Protein AF-0000000085277108 (afdb_homodimer)

Structure (mmCIF, N/CA/C/O backbone):
data_AF-0000000085277108-model_v1
#
loop_
_entity.id
_entity.type
_entity.pdbx_description
1 polymer Apyrase
#
loop_
_atom_site.group_PDB
_atom_site.id
_atom_site.type_symbol
_atom_site.label_atom_id
_atom_site.label_alt_id
_atom_site.label_comp_id
_atom_site.label_asym_id
_atom_site.label_entity_id
_atom_site.label_seq_id
_atom_site.pdbx_PDB_ins_code
_atom_site.Cartn_x
_atom_site.Cartn_y
_atom_site.Cartn_z
_atom_site.occupancy
_atom_site.B_iso_or_equiv
_atom_site.auth_seq_id
_atom_site.auth_comp_id
_atom_site.auth_asym_id
_atom_site.auth_atom_id
_atom_site.pdbx_PDB_model_num
ATOM 1 N N . MET A 1 1 ? 71.25 86.25 -56.656 1 17.17 1 MET A N 1
ATOM 2 C CA . MET A 1 1 ? 70.125 87.125 -57.031 1 17.17 1 MET A CA 1
ATOM 3 C C . MET A 1 1 ? 68.812 86.375 -57.125 1 17.17 1 MET A C 1
ATOM 5 O O . MET A 1 1 ? 68.812 85.125 -57.094 1 17.17 1 MET A O 1
ATOM 9 N N . ASN A 1 2 ? 67.75 86.812 -58 1 16.73 2 ASN A N 1
ATOM 10 C CA . ASN A 1 2 ? 66.438 87.25 -58.406 1 16.73 2 ASN A CA 1
ATOM 11 C C . ASN A 1 2 ? 65.625 86.125 -59.031 1 16.73 2 ASN A C 1
ATOM 13 O O . ASN A 1 2 ? 64.5 86.312 -59.469 1 16.73 2 ASN A O 1
ATOM 17 N N . PHE A 1 3 ? 66.312 85.062 -59.5 1 18.19 3 PHE A N 1
ATOM 18 C CA . PHE A 1 3 ? 66 84.375 -60.781 1 18.19 3 PHE A CA 1
ATOM 19 C C . PHE A 1 3 ? 64.688 83.688 -60.719 1 18.19 3 PHE A C 1
ATOM 21 O O . PHE A 1 3 ? 64.562 82.688 -60 1 18.19 3 PHE A O 1
ATOM 28 N N . GLU A 1 4 ? 63.438 84.312 -60.781 1 19.47 4 GLU A N 1
ATOM 29 C CA . GLU A 1 4 ? 62.062 84.312 -60.312 1 19.47 4 GLU A CA 1
ATOM 30 C C . GLU A 1 4 ? 61.25 83.188 -61 1 19.47 4 GLU A C 1
ATOM 32 O O . GLU A 1 4 ? 60.969 83.312 -62.219 1 19.47 4 GLU A O 1
ATOM 37 N N . ILE A 1 5 ? 61.594 81.938 -61.031 1 18.78 5 ILE A N 1
ATOM 38 C CA . ILE A 1 5 ? 61.406 81 -62.156 1 18.78 5 ILE A CA 1
ATOM 39 C C . ILE A 1 5 ? 59.938 81 -62.562 1 18.78 5 ILE A C 1
ATOM 41 O O . ILE A 1 5 ? 59.031 81.25 -61.75 1 18.78 5 ILE A O 1
ATOM 45 N N . LEU A 1 6 ? 59.469 80.5 -63.719 1 16.72 6 LEU A N 1
ATOM 46 C CA . LEU A 1 6 ? 58.844 80.75 -65 1 16.72 6 LEU A CA 1
ATOM 47 C C . LEU A 1 6 ? 57.344 80.438 -65 1 16.72 6 LEU A C 1
ATOM 49 O O . LEU A 1 6 ? 56.5 81.188 -65.438 1 16.72 6 LEU A O 1
ATOM 53 N N . MET A 1 7 ? 56.875 79 -64.812 1 17.88 7 MET A N 1
ATOM 54 C CA . MET A 1 7 ? 56.219 78.188 -65.812 1 17.88 7 MET A CA 1
ATOM 55 C C . MET A 1 7 ? 54.719 78.312 -65.75 1 17.88 7 MET A C 1
ATOM 57 O O . MET A 1 7 ? 54.156 78.688 -64.75 1 17.88 7 MET A O 1
ATOM 61 N N . SER A 1 8 ? 53.844 78.062 -66.875 1 17.61 8 SER A N 1
ATOM 62 C CA . SER A 1 8 ? 52.812 78.5 -67.812 1 17.61 8 SER A CA 1
ATOM 63 C C . SER A 1 8 ? 51.438 78 -67.438 1 17.61 8 SER A C 1
ATOM 65 O O . SER A 1 8 ? 51.031 76.938 -67.875 1 17.61 8 SER A O 1
ATOM 67 N N . LYS A 1 9 ? 51 77.75 -66.062 1 19.81 9 LYS A N 1
ATOM 68 C CA . LYS A 1 9 ? 49.938 76.938 -65.5 1 19.81 9 LYS A CA 1
ATOM 69 C C . LYS A 1 9 ? 48.594 77.188 -66.188 1 19.81 9 LYS A C 1
ATOM 71 O O . LYS A 1 9 ? 48.062 78.312 -66.062 1 19.81 9 LYS A O 1
ATOM 76 N N . PRO A 1 10 ? 47.969 76.312 -67.062 1 18.22 10 PRO A N 1
ATOM 77 C CA . PRO A 1 10 ? 47.156 76.188 -68.312 1 18.22 10 PRO A CA 1
ATOM 78 C C . PRO A 1 10 ? 45.688 76.438 -68.062 1 18.22 10 PRO A C 1
ATOM 80 O O . PRO A 1 10 ? 45.094 76 -67.125 1 18.22 10 PRO A O 1
ATOM 83 N N . THR A 1 11 ? 44.906 77.625 -68.312 1 19.22 11 THR A N 1
ATOM 84 C CA . THR A 1 11 ? 43.688 78.375 -68.25 1 19.22 11 THR A CA 1
ATOM 85 C C . THR A 1 11 ? 42.531 77.625 -68.875 1 19.22 11 THR A C 1
ATOM 87 O O . THR A 1 11 ? 41.375 77.75 -68.5 1 19.22 11 THR A O 1
ATOM 90 N N . GLU A 1 12 ? 42.688 77.062 -70.188 1 17.02 12 GLU A N 1
ATOM 91 C CA . GLU A 1 12 ? 41.844 77.438 -71.375 1 17.02 12 GLU A CA 1
ATOM 92 C C . GLU A 1 12 ? 40.5 76.625 -71.312 1 17.02 12 GLU A C 1
ATOM 94 O O . GLU A 1 12 ? 39.594 76.938 -72.062 1 17.02 12 GLU A O 1
ATOM 99 N N . GLU A 1 13 ? 40.281 75.375 -70.688 1 17.34 13 GLU A N 1
ATOM 100 C CA . GLU A 1 13 ? 39.719 74.312 -71.5 1 17.34 13 GLU A CA 1
ATOM 101 C C . GLU A 1 13 ? 38.219 74.562 -71.75 1 17.34 13 GLU A C 1
ATOM 103 O O . GLU A 1 13 ? 37.406 74.438 -70.812 1 17.34 13 GLU A O 1
ATOM 108 N N . MET A 1 14 ? 37.625 75.562 -72.438 1 18.42 14 MET A N 1
ATOM 109 C CA . MET A 1 14 ? 36.344 76.25 -72.625 1 18.42 14 MET A CA 1
ATOM 110 C C . MET A 1 14 ? 35.344 75.312 -73.25 1 18.42 14 MET A C 1
ATOM 112 O O . MET A 1 14 ? 34.125 75.5 -73.25 1 18.42 14 MET A O 1
ATOM 116 N N . LEU A 1 15 ? 35.781 74.562 -74.375 1 18.47 15 LEU A N 1
ATOM 117 C CA . LEU A 1 15 ? 34.969 74.625 -75.625 1 18.47 15 LEU A CA 1
ATOM 118 C C . LEU A 1 15 ? 33.656 73.875 -75.5 1 18.47 15 LEU A C 1
ATOM 120 O O . LEU A 1 15 ? 32.812 73.938 -76.375 1 18.47 15 LEU A O 1
ATOM 124 N N . ASP A 1 16 ? 33.375 73 -74.375 1 16.72 16 ASP A N 1
ATOM 125 C CA . ASP A 1 16 ? 32.969 71.625 -74.75 1 16.72 16 ASP A CA 1
ATOM 126 C C . ASP A 1 16 ? 31.609 71.625 -75.438 1 16.72 16 ASP A C 1
ATOM 128 O O . ASP A 1 16 ? 30.844 72.562 -75.312 1 16.72 16 ASP A O 1
ATOM 132 N N . ASN A 1 17 ? 30.906 70.312 -75.688 1 16.91 17 ASN A N 1
ATOM 133 C CA . ASN A 1 17 ? 30.344 69.375 -76.625 1 16.91 17 ASN A CA 1
ATOM 134 C C . ASN A 1 17 ? 28.844 69.625 -76.875 1 16.91 17 ASN A C 1
ATOM 136 O O . ASN A 1 17 ? 28.109 69.812 -75.875 1 16.91 17 ASN A O 1
ATOM 140 N N . SER A 1 18 ? 28.203 69.938 -78.125 1 19.48 18 SER A N 1
ATOM 141 C CA . SER A 1 18 ? 27.234 70.188 -79.188 1 19.48 18 SER A CA 1
ATOM 142 C C . SER A 1 18 ? 25.953 69.438 -78.938 1 19.48 18 SER A C 1
ATOM 144 O O . SER A 1 18 ? 24.859 70 -78.875 1 19.48 18 SER A O 1
ATOM 146 N N . ASN A 1 19 ? 25.719 68.438 -79.812 1 18.41 19 ASN A N 1
ATOM 147 C CA . ASN A 1 19 ? 24.656 68.125 -80.75 1 18.41 19 ASN A CA 1
ATOM 148 C C . ASN A 1 19 ? 23.562 67.25 -80.125 1 18.41 19 ASN A C 1
ATOM 150 O O . ASN A 1 19 ? 22.5 67.062 -80.75 1 18.41 19 ASN A O 1
ATOM 154 N N . MET A 1 20 ? 24.016 66.188 -79.312 1 19.59 20 MET A N 1
ATOM 155 C CA . MET A 1 20 ? 23.391 64.938 -79.562 1 19.59 20 MET A CA 1
ATOM 156 C C . MET A 1 20 ? 21.984 64.875 -79 1 19.59 20 MET A C 1
ATOM 158 O O . MET A 1 20 ? 21.781 64.438 -77.875 1 19.59 20 MET A O 1
ATOM 162 N N . VAL A 1 21 ? 21.297 66.062 -79 1 19.2 21 VAL A N 1
ATOM 163 C CA . VAL A 1 21 ? 20.031 66.188 -78.25 1 19.2 21 VAL A CA 1
ATOM 164 C C . VAL A 1 21 ? 19.078 65.062 -78.75 1 19.2 21 VAL A C 1
ATOM 166 O O . VAL A 1 21 ? 18 64.875 -78.125 1 19.2 21 VAL A O 1
ATOM 169 N N . LEU A 1 22 ? 19.156 64.75 -80.062 1 18.48 22 LEU A N 1
ATOM 170 C CA . LEU A 1 22 ? 17.875 64.625 -80.75 1 18.48 22 LEU A CA 1
ATOM 171 C C . LEU A 1 22 ? 17.094 63.406 -80.188 1 18.48 22 LEU A C 1
ATOM 173 O O . LEU A 1 22 ? 15.859 63.406 -80.188 1 18.48 22 LEU A O 1
ATOM 177 N N . ASP A 1 23 ? 17.766 62.25 -80.125 1 17.11 23 ASP A N 1
ATOM 178 C CA . ASP A 1 23 ? 17.203 61 -80.688 1 17.11 23 ASP A CA 1
ATOM 179 C C . ASP A 1 23 ? 16.109 60.438 -79.75 1 17.11 23 ASP A C 1
ATOM 181 O O . ASP A 1 23 ? 15.047 60.031 -80.25 1 17.11 23 ASP A O 1
ATOM 185 N N . MET A 1 24 ? 16.516 59.938 -78.562 1 16.84 24 MET A N 1
ATOM 186 C CA . MET A 1 24 ? 16.062 58.562 -78.438 1 16.84 24 MET A CA 1
ATOM 187 C C . MET A 1 24 ? 14.57 58.531 -78.062 1 16.84 24 MET A C 1
ATOM 189 O O . MET A 1 24 ? 13.984 59.562 -77.75 1 16.84 24 MET A O 1
ATOM 193 N N . ARG A 1 25 ? 14.242 57.625 -77.188 1 21.42 25 ARG A N 1
ATOM 194 C CA . ARG A 1 25 ? 13.305 56.531 -76.938 1 21.42 25 ARG A CA 1
ATOM 195 C C . ARG A 1 25 ? 12.102 57.031 -76.125 1 21.42 25 ARG A C 1
ATOM 197 O O . ARG A 1 25 ? 11.359 56.25 -75.562 1 21.42 25 ARG A O 1
ATOM 204 N N . GLN A 1 26 ? 11.953 58.406 -76 1 20.53 26 GLN A N 1
ATOM 205 C CA . GLN A 1 26 ? 11.055 58.719 -74.875 1 20.53 26 GLN A CA 1
ATOM 206 C C . GLN A 1 26 ? 9.688 58.062 -75.062 1 20.53 26 GLN A C 1
ATOM 208 O O . GLN A 1 26 ? 8.867 58.562 -75.875 1 20.53 26 GLN A O 1
ATOM 213 N N . ALA A 1 27 ? 9.68 56.75 -75.25 1 20.42 27 ALA A N 1
ATOM 214 C CA . ALA A 1 27 ? 9.062 55.562 -75.875 1 20.42 27 ALA A CA 1
ATOM 215 C C . ALA A 1 27 ? 7.668 55.312 -75.25 1 20.42 27 ALA A C 1
ATOM 217 O O . ALA A 1 27 ? 6.746 54.938 -76 1 20.42 27 ALA A O 1
ATOM 218 N N . VAL A 1 28 ? 7.617 55.281 -73.812 1 21.45 28 VAL A N 1
ATOM 219 C CA . VAL A 1 28 ? 6.914 54.125 -73.312 1 21.45 28 VAL A CA 1
ATOM 220 C C . VAL A 1 28 ? 5.406 54.375 -73.312 1 21.45 28 VAL A C 1
ATOM 222 O O . VAL A 1 28 ? 4.613 53.438 -73.125 1 21.45 28 VAL A O 1
ATOM 225 N N . PHE A 1 29 ? 5.172 55.719 -73.25 1 22.33 29 PHE A N 1
ATOM 226 C CA . PHE A 1 29 ? 3.896 55.906 -72.562 1 22.33 29 PHE A CA 1
ATOM 227 C C . PHE A 1 29 ? 2.742 55.406 -73.438 1 22.33 29 PHE A C 1
ATOM 229 O O . PHE A 1 29 ? 1.6 55.344 -73 1 22.33 29 PHE A O 1
ATOM 236 N N . SER A 1 30 ? 3.008 55.75 -74.688 1 20.8 30 SER A N 1
ATOM 237 C CA . SER A 1 30 ? 1.759 56 -75.438 1 20.8 30 SER A CA 1
ATOM 238 C C . SER A 1 30 ? 0.979 54.688 -75.625 1 20.8 30 SER A C 1
ATOM 240 O O . SER A 1 30 ? 0.56 54.375 -76.75 1 20.8 30 SER A O 1
ATOM 242 N N . ARG A 1 31 ? 1.435 53.656 -74.812 1 22.06 31 ARG A N 1
ATOM 243 C CA . ARG A 1 31 ? 0.94 52.438 -75.438 1 22.06 31 ARG A CA 1
ATOM 244 C C . ARG A 1 31 ? -0.572 52.5 -75.688 1 22.06 31 ARG A C 1
ATOM 246 O O . ARG A 1 31 ? -1.286 53.062 -74.812 1 22.06 31 ARG A O 1
ATOM 253 N N . THR A 1 32 ? -0.957 52.375 -76.812 1 22.52 32 THR A N 1
ATOM 254 C CA . THR A 1 32 ? -2.244 52.281 -77.5 1 22.52 32 THR A CA 1
ATOM 255 C C . THR A 1 32 ? -3.205 51.406 -76.688 1 22.52 32 THR A C 1
ATOM 257 O O . THR A 1 32 ? -2.807 50.344 -76.188 1 22.52 32 THR A O 1
ATOM 260 N N . PRO A 1 33 ? -4.355 51.875 -76.438 1 26.94 33 PRO A N 1
ATOM 261 C CA . PRO A 1 33 ? -5.457 51.406 -75.562 1 26.94 33 PRO A CA 1
ATOM 262 C C . PRO A 1 33 ? -5.82 49.969 -75.812 1 26.94 33 PRO A C 1
ATOM 264 O O . PRO A 1 33 ? -6.215 49.594 -76.938 1 26.94 33 PRO A O 1
ATOM 267 N N . LEU A 1 34 ? -4.754 49.031 -75.625 1 24.22 34 LEU A N 1
ATOM 268 C CA . LEU A 1 34 ? -5.09 47.75 -76.25 1 24.22 34 LEU A CA 1
ATOM 269 C C . LEU A 1 34 ? -6.469 47.281 -75.812 1 24.22 34 LEU A C 1
ATOM 271 O O . LEU A 1 34 ? -6.746 47.188 -74.562 1 24.22 34 LEU A O 1
ATOM 275 N N . SER A 1 35 ? -7.469 47.594 -76.5 1 24.11 35 SER A N 1
ATOM 276 C CA . SER A 1 35 ? -8.875 47.219 -76.438 1 24.11 35 SER A CA 1
ATOM 277 C C . SER A 1 35 ? -9.039 45.75 -76.125 1 24.11 35 SER A C 1
ATOM 279 O O . SER A 1 35 ? -8.742 44.906 -77 1 24.11 35 SER A O 1
ATOM 281 N N . TYR A 1 36 ? -8.344 45.281 -75 1 22.5 36 TYR A N 1
ATOM 282 C CA . TYR A 1 36 ? -8.422 43.812 -74.938 1 22.5 36 TYR A CA 1
ATOM 283 C C . TYR A 1 36 ? -9.875 43.375 -74.812 1 22.5 36 TYR A C 1
ATOM 285 O O . TYR A 1 36 ? -10.664 43.938 -74.062 1 22.5 36 TYR A O 1
ATOM 293 N N . ARG A 1 37 ? -10.453 42.969 -75.938 1 24 37 ARG A N 1
ATOM 294 C CA . ARG A 1 37 ? -11.75 42.344 -76.188 1 24 37 ARG A CA 1
ATOM 295 C C . ARG A 1 37 ? -12.023 41.219 -75.188 1 24 37 ARG A C 1
ATOM 297 O O . ARG A 1 37 ? -11.383 40.156 -75.25 1 24 37 ARG A O 1
ATOM 304 N N . VAL A 1 38 ? -12.031 41.594 -73.875 1 26.62 38 VAL A N 1
ATOM 305 C CA . VAL A 1 38 ? -12.211 40.531 -72.875 1 26.62 38 VAL A CA 1
ATOM 306 C C . VAL A 1 38 ? -13.461 39.719 -73.25 1 26.62 38 VAL A C 1
ATOM 308 O O . VAL A 1 38 ? -14.57 40.25 -73.25 1 26.62 38 VAL A O 1
ATOM 311 N N . GLY A 1 39 ? -13.336 38.875 -74.188 1 24.47 39 GLY A N 1
ATOM 312 C CA . GLY A 1 39 ? -14.305 37.906 -74.625 1 24.47 39 GLY A CA 1
ATOM 313 C C . GLY A 1 39 ? -15.016 37.156 -73.5 1 24.47 39 GLY A C 1
ATOM 314 O O . GLY A 1 39 ? -14.477 37.031 -72.438 1 24.47 39 GLY A O 1
ATOM 315 N N . ASN A 1 40 ? -16.297 37.312 -73.438 1 25.41 40 ASN A N 1
ATOM 316 C CA . ASN A 1 40 ? -17.328 36.75 -72.562 1 25.41 40 ASN A CA 1
ATOM 317 C C . ASN A 1 40 ? -17.109 35.281 -72.312 1 25.41 40 ASN A C 1
ATOM 319 O O . ASN A 1 40 ? -17.406 34.438 -73.188 1 25.41 40 ASN A O 1
ATOM 323 N N . SER A 1 41 ? -15.82 34.812 -71.938 1 26.59 41 SER A N 1
ATOM 324 C CA . SER A 1 41 ? -15.594 33.375 -71.75 1 26.59 41 SER A CA 1
ATOM 325 C C . SER A 1 41 ? -16.594 32.781 -70.75 1 26.59 41 SER A C 1
ATOM 327 O O . SER A 1 41 ? -16.766 33.312 -69.625 1 26.59 41 SER A O 1
ATOM 329 N N . THR A 1 42 ? -17.656 32.188 -71.312 1 26.64 42 THR A N 1
ATOM 330 C CA . THR A 1 42 ? -18.656 31.297 -70.688 1 26.64 42 THR A CA 1
ATOM 331 C C . THR A 1 42 ? -18.016 30.266 -69.812 1 26.64 42 THR A C 1
ATOM 333 O O . THR A 1 42 ? -17.234 29.438 -70.25 1 26.64 42 THR A O 1
ATOM 336 N N . LEU A 1 43 ? -17.609 30.703 -68.562 1 30.42 43 LEU A N 1
ATOM 337 C CA . LEU A 1 43 ? -17.047 29.781 -67.625 1 30.42 43 LEU A CA 1
ATOM 338 C C . LEU A 1 43 ? -17.953 28.578 -67.438 1 30.42 43 LEU A C 1
ATOM 340 O O . LEU A 1 43 ? -19.094 28.719 -66.938 1 30.42 43 LEU A O 1
ATOM 344 N N . HIS A 1 44 ? -17.922 27.625 -68.375 1 31.31 44 HIS A N 1
ATOM 345 C CA . HIS A 1 44 ? -18.594 26.328 -68.312 1 31.31 44 HIS A CA 1
ATOM 346 C C . HIS A 1 44 ? -18.141 25.531 -67.125 1 31.31 44 HIS A C 1
ATOM 348 O O . HIS A 1 44 ? -17 25.094 -67 1 31.31 44 HIS A O 1
ATOM 354 N N . VAL A 1 45 ? -18.609 25.969 -65.938 1 36.12 45 VAL A N 1
ATOM 355 C CA . VAL A 1 45 ? -18.344 25.266 -64.625 1 36.12 45 VAL A CA 1
ATOM 356 C C . VAL A 1 45 ? -18.797 23.812 -64.75 1 36.12 45 VAL A C 1
ATOM 358 O O . VAL A 1 45 ? -20 23.547 -64.938 1 36.12 45 VAL A O 1
ATOM 361 N N . GLN A 1 46 ? -17.969 23.016 -65.375 1 35.94 46 GLN A N 1
ATOM 362 C CA . GLN A 1 46 ? -18.25 21.609 -65.625 1 35.94 46 GLN A CA 1
ATOM 363 C C . GLN A 1 46 ? -18.672 20.906 -64.312 1 35.94 46 GLN A C 1
ATOM 365 O O . GLN A 1 46 ? -17.891 20.828 -63.375 1 35.94 46 GLN A O 1
ATOM 370 N N . THR A 1 47 ? -19.969 20.828 -64.062 1 46.72 47 THR A N 1
ATOM 371 C CA . THR A 1 47 ? -20.719 20.219 -62.938 1 46.72 47 THR A CA 1
ATOM 372 C C . THR A 1 47 ? -20.188 18.812 -62.656 1 46.72 47 THR A C 1
ATOM 374 O O . THR A 1 47 ? -20.188 18.391 -61.5 1 46.72 47 THR A O 1
ATOM 377 N N . LYS A 1 48 ? -19.594 18.188 -63.719 1 47.16 48 LYS A N 1
ATOM 378 C CA . LYS A 1 48 ? -19.156 16.812 -63.469 1 47.16 48 LYS A CA 1
ATOM 379 C C . LYS A 1 48 ? -17.906 16.781 -62.594 1 47.16 48 LYS A C 1
ATOM 381 O O . LYS A 1 48 ? -17.766 15.906 -61.75 1 47.16 48 LYS A O 1
ATOM 386 N N . PHE A 1 49 ? -17.047 17.734 -62.938 1 50.47 49 PHE A N 1
ATOM 387 C CA . PHE A 1 49 ? -15.797 17.75 -62.188 1 50.47 49 PHE A CA 1
ATOM 388 C C . PHE A 1 49 ? -16.031 18.109 -60.75 1 50.47 49 PHE A C 1
ATOM 390 O O . PHE A 1 49 ? -15.469 17.484 -59.844 1 50.47 49 PHE A O 1
ATOM 397 N N . VAL A 1 50 ? -16.938 19.078 -60.531 1 54.47 50 VAL A N 1
ATOM 398 C CA . VAL A 1 50 ? -17.25 19.438 -59.156 1 54.47 50 VAL A CA 1
ATOM 399 C C . VAL A 1 50 ? -17.906 18.25 -58.438 1 54.47 50 VAL A C 1
ATOM 401 O O . VAL A 1 50 ? -17.594 17.984 -57.281 1 54.47 50 VAL A O 1
ATOM 404 N N . THR A 1 51 ? -18.672 17.578 -59.25 1 58.41 51 THR A N 1
ATOM 405 C CA . THR A 1 51 ? -19.328 16.422 -58.656 1 58.41 51 THR A CA 1
ATOM 406 C C . THR A 1 51 ? -18.328 15.305 -58.406 1 58.41 51 THR A C 1
ATOM 408 O O . THR A 1 51 ? -18.391 14.633 -57.375 1 58.41 51 THR A O 1
ATOM 411 N N . LEU A 1 52 ? -17.391 15.164 -59.312 1 58.59 52 LEU A N 1
ATOM 412 C CA . LEU A 1 52 ? -16.375 14.133 -59.094 1 58.59 52 LEU A CA 1
ATOM 413 C C . LEU A 1 52 ? -15.477 14.461 -57.906 1 58.59 52 LEU A C 1
ATOM 415 O O . LEU A 1 52 ? -15.188 13.586 -57.094 1 58.59 52 LEU A O 1
ATOM 419 N N . VAL A 1 53 ? -15.133 15.727 -57.781 1 61.53 53 VAL A N 1
ATOM 420 C CA . VAL A 1 53 ? -14.297 16.141 -56.656 1 61.53 53 VAL A CA 1
ATOM 421 C C . VAL A 1 53 ? -15.07 15.969 -55.375 1 61.53 53 VAL A C 1
ATOM 423 O O . VAL A 1 53 ? -14.531 15.484 -54.375 1 61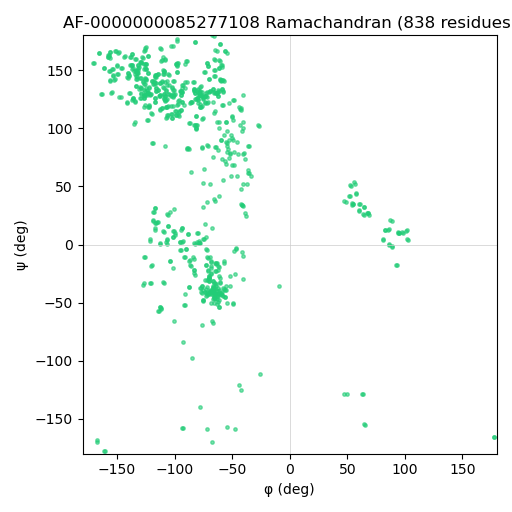.53 53 VAL A O 1
ATOM 426 N N . ALA A 1 54 ? -16.375 16.281 -55.469 1 63.75 54 ALA A N 1
ATOM 427 C CA . ALA A 1 54 ? -17.219 16.078 -54.281 1 63.75 54 ALA A CA 1
ATOM 428 C C . ALA A 1 54 ? -17.328 14.602 -53.938 1 63.75 54 ALA A C 1
ATOM 430 O O . ALA A 1 54 ? -17.25 14.234 -52.75 1 63.75 54 ALA A O 1
ATOM 431 N N . VAL A 1 55 ? -17.438 13.797 -55 1 65.19 55 VAL A N 1
ATOM 432 C CA . VAL A 1 55 ? -17.578 12.359 -54.781 1 65.19 55 VAL A CA 1
ATOM 433 C C . VAL A 1 55 ? -16.266 11.773 -54.281 1 65.19 55 VAL A C 1
ATOM 435 O O . VAL A 1 55 ? -16.234 10.977 -53.344 1 65.19 55 VAL A O 1
ATOM 438 N N . VAL A 1 56 ? -15.188 12.203 -54.875 1 64 56 VAL A N 1
ATOM 439 C CA . VAL A 1 56 ? -13.883 11.703 -54.438 1 64 56 VAL A CA 1
ATOM 440 C C . VAL A 1 56 ? -13.594 12.195 -53 1 64 56 VAL A C 1
ATOM 442 O O . VAL A 1 56 ? -13.086 11.438 -52.188 1 64 56 VAL A O 1
ATOM 445 N N . GLY A 1 57 ? -13.953 13.445 -52.719 1 62.34 57 GLY A N 1
ATOM 446 C CA . GLY A 1 57 ? -13.82 13.93 -51.344 1 62.34 57 GLY A CA 1
ATOM 447 C C . GLY A 1 57 ? -14.648 13.141 -50.344 1 62.34 57 GLY A C 1
ATOM 448 O O . GLY A 1 57 ? -14.164 12.797 -49.281 1 62.34 57 GLY A O 1
ATOM 449 N N . LEU A 1 58 ? -15.898 12.844 -50.781 1 65.5 58 LEU A N 1
ATOM 450 C CA . LEU A 1 58 ? -16.766 12.039 -49.938 1 65.5 58 LEU A CA 1
ATOM 451 C C . LEU A 1 58 ? -16.219 10.625 -49.781 1 65.5 58 LEU A C 1
ATOM 453 O O . LEU A 1 58 ? -16.219 10.078 -48.688 1 65.5 58 LEU A O 1
ATOM 457 N N . ILE A 1 59 ? -15.703 10.031 -50.875 1 62.34 59 ILE A N 1
ATOM 458 C CA . ILE A 1 59 ? -15.109 8.703 -50.781 1 62.34 59 ILE A CA 1
ATOM 459 C C . ILE A 1 59 ? -13.852 8.758 -49.906 1 62.34 59 ILE A C 1
ATOM 461 O O . ILE A 1 59 ? -13.625 7.887 -49.062 1 62.34 59 ILE A O 1
ATOM 465 N N . SER A 1 60 ? -13.023 9.766 -50.094 1 59.22 60 SER A N 1
ATOM 466 C CA . SER A 1 60 ? -11.828 9.898 -49.25 1 59.22 60 SER A CA 1
ATOM 467 C C . SER A 1 60 ? -12.195 10.102 -47.781 1 59.22 60 SER A C 1
ATOM 469 O O . SER A 1 60 ? -11.555 9.539 -46.906 1 59.22 60 SER A O 1
ATOM 471 N N . LEU A 1 61 ? -13.188 10.938 -47.5 1 58.69 61 LEU A N 1
ATOM 472 C CA . LEU A 1 61 ? -13.688 11.047 -46.125 1 58.69 61 LEU A CA 1
ATOM 473 C C . LEU A 1 61 ? -14.211 9.703 -45.625 1 58.69 61 LEU A C 1
ATOM 475 O O . LEU A 1 61 ? -13.969 9.336 -44.469 1 58.69 61 LEU A O 1
ATOM 479 N N . LEU A 1 62 ? -14.938 9.023 -46.5 1 55.47 62 LEU A N 1
ATOM 480 C CA . LEU A 1 62 ? -15.414 7.691 -46.125 1 55.47 62 LEU A CA 1
ATOM 481 C C . LEU A 1 62 ? -14.25 6.727 -45.938 1 55.47 62 LEU A C 1
ATOM 483 O O . LEU A 1 62 ? -14.242 5.938 -45 1 55.47 62 LEU A O 1
ATOM 487 N N . VAL A 1 63 ? -13.297 6.711 -46.875 1 51.78 63 VAL A N 1
ATOM 488 C CA . VAL A 1 63 ? -12.125 5.859 -46.688 1 51.78 63 VAL A CA 1
ATOM 489 C C . VAL A 1 63 ? -11.352 6.285 -45.438 1 51.78 63 VAL A C 1
ATOM 491 O O . VAL A 1 63 ? -10.914 5.441 -44.656 1 51.78 63 VAL A O 1
ATOM 494 N N . LEU A 1 64 ? -11.102 7.566 -45.312 1 46.06 64 LEU A N 1
ATOM 495 C CA . LEU A 1 64 ? -10.445 7.996 -44.062 1 46.06 64 LEU A CA 1
ATOM 496 C C . LEU A 1 64 ? -11.258 7.566 -42.844 1 46.06 64 LEU A C 1
ATOM 498 O O . LEU A 1 64 ? -10.688 7.137 -41.844 1 46.06 64 LEU A O 1
ATOM 502 N N . PHE A 1 65 ? -12.57 7.785 -42.906 1 46.53 65 PHE A N 1
ATOM 503 C CA . PHE A 1 65 ? -13.398 7.266 -41.844 1 46.53 65 PHE A CA 1
ATOM 504 C C . PHE A 1 65 ? -13.25 5.75 -41.719 1 46.53 65 PHE A C 1
ATOM 506 O O . PHE A 1 65 ? -13.297 5.199 -40.625 1 46.53 65 PHE A O 1
ATOM 513 N N . MET A 1 66 ? -13.266 5.109 -42.844 1 41.88 66 MET A N 1
ATOM 514 C CA . MET A 1 66 ? -13.125 3.656 -42.812 1 41.88 66 MET A CA 1
ATOM 515 C C . MET A 1 66 ? -11.711 3.25 -42.406 1 41.88 66 MET A C 1
ATOM 517 O O . MET A 1 66 ? -11.492 2.135 -41.938 1 41.88 66 MET A O 1
ATOM 521 N N . ILE A 1 67 ? -10.719 3.92 -42.906 1 41.03 67 ILE A N 1
ATOM 522 C CA . ILE A 1 67 ? -9.359 3.508 -42.594 1 41.03 67 ILE A CA 1
ATOM 523 C C . ILE A 1 67 ? -9.039 3.896 -41.156 1 41.03 67 ILE A C 1
ATOM 525 O O . ILE A 1 67 ? -8.055 3.428 -40.562 1 41.03 67 ILE A O 1
ATOM 529 N N . VAL A 1 68 ? -9.633 5.004 -40.594 1 35.34 68 VAL A N 1
ATOM 530 C CA . VAL A 1 68 ? -9.336 5.141 -39.188 1 35.34 68 VAL A CA 1
ATOM 531 C C . VAL A 1 68 ? -9.711 3.857 -38.438 1 35.34 68 VAL A C 1
ATOM 533 O O . VAL A 1 68 ? -10.875 3.457 -38.438 1 35.34 68 VAL A O 1
ATOM 536 N N . PRO A 1 69 ? -8.734 2.986 -38.438 1 30.73 69 PRO A N 1
ATOM 537 C CA . PRO A 1 69 ? -9.07 1.724 -37.781 1 30.73 69 PRO A CA 1
ATOM 538 C C . PRO A 1 69 ? -9.875 1.925 -36.5 1 30.73 69 PRO A C 1
ATOM 540 O O . PRO A 1 69 ? -9.664 2.906 -35.781 1 30.73 69 PRO A O 1
ATOM 543 N N . THR A 1 70 ? -11.258 1.785 -36.562 1 29.78 70 THR A N 1
ATOM 544 C CA . THR A 1 70 ? -11.945 1.496 -35.312 1 29.78 70 THR A CA 1
ATOM 545 C C . THR A 1 70 ? -11.07 0.622 -34.406 1 29.78 70 THR A C 1
ATOM 547 O O . THR A 1 70 ? -10.828 -0.545 -34.719 1 29.78 70 THR A O 1
ATOM 550 N N . SER A 1 71 ? -9.914 1.076 -34.062 1 25.88 71 SER A N 1
ATOM 551 C CA . SER A 1 71 ? -9.336 0.235 -33 1 25.88 71 SER A CA 1
ATOM 552 C C . SER A 1 71 ? -10.414 -0.273 -32.031 1 25.88 71 SER A C 1
ATOM 554 O O . SER A 1 71 ? -11.156 0.518 -31.469 1 25.88 71 SER A O 1
ATOM 556 N N . ARG A 1 72 ? -11.023 -1.355 -32.406 1 25.08 72 ARG A N 1
ATOM 557 C CA . ARG A 1 72 ? -11.859 -2.215 -31.562 1 25.08 72 ARG A CA 1
ATOM 558 C C . ARG A 1 72 ? -11.312 -2.295 -30.141 1 25.08 72 ARG A C 1
ATOM 560 O O . ARG A 1 72 ? -10.281 -2.93 -29.906 1 25.08 72 ARG A O 1
ATOM 567 N N . ILE A 1 73 ? -11.242 -1.189 -29.438 1 25.38 73 ILE A N 1
ATOM 568 C CA . ILE A 1 73 ? -11.148 -1.425 -28 1 25.38 73 ILE A CA 1
ATOM 569 C C . ILE A 1 73 ? -12.086 -2.561 -27.594 1 25.38 73 ILE A C 1
ATOM 571 O O . ILE A 1 73 ? -13.297 -2.482 -27.812 1 25.38 73 ILE A O 1
ATOM 575 N N . GLY A 1 74 ? -11.656 -3.746 -27.859 1 24 74 GLY A N 1
ATOM 576 C CA . GLY A 1 74 ? -12.336 -4.906 -27.297 1 24 74 GLY A CA 1
ATOM 577 C C . GLY A 1 74 ? -13.039 -4.617 -26 1 24 74 GLY A C 1
ATOM 578 O O . GLY A 1 74 ? -12.508 -3.914 -25.141 1 24 74 GLY A O 1
ATOM 579 N N . THR A 1 75 ? -14.328 -4.484 -26.125 1 25.2 75 THR A N 1
ATOM 580 C CA . THR A 1 75 ? -15.32 -4.406 -25.047 1 25.2 75 THR A CA 1
ATOM 581 C C . THR A 1 75 ? -14.992 -5.406 -23.938 1 25.2 75 THR A C 1
ATOM 583 O O . THR A 1 75 ? -15.305 -6.594 -24.062 1 25.2 75 THR A O 1
ATOM 586 N N . SER A 1 76 ? -13.766 -5.703 -23.641 1 24.67 76 SER A N 1
ATOM 587 C CA . SER A 1 76 ? -13.797 -6.668 -22.547 1 24.67 76 SER A CA 1
ATOM 588 C C . SER A 1 76 ? -14.82 -6.277 -21.5 1 24.67 76 SER A C 1
ATOM 590 O O . SER A 1 76 ? -15.039 -5.09 -21.234 1 24.67 76 SER A O 1
ATOM 592 N N . ASN A 1 77 ? -15.812 -7.129 -21.344 1 25.41 77 ASN A N 1
ATOM 593 C CA . ASN A 1 77 ? -16.984 -7.219 -20.5 1 25.41 77 ASN A CA 1
ATOM 594 C C . ASN A 1 77 ? -16.672 -6.793 -19.062 1 25.41 77 ASN A C 1
ATOM 596 O O . ASN A 1 77 ? -17.438 -7.098 -18.141 1 25.41 77 ASN A O 1
ATOM 600 N N . LEU A 1 78 ? -15.414 -6.57 -18.875 1 23.86 78 LEU A N 1
ATOM 601 C CA . LEU A 1 78 ? -15.344 -6.102 -17.5 1 23.86 78 LEU A CA 1
ATOM 602 C C . LEU A 1 78 ? -16.219 -4.871 -17.297 1 23.86 78 LEU A C 1
ATOM 604 O O . LEU A 1 78 ? -16.25 -4.293 -16.203 1 23.86 78 LEU A O 1
ATOM 608 N N . THR A 1 79 ? -16.672 -4.215 -18.453 1 26.39 79 THR A N 1
ATOM 609 C CA . THR A 1 79 ? -17.188 -2.852 -18.359 1 26.39 79 THR A CA 1
ATOM 610 C C . THR A 1 79 ? -18.609 -2.85 -17.828 1 26.39 79 THR A C 1
ATOM 612 O O . THR A 1 79 ? -19.312 -1.839 -17.922 1 26.39 79 THR A O 1
ATOM 615 N N . ASN A 1 80 ? -19.156 -4.039 -17.469 1 22.03 80 ASN A N 1
ATOM 616 C CA . ASN A 1 80 ? -20.578 -3.77 -17.406 1 22.03 80 ASN A CA 1
ATOM 617 C C . ASN A 1 80 ? -20.875 -2.432 -16.734 1 22.03 80 ASN A C 1
ATOM 619 O O . ASN A 1 80 ? -21.406 -1.513 -17.375 1 22.03 80 ASN A O 1
ATOM 623 N N . ASP A 1 81 ? -21.781 -2.578 -15.617 1 22.67 81 ASP A N 1
ATOM 624 C CA . ASP A 1 81 ? -22.953 -1.871 -15.109 1 22.67 81 ASP A CA 1
ATOM 625 C C . ASP A 1 81 ? -22.547 -0.63 -14.32 1 22.67 81 ASP A C 1
ATOM 627 O O . ASP A 1 81 ? -23.344 -0.078 -13.562 1 22.67 81 ASP A O 1
ATOM 631 N N . LEU A 1 82 ? -21.406 -0.293 -14.367 1 21.67 82 LEU A N 1
ATOM 632 C CA . LEU A 1 82 ? -21.188 0.678 -13.305 1 21.67 82 LEU A CA 1
ATOM 633 C C . LEU A 1 82 ? -21.844 2.014 -13.641 1 21.67 82 LEU A C 1
ATOM 635 O O . LEU A 1 82 ? -21.562 3.027 -13 1 21.67 82 LEU A O 1
ATOM 639 N N . TRP A 1 83 ? -22.625 2.064 -14.781 1 25.22 83 TRP A N 1
ATOM 640 C CA . TRP A 1 83 ? -23.078 3.434 -15.016 1 25.22 83 TRP A CA 1
ATOM 641 C C . TRP A 1 83 ? -24 3.898 -13.898 1 25.22 83 TRP A C 1
ATOM 643 O O . TRP A 1 83 ? -25.188 3.592 -13.898 1 25.22 83 TRP A O 1
ATOM 653 N N . GLY A 1 84 ? -23.797 3.57 -12.695 1 22.42 84 GLY A N 1
ATOM 654 C CA . GLY A 1 84 ? -24.781 4.219 -11.836 1 22.42 84 GLY A CA 1
ATOM 655 C C . GLY A 1 84 ? -24.891 5.711 -12.078 1 22.42 84 GLY A C 1
ATOM 656 O O . GLY A 1 84 ? -23.906 6.367 -12.406 1 22.42 84 GLY A O 1
ATOM 657 N N . HIS A 1 85 ? -26 6.168 -12.641 1 24.19 85 HIS A N 1
ATOM 658 C CA . HIS A 1 85 ? -26.516 7.492 -12.984 1 24.19 85 HIS A CA 1
ATOM 659 C C . HIS A 1 85 ? -26.344 8.461 -11.82 1 24.19 85 HIS A C 1
ATOM 661 O O . HIS A 1 85 ? -26.953 9.539 -11.812 1 24.19 85 HIS A O 1
ATOM 667 N N . GLY A 1 86 ? -25.875 8.141 -10.656 1 24.78 86 GLY A N 1
ATOM 668 C CA . GLY A 1 86 ? -26.172 9.258 -9.766 1 24.78 86 GLY A CA 1
ATOM 669 C C . GLY A 1 86 ? -25.547 10.562 -10.219 1 24.78 86 GLY A C 1
ATOM 670 O O . GLY A 1 86 ? -24.344 10.617 -10.508 1 24.78 86 GLY A O 1
ATOM 671 N N . GLU A 1 87 ? -26.266 11.305 -11.016 1 27.88 87 GLU A N 1
ATOM 672 C CA . GLU A 1 87 ? -26.016 12.68 -11.445 1 27.88 87 GLU A CA 1
ATOM 673 C C . GLU A 1 87 ? -25.453 13.523 -10.305 1 27.88 87 GLU A C 1
ATOM 675 O O . GLU A 1 87 ? -26.203 14.117 -9.531 1 27.88 87 GLU A O 1
ATOM 680 N N . GLU A 1 88 ? -24.75 13 -9.305 1 30.52 88 GLU A N 1
ATOM 681 C CA . GLU A 1 88 ? -24.328 14.102 -8.445 1 30.52 88 GLU A CA 1
ATOM 682 C C . GLU A 1 88 ? -23.391 15.055 -9.195 1 30.52 88 GLU A C 1
ATOM 684 O O . GLU A 1 88 ? -22.469 14.617 -9.883 1 30.52 88 GLU A O 1
ATOM 689 N N . HIS A 1 89 ? -23.875 16.203 -9.578 1 34.06 89 HIS A N 1
ATOM 690 C CA . HIS A 1 89 ? -23.25 17.359 -10.188 1 34.06 89 HIS A CA 1
ATOM 691 C C . HIS A 1 89 ? -21.906 17.656 -9.555 1 34.06 89 HIS A C 1
ATOM 693 O O . HIS A 1 89 ? -21.812 18.438 -8.602 1 34.06 89 HIS A O 1
ATOM 699 N N . GLY A 1 90 ? -21.172 16.75 -9.141 1 37.38 90 GLY A N 1
ATOM 700 C CA . GLY A 1 90 ? -19.859 17.281 -8.758 1 37.38 90 GLY A CA 1
ATOM 701 C C . GLY A 1 90 ? -19.078 17.828 -9.93 1 37.38 90 GLY A C 1
ATOM 702 O O . GLY A 1 90 ? -19.141 17.281 -11.031 1 37.38 90 GLY A O 1
ATOM 703 N N . HIS A 1 91 ? -18.828 19.125 -10.008 1 48.09 91 HIS A N 1
ATOM 704 C CA . HIS A 1 91 ? -17.984 19.797 -10.984 1 48.09 91 HIS A CA 1
ATOM 705 C C . HIS A 1 91 ? -16.625 19.109 -11.125 1 48.09 91 HIS A C 1
ATOM 707 O O . HIS A 1 91 ? -15.797 19.188 -10.227 1 48.09 91 HIS A O 1
ATOM 713 N N . GLY A 1 92 ? -16.688 17.969 -11.656 1 52.28 92 GLY A N 1
ATOM 714 C CA . GLY A 1 92 ? -15.414 17.328 -11.961 1 52.28 92 GLY A CA 1
ATOM 715 C C . GLY A 1 92 ? -14.766 17.875 -13.227 1 52.28 92 GLY A C 1
ATOM 716 O O . GLY A 1 92 ? -15.461 18.25 -14.164 1 52.28 92 GLY A O 1
ATOM 717 N N . HIS A 1 93 ? -13.562 18.422 -13.141 1 61.78 93 HIS A N 1
ATOM 718 C CA . HIS A 1 93 ? -12.766 18.828 -14.289 1 61.78 93 HIS A CA 1
ATOM 719 C C . HIS A 1 93 ? -12.109 17.625 -14.961 1 61.78 93 HIS A C 1
ATOM 721 O O . HIS A 1 93 ? -11.562 16.75 -14.289 1 61.78 93 HIS A O 1
ATOM 727 N N . HIS A 1 94 ? -12.5 17.469 -16.188 1 54.59 94 HIS A N 1
ATOM 728 C CA . HIS A 1 94 ? -11.844 16.453 -17.016 1 54.59 94 HIS A CA 1
ATOM 729 C C . HIS A 1 94 ? -10.523 16.984 -17.578 1 54.59 94 HIS A C 1
ATOM 731 O O . HIS A 1 94 ? -10.469 18.094 -18.109 1 54.59 94 HIS A O 1
ATOM 737 N N . HIS A 1 95 ? -9.5 16.547 -16.969 1 54.78 95 HIS A N 1
ATOM 738 C CA . HIS A 1 95 ? -8.219 16.859 -17.594 1 54.78 95 HIS A CA 1
ATOM 739 C C . HIS A 1 95 ? -7.699 15.664 -18.391 1 54.78 95 HIS A C 1
ATOM 741 O O . HIS A 1 95 ? -7.77 14.523 -17.922 1 54.78 95 HIS A O 1
ATOM 747 N N . GLN A 1 96 ? -7.598 15.82 -19.719 1 46.38 96 GLN A N 1
ATOM 748 C CA . GLN A 1 96 ? -6.93 14.805 -20.531 1 46.38 96 GLN A CA 1
ATOM 749 C C . GLN A 1 96 ? -5.422 14.82 -20.297 1 46.38 96 GLN A C 1
ATOM 751 O O . GLN A 1 96 ? -4.773 15.852 -20.453 1 46.38 96 GLN A O 1
ATOM 756 N N . GLN A 1 97 ? -4.984 14.195 -19.375 1 50 97 GLN A N 1
ATOM 757 C CA . GLN A 1 97 ? -3.533 14.039 -19.312 1 50 97 GLN A CA 1
ATOM 758 C C . GLN A 1 97 ? -3.076 12.828 -20.125 1 50 97 GLN A C 1
ATOM 760 O O . GLN A 1 97 ? -3.65 11.742 -20.016 1 50 97 GLN A O 1
ATOM 765 N N . ASN A 1 98 ? -2.49 13.125 -21.328 1 47.34 98 ASN A N 1
ATOM 766 C CA . ASN A 1 98 ? -1.874 12.07 -22.125 1 47.34 98 ASN A CA 1
ATOM 767 C C . ASN A 1 98 ? -0.67 11.461 -21.406 1 47.34 98 ASN A C 1
ATOM 769 O O . ASN A 1 98 ? 0.281 12.172 -21.078 1 47.34 98 ASN A O 1
ATOM 773 N N . TRP A 1 99 ? -1.033 10.562 -20.594 1 53.53 99 TRP A N 1
ATOM 774 C CA . TRP A 1 99 ? 0.161 9.938 -20.047 1 53.53 99 TRP A CA 1
ATOM 775 C C . TRP A 1 99 ? 0.72 8.891 -21 1 53.53 99 TRP A C 1
ATOM 777 O O . TRP A 1 99 ? -0.029 8.07 -21.547 1 53.53 99 TRP A O 1
ATOM 787 N N . PHE A 1 100 ? 1.743 9.312 -21.734 1 55.47 100 PHE A N 1
ATOM 788 C CA . PHE A 1 100 ? 2.506 8.273 -22.406 1 55.47 100 PHE A CA 1
ATOM 789 C C . PHE A 1 100 ? 3.006 7.23 -21.406 1 55.47 100 PHE A C 1
ATOM 791 O O . PHE A 1 100 ? 3.557 7.582 -20.375 1 55.47 100 PHE A O 1
ATOM 798 N N . THR A 1 101 ? 2.225 6.012 -21.516 1 70.19 101 THR A N 1
ATOM 799 C CA . THR A 1 101 ? 2.754 4.996 -20.625 1 70.19 101 THR A CA 1
ATOM 800 C C . THR A 1 101 ? 3.729 4.078 -21.344 1 70.19 101 THR A C 1
ATOM 802 O O . THR A 1 101 ? 3.459 3.646 -22.469 1 70.19 101 THR A O 1
ATOM 805 N N . TYR A 1 102 ? 4.945 4.082 -20.969 1 85.19 102 TYR A N 1
ATOM 806 C CA . TYR A 1 102 ? 6 3.168 -21.406 1 85.19 102 TYR A CA 1
ATOM 807 C C . TYR A 1 102 ? 5.914 1.844 -20.656 1 85.19 102 TYR A C 1
ATOM 809 O O . TYR A 1 102 ? 5.645 1.82 -19.453 1 85.19 102 TYR A O 1
ATOM 817 N N . TYR A 1 103 ? 5.863 0.747 -21.531 1 94.38 103 TYR A N 1
ATOM 818 C CA . TYR A 1 103 ? 5.934 -0.576 -20.922 1 94.38 103 TYR A CA 1
ATOM 819 C C . TYR A 1 103 ? 7.254 -1.259 -21.266 1 94.38 103 TYR A C 1
ATOM 821 O O . TYR A 1 103 ? 7.57 -1.476 -22.438 1 94.38 103 TYR A O 1
ATOM 829 N N . ASN A 1 104 ? 8.102 -1.561 -20.25 1 96.38 104 ASN A N 1
ATOM 830 C CA . ASN A 1 104 ? 9.312 -2.357 -20.422 1 96.38 104 ASN A CA 1
ATOM 831 C C . ASN A 1 104 ? 8.984 -3.84 -20.578 1 96.38 104 ASN A C 1
ATOM 833 O O . ASN A 1 104 ? 8.648 -4.512 -19.609 1 96.38 104 ASN A O 1
ATOM 837 N N . SER A 1 105 ? 9.148 -4.367 -21.766 1 95.31 105 SER A N 1
ATOM 838 C CA . SER A 1 105 ? 8.719 -5.73 -22.078 1 95.31 105 SER A CA 1
ATOM 839 C C . SER A 1 105 ? 9.867 -6.719 -21.891 1 95.31 105 SER A C 1
ATOM 841 O O . SER A 1 105 ? 9.789 -7.859 -22.344 1 95.31 105 SER A O 1
ATOM 843 N N . THR A 1 106 ? 10.938 -6.297 -21.234 1 96.38 106 THR A N 1
ATOM 844 C CA . THR A 1 106 ? 12.055 -7.207 -21.016 1 96.38 106 THR A CA 1
ATOM 845 C C . THR A 1 106 ? 11.602 -8.453 -20.266 1 96.38 106 THR A C 1
ATOM 847 O O . THR A 1 106 ? 11.117 -8.359 -19.125 1 96.38 106 THR A O 1
ATOM 850 N N . TYR A 1 107 ? 11.789 -9.648 -20.938 1 96.5 107 TYR A N 1
ATOM 851 C CA . TYR A 1 107 ? 11.43 -10.922 -20.344 1 96.5 107 TYR A CA 1
ATOM 852 C C . TYR A 1 107 ? 12.086 -12.086 -21.078 1 96.5 107 TYR A C 1
ATOM 854 O O . TYR A 1 107 ? 12.008 -12.172 -22.312 1 96.5 107 TYR A O 1
ATOM 862 N N . PRO A 1 108 ? 12.75 -13.016 -20.438 1 97.56 108 PRO A N 1
ATOM 863 C CA . PRO A 1 108 ? 13.141 -12.977 -19.031 1 97.56 108 PRO A CA 1
ATOM 864 C C . PRO A 1 108 ? 13.977 -11.742 -18.688 1 97.56 108 PRO A C 1
ATOM 866 O O . PRO A 1 108 ? 14.406 -11.016 -19.578 1 97.56 108 PRO A O 1
ATOM 869 N N . LEU A 1 109 ? 14.148 -11.477 -17.375 1 97.56 109 LEU A N 1
ATOM 870 C CA . LEU A 1 109 ? 14.891 -10.289 -16.969 1 97.56 109 LEU A CA 1
ATOM 871 C C . LEU A 1 109 ? 16.344 -10.375 -17.406 1 97.56 109 LEU A C 1
ATOM 873 O O . LEU A 1 109 ? 16.984 -9.352 -17.656 1 97.56 109 LEU A O 1
ATOM 877 N N . THR A 1 110 ? 16.859 -11.594 -17.406 1 96.88 110 THR A N 1
ATOM 878 C CA . THR A 1 110 ? 18.172 -11.844 -17.984 1 96.88 110 THR A CA 1
ATOM 879 C C . THR A 1 110 ? 18.062 -12.633 -19.281 1 96.88 110 THR A C 1
ATOM 881 O O . THR A 1 110 ? 17.203 -13.516 -19.406 1 96.88 110 THR A O 1
ATOM 884 N N . SER A 1 111 ? 18.938 -12.367 -20.188 1 96.19 111 SER A N 1
ATOM 885 C CA . SER A 1 111 ? 18.891 -13.055 -21.469 1 96.19 111 SER A CA 1
ATOM 886 C C . SER A 1 111 ? 19.188 -14.539 -21.328 1 96.19 111 SER A C 1
ATOM 888 O O . SER A 1 111 ? 20.141 -14.922 -20.656 1 96.19 111 SER A O 1
ATOM 890 N N . PRO A 1 112 ? 18.344 -15.336 -21.984 1 96.56 112 PRO A N 1
ATOM 891 C CA . PRO A 1 112 ? 18.672 -16.766 -22 1 96.56 112 PRO A CA 1
ATOM 892 C C . PRO A 1 112 ? 20.016 -17.062 -22.672 1 96.56 112 PRO A C 1
ATOM 894 O O . PRO A 1 112 ? 20.469 -16.281 -23.516 1 96.56 112 PRO A O 1
ATOM 897 N N . VAL A 1 113 ? 20.609 -18.125 -22.25 1 95.62 113 VAL A N 1
ATOM 898 C CA . VAL A 1 113 ? 21.875 -18.562 -22.859 1 95.62 113 VAL A CA 1
ATOM 899 C C . VAL A 1 113 ? 21.609 -19.703 -23.828 1 95.62 113 VAL A C 1
ATOM 901 O O . VAL A 1 113 ? 21.047 -20.734 -23.453 1 95.62 113 VAL A O 1
ATOM 904 N N . TYR A 1 114 ? 22.109 -19.531 -25.031 1 93.31 114 TYR A N 1
ATOM 905 C CA . TYR A 1 114 ? 21.922 -20.531 -26.078 1 93.31 114 TYR A CA 1
ATOM 906 C C . TYR A 1 114 ? 23.188 -21.359 -26.281 1 93.31 114 TYR A C 1
ATOM 908 O O . TYR A 1 114 ? 24.281 -20.812 -26.375 1 93.31 114 TYR A O 1
ATOM 916 N N . SER A 1 115 ? 22.938 -22.625 -26.234 1 91.31 115 SER A N 1
ATOM 917 C CA . SER A 1 115 ? 24.078 -23.5 -26.453 1 91.31 115 SER A CA 1
ATOM 918 C C . SER A 1 115 ? 24.141 -23.984 -27.906 1 91.31 115 SER A C 1
ATOM 920 O O . SER A 1 115 ? 23.109 -24.078 -28.578 1 91.31 115 SER A O 1
ATOM 922 N N . ASP A 1 116 ? 25.328 -24.344 -28.281 1 87.88 116 ASP A N 1
ATOM 923 C CA . ASP A 1 116 ? 25.562 -24.906 -29.609 1 87.88 116 ASP A CA 1
ATOM 924 C C . ASP A 1 116 ? 24.906 -26.297 -29.734 1 87.88 116 ASP A C 1
ATOM 926 O O . ASP A 1 116 ? 24.641 -26.75 -30.844 1 87.88 116 ASP A O 1
ATOM 930 N N . ARG A 1 117 ? 24.75 -26.906 -28.688 1 87.44 117 ARG A N 1
ATOM 931 C CA . ARG A 1 117 ? 24.188 -28.25 -28.672 1 87.44 117 ARG A CA 1
ATOM 932 C C . ARG A 1 117 ? 22.672 -28.219 -28.734 1 87.44 117 ARG A C 1
ATOM 934 O O . ARG A 1 117 ? 22.016 -29.25 -28.594 1 87.44 117 ARG A O 1
ATOM 941 N N . GLY A 1 118 ? 22.031 -27.062 -28.797 1 87.56 118 GLY A N 1
ATOM 942 C CA . GLY A 1 118 ? 20.594 -26.938 -29 1 87.56 118 GLY A CA 1
ATOM 943 C C . GLY A 1 118 ? 19.828 -26.719 -27.703 1 87.56 118 GLY A C 1
ATOM 944 O O . GLY A 1 118 ? 18.609 -26.906 -27.656 1 87.56 118 GLY A O 1
ATOM 945 N N . TYR A 1 119 ? 20.516 -26.469 -26.609 1 92.75 119 TYR A N 1
ATOM 946 C CA . TYR A 1 119 ? 19.844 -26.188 -25.344 1 92.75 119 TYR A CA 1
ATOM 947 C C . TYR A 1 119 ? 19.75 -24.688 -25.094 1 92.75 119 TYR A C 1
ATOM 949 O O . TYR A 1 119 ? 20.609 -23.922 -25.547 1 92.75 119 TYR A O 1
ATOM 957 N N . ILE A 1 120 ? 18.672 -24.328 -24.406 1 96.25 120 ILE A N 1
ATOM 958 C CA . ILE A 1 120 ? 18.5 -22.969 -23.922 1 96.25 120 ILE A CA 1
ATOM 959 C C . ILE A 1 120 ? 18.484 -22.969 -22.391 1 96.25 120 ILE A C 1
ATOM 961 O O . ILE A 1 120 ? 17.781 -23.781 -21.766 1 96.25 120 ILE A O 1
ATOM 965 N N . LYS A 1 121 ? 19.219 -22.109 -21.828 1 97.38 121 LYS A N 1
ATOM 966 C CA . LYS A 1 121 ? 19.312 -22.016 -20.375 1 97.38 121 LYS A CA 1
ATOM 967 C C . LYS A 1 121 ? 18.703 -20.703 -19.891 1 97.38 121 LYS A C 1
ATOM 969 O O . LYS A 1 121 ? 19.047 -19.625 -20.375 1 97.38 121 LYS A O 1
ATOM 974 N N . TYR A 1 122 ? 17.797 -20.844 -18.906 1 98.38 122 TYR A N 1
ATOM 975 C CA . TYR A 1 122 ? 17.109 -19.703 -18.344 1 98.38 122 TYR A CA 1
ATOM 976 C C . TYR A 1 122 ? 17.438 -19.547 -16.859 1 98.38 122 TYR A C 1
ATOM 978 O O . TYR A 1 122 ? 17.547 -20.531 -16.125 1 98.38 122 TYR A O 1
ATOM 986 N N . ARG A 1 123 ? 17.625 -18.281 -16.438 1 98.5 123 ARG A N 1
ATOM 987 C CA . ARG A 1 123 ? 17.672 -18 -15 1 98.5 123 ARG A CA 1
ATOM 988 C C . ARG A 1 123 ? 16.281 -17.953 -14.398 1 98.5 123 ARG A C 1
ATOM 990 O O . ARG A 1 123 ? 15.391 -17.297 -14.938 1 98.5 123 ARG A O 1
ATOM 997 N N . ILE A 1 124 ? 16.062 -18.688 -13.281 1 98.75 124 ILE A N 1
ATOM 998 C CA . ILE A 1 124 ? 14.758 -18.688 -12.633 1 98.75 124 ILE A CA 1
ATOM 999 C C . ILE A 1 124 ? 14.914 -18.391 -11.148 1 98.75 124 ILE A C 1
ATOM 1001 O O . ILE A 1 124 ? 16.016 -18.516 -10.594 1 98.75 124 ILE A O 1
ATOM 1005 N N . ALA A 1 125 ? 13.891 -17.922 -10.555 1 98.81 125 ALA A N 1
ATOM 1006 C CA . ALA A 1 125 ? 13.789 -17.703 -9.109 1 98.81 125 ALA A CA 1
ATOM 1007 C C . ALA A 1 125 ? 12.469 -18.25 -8.57 1 98.81 125 ALA A C 1
ATOM 1009 O O . ALA A 1 125 ? 11.445 -18.203 -9.25 1 98.81 125 ALA A O 1
ATOM 1010 N N . ILE A 1 126 ? 12.539 -18.812 -7.375 1 98.81 126 ILE A N 1
ATOM 1011 C CA . ILE A 1 126 ? 11.344 -19.25 -6.664 1 98.81 126 ILE A CA 1
ATOM 1012 C C . ILE A 1 126 ? 11.305 -18.609 -5.281 1 98.81 126 ILE A C 1
ATOM 1014 O O . ILE A 1 126 ? 12.336 -18.172 -4.758 1 98.81 126 ILE A O 1
ATOM 1018 N N . VAL A 1 127 ? 10.102 -18.469 -4.691 1 98.88 127 VAL A N 1
ATOM 1019 C CA . VAL A 1 127 ? 9.938 -17.812 -3.404 1 98.88 127 VAL A CA 1
ATOM 1020 C C . VAL A 1 127 ? 9.039 -18.641 -2.5 1 98.88 127 VAL A C 1
ATOM 1022 O O . VAL A 1 127 ? 8.211 -19.422 -2.982 1 98.88 127 VAL A O 1
ATOM 1025 N N . THR A 1 128 ? 9.156 -18.375 -1.158 1 98.69 128 THR A N 1
ATOM 1026 C CA . THR A 1 128 ? 8.43 -19.234 -0.225 1 98.69 128 THR A CA 1
ATOM 1027 C C . THR A 1 128 ? 7.27 -18.469 0.415 1 98.69 128 THR A C 1
ATOM 1029 O O . THR A 1 128 ? 7.348 -17.25 0.591 1 98.69 128 THR A O 1
ATOM 1032 N N . ASP A 1 129 ? 6.289 -19.141 0.707 1 98.19 129 ASP A N 1
ATOM 1033 C CA . ASP A 1 129 ? 5.285 -18.844 1.722 1 98.19 129 ASP A CA 1
ATOM 1034 C C . ASP A 1 129 ? 5.438 -19.75 2.936 1 98.19 129 ASP A C 1
ATOM 1036 O O . ASP A 1 129 ? 5.098 -20.938 2.879 1 98.19 129 ASP A O 1
ATOM 1040 N N . LEU A 1 130 ? 5.879 -19.156 4.008 1 97.31 130 LEU A N 1
ATOM 1041 C CA . LEU A 1 130 ? 6.172 -19.984 5.18 1 97.31 130 LEU A CA 1
ATOM 1042 C C . LEU A 1 130 ? 5.023 -19.922 6.184 1 97.31 130 LEU A C 1
ATOM 1044 O O . LEU A 1 130 ? 5.168 -20.359 7.324 1 97.31 130 LEU A O 1
ATOM 1048 N N . ASP A 1 131 ? 3.906 -19.344 5.801 1 95.06 131 ASP A N 1
ATOM 1049 C CA . ASP A 1 131 ? 2.783 -19.141 6.711 1 95.06 131 ASP A CA 1
ATOM 1050 C C . ASP A 1 131 ? 3.248 -18.547 8.039 1 95.06 131 ASP A C 1
ATOM 1052 O O . ASP A 1 131 ? 3.93 -17.516 8.062 1 95.06 131 ASP A O 1
ATOM 1056 N N . THR A 1 132 ? 2.898 -19.094 9.148 1 94.81 132 THR A N 1
ATOM 1057 C CA . THR A 1 132 ? 3.227 -18.547 10.461 1 94.81 132 THR A CA 1
ATOM 1058 C C . THR A 1 132 ? 4.727 -18.656 10.727 1 94.81 132 THR A C 1
ATOM 1060 O O . THR A 1 132 ? 5.262 -17.922 11.57 1 94.81 132 THR A O 1
ATOM 1063 N N . ASN A 1 133 ? 5.375 -19.5 10 1 95.75 133 ASN A N 1
ATOM 1064 C CA . ASN A 1 133 ? 6.816 -19.672 10.172 1 95.75 133 ASN A CA 1
ATOM 1065 C C . ASN A 1 133 ? 7.594 -18.547 9.492 1 95.75 133 ASN A C 1
ATOM 1067 O O . ASN A 1 133 ? 8.82 -18.5 9.562 1 95.75 133 ASN A O 1
ATOM 1071 N N . SER A 1 134 ? 6.875 -17.641 8.922 1 98.06 134 SER A N 1
ATOM 1072 C CA . SER A 1 134 ? 7.523 -16.484 8.312 1 98.06 134 SER A CA 1
ATOM 1073 C C . SER A 1 134 ? 8.055 -15.523 9.383 1 98.06 134 SER A C 1
ATOM 1075 O O . SER A 1 134 ? 8.859 -14.641 9.078 1 98.06 134 SER A O 1
ATOM 1077 N N . LYS A 1 135 ? 7.598 -15.625 10.602 1 98.19 135 LYS A N 1
ATOM 1078 C CA . LYS A 1 135 ? 8.094 -14.781 11.688 1 98.19 135 LYS A CA 1
ATOM 1079 C C . LYS A 1 135 ? 9.578 -15.023 11.938 1 98.19 135 LYS A C 1
ATOM 1081 O O . LYS A 1 135 ? 10.016 -16.172 12.055 1 98.19 135 LYS A O 1
ATOM 1086 N N . HIS A 1 136 ? 10.32 -13.992 11.953 1 98 136 HIS A N 1
ATOM 1087 C CA . HIS A 1 136 ? 11.75 -14.133 12.211 1 98 136 HIS A CA 1
ATOM 1088 C C . HIS A 1 136 ? 12.008 -14.75 13.578 1 98 136 HIS A C 1
ATOM 1090 O O . HIS A 1 136 ? 11.359 -14.383 14.562 1 98 136 HIS A O 1
ATOM 1096 N N . PRO A 1 137 ? 12.961 -15.586 13.688 1 96.44 137 PRO A N 1
ATOM 1097 C CA . PRO A 1 137 ? 13.172 -16.312 14.938 1 96.44 137 PRO A CA 1
ATOM 1098 C C . PRO A 1 137 ? 13.688 -15.414 16.062 1 96.44 137 PRO A C 1
ATOM 1100 O O . PRO A 1 137 ? 13.375 -15.648 17.234 1 96.44 137 PRO A O 1
ATOM 1103 N N . THR A 1 138 ? 14.406 -14.352 15.758 1 97.12 138 THR A N 1
ATOM 1104 C CA . THR A 1 138 ? 15.031 -13.586 16.828 1 97.12 138 THR A CA 1
ATOM 1105 C C . THR A 1 138 ? 14.664 -12.109 16.719 1 97.12 138 THR A C 1
ATOM 1107 O O . THR A 1 138 ? 14.555 -11.414 17.734 1 97.12 138 THR A O 1
ATOM 1110 N N . GLU A 1 139 ? 14.531 -11.633 15.539 1 97.06 139 GLU A N 1
ATOM 1111 C CA . GLU A 1 139 ? 14.227 -10.219 15.359 1 97.06 139 GLU A CA 1
ATOM 1112 C C . GLU A 1 139 ? 12.742 -9.945 15.539 1 97.06 139 GLU A C 1
ATOM 1114 O O . GLU A 1 139 ? 11.906 -10.508 14.828 1 97.06 139 GLU A O 1
ATOM 1119 N N . LYS A 1 140 ? 12.406 -9.039 16.406 1 96.88 140 LYS A N 1
ATOM 1120 C CA . LYS A 1 140 ? 11.008 -8.727 16.719 1 96.88 140 LYS A CA 1
ATOM 1121 C C . LYS A 1 140 ? 10.328 -8.023 15.547 1 96.88 140 LYS A C 1
ATOM 1123 O O . LYS A 1 140 ? 10.945 -7.195 14.875 1 96.88 140 LYS A O 1
ATOM 1128 N N . ASN A 1 141 ? 9.047 -8.367 15.352 1 97.5 141 ASN A N 1
ATOM 1129 C CA . ASN A 1 141 ? 8.188 -7.715 14.359 1 97.5 141 ASN A CA 1
ATOM 1130 C C . ASN A 1 141 ? 8.812 -7.738 12.969 1 97.5 141 ASN A C 1
ATOM 1132 O O . ASN A 1 141 ? 8.789 -6.734 12.258 1 97.5 141 ASN A O 1
ATOM 1136 N N . THR A 1 142 ? 9.477 -8.797 12.711 1 98.38 142 THR A N 1
ATOM 1137 C CA . THR A 1 142 ? 10.117 -9.016 11.414 1 98.38 142 THR A CA 1
ATOM 1138 C C . THR A 1 142 ? 9.688 -10.352 10.812 1 98.38 142 THR A C 1
ATOM 1140 O O . THR A 1 142 ? 9.602 -11.352 11.523 1 98.38 142 THR A O 1
ATOM 1143 N N . TRP A 1 143 ? 9.43 -10.406 9.594 1 98.75 143 TRP A N 1
ATOM 1144 C CA . TRP A 1 143 ? 9.016 -11.609 8.883 1 98.75 143 TRP A CA 1
ATOM 1145 C C . TRP A 1 143 ? 9.922 -11.859 7.676 1 98.75 143 TRP A C 1
ATOM 1147 O O . TRP A 1 143 ? 10.492 -10.922 7.113 1 98.75 143 TRP A O 1
ATOM 1157 N N . ILE A 1 144 ? 9.984 -13.117 7.266 1 98.75 144 ILE A N 1
ATOM 1158 C CA . ILE A 1 144 ? 10.961 -13.453 6.234 1 98.75 144 ILE A CA 1
ATOM 1159 C C . ILE A 1 144 ? 10.32 -14.383 5.207 1 98.75 144 ILE A C 1
ATOM 1161 O O . ILE A 1 144 ? 9.336 -15.055 5.496 1 98.75 144 ILE A O 1
ATOM 1165 N N . SER A 1 145 ? 10.781 -14.398 4.039 1 98.69 145 SER A N 1
ATOM 1166 C CA . SER A 1 145 ? 10.617 -15.359 2.959 1 98.69 145 SER A CA 1
ATOM 1167 C C . SER A 1 145 ? 11.953 -15.742 2.34 1 98.69 145 SER A C 1
ATOM 1169 O O . SER A 1 145 ? 12.914 -14.969 2.404 1 98.69 145 SER A O 1
ATOM 1171 N N . HIS A 1 146 ? 12.031 -16.906 1.806 1 98.5 146 HIS A N 1
ATOM 1172 C CA . HIS A 1 146 ? 13.25 -17.344 1.127 1 98.5 146 HIS A CA 1
ATOM 1173 C C . HIS A 1 146 ? 13.062 -17.359 -0.386 1 98.5 146 HIS A C 1
ATOM 1175 O O . HIS A 1 146 ? 12.008 -17.766 -0.884 1 98.5 146 HIS A O 1
ATOM 1181 N N . MET A 1 147 ? 14.07 -16.875 -1.009 1 98.62 147 MET A N 1
ATOM 1182 C CA . MET A 1 147 ? 14.141 -16.953 -2.465 1 98.62 147 MET A CA 1
ATOM 1183 C C . MET A 1 147 ? 15.32 -17.828 -2.9 1 98.62 147 MET A C 1
ATOM 1185 O O . MET A 1 147 ? 16.406 -17.75 -2.318 1 98.62 147 MET A O 1
ATOM 1189 N N . LYS A 1 148 ? 15.102 -18.672 -3.816 1 98.38 148 LYS A N 1
ATOM 1190 C CA . LYS A 1 148 ? 16.125 -19.531 -4.41 1 98.38 148 LYS A CA 1
ATOM 1191 C C . LYS A 1 148 ? 16.203 -19.312 -5.922 1 98.38 148 LYS A C 1
ATOM 1193 O O . LYS A 1 148 ? 15.18 -19.203 -6.594 1 98.38 148 LYS A O 1
ATOM 1198 N N . LYS A 1 149 ? 17.391 -19.219 -6.398 1 98.38 149 LYS A N 1
ATOM 1199 C CA . LYS A 1 149 ? 17.609 -19.078 -7.84 1 98.38 149 LYS A CA 1
ATOM 1200 C C . LYS A 1 149 ? 18.188 -20.359 -8.438 1 98.38 149 LYS A C 1
ATOM 1202 O O . LYS A 1 149 ? 18.703 -21.203 -7.715 1 98.38 149 LYS A O 1
ATOM 1207 N N . GLY A 1 150 ? 18.016 -20.484 -9.703 1 98.44 150 GLY A N 1
ATOM 1208 C CA . GLY A 1 150 ? 18.562 -21.625 -10.445 1 98.44 150 GLY A CA 1
ATOM 1209 C C . GLY A 1 150 ? 18.516 -21.438 -11.945 1 98.44 150 GLY A C 1
ATOM 1210 O O . GLY A 1 150 ? 18.328 -20.312 -12.43 1 98.44 150 GLY A O 1
ATOM 1211 N N . TYR A 1 151 ? 18.781 -22.562 -12.602 1 98.44 151 TYR A N 1
ATOM 1212 C CA . TYR A 1 151 ? 18.75 -22.562 -14.062 1 98.44 151 TYR A CA 1
ATOM 1213 C C . TYR A 1 151 ? 17.844 -23.656 -14.594 1 98.44 151 TYR A C 1
ATOM 1215 O O . TYR A 1 151 ? 17.875 -24.781 -14.109 1 98.44 151 TYR A O 1
ATOM 1223 N N . LEU A 1 152 ? 16.969 -23.266 -15.438 1 98.56 152 LEU A N 1
ATOM 1224 C CA . LEU A 1 152 ? 16.172 -24.203 -16.234 1 98.56 152 LEU A CA 1
ATOM 1225 C C . LEU A 1 152 ? 16.781 -24.391 -17.609 1 98.56 152 LEU A C 1
ATOM 1227 O O . LEU A 1 152 ? 16.984 -23.422 -18.359 1 98.56 152 LEU A O 1
ATOM 1231 N N . THR A 1 153 ? 17.125 -25.609 -17.953 1 97.88 153 THR A N 1
ATOM 1232 C CA . THR A 1 153 ? 17.688 -25.938 -19.25 1 97.88 153 THR A CA 1
ATOM 1233 C C . THR A 1 153 ? 16.688 -26.719 -20.109 1 97.88 153 THR A C 1
ATOM 1235 O O . THR A 1 153 ? 16.156 -27.734 -19.672 1 97.88 153 THR A O 1
ATOM 1238 N N . VAL A 1 154 ? 16.5 -26.219 -21.281 1 96.81 154 VAL A N 1
ATOM 1239 C CA . VAL A 1 154 ? 15.461 -26.781 -22.125 1 96.81 154 VAL A CA 1
ATOM 1240 C C . VAL A 1 154 ? 16.047 -27.172 -23.484 1 96.81 154 VAL A C 1
ATOM 1242 O O . VAL A 1 154 ? 16.719 -26.359 -24.125 1 96.81 154 VAL A O 1
ATOM 1245 N N . SER A 1 155 ? 15.875 -28.359 -23.906 1 93.31 155 SER A N 1
ATOM 1246 C CA . SER A 1 155 ? 16.109 -28.797 -25.266 1 93.31 155 SER A CA 1
ATOM 1247 C C . SER A 1 155 ? 14.789 -28.938 -26.031 1 93.31 155 SER A C 1
ATOM 1249 O O . SER A 1 155 ? 14.047 -29.906 -25.812 1 93.31 155 SER A O 1
ATOM 1251 N N . ILE A 1 156 ? 14.578 -28.094 -26.891 1 84.75 156 ILE A N 1
ATOM 1252 C CA . ILE A 1 156 ? 13.305 -28.094 -27.594 1 84.75 156 ILE A CA 1
ATOM 1253 C C . ILE A 1 156 ? 13.211 -29.312 -28.516 1 84.75 156 ILE A C 1
ATOM 1255 O O . ILE A 1 156 ? 12.18 -29.984 -28.562 1 84.75 156 ILE A O 1
ATOM 1259 N N . GLU A 1 157 ? 14.227 -29.609 -29.156 1 85.44 157 GLU A N 1
ATOM 1260 C CA . GLU A 1 157 ? 14.258 -30.719 -30.109 1 85.44 157 GLU A CA 1
ATOM 1261 C C . GLU A 1 157 ? 14.055 -32.062 -29.391 1 85.44 157 GLU A C 1
ATOM 1263 O O . GLU A 1 157 ? 13.289 -32.906 -29.859 1 85.44 157 GLU A O 1
ATOM 1268 N N . ASN A 1 158 ? 14.688 -32.156 -28.328 1 86.81 158 ASN A N 1
ATOM 1269 C CA . ASN A 1 158 ? 14.656 -33.438 -27.625 1 86.81 158 ASN A CA 1
ATOM 1270 C C . ASN A 1 158 ? 13.578 -33.469 -26.547 1 86.81 158 ASN A C 1
ATOM 1272 O O . ASN A 1 158 ? 13.367 -34.469 -25.891 1 86.81 158 ASN A O 1
ATOM 1276 N N . GLN A 1 159 ? 12.922 -32.312 -26.359 1 85.12 159 GLN A N 1
ATOM 1277 C CA . GLN A 1 159 ? 11.906 -32.156 -25.328 1 85.12 159 GLN A CA 1
ATOM 1278 C C . GLN A 1 159 ? 12.438 -32.594 -23.969 1 85.12 159 GLN A C 1
ATOM 1280 O O . GLN A 1 159 ? 11.797 -33.375 -23.266 1 85.12 159 GLN A O 1
ATOM 1285 N N . ASP A 1 160 ? 13.617 -32.219 -23.734 1 91.69 160 ASP A N 1
ATOM 1286 C CA . ASP A 1 160 ? 14.289 -32.5 -22.484 1 91.69 160 ASP A CA 1
ATOM 1287 C C . ASP A 1 160 ? 14.461 -31.219 -21.641 1 91.69 160 ASP A C 1
ATOM 1289 O O . ASP A 1 160 ? 14.891 -30.188 -22.172 1 91.69 160 ASP A O 1
ATOM 1293 N N . ILE A 1 161 ? 14.031 -31.391 -20.375 1 97.06 161 ILE A N 1
ATOM 1294 C CA . ILE A 1 161 ? 14.102 -30.25 -19.469 1 97.06 161 ILE A CA 1
ATOM 1295 C C . ILE A 1 161 ? 14.773 -30.672 -18.156 1 97.06 161 ILE A C 1
ATOM 1297 O O . ILE A 1 161 ? 14.492 -31.75 -17.625 1 97.06 161 ILE A O 1
ATOM 1301 N N . SER A 1 162 ? 15.688 -29.844 -17.719 1 97.12 162 SER A N 1
ATOM 1302 C CA . SER A 1 162 ? 16.344 -30.078 -16.438 1 97.12 162 SER A CA 1
ATOM 1303 C C . SER A 1 162 ? 16.5 -28.797 -15.633 1 97.12 162 SER A C 1
ATOM 1305 O O . SER A 1 162 ? 16.359 -27.703 -16.188 1 97.12 162 SER A O 1
ATOM 1307 N N . VAL A 1 163 ? 16.719 -28.984 -14.312 1 98.31 163 VAL A N 1
ATOM 1308 C CA . VAL A 1 163 ? 16.828 -27.828 -13.43 1 98.31 163 VAL A CA 1
ATOM 1309 C C . VAL A 1 163 ? 18.031 -28 -12.508 1 98.31 163 VAL A C 1
ATOM 1311 O O . VAL A 1 163 ? 18.297 -29.094 -12.008 1 98.31 163 VAL A O 1
ATOM 1314 N N . ASP A 1 164 ? 18.781 -26.891 -12.359 1 97.88 164 ASP A N 1
ATOM 1315 C CA . ASP A 1 164 ? 19.875 -26.781 -11.391 1 97.88 164 ASP A CA 1
ATOM 1316 C C . ASP A 1 164 ? 19.688 -25.594 -10.461 1 97.88 164 ASP A C 1
ATOM 1318 O O . ASP A 1 164 ? 19.406 -24.484 -10.914 1 97.88 164 ASP A O 1
ATOM 1322 N N . TRP A 1 165 ? 19.875 -25.844 -9.211 1 98.25 165 TRP A N 1
ATOM 1323 C CA . TRP A 1 165 ? 19.641 -24.781 -8.234 1 98.25 165 TRP A CA 1
ATOM 1324 C C . TRP A 1 165 ? 20.953 -24.219 -7.711 1 98.25 165 TRP A C 1
ATOM 1326 O O . TRP A 1 165 ? 21.922 -24.969 -7.531 1 98.25 165 TRP A O 1
ATOM 1336 N N . ASP A 1 166 ? 20.922 -22.922 -7.445 1 97.75 166 ASP A N 1
ATOM 1337 C CA . ASP A 1 166 ? 22.031 -22.312 -6.738 1 97.75 166 ASP A CA 1
ATOM 1338 C C . ASP A 1 166 ? 22.156 -22.859 -5.324 1 97.75 166 ASP A C 1
ATOM 1340 O O . ASP A 1 166 ? 21.172 -23.312 -4.738 1 97.75 166 ASP A O 1
ATOM 1344 N N . LYS A 1 167 ? 23.297 -22.719 -4.793 1 95.75 167 LYS A N 1
ATOM 1345 C CA . LYS A 1 167 ? 23.562 -23.25 -3.459 1 95.75 167 LYS A CA 1
ATOM 1346 C C . LYS A 1 167 ? 22.953 -22.359 -2.381 1 95.75 167 LYS A C 1
ATOM 1348 O O . LYS A 1 167 ? 22.391 -22.859 -1.399 1 95.75 167 LYS A O 1
ATOM 1353 N N . ASP A 1 168 ? 23 -21.094 -2.582 1 94.56 168 ASP A N 1
ATOM 1354 C CA . ASP A 1 168 ? 22.641 -20.156 -1.528 1 94.56 168 ASP A CA 1
ATOM 1355 C C . ASP A 1 168 ? 21.156 -19.812 -1.587 1 94.56 168 ASP A C 1
ATOM 1357 O O . ASP A 1 168 ? 20.578 -19.703 -2.672 1 94.56 168 ASP A O 1
ATOM 1361 N N . LEU A 1 169 ? 20.547 -19.719 -0.419 1 96.31 169 LEU A N 1
ATOM 1362 C CA . LEU A 1 169 ? 19.188 -19.203 -0.228 1 96.31 169 LEU A CA 1
ATOM 1363 C C . LEU A 1 169 ? 19.219 -17.719 0.119 1 96.31 169 LEU A C 1
ATOM 1365 O O . LEU A 1 169 ? 20.031 -17.281 0.936 1 96.31 169 LEU A O 1
ATOM 1369 N N . ILE A 1 170 ? 18.406 -16.953 -0.55 1 97.75 170 ILE A N 1
ATOM 1370 C CA . ILE A 1 170 ? 18.297 -15.523 -0.28 1 97.75 170 ILE A CA 1
ATOM 1371 C C . ILE A 1 170 ? 17.125 -15.273 0.673 1 97.75 170 ILE A C 1
ATOM 1373 O O . ILE A 1 170 ? 16.016 -15.781 0.458 1 97.75 170 ILE A O 1
ATOM 1377 N N . THR A 1 171 ? 17.359 -14.508 1.69 1 98 171 THR A N 1
ATOM 1378 C CA . THR A 1 171 ? 16.312 -14.18 2.639 1 98 171 THR A CA 1
ATOM 1379 C C . THR A 1 171 ? 15.766 -12.773 2.385 1 98 171 THR A C 1
ATOM 1381 O O . THR A 1 171 ? 16.531 -11.805 2.398 1 98 171 THR A O 1
ATOM 1384 N N . LEU A 1 172 ? 14.531 -12.688 2.094 1 98.44 172 LEU A N 1
ATOM 1385 C CA . LEU A 1 172 ? 13.812 -11.422 2.004 1 98.44 172 LEU A CA 1
ATOM 1386 C C . LEU A 1 172 ? 13.141 -11.086 3.33 1 98.44 172 LEU A C 1
ATOM 1388 O O . LEU A 1 172 ? 12.539 -11.961 3.963 1 98.44 172 LEU A O 1
ATOM 1392 N N . MET A 1 173 ? 13.219 -9.844 3.748 1 98.19 173 MET A N 1
ATOM 1393 C CA . MET A 1 173 ? 12.711 -9.477 5.066 1 98.19 173 MET A CA 1
ATOM 1394 C C . MET A 1 173 ? 11.859 -8.211 4.984 1 98.19 173 MET A C 1
ATOM 1396 O O . MET A 1 173 ? 12.086 -7.359 4.129 1 98.19 173 MET A O 1
ATOM 1400 N N . SER A 1 174 ? 10.898 -8.117 5.84 1 98.5 174 SER A N 1
ATOM 1401 C CA . SER A 1 174 ? 10.07 -6.922 6.004 1 98.5 174 SER A CA 1
ATOM 1402 C C . SER A 1 174 ? 9.508 -6.828 7.418 1 98.5 174 SER A C 1
ATOM 1404 O O . SER A 1 174 ? 9.273 -7.848 8.07 1 98.5 174 SER A O 1
ATOM 1406 N N . SER A 1 175 ? 9.273 -5.617 7.879 1 98.44 175 SER A N 1
ATOM 1407 C CA . SER A 1 175 ? 8.625 -5.391 9.164 1 98.44 175 SER A CA 1
ATOM 1408 C C . SER A 1 175 ? 7.152 -5.02 8.984 1 98.44 175 SER A C 1
ATOM 1410 O O . SER A 1 175 ? 6.484 -4.625 9.945 1 98.44 175 SER A O 1
ATOM 1412 N N . MET A 1 176 ? 6.68 -5.102 7.742 1 98.5 176 MET A N 1
ATOM 1413 C CA . MET A 1 176 ? 5.258 -4.922 7.461 1 98.5 176 MET A CA 1
ATOM 1414 C C . MET A 1 176 ? 4.473 -6.176 7.816 1 98.5 176 MET A C 1
ATOM 1416 O O . MET A 1 176 ? 4.902 -7.293 7.516 1 98.5 176 MET A O 1
ATOM 1420 N N . ALA A 1 177 ? 3.312 -5.953 8.484 1 98.25 177 ALA A N 1
ATOM 1421 C CA . ALA A 1 177 ? 2.506 -7.117 8.852 1 98.25 177 ALA A CA 1
ATOM 1422 C C . ALA A 1 177 ? 1.021 -6.762 8.891 1 98.25 177 ALA A C 1
ATOM 1424 O O . ALA A 1 177 ? 0.659 -5.59 9.016 1 98.25 177 ALA A O 1
ATOM 1425 N N . TYR A 1 178 ? 0.241 -7.723 8.688 1 98.31 178 TYR A N 1
ATOM 1426 C CA . TYR A 1 178 ? -1.191 -7.699 8.961 1 98.31 178 TYR A CA 1
ATOM 1427 C C . TYR A 1 178 ? -1.578 -8.805 9.938 1 98.31 178 TYR A C 1
ATOM 1429 O O . TYR A 1 178 ? -1.357 -9.984 9.664 1 98.31 178 TYR A O 1
ATOM 1437 N N . GLY A 1 179 ? -2.111 -8.422 11.055 1 97.38 179 GLY A N 1
ATOM 1438 C CA . GLY A 1 179 ? -2.514 -9.414 12.039 1 97.38 179 GLY A CA 1
ATOM 1439 C C . GLY A 1 179 ? -1.347 -10.203 12.594 1 97.38 179 GLY A C 1
ATOM 1440 O O . GLY A 1 179 ? -1.489 -11.391 12.922 1 97.38 179 GLY A O 1
ATOM 1441 N N . GLY A 1 180 ? -0.244 -9.633 12.555 1 97.38 180 GLY A N 1
ATOM 1442 C CA . GLY A 1 180 ? 0.927 -10.289 13.117 1 97.38 180 GLY A CA 1
ATOM 1443 C C . GLY A 1 180 ? 1.609 -11.227 12.141 1 97.38 180 GLY A C 1
ATOM 1444 O O . GLY A 1 180 ? 2.422 -12.062 12.539 1 97.38 180 GLY A O 1
ATOM 1445 N N . ARG A 1 181 ? 1.249 -11.125 10.898 1 98 181 ARG A N 1
ATOM 1446 C CA . ARG A 1 181 ? 1.844 -11.977 9.867 1 98 181 ARG A CA 1
ATOM 1447 C C . ARG A 1 181 ? 2.27 -11.148 8.656 1 98 181 ARG A C 1
ATOM 1449 O O . ARG A 1 181 ? 1.675 -10.109 8.367 1 98 181 ARG A O 1
ATOM 1456 N N . GLY A 1 182 ? 3.361 -11.633 8.039 1 98.31 182 GLY A N 1
ATOM 1457 C CA . GLY A 1 182 ? 3.881 -10.945 6.867 1 98.31 182 GLY A CA 1
ATOM 1458 C C . GLY A 1 182 ? 4.887 -11.773 6.086 1 98.31 182 GLY A C 1
ATOM 1459 O O . GLY A 1 182 ? 5.316 -12.836 6.547 1 98.31 182 GLY A O 1
ATOM 1460 N N . MET A 1 183 ? 5.141 -11.352 4.898 1 98.69 183 MET A N 1
ATOM 1461 C CA . MET A 1 183 ? 6.121 -11.953 3.998 1 98.69 183 MET A CA 1
ATOM 1462 C C . MET A 1 183 ? 5.715 -13.375 3.619 1 98.69 183 MET A C 1
ATOM 1464 O O . MET A 1 183 ? 6.562 -14.258 3.506 1 98.69 183 MET A O 1
ATOM 1468 N N . GLU A 1 184 ? 4.453 -13.633 3.537 1 98.62 184 GLU A N 1
ATOM 1469 C CA . GLU A 1 184 ? 3.945 -14.875 2.969 1 98.62 184 GLU A CA 1
ATOM 1470 C C . GLU A 1 184 ? 3.727 -14.75 1.463 1 98.62 184 GLU A C 1
ATOM 1472 O O . GLU A 1 184 ? 2.598 -14.547 1.011 1 98.62 184 GLU A O 1
ATOM 1477 N N . LEU A 1 185 ? 4.793 -14.922 0.724 1 98.88 185 LEU A N 1
ATOM 1478 C CA . LEU A 1 185 ? 4.805 -14.609 -0.7 1 98.88 185 LEU A CA 1
ATOM 1479 C C . LEU A 1 185 ? 4.301 -15.789 -1.524 1 98.88 185 LEU A C 1
ATOM 1481 O O . LEU A 1 185 ? 4.895 -16.859 -1.498 1 98.88 185 LEU A O 1
ATOM 1485 N N . SER A 1 186 ? 3.256 -15.531 -2.305 1 98.69 186 SER A N 1
ATOM 1486 C CA . SER A 1 186 ? 2.514 -16.609 -2.943 1 98.69 186 SER A CA 1
ATOM 1487 C C . SER A 1 186 ? 2.854 -16.719 -4.426 1 98.69 186 SER A C 1
ATOM 1489 O O . SER A 1 186 ? 2.518 -17.703 -5.078 1 98.69 186 SER A O 1
ATOM 1491 N N . GLU A 1 187 ? 3.498 -15.695 -4.969 1 98.88 187 GLU A N 1
ATOM 1492 C CA . GLU A 1 187 ? 3.787 -15.695 -6.398 1 98.88 187 GLU A CA 1
ATOM 1493 C C . GLU A 1 187 ? 4.898 -14.711 -6.738 1 98.88 187 GLU A C 1
ATOM 1495 O O . GLU A 1 187 ? 5.098 -13.719 -6.023 1 98.88 187 GLU A O 1
ATOM 1500 N N . LEU A 1 188 ? 5.625 -15.008 -7.812 1 98.88 188 LEU A N 1
ATOM 1501 C CA . LEU A 1 188 ? 6.547 -14.086 -8.469 1 98.88 188 LEU A CA 1
ATOM 1502 C C . LEU A 1 188 ? 6.062 -13.734 -9.875 1 98.88 188 LEU A C 1
ATOM 1504 O O . LEU A 1 188 ? 5.512 -14.586 -10.57 1 98.88 188 LEU A O 1
ATOM 1508 N N . ILE A 1 189 ? 6.336 -12.516 -10.273 1 98.88 189 ILE A N 1
ATOM 1509 C CA . ILE A 1 189 ? 5.922 -12.117 -11.617 1 98.88 189 ILE A CA 1
ATOM 1510 C C . ILE A 1 189 ? 6.824 -10.992 -12.117 1 98.88 189 ILE A C 1
ATOM 1512 O O . ILE A 1 189 ? 7.168 -10.078 -11.359 1 98.88 189 ILE A O 1
ATOM 1516 N N . VAL A 1 190 ? 7.309 -11.141 -13.297 1 98.81 190 VAL A N 1
ATOM 1517 C CA . VAL A 1 190 ? 7.984 -10.039 -13.969 1 98.81 190 VAL A CA 1
ATOM 1518 C C . VAL A 1 190 ? 6.953 -9.164 -14.68 1 98.81 190 VAL A C 1
ATOM 1520 O O . VAL A 1 190 ? 6.152 -9.664 -15.477 1 98.81 190 VAL A O 1
ATOM 1523 N N . PHE A 1 191 ? 6.906 -7.914 -14.367 1 98.62 191 PHE A N 1
ATOM 1524 C CA . PHE A 1 191 ? 5.988 -6.922 -14.922 1 98.62 191 PHE A CA 1
ATOM 1525 C C . PHE A 1 191 ? 6.699 -5.594 -15.133 1 98.62 191 PHE A C 1
ATOM 1527 O O . PHE A 1 191 ? 7.34 -5.066 -14.219 1 98.62 191 PHE A O 1
ATOM 1534 N N . ASN A 1 192 ? 6.688 -5.125 -16.391 1 97.88 192 ASN A N 1
ATOM 1535 C CA . ASN A 1 192 ? 7.266 -3.83 -16.734 1 97.88 192 ASN A CA 1
ATOM 1536 C C . ASN A 1 192 ? 8.758 -3.779 -16.422 1 97.88 192 ASN A C 1
ATOM 1538 O O . ASN A 1 192 ? 9.25 -2.781 -15.891 1 97.88 192 ASN A O 1
ATOM 1542 N N . GLY A 1 193 ? 9.398 -4.91 -16.609 1 97.5 193 GLY A N 1
ATOM 1543 C CA . GLY A 1 193 ? 10.852 -4.996 -16.5 1 97.5 193 GLY A CA 1
ATOM 1544 C C . GLY A 1 193 ? 11.328 -5.141 -15.07 1 97.5 193 GLY A C 1
ATOM 1545 O O . GLY A 1 193 ? 12.516 -4.953 -14.781 1 97.5 193 GLY A O 1
ATOM 1546 N N . LYS A 1 194 ? 10.43 -5.426 -14.148 1 98.19 194 LYS A N 1
ATOM 1547 C CA . LYS A 1 194 ? 10.766 -5.582 -12.742 1 98.19 194 LYS A CA 1
ATOM 1548 C C . LYS A 1 194 ? 10.148 -6.852 -12.164 1 98.19 194 LYS A C 1
ATOM 1550 O O . LYS A 1 194 ? 9.156 -7.363 -12.695 1 98.19 194 LYS A O 1
ATOM 1555 N N . LEU A 1 195 ? 10.797 -7.336 -11.117 1 98.81 195 LEU A N 1
ATOM 1556 C CA . LEU A 1 195 ? 10.289 -8.523 -10.43 1 98.81 195 LEU A CA 1
ATOM 1557 C C . LEU A 1 195 ? 9.406 -8.133 -9.25 1 98.81 195 LEU A C 1
ATOM 1559 O O . LEU A 1 195 ? 9.789 -7.281 -8.438 1 98.81 195 LEU A O 1
ATOM 1563 N N . TYR A 1 196 ? 8.234 -8.758 -9.188 1 98.94 196 TYR A N 1
ATOM 1564 C CA . TYR A 1 196 ? 7.316 -8.5 -8.078 1 98.94 196 TYR A CA 1
ATOM 1565 C C . TYR A 1 196 ? 6.945 -9.797 -7.371 1 98.94 196 TYR A C 1
ATOM 1567 O O . TYR A 1 196 ? 6.969 -10.875 -7.977 1 98.94 196 TYR A O 1
ATOM 1575 N N . ALA A 1 197 ? 6.656 -9.688 -6.109 1 98.94 197 ALA A N 1
ATOM 1576 C CA . ALA A 1 197 ? 6.078 -10.75 -5.297 1 98.94 197 ALA A CA 1
ATOM 1577 C C . ALA A 1 197 ? 4.797 -10.289 -4.617 1 98.94 197 ALA A C 1
ATOM 1579 O O . ALA A 1 197 ? 4.711 -9.156 -4.148 1 98.94 197 ALA A O 1
ATOM 1580 N N . VAL A 1 198 ? 3.822 -11.172 -4.531 1 98.88 198 VAL A N 1
ATOM 1581 C CA . VAL A 1 198 ? 2.562 -10.797 -3.9 1 98.88 198 VAL A CA 1
ATOM 1582 C C . VAL A 1 198 ? 2.445 -11.469 -2.535 1 98.88 198 VAL A C 1
ATOM 1584 O O . VAL A 1 198 ? 2.789 -12.648 -2.387 1 98.88 198 VAL A O 1
ATOM 1587 N N . ASP A 1 199 ? 2.084 -10.734 -1.518 1 98.75 199 ASP A N 1
ATOM 1588 C CA . ASP A 1 199 ? 1.899 -11.219 -0.154 1 98.75 199 ASP A CA 1
ATOM 1589 C C . ASP A 1 199 ? 0.43 -11.531 0.123 1 98.75 199 ASP A C 1
ATOM 1591 O O . ASP A 1 199 ? -0.43 -10.656 -0.004 1 98.75 199 ASP A O 1
ATOM 1595 N N . ASP A 1 200 ? 0.113 -12.711 0.532 1 97.75 200 ASP A N 1
ATOM 1596 C CA . ASP A 1 200 ? -1.28 -13.133 0.654 1 97.75 200 ASP A CA 1
ATOM 1597 C C . ASP A 1 200 ? -1.837 -12.789 2.033 1 97.75 200 ASP A C 1
ATOM 1599 O O . ASP A 1 200 ? -2.941 -13.211 2.387 1 97.75 200 ASP A O 1
ATOM 1603 N N . ARG A 1 201 ? -1.082 -12.023 2.818 1 97.62 201 ARG A N 1
ATOM 1604 C CA . ARG A 1 201 ? -1.551 -11.602 4.133 1 97.62 201 ARG A CA 1
ATOM 1605 C C . ARG A 1 201 ? -1.786 -10.094 4.176 1 97.62 201 ARG A C 1
ATOM 1607 O O . ARG A 1 201 ? -2.896 -9.648 4.461 1 97.62 201 ARG A O 1
ATOM 1614 N N . THR A 1 202 ? -0.803 -9.367 3.818 1 98.31 202 THR A N 1
ATOM 1615 C CA . THR A 1 202 ? -0.86 -7.918 3.939 1 98.31 202 THR A CA 1
ATOM 1616 C C . THR A 1 202 ? -1.571 -7.301 2.736 1 98.31 202 THR A C 1
ATOM 1618 O O . THR A 1 202 ? -2.043 -6.164 2.803 1 98.31 202 THR A O 1
ATOM 1621 N N . GLY A 1 203 ? -1.611 -8.023 1.634 1 98.62 203 GLY A N 1
ATOM 1622 C CA . GLY A 1 203 ? -2.123 -7.453 0.4 1 98.62 203 GLY A CA 1
ATOM 1623 C C . GLY A 1 203 ? -1.103 -6.598 -0.327 1 98.62 203 GLY A C 1
ATOM 1624 O O . GLY A 1 203 ? -1.396 -6.031 -1.384 1 98.62 203 GLY A O 1
ATOM 1625 N N . ILE A 1 204 ? 0.107 -6.543 0.169 1 98.88 204 ILE A N 1
ATOM 1626 C CA . ILE A 1 204 ? 1.145 -5.723 -0.447 1 98.88 204 ILE A CA 1
ATOM 1627 C C . ILE A 1 204 ? 1.791 -6.488 -1.6 1 98.88 204 ILE A C 1
ATOM 1629 O O . ILE A 1 204 ? 2.057 -7.688 -1.485 1 98.88 204 ILE A O 1
ATOM 1633 N N . VAL A 1 205 ? 1.945 -5.824 -2.693 1 98.94 205 VAL A N 1
ATOM 1634 C CA . VAL A 1 205 ? 2.824 -6.27 -3.77 1 98.94 205 VAL A CA 1
ATOM 1635 C C . VAL A 1 205 ? 4.203 -5.637 -3.609 1 98.94 205 VAL A C 1
ATOM 1637 O O . VAL A 1 205 ? 4.328 -4.406 -3.6 1 98.94 205 VAL A O 1
ATOM 1640 N N . TYR A 1 206 ? 5.195 -6.477 -3.51 1 98.88 206 TYR A N 1
ATOM 1641 C CA . TYR A 1 206 ? 6.559 -5.996 -3.33 1 98.88 206 TYR A CA 1
ATOM 1642 C C . TYR A 1 206 ? 7.328 -6.031 -4.645 1 98.88 206 TYR A C 1
ATOM 1644 O O . TYR A 1 206 ? 7.254 -7.012 -5.387 1 98.88 206 TYR A O 1
ATOM 1652 N N . GLU A 1 207 ? 7.988 -4.992 -4.934 1 98.75 207 GLU A N 1
ATOM 1653 C CA . GLU A 1 207 ? 9.078 -5.09 -5.898 1 98.75 207 GLU A CA 1
ATOM 1654 C C . GLU A 1 207 ? 10.305 -5.758 -5.281 1 98.75 207 GLU A C 1
ATOM 1656 O O . GLU A 1 207 ? 10.781 -5.332 -4.227 1 98.75 207 GLU A O 1
ATOM 1661 N N . ILE A 1 208 ? 10.742 -6.734 -5.891 1 98.75 208 ILE A N 1
ATOM 1662 C CA . ILE A 1 208 ? 11.922 -7.441 -5.402 1 98.75 208 ILE A CA 1
ATOM 1663 C C . ILE A 1 208 ? 13.172 -6.93 -6.121 1 98.75 208 ILE A C 1
ATOM 1665 O O . ILE A 1 208 ? 13.336 -7.16 -7.32 1 98.75 208 ILE A O 1
ATOM 1669 N N . ASP A 1 209 ? 14 -6.246 -5.379 1 97.44 209 ASP A N 1
ATOM 1670 C CA . ASP A 1 209 ? 15.297 -5.812 -5.879 1 97.44 209 ASP A CA 1
ATOM 1671 C C . ASP A 1 209 ? 16.328 -6.934 -5.773 1 97.44 209 ASP A C 1
ATOM 1673 O O . ASP A 1 209 ? 16.891 -7.16 -4.699 1 97.44 209 ASP A O 1
ATOM 1677 N N . LEU A 1 210 ? 16.609 -7.555 -6.848 1 95.56 210 LEU A N 1
ATOM 1678 C CA . LEU A 1 210 ? 17.469 -8.734 -6.875 1 95.56 210 LEU A CA 1
ATOM 1679 C C . LEU A 1 210 ? 18.922 -8.344 -6.594 1 95.56 210 LEU A C 1
ATOM 1681 O O . LEU A 1 210 ? 19.734 -9.195 -6.215 1 95.56 210 LEU A O 1
ATOM 1685 N N . HIS A 1 211 ? 19.281 -7.121 -6.816 1 94.56 211 HIS A N 1
ATOM 1686 C CA . HIS A 1 211 ? 20.641 -6.668 -6.59 1 94.56 211 HIS A CA 1
ATOM 1687 C C . HIS A 1 211 ? 20.922 -6.48 -5.102 1 94.56 211 HIS A C 1
ATOM 1689 O O . HIS A 1 211 ? 22.016 -6.824 -4.617 1 94.56 211 HIS A O 1
ATOM 1695 N N . HIS A 1 212 ? 19.922 -6.039 -4.402 1 95.19 212 HIS A N 1
ATOM 1696 C CA . HIS A 1 212 ? 20.109 -5.75 -2.988 1 95.19 212 HIS A CA 1
ATOM 1697 C C . HIS A 1 212 ? 19.328 -6.719 -2.111 1 95.19 212 HIS A C 1
ATOM 1699 O O . HIS A 1 212 ? 19.359 -6.621 -0.882 1 95.19 212 HIS A O 1
ATOM 1705 N N . ASN A 1 213 ? 18.625 -7.652 -2.742 1 95.44 213 ASN A N 1
ATOM 1706 C CA . ASN A 1 213 ? 17.812 -8.633 -2.031 1 95.44 213 ASN A CA 1
ATOM 1707 C C . ASN A 1 213 ? 16.844 -7.953 -1.066 1 95.44 213 ASN A C 1
ATOM 1709 O O . ASN A 1 213 ? 16.781 -8.312 0.111 1 95.44 213 ASN A O 1
ATOM 1713 N N . LYS A 1 214 ? 16.125 -6.961 -1.636 1 96.88 214 LYS A N 1
ATOM 1714 C CA . LYS A 1 214 ? 15.18 -6.172 -0.844 1 96.88 214 LYS A CA 1
ATOM 1715 C C . LYS A 1 214 ? 13.758 -6.305 -1.382 1 96.88 214 LYS A C 1
ATOM 1717 O O . LYS A 1 214 ? 13.547 -6.355 -2.596 1 96.88 214 LYS A O 1
ATOM 1722 N N . ALA A 1 215 ? 12.883 -6.379 -0.425 1 98.56 215 ALA A N 1
ATOM 1723 C CA . ALA A 1 215 ? 11.469 -6.285 -0.767 1 98.56 215 ALA A CA 1
ATOM 1724 C C . ALA A 1 215 ? 10.938 -4.875 -0.529 1 98.56 215 ALA A C 1
ATOM 1726 O O . ALA A 1 215 ? 10.828 -4.43 0.616 1 98.56 215 ALA A O 1
ATOM 1727 N N . ILE A 1 216 ? 10.609 -4.176 -1.583 1 98.62 216 ILE A N 1
ATOM 1728 C CA . ILE A 1 216 ? 10.156 -2.793 -1.519 1 98.62 216 ILE A CA 1
ATOM 1729 C C . ILE A 1 216 ? 8.656 -2.73 -1.767 1 98.62 216 ILE A C 1
ATOM 1731 O O . ILE A 1 216 ? 8.18 -3.131 -2.83 1 98.62 216 ILE A O 1
ATOM 1735 N N . PRO A 1 217 ? 7.883 -2.242 -0.796 1 98.62 217 PRO A N 1
ATOM 1736 C CA . PRO A 1 217 ? 6.445 -2.145 -1.053 1 98.62 217 PRO A CA 1
ATOM 1737 C C . PRO A 1 217 ? 6.117 -1.264 -2.256 1 98.62 217 PRO A C 1
ATOM 1739 O O . PRO A 1 217 ? 6.668 -0.168 -2.391 1 98.62 217 PRO A O 1
ATOM 1742 N N . TRP A 1 218 ? 5.219 -1.753 -3.137 1 98.56 218 TRP A N 1
ATOM 1743 C CA . TRP A 1 218 ? 4.879 -1.012 -4.348 1 98.56 218 TRP A CA 1
ATOM 1744 C C . TRP A 1 218 ? 3.424 -0.553 -4.312 1 98.56 218 TRP A C 1
ATOM 1746 O O . TRP A 1 218 ? 3.145 0.648 -4.312 1 98.56 218 TRP A O 1
ATOM 1756 N N . VAL A 1 219 ? 2.504 -1.501 -4.16 1 98.75 219 VAL A N 1
ATOM 1757 C CA . VAL A 1 219 ? 1.085 -1.19 -4.012 1 98.75 219 VAL A CA 1
ATOM 1758 C C . VAL A 1 219 ? 0.476 -2.062 -2.918 1 98.75 219 VAL A C 1
ATOM 1760 O O . VAL A 1 219 ? 1.086 -3.043 -2.486 1 98.75 219 VAL A O 1
ATOM 1763 N N . ILE A 1 220 ? -0.666 -1.693 -2.463 1 98.81 220 ILE A N 1
ATOM 1764 C CA . ILE A 1 220 ? -1.413 -2.457 -1.469 1 98.81 220 ILE A CA 1
ATOM 1765 C C . ILE A 1 220 ? -2.83 -2.717 -1.976 1 98.81 220 ILE A C 1
ATOM 1767 O O . ILE A 1 220 ? -3.52 -1.79 -2.408 1 98.81 220 ILE A O 1
ATOM 1771 N N . LEU A 1 221 ? -3.24 -3.945 -1.935 1 98.88 221 LEU A N 1
ATOM 1772 C CA . LEU A 1 221 ? -4.52 -4.383 -2.479 1 98.88 221 LEU A CA 1
ATOM 1773 C C . LEU A 1 221 ? -5.512 -4.688 -1.358 1 98.88 221 LEU A C 1
ATOM 1775 O O . LEU A 1 221 ? -5.371 -5.688 -0.654 1 98.88 221 LEU A O 1
ATOM 1779 N N . PRO A 1 222 ? -6.535 -3.875 -1.248 1 98.25 222 PRO A N 1
ATOM 1780 C CA . PRO A 1 222 ? -7.574 -4.242 -0.285 1 98.25 222 PRO A CA 1
ATOM 1781 C C . PRO A 1 222 ? -8.398 -5.449 -0.735 1 98.25 222 PRO A C 1
ATOM 1783 O O . PRO A 1 222 ? -8.562 -5.672 -1.937 1 98.25 222 PRO A O 1
ATOM 1786 N N . ASP A 1 223 ? -8.93 -6.137 0.181 1 98.19 223 ASP A N 1
ATOM 1787 C CA . ASP A 1 223 ? -9.664 -7.375 -0.076 1 98.19 223 ASP A CA 1
ATOM 1788 C C . ASP A 1 223 ? -11.016 -7.086 -0.733 1 98.19 223 ASP A C 1
ATOM 1790 O O . ASP A 1 223 ? -11.492 -5.949 -0.702 1 98.19 223 ASP A O 1
ATOM 1794 N N . GLY A 1 224 ? -11.531 -8.078 -1.435 1 97.81 224 GLY A N 1
ATOM 1795 C CA . GLY A 1 224 ? -12.867 -8.008 -2.002 1 97.81 224 GLY A CA 1
ATOM 1796 C C . GLY A 1 224 ? -13.023 -6.91 -3.037 1 97.81 224 GLY A C 1
ATOM 1797 O O . GLY A 1 224 ? -12.219 -6.801 -3.963 1 97.81 224 GLY A O 1
ATOM 1798 N N . SER A 1 225 ? -14.062 -6.082 -2.838 1 97.56 225 SER A N 1
ATOM 1799 C CA . SER A 1 225 ? -14.422 -5.035 -3.789 1 97.56 225 SER A CA 1
ATOM 1800 C C . SER A 1 225 ? -13.516 -3.816 -3.643 1 97.56 225 SER A C 1
ATOM 1802 O O . SER A 1 225 ? -13.703 -2.809 -4.324 1 97.56 225 SER A O 1
ATOM 1804 N N . GLY A 1 226 ? -12.609 -3.914 -2.775 1 97.5 226 GLY A N 1
ATOM 1805 C CA . GLY A 1 226 ? -11.727 -2.783 -2.539 1 97.5 226 GLY A CA 1
ATOM 1806 C C . GLY A 1 226 ? -12.18 -1.9 -1.392 1 97.5 226 GLY A C 1
ATOM 1807 O O . GLY A 1 226 ? -11.602 -0.841 -1.149 1 97.5 226 GLY A O 1
ATOM 1808 N N . ARG A 1 227 ? -13.164 -2.334 -0.635 1 96.81 227 ARG A N 1
ATOM 1809 C CA . ARG A 1 227 ? -13.711 -1.513 0.44 1 96.81 227 ARG A CA 1
ATOM 1810 C C . ARG A 1 227 ? -13.484 -2.168 1.799 1 96.81 227 ARG A C 1
ATOM 1812 O O . ARG A 1 227 ? -14.156 -1.835 2.775 1 96.81 227 ARG A O 1
ATOM 1819 N N . GLU A 1 228 ? -12.531 -3.121 1.826 1 95.88 228 GLU A N 1
ATOM 1820 C CA . GLU A 1 228 ? -12.195 -3.816 3.064 1 95.88 228 GLU A CA 1
ATOM 1821 C C . GLU A 1 228 ? -10.953 -3.217 3.717 1 95.88 228 GLU A C 1
ATOM 1823 O O . GLU A 1 228 ? -10.117 -2.615 3.035 1 95.88 228 GLU A O 1
ATOM 1828 N N . ASN A 1 229 ? -10.852 -3.389 4.988 1 95.19 229 ASN A N 1
ATOM 1829 C CA . ASN A 1 229 ? -9.68 -2.891 5.699 1 95.19 229 ASN A CA 1
ATOM 1830 C C . ASN A 1 229 ? -8.57 -3.936 5.754 1 95.19 229 ASN A C 1
ATOM 1832 O O . ASN A 1 229 ? -7.457 -3.648 6.207 1 95.19 229 ASN A O 1
ATOM 1836 N N . LYS A 1 230 ? -8.883 -5.098 5.242 1 95.12 230 LYS A N 1
ATOM 1837 C CA . LYS A 1 230 ? -7.906 -6.184 5.176 1 95.12 230 LYS A CA 1
ATOM 1838 C C . LYS A 1 230 ? -7.254 -6.254 3.801 1 95.12 230 LYS A C 1
ATOM 1840 O O . LYS A 1 230 ? -7.824 -5.797 2.811 1 95.12 230 LYS A O 1
ATOM 1845 N N . GLY A 1 231 ? -6.02 -6.816 3.799 1 96.88 231 GLY A N 1
ATOM 1846 C CA . GLY A 1 231 ? -5.324 -7.012 2.535 1 96.88 231 GLY A CA 1
ATOM 1847 C C . GLY A 1 231 ? -5.891 -8.156 1.714 1 96.88 231 GLY A C 1
ATOM 1848 O O . GLY A 1 231 ? -6.398 -9.133 2.268 1 96.88 231 GLY A O 1
ATOM 1849 N N . PHE A 1 232 ? -5.797 -8 0.419 1 98.56 232 PHE A N 1
ATOM 1850 C CA . PHE A 1 232 ? -6.219 -9.031 -0.515 1 98.56 232 PHE A CA 1
ATOM 1851 C C . PHE A 1 232 ? -5.34 -10.273 -0.386 1 98.56 232 PHE A C 1
ATOM 1853 O O . PHE A 1 232 ? -4.117 -10.164 -0.271 1 98.56 232 PHE A O 1
ATOM 1860 N N . LYS A 1 233 ? -5.969 -11.422 -0.27 1 98.12 233 LYS A N 1
ATOM 1861 C CA . LYS A 1 233 ? -5.223 -12.68 -0.266 1 98.12 233 LYS A CA 1
ATOM 1862 C C . LYS A 1 233 ? -4.777 -13.055 -1.676 1 98.12 233 LYS A C 1
ATOM 1864 O O . LYS A 1 233 ? -5.402 -13.898 -2.324 1 98.12 233 LYS A O 1
ATOM 1869 N N . SER A 1 234 ? -3.688 -12.516 -2.117 1 98.62 234 SER A N 1
ATOM 1870 C CA . SER A 1 234 ? -3.137 -12.742 -3.449 1 98.62 234 SER A CA 1
ATOM 1871 C C . SER A 1 234 ? -2.521 -14.133 -3.566 1 98.62 234 SER A C 1
ATOM 1873 O O . SER A 1 234 ? -1.614 -14.484 -2.809 1 98.62 234 SER A O 1
ATOM 1875 N N . GLU A 1 235 ? -2.934 -14.867 -4.598 1 98.69 235 GLU A N 1
ATOM 1876 C CA . GLU A 1 235 ? -2.449 -16.25 -4.711 1 98.69 235 GLU A CA 1
ATOM 1877 C C . GLU A 1 235 ? -1.71 -16.453 -6.027 1 98.69 235 GLU A C 1
ATOM 1879 O O . GLU A 1 235 ? -0.794 -17.281 -6.102 1 98.69 235 GLU A O 1
ATOM 1884 N N . TRP A 1 236 ? -2.115 -15.773 -7.07 1 98.88 236 TRP A N 1
ATOM 1885 C CA . TRP A 1 236 ? -1.482 -15.922 -8.375 1 98.88 236 TRP A CA 1
ATOM 1886 C C . TRP A 1 236 ? -1.43 -14.578 -9.109 1 98.88 236 TRP A C 1
ATOM 1888 O O . TRP A 1 236 ? -2.125 -13.633 -8.727 1 98.88 236 TRP A O 1
ATOM 1898 N N . ALA A 1 237 ? -0.581 -14.492 -10.094 1 98.94 237 ALA A N 1
ATOM 1899 C CA . ALA A 1 237 ? -0.427 -13.273 -10.875 1 98.94 237 ALA A CA 1
ATOM 1900 C C . ALA A 1 237 ? -0.02 -13.586 -12.312 1 98.94 237 ALA A C 1
ATOM 1902 O O . ALA A 1 237 ? 0.704 -14.555 -12.562 1 98.94 237 ALA A O 1
ATOM 1903 N N . THR A 1 238 ? -0.482 -12.758 -13.219 1 98.88 238 THR A N 1
ATOM 1904 C CA . THR A 1 238 ? -0.132 -12.852 -14.633 1 98.88 238 THR A CA 1
ATOM 1905 C C . THR A 1 238 ? -0.202 -11.477 -15.297 1 98.88 238 THR A C 1
ATOM 1907 O O . THR A 1 238 ? -0.606 -10.5 -14.664 1 98.88 238 THR A O 1
ATOM 1910 N N . VAL A 1 239 ? 0.356 -11.422 -16.484 1 98.56 239 VAL A N 1
ATOM 1911 C CA . VAL A 1 239 ? 0.321 -10.18 -17.234 1 98.56 239 VAL A CA 1
ATOM 1912 C C . VAL A 1 239 ? -0.548 -10.352 -18.484 1 98.56 239 VAL A C 1
ATOM 1914 O O . VAL A 1 239 ? -0.415 -11.336 -19.203 1 98.56 239 VAL A O 1
ATOM 1917 N N . LYS A 1 240 ? -1.454 -9.492 -18.656 1 97.88 240 LYS A N 1
ATOM 1918 C CA . LYS A 1 240 ? -2.289 -9.414 -19.859 1 97.88 240 LYS A CA 1
ATOM 1919 C C . LYS A 1 240 ? -2.443 -7.969 -20.328 1 97.88 240 LYS A C 1
ATOM 1921 O O . LYS A 1 240 ? -2.805 -7.09 -19.547 1 97.88 240 LYS A O 1
ATOM 1926 N N . ASP A 1 241 ? -2.152 -7.613 -21.562 1 95.12 241 ASP A N 1
ATOM 1927 C CA . ASP A 1 241 ? -2.322 -6.285 -22.156 1 95.12 241 ASP A CA 1
ATOM 1928 C C . ASP A 1 241 ? -1.555 -5.23 -21.359 1 95.12 241 ASP A C 1
ATOM 1930 O O . ASP A 1 241 ? -2.107 -4.188 -21 1 95.12 241 ASP A O 1
ATOM 1934 N N . GLU A 1 242 ? -0.34 -5.629 -21.016 1 95.94 242 GLU A N 1
ATOM 1935 C CA . GLU A 1 242 ? 0.578 -4.738 -20.312 1 95.94 242 GLU A CA 1
ATOM 1936 C C . GLU A 1 242 ? 0.002 -4.301 -18.969 1 95.94 242 GLU A C 1
ATOM 1938 O O . GLU A 1 242 ? 0.211 -3.164 -18.531 1 95.94 242 GLU A O 1
ATOM 1943 N N . THR A 1 243 ? -0.807 -5.184 -18.422 1 97.81 243 THR A N 1
ATOM 1944 C CA . THR A 1 243 ? -1.428 -4.973 -17.109 1 97.81 243 THR A CA 1
ATOM 1945 C C . THR A 1 243 ? -1.211 -6.184 -16.203 1 97.81 243 THR A C 1
ATOM 1947 O O . THR A 1 243 ? -1.33 -7.328 -16.656 1 97.81 243 THR A O 1
ATOM 1950 N N . LEU A 1 244 ? -0.855 -5.871 -15.031 1 98.81 244 LEU A N 1
ATOM 1951 C CA . LEU A 1 244 ? -0.696 -6.934 -14.047 1 98.81 244 LEU A CA 1
ATOM 1952 C C . LEU A 1 244 ? -2.051 -7.387 -13.508 1 98.81 244 LEU A C 1
ATOM 1954 O O . LEU A 1 244 ? -2.881 -6.559 -13.133 1 98.81 244 LEU A O 1
ATOM 1958 N N . ILE A 1 245 ? -2.309 -8.672 -13.523 1 98.94 245 ILE A N 1
ATOM 1959 C CA . ILE A 1 245 ? -3.539 -9.25 -12.992 1 98.94 245 ILE A CA 1
ATOM 1960 C C . ILE A 1 245 ? -3.211 -10.172 -11.82 1 98.94 245 ILE A C 1
ATOM 1962 O O . ILE A 1 245 ? -2.342 -11.039 -11.93 1 98.94 245 ILE A O 1
ATOM 1966 N N . ILE A 1 246 ? -3.824 -9.953 -10.695 1 98.94 246 ILE A N 1
ATOM 1967 C CA . ILE A 1 246 ? -3.592 -10.719 -9.477 1 98.94 246 ILE A CA 1
ATOM 1968 C C . ILE A 1 246 ? -4.902 -11.328 -8.992 1 98.94 246 ILE A C 1
ATOM 1970 O O . ILE A 1 246 ? -5.91 -10.625 -8.852 1 98.94 246 ILE A O 1
ATOM 1974 N N . GLY A 1 247 ? -4.875 -12.609 -8.688 1 98.88 247 GLY A N 1
ATOM 1975 C CA . GLY A 1 247 ? -6.102 -13.266 -8.273 1 98.88 247 GLY A CA 1
ATOM 1976 C C . GLY A 1 247 ? -5.992 -13.93 -6.918 1 98.88 247 GLY A C 1
ATOM 1977 O O . GLY A 1 247 ? -4.891 -14.117 -6.395 1 98.88 247 GLY A O 1
ATOM 1978 N N . GLY A 1 248 ? -7.168 -14.203 -6.352 1 98.25 248 GLY A N 1
ATOM 1979 C CA . GLY A 1 248 ? -7.262 -14.906 -5.082 1 98.25 248 GLY A CA 1
ATOM 1980 C C . GLY A 1 248 ? -7.43 -16.406 -5.246 1 98.25 248 GLY A C 1
ATOM 1981 O O . GLY A 1 248 ? -7.125 -16.953 -6.309 1 98.25 248 GLY A O 1
ATOM 1982 N N . LEU A 1 249 ? -7.961 -17.031 -4.223 1 97.62 249 LEU A N 1
ATOM 1983 C CA . LEU A 1 249 ? -8.078 -18.484 -4.125 1 97.62 249 LEU A CA 1
ATOM 1984 C C . LEU A 1 249 ? -9.109 -19.016 -5.117 1 97.62 249 LEU A C 1
ATOM 1986 O O . LEU A 1 249 ? -9.055 -20.188 -5.512 1 97.62 249 LEU A O 1
ATOM 1990 N N . GLY A 1 250 ? -10.07 -18.234 -5.379 1 98.25 250 GLY A N 1
ATOM 1991 C CA . GLY A 1 250 ? -11.078 -18.609 -6.355 1 98.25 250 GLY A CA 1
ATOM 1992 C C . GLY A 1 250 ? -12.203 -19.438 -5.758 1 98.25 250 GLY A C 1
ATOM 1993 O O . GLY A 1 250 ? -13.102 -19.891 -6.477 1 98.25 250 GLY A O 1
ATOM 1994 N N . LYS A 1 251 ? -12.164 -19.703 -4.535 1 97.38 251 LYS A N 1
ATOM 1995 C CA . LYS A 1 251 ? -13.289 -20.328 -3.844 1 97.38 251 LYS A CA 1
ATOM 1996 C C . LYS A 1 251 ? -13.922 -19.359 -2.836 1 97.38 251 LYS A C 1
ATOM 1998 O O . LYS A 1 251 ? -13.344 -18.328 -2.514 1 97.38 251 LYS A O 1
ATOM 2003 N N . GLU A 1 252 ? -15.102 -19.734 -2.311 1 96.69 252 GLU A N 1
ATOM 2004 C CA . GLU A 1 252 ? -15.742 -18.953 -1.254 1 96.69 252 GLU A CA 1
ATOM 2005 C C . GLU A 1 252 ? -14.914 -18.984 0.029 1 96.69 252 GLU A C 1
ATOM 2007 O O . GLU A 1 252 ? -14.25 -19.969 0.328 1 96.69 252 GLU A O 1
ATOM 2012 N N . TRP A 1 253 ? -14.953 -17.906 0.676 1 95.56 253 TRP A N 1
ATOM 2013 C CA . TRP A 1 253 ? -14.438 -17.953 2.041 1 95.56 253 TRP A CA 1
ATOM 2014 C C . TRP A 1 253 ? -15.406 -18.688 2.965 1 95.56 253 TRP A C 1
ATOM 2016 O O . TRP A 1 253 ? -16.578 -18.297 3.082 1 95.56 253 TRP A O 1
ATOM 2026 N N . THR A 1 254 ? -14.922 -19.672 3.564 1 94.38 254 THR A N 1
ATOM 2027 C CA . THR A 1 254 ? -15.75 -20.5 4.43 1 94.38 254 THR A CA 1
ATOM 2028 C C . THR A 1 254 ? -15.102 -20.656 5.805 1 94.38 254 THR A C 1
ATOM 2030 O O . THR A 1 254 ? -13.914 -20.391 5.973 1 94.38 254 THR A O 1
ATOM 2033 N N . THR A 1 255 ? -15.906 -21.031 6.73 1 93.12 255 THR A N 1
ATOM 2034 C CA . THR A 1 255 ? -15.344 -21.438 8.016 1 93.12 255 THR A CA 1
ATOM 2035 C C . THR A 1 255 ? -14.555 -22.734 7.859 1 93.12 255 THR A C 1
ATOM 2037 O O . THR A 1 255 ? -14.516 -23.328 6.773 1 93.12 255 THR A O 1
ATOM 2040 N N . SER A 1 256 ? -13.984 -23.219 8.961 1 89.19 256 SER A N 1
ATOM 2041 C CA . SER A 1 256 ? -13.188 -24.438 8.93 1 89.19 256 SER A CA 1
ATOM 2042 C C . SER A 1 256 ? -14.047 -25.656 8.648 1 89.19 256 SER A C 1
ATOM 2044 O O . SER A 1 256 ? -13.539 -26.719 8.289 1 89.19 256 SER A O 1
ATOM 2046 N N . THR A 1 257 ? -15.414 -25.375 8.82 1 87.62 257 THR A N 1
ATOM 2047 C CA . THR A 1 257 ? -16.328 -26.469 8.57 1 87.62 257 THR A CA 1
ATOM 2048 C C . THR A 1 257 ? -17.078 -26.281 7.258 1 87.62 257 THR A C 1
ATOM 2050 O O . THR A 1 257 ? -18.031 -27 6.965 1 87.62 257 THR A O 1
ATOM 2053 N N . GLY A 1 258 ? -16.781 -25.234 6.602 1 87.31 258 GLY A N 1
ATOM 2054 C CA . GLY A 1 258 ? -17.234 -25.125 5.227 1 87.31 258 GLY A CA 1
ATOM 2055 C C . GLY A 1 258 ? -18.453 -24.219 5.078 1 87.31 258 GLY A C 1
ATOM 2056 O O . GLY A 1 258 ? -19.078 -24.188 4.016 1 87.31 258 GLY A O 1
ATOM 2057 N N . GLU A 1 259 ? -18.812 -23.453 6.109 1 92.44 259 GLU A N 1
ATOM 2058 C CA . GLU A 1 259 ? -19.938 -22.531 6.008 1 92.44 259 GLU A CA 1
ATOM 2059 C C . GLU A 1 259 ? -19.531 -21.25 5.281 1 92.44 259 GLU A C 1
ATOM 2061 O O . GLU A 1 259 ? -18.5 -20.656 5.582 1 92.44 259 GLU A O 1
ATOM 2066 N N . LEU A 1 260 ? -20.422 -20.859 4.324 1 95.69 260 LEU A N 1
ATOM 2067 C CA . LEU A 1 260 ? -20.141 -19.688 3.494 1 95.69 260 LEU A CA 1
ATOM 2068 C C . LEU A 1 260 ? -20.078 -18.422 4.34 1 95.69 260 LEU A C 1
ATOM 2070 O O . LEU A 1 260 ? -20.984 -18.156 5.133 1 95.69 260 LEU A O 1
ATOM 2074 N N . VAL A 1 261 ? -19.047 -17.609 4.211 1 96.31 261 VAL A N 1
ATOM 2075 C CA . VAL A 1 261 ? -18.891 -16.328 4.902 1 96.31 261 VAL A CA 1
ATOM 2076 C C . VAL A 1 261 ? -18.984 -15.188 3.898 1 96.31 261 VAL A C 1
ATOM 2078 O O . VAL A 1 261 ? -19.797 -14.273 4.059 1 96.31 261 VAL A O 1
ATOM 2081 N N . ASN A 1 262 ? -18.156 -15.203 2.844 1 96.81 262 ASN A N 1
ATOM 2082 C CA . ASN A 1 262 ? -18.203 -14.188 1.794 1 96.81 262 ASN A CA 1
ATOM 2083 C C . ASN A 1 262 ? -17.516 -14.672 0.52 1 96.81 262 ASN A C 1
ATOM 2085 O O . ASN A 1 262 ? -17.047 -15.812 0.457 1 96.81 262 ASN A O 1
ATOM 2089 N N . HIS A 1 263 ? -17.422 -13.883 -0.505 1 97.88 263 HIS A N 1
ATOM 2090 C CA . HIS A 1 263 ? -16.859 -14.25 -1.801 1 97.88 263 HIS A CA 1
ATOM 2091 C C . HIS A 1 263 ? -15.594 -13.453 -2.104 1 97.88 263 HIS A C 1
ATOM 2093 O O . HIS A 1 263 ? -15.164 -13.391 -3.256 1 97.88 263 HIS A O 1
ATOM 2099 N N . ASN A 1 264 ? -14.938 -12.867 -1.094 1 98 264 ASN A N 1
ATOM 2100 C CA . ASN A 1 264 ? -13.797 -11.977 -1.296 1 98 264 ASN A CA 1
ATOM 2101 C C . ASN A 1 264 ? -12.641 -12.688 -1.991 1 98 264 ASN A C 1
ATOM 2103 O O . ASN A 1 264 ? -11.977 -12.109 -2.854 1 98 264 ASN A O 1
ATOM 2107 N N . PRO A 1 265 ? -12.453 -14.008 -1.759 1 98.06 265 PRO A N 1
ATOM 2108 C CA . PRO A 1 265 ? -11.336 -14.688 -2.416 1 98.06 265 PRO A CA 1
ATOM 2109 C C . PRO A 1 265 ? -11.57 -14.898 -3.91 1 98.06 265 PRO A C 1
ATOM 2111 O O . PRO A 1 265 ? -10.68 -15.391 -4.613 1 98.06 265 PRO A O 1
ATOM 2114 N N . GLN A 1 266 ? -12.742 -14.531 -4.383 1 98.69 266 GLN A N 1
ATOM 2115 C CA . GLN A 1 266 ? -13.07 -14.742 -5.789 1 98.69 266 GLN A CA 1
ATOM 2116 C C . GLN A 1 266 ? -12.922 -13.453 -6.586 1 98.69 266 GLN A C 1
ATOM 2118 O O . GLN A 1 266 ? -13.352 -13.375 -7.738 1 98.69 266 GLN A O 1
ATOM 2123 N N . TRP A 1 267 ? -12.328 -12.477 -6 1 98.69 267 TRP A N 1
ATOM 2124 C CA . TRP A 1 267 ? -12.031 -11.234 -6.695 1 98.69 267 TRP A CA 1
ATOM 2125 C C . TRP A 1 267 ? -10.672 -11.297 -7.371 1 98.69 267 TRP A C 1
ATOM 2127 O O . TRP A 1 267 ? -9.836 -12.133 -7.023 1 98.69 267 TRP A O 1
ATOM 2137 N N . VAL A 1 268 ? -10.516 -10.43 -8.375 1 98.81 268 VAL A N 1
ATOM 2138 C CA . VAL A 1 268 ? -9.266 -10.242 -9.109 1 98.81 268 VAL A CA 1
ATOM 2139 C C . VAL A 1 268 ? -8.922 -8.758 -9.172 1 98.81 268 VAL A C 1
ATOM 2141 O O . VAL A 1 268 ? -9.82 -7.914 -9.273 1 98.81 268 VAL A O 1
ATOM 2144 N N . LYS A 1 269 ? -7.629 -8.477 -9.078 1 98.88 269 LYS A N 1
ATOM 2145 C CA . LYS A 1 269 ? -7.137 -7.105 -9.141 1 98.88 269 LYS A CA 1
ATOM 2146 C C . LYS A 1 269 ? -6.324 -6.871 -10.414 1 98.88 269 LYS A C 1
ATOM 2148 O O . LYS A 1 269 ? -5.562 -7.738 -10.836 1 98.88 269 LYS A O 1
ATOM 2153 N N . THR A 1 270 ? -6.516 -5.723 -11.016 1 98.75 270 THR A N 1
ATOM 2154 C CA . THR A 1 270 ? -5.602 -5.285 -12.062 1 98.75 270 THR A CA 1
ATOM 2155 C C . THR A 1 270 ? -4.781 -4.086 -11.594 1 98.75 270 THR A C 1
ATOM 2157 O O . THR A 1 270 ? -5.293 -3.213 -10.891 1 98.75 270 THR A O 1
ATOM 2160 N N . VAL A 1 271 ? -3.557 -4.066 -11.938 1 98.44 271 VAL A N 1
ATOM 2161 C CA . VAL A 1 271 ? -2.637 -2.994 -11.578 1 98.44 271 VAL A CA 1
ATOM 2162 C C . VAL A 1 271 ? -1.896 -2.506 -12.82 1 98.44 271 VAL A C 1
ATOM 2164 O O . VAL A 1 271 ? -1.257 -3.293 -13.516 1 98.44 271 VAL A O 1
ATOM 2167 N N . THR A 1 272 ? -1.919 -1.261 -13.102 1 96.62 272 THR A N 1
ATOM 2168 C CA . THR A 1 272 ? -1.193 -0.69 -14.234 1 96.62 272 THR A CA 1
ATOM 2169 C C . THR A 1 272 ? 0.266 -0.438 -13.867 1 96.62 272 THR A C 1
ATOM 2171 O O . THR A 1 272 ? 0.656 -0.59 -12.703 1 96.62 272 THR A O 1
ATOM 2174 N N . THR A 1 273 ? 1.063 -0.024 -14.898 1 96 273 THR A N 1
ATOM 2175 C CA . THR A 1 273 ? 2.482 0.243 -14.688 1 96 273 THR A CA 1
ATOM 2176 C C . THR A 1 273 ? 2.676 1.403 -13.719 1 96 273 THR A C 1
ATOM 2178 O O . THR A 1 273 ? 3.729 1.521 -13.086 1 96 273 THR A O 1
ATOM 2181 N N . HIS A 1 274 ? 1.597 2.172 -13.5 1 93.75 274 HIS A N 1
ATOM 2182 C CA . HIS A 1 274 ? 1.697 3.338 -12.633 1 93.75 274 HIS A CA 1
ATOM 2183 C C . HIS A 1 274 ? 1.013 3.088 -11.289 1 93.75 274 HIS A C 1
ATOM 2185 O O . HIS A 1 274 ? 0.823 4.016 -10.508 1 93.75 274 HIS A O 1
ATOM 2191 N N . GLY A 1 275 ? 0.556 1.917 -11.125 1 96.06 275 GLY A N 1
ATOM 2192 C CA . GLY A 1 275 ? 0.066 1.537 -9.805 1 96.06 275 GLY A CA 1
ATOM 2193 C C . GLY A 1 275 ? -1.427 1.747 -9.641 1 96.06 275 GLY A C 1
ATOM 2194 O O . GLY A 1 275 ? -1.95 1.674 -8.531 1 96.06 275 GLY A O 1
ATOM 2195 N N . HIS A 1 276 ? -2.125 2.037 -10.742 1 95.88 276 HIS A N 1
ATOM 2196 C CA . HIS A 1 276 ? -3.574 2.166 -10.656 1 95.88 276 HIS A CA 1
ATOM 2197 C C . HIS A 1 276 ? -4.238 0.808 -10.461 1 95.88 276 HIS A C 1
ATOM 2199 O O . HIS A 1 276 ? -4.016 -0.119 -11.242 1 95.88 276 HIS A O 1
ATOM 2205 N N . ILE A 1 277 ? -5.074 0.696 -9.445 1 98.12 277 ILE A N 1
ATOM 2206 C CA . ILE A 1 277 ? -5.68 -0.578 -9.07 1 98.12 277 ILE A CA 1
ATOM 2207 C C . ILE A 1 277 ? -7.172 -0.558 -9.414 1 98.12 277 ILE A C 1
ATOM 2209 O O . ILE A 1 277 ? -7.863 0.426 -9.141 1 98.12 277 ILE A O 1
ATOM 2213 N N . GLU A 1 278 ? -7.629 -1.581 -9.984 1 98.06 278 GLU A N 1
ATOM 2214 C CA . GLU A 1 278 ? -9.055 -1.838 -10.172 1 98.06 278 GLU A CA 1
ATOM 2215 C C . GLU A 1 278 ? -9.445 -3.205 -9.617 1 98.06 278 GLU A C 1
ATOM 2217 O O . GLU A 1 278 ? -8.617 -4.117 -9.562 1 98.06 278 GLU A O 1
ATOM 2222 N N . HIS A 1 279 ? -10.68 -3.336 -9.195 1 98.5 279 HIS A N 1
ATOM 2223 C CA . HIS A 1 279 ? -11.211 -4.543 -8.57 1 98.5 279 HIS A CA 1
ATOM 2224 C C . HIS A 1 279 ? -12.289 -5.184 -9.445 1 98.5 279 HIS A C 1
ATOM 2226 O O . HIS A 1 279 ? -13.188 -4.496 -9.938 1 98.5 279 HIS A O 1
ATOM 2232 N N . HIS A 1 280 ? -12.148 -6.527 -9.609 1 98.69 280 HIS A N 1
ATOM 2233 C CA . HIS A 1 280 ? -13.078 -7.234 -10.484 1 98.69 280 HIS A CA 1
ATOM 2234 C C . HIS A 1 280 ? -13.68 -8.453 -9.789 1 98.69 280 HIS A C 1
ATOM 2236 O O . HIS A 1 280 ? -12.945 -9.289 -9.25 1 98.69 280 HIS A O 1
ATOM 2242 N N . ASP A 1 281 ? -14.992 -8.523 -9.859 1 98.56 281 ASP A N 1
ATOM 2243 C CA . ASP A 1 281 ? -15.68 -9.688 -9.32 1 98.56 281 ASP A CA 1
ATOM 2244 C C . ASP A 1 281 ? -15.648 -10.852 -10.312 1 98.56 281 ASP A C 1
ATOM 2246 O O . ASP A 1 281 ? -16.328 -10.82 -11.336 1 98.56 281 ASP A O 1
ATOM 2250 N N . TRP A 1 282 ? -14.898 -11.953 -10.016 1 98.81 282 TRP A N 1
ATOM 2251 C CA . TRP A 1 282 ? -14.75 -13.117 -10.883 1 98.81 282 TRP A CA 1
ATOM 2252 C C . TRP A 1 282 ? -15.547 -14.305 -10.344 1 98.81 282 TRP A C 1
ATOM 2254 O O . TRP A 1 282 ? -15.32 -15.445 -10.75 1 98.81 282 TRP A O 1
ATOM 2264 N N . THR A 1 283 ? -16.453 -14.062 -9.445 1 98.5 283 THR A N 1
ATOM 2265 C CA . THR A 1 283 ? -17.219 -15.141 -8.844 1 98.5 283 THR A CA 1
ATOM 2266 C C . THR A 1 283 ? -17.797 -16.062 -9.906 1 98.5 283 THR A C 1
ATOM 2268 O O . THR A 1 283 ? -17.562 -17.281 -9.867 1 98.5 283 THR A O 1
ATOM 2271 N N . LYS A 1 284 ? -18.453 -15.531 -10.898 1 98.38 284 LYS A N 1
ATOM 2272 C CA . LYS A 1 284 ? -19.078 -16.344 -11.938 1 98.38 284 LYS A CA 1
ATOM 2273 C C . LYS A 1 284 ? -18.016 -17.078 -12.766 1 98.38 284 LYS A C 1
ATOM 2275 O O . LYS A 1 284 ? -18.234 -18.219 -13.18 1 98.38 284 LYS A O 1
ATOM 2280 N N . ASN A 1 285 ? -16.938 -16.453 -13.031 1 98.81 285 ASN A N 1
ATOM 2281 C CA . ASN A 1 285 ? -15.859 -17.078 -13.789 1 98.81 285 ASN A CA 1
ATOM 2282 C C . ASN A 1 285 ? -15.297 -18.297 -13.07 1 98.81 285 ASN A C 1
ATOM 2284 O O . ASN A 1 285 ? -15.125 -19.344 -13.672 1 98.81 285 ASN A O 1
ATOM 2288 N N . TYR A 1 286 ? -15.078 -18.156 -11.781 1 98.81 286 TYR A N 1
ATOM 2289 C CA . TYR A 1 286 ? -14.547 -19.266 -10.992 1 98.81 286 TYR A CA 1
ATOM 2290 C C . TYR A 1 286 ? -15.562 -20.406 -10.906 1 98.81 286 TYR A C 1
ATOM 2292 O O . TYR A 1 286 ? -15.195 -21.578 -10.898 1 98.81 286 TYR A O 1
ATOM 2300 N N . GLU A 1 287 ? -16.812 -20.016 -10.797 1 98.25 287 GLU A N 1
ATOM 2301 C CA . GLU A 1 287 ? -17.859 -21.031 -10.773 1 98.25 287 GLU A CA 1
ATOM 2302 C C . GLU A 1 287 ? -17.891 -21.828 -12.078 1 98.25 287 GLU A C 1
ATOM 2304 O O . GLU A 1 287 ? -18.047 -23.047 -12.07 1 98.25 287 GLU A O 1
ATOM 2309 N N . LYS A 1 288 ? -17.703 -21.141 -13.188 1 98.62 288 LYS A N 1
ATOM 2310 C CA . LYS A 1 288 ? -17.656 -21.828 -14.477 1 98.62 288 LYS A CA 1
ATOM 2311 C C . LYS A 1 288 ? -16.484 -22.812 -14.531 1 98.62 288 LYS A C 1
ATOM 2313 O O . LYS A 1 288 ? -16.609 -23.906 -15.102 1 98.62 288 LYS A O 1
ATOM 2318 N N . LEU A 1 289 ? -15.398 -22.453 -13.969 1 98.81 289 LEU A N 1
ATOM 2319 C CA . LEU A 1 289 ? -14.227 -23.328 -13.953 1 98.81 289 LEU A CA 1
ATOM 2320 C C . LEU A 1 289 ? -14.531 -24.625 -13.211 1 98.81 289 LEU A C 1
ATOM 2322 O O . LEU A 1 289 ? -14.297 -25.719 -13.734 1 98.81 289 LEU A O 1
ATOM 2326 N N . ARG A 1 290 ? -15.008 -24.5 -12 1 97.94 290 ARG A N 1
ATOM 2327 C CA . ARG A 1 290 ? -15.242 -25.734 -11.258 1 97.94 290 ARG A CA 1
ATOM 2328 C C . ARG A 1 290 ? -16.422 -26.516 -11.844 1 97.94 290 ARG A C 1
ATOM 2330 O O . ARG A 1 290 ? -16.438 -27.75 -11.805 1 97.94 290 ARG A O 1
ATOM 2337 N N . GLU A 1 291 ? -17.375 -25.828 -12.477 1 98.12 291 GLU A N 1
ATOM 2338 C CA . GLU A 1 291 ? -18.5 -26.516 -13.109 1 98.12 291 GLU A CA 1
ATOM 2339 C C . GLU A 1 291 ? -18.031 -27.359 -14.297 1 98.12 291 GLU A C 1
ATOM 2341 O O . GLU A 1 291 ? -18.641 -28.375 -14.609 1 98.12 291 GLU A O 1
ATOM 2346 N N . SER A 1 292 ? -17.031 -26.922 -14.914 1 98.38 292 SER A N 1
ATOM 2347 C CA . SER A 1 292 ? -16.516 -27.625 -16.094 1 98.38 292 SER A CA 1
ATOM 2348 C C . SER A 1 292 ? -16.047 -29.031 -15.734 1 98.38 292 SER A C 1
ATOM 2350 O O . SER A 1 292 ? -15.891 -29.875 -16.609 1 98.38 292 SER A O 1
ATOM 2352 N N . VAL A 1 293 ? -15.82 -29.266 -14.484 1 98.31 293 VAL A N 1
ATOM 2353 C CA . VAL A 1 293 ? -15.398 -30.609 -14.062 1 98.31 293 VAL A CA 1
ATOM 2354 C C . VAL A 1 293 ? -16.453 -31.203 -13.125 1 98.31 293 VAL A C 1
ATOM 2356 O O . VAL A 1 293 ? -16.141 -32.094 -12.32 1 98.31 293 VAL A O 1
ATOM 2359 N N . GLY A 1 294 ? -17.594 -30.578 -13.07 1 98.12 294 GLY A N 1
ATOM 2360 C CA . GLY A 1 294 ? -18.719 -31.172 -12.367 1 98.12 294 GLY A CA 1
ATOM 2361 C C . GLY A 1 294 ? -18.75 -30.797 -10.891 1 98.12 294 GLY A C 1
ATOM 2362 O O . GLY A 1 294 ? -19.344 -31.531 -10.086 1 98.12 294 GLY A O 1
ATOM 2363 N N . ILE A 1 295 ? -18.141 -29.797 -10.484 1 98.5 295 ILE A N 1
ATOM 2364 C CA . ILE A 1 295 ? -18.109 -29.391 -9.078 1 98.5 295 ILE A CA 1
ATOM 2365 C C . ILE A 1 295 ? -19.016 -28.188 -8.875 1 98.5 295 ILE A C 1
ATOM 2367 O O . ILE A 1 295 ? -18.938 -27.203 -9.633 1 98.5 295 ILE A O 1
ATOM 2371 N N . ALA A 1 296 ? -19.891 -28.25 -7.902 1 97.06 296 ALA A N 1
ATOM 2372 C CA . ALA A 1 296 ? -20.734 -27.141 -7.469 1 97.06 296 ALA A CA 1
ATOM 2373 C C . ALA A 1 296 ? -20.641 -26.938 -5.961 1 97.06 296 ALA A C 1
ATOM 2375 O O . ALA A 1 296 ? -20.297 -27.859 -5.227 1 97.06 296 ALA A O 1
ATOM 2376 N N . PHE A 1 297 ? -20.969 -25.734 -5.566 1 94.88 297 PHE A N 1
ATOM 2377 C CA . PHE A 1 297 ? -21.016 -25.5 -4.129 1 94.88 297 PHE A CA 1
ATOM 2378 C C . PHE A 1 297 ? -22 -26.438 -3.451 1 94.88 297 PHE A C 1
ATOM 2380 O O . PHE A 1 297 ? -23.094 -26.672 -3.955 1 94.88 297 PHE A O 1
ATOM 2387 N N . PRO A 1 298 ? -21.578 -27.094 -2.342 1 96.06 298 PRO A N 1
ATOM 2388 C CA . PRO A 1 298 ? -20.531 -26.734 -1.382 1 96.06 298 PRO A CA 1
ATOM 2389 C C . PRO A 1 298 ? -19.1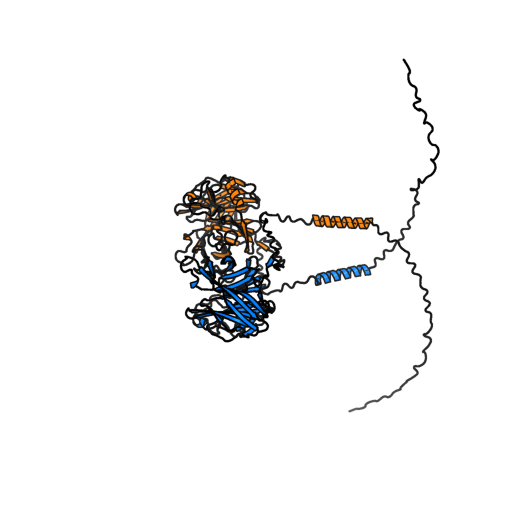72 -27.344 -1.736 1 96.06 298 PRO A C 1
ATOM 2391 O O . PRO A 1 298 ? -18.219 -27.203 -0.973 1 96.06 298 PRO A O 1
ATOM 2394 N N . GLY A 1 299 ? -19.047 -28.078 -2.883 1 97.69 299 GLY A N 1
ATOM 2395 C CA . GLY A 1 299 ? -17.719 -28.406 -3.375 1 97.69 299 GLY A CA 1
ATOM 2396 C C . GLY A 1 299 ? -16.891 -27.172 -3.695 1 97.69 299 GLY A C 1
ATOM 2397 O O . GLY A 1 299 ? -17.375 -26.047 -3.611 1 97.69 299 GLY A O 1
ATOM 2398 N N . TYR A 1 300 ? -15.617 -27.391 -4.004 1 97.94 300 TYR A N 1
ATOM 2399 C CA . TYR A 1 300 ? -14.781 -26.219 -4.176 1 97.94 300 TYR A CA 1
ATOM 2400 C C . TYR A 1 300 ? -13.562 -26.531 -5.035 1 97.94 300 TYR A C 1
ATOM 2402 O O . TYR A 1 300 ? -13.266 -27.703 -5.305 1 97.94 300 TYR A O 1
ATOM 2410 N N . MET A 1 301 ? -12.977 -25.562 -5.5 1 98.44 301 MET A N 1
ATOM 2411 C CA . MET A 1 301 ? -11.711 -25.594 -6.234 1 98.44 301 MET A CA 1
ATOM 2412 C C . MET A 1 301 ? -10.82 -24.422 -5.832 1 98.44 301 MET A C 1
ATOM 2414 O O . MET A 1 301 ? -11.273 -23.281 -5.766 1 98.44 301 MET A O 1
ATOM 2418 N N . ILE A 1 302 ? -9.547 -24.719 -5.508 1 98.44 302 ILE A N 1
ATOM 2419 C CA . ILE A 1 302 ? -8.609 -23.703 -5.051 1 98.44 302 ILE A CA 1
ATOM 2420 C C . ILE A 1 302 ? -7.59 -23.422 -6.156 1 98.44 302 ILE A C 1
ATOM 2422 O O . ILE A 1 302 ? -6.938 -24.328 -6.664 1 98.44 302 ILE A O 1
ATOM 2426 N N . HIS A 1 303 ? -7.496 -22.188 -6.52 1 98.69 303 HIS A N 1
ATOM 2427 C CA . HIS A 1 303 ? -6.574 -21.75 -7.562 1 98.69 303 HIS A CA 1
ATOM 2428 C C . HIS A 1 303 ? -5.398 -20.984 -6.973 1 98.69 303 HIS A C 1
ATOM 2430 O O . HIS A 1 303 ? -5.582 -19.906 -6.379 1 98.69 303 HIS A O 1
ATOM 2436 N N . GLU A 1 304 ? -4.203 -21.453 -7.129 1 98.31 304 GLU A N 1
ATOM 2437 C CA . GLU A 1 304 ? -2.992 -20.75 -6.699 1 98.31 304 GLU A CA 1
ATOM 2438 C C . GLU A 1 304 ? -2.049 -20.5 -7.871 1 98.31 304 GLU A C 1
ATOM 2440 O O . GLU A 1 304 ? -0.956 -19.969 -7.691 1 98.31 304 GLU A O 1
ATOM 2445 N N . SER A 1 305 ? -2.49 -20.859 -9.078 1 98.56 305 SER A N 1
ATOM 2446 C CA . SER A 1 305 ? -1.687 -20.656 -10.281 1 98.56 305 SER A CA 1
ATOM 2447 C C . SER A 1 305 ? -2.568 -20.391 -11.492 1 98.56 305 SER A C 1
ATOM 2449 O O . SER A 1 305 ? -3.5 -21.156 -11.773 1 98.56 305 SER A O 1
ATOM 2451 N N . CYS A 1 306 ? -2.297 -19.359 -12.133 1 98.75 306 CYS A N 1
ATOM 2452 C CA . CYS A 1 306 ? -3.021 -18.906 -13.312 1 98.75 306 CYS A CA 1
ATOM 2453 C C . CYS A 1 306 ? -2.15 -18.016 -14.18 1 98.75 306 CYS A C 1
ATOM 2455 O O . CYS A 1 306 ? -1.358 -17.219 -13.664 1 98.75 306 CYS A O 1
ATOM 2457 N N . ALA A 1 307 ? -2.297 -18.188 -15.492 1 98.75 307 ALA A N 1
ATOM 2458 C CA . ALA A 1 307 ? -1.622 -17.297 -16.438 1 98.75 307 ALA A CA 1
ATOM 2459 C C . ALA A 1 307 ? -2.461 -17.094 -17.688 1 98.75 307 ALA A C 1
ATOM 2461 O O . ALA A 1 307 ? -3.277 -17.938 -18.047 1 98.75 307 ALA A O 1
ATOM 2462 N N . TRP A 1 308 ? -2.27 -15.945 -18.281 1 98.56 308 TRP A N 1
ATOM 2463 C CA . TRP A 1 308 ? -2.861 -15.648 -19.578 1 98.56 308 TRP A CA 1
ATOM 2464 C C . TRP A 1 308 ? -1.883 -15.961 -20.703 1 98.56 308 TRP A C 1
ATOM 2466 O O . TRP A 1 308 ? -0.726 -15.531 -20.672 1 98.56 308 TRP A O 1
ATOM 2476 N N . SER A 1 309 ? -2.338 -16.688 -21.625 1 97.62 309 SER A N 1
ATOM 2477 C CA . SER A 1 309 ? -1.563 -16.953 -22.828 1 97.62 309 SER A CA 1
ATOM 2478 C C . SER A 1 309 ? -1.96 -16 -23.953 1 97.62 309 SER A C 1
ATOM 2480 O O . SER A 1 309 ? -3.059 -16.109 -24.5 1 97.62 309 SER A O 1
ATOM 2482 N N . GLU A 1 310 ? -1.069 -15.188 -24.312 1 95.19 310 GLU A N 1
ATOM 2483 C CA . GLU A 1 310 ? -1.35 -14.258 -25.406 1 95.19 310 GLU A CA 1
ATOM 2484 C C . GLU A 1 310 ? -1.478 -14.984 -26.734 1 95.19 310 GLU A C 1
ATOM 2486 O O . GLU A 1 310 ? -2.322 -14.633 -27.562 1 95.19 310 GLU A O 1
ATOM 2491 N N . GLY A 1 311 ? -0.683 -15.914 -26.953 1 94.75 311 GLY A N 1
ATOM 2492 C CA . GLY A 1 311 ? -0.708 -16.672 -28.203 1 94.75 311 GLY A CA 1
ATOM 2493 C C . GLY A 1 311 ? -1.981 -17.469 -28.391 1 94.75 311 GLY A C 1
ATOM 2494 O O . GLY A 1 311 ? -2.59 -17.438 -29.453 1 94.75 311 GLY A O 1
ATOM 2495 N N . LEU A 1 312 ? -2.332 -18.109 -27.344 1 94.94 312 LEU A N 1
ATOM 2496 C CA . LEU A 1 312 ? -3.504 -18.969 -27.406 1 94.94 312 LEU A CA 1
ATOM 2497 C C . LEU A 1 312 ? -4.777 -18.188 -27.109 1 94.94 312 LEU A C 1
ATOM 2499 O O . LEU A 1 312 ? -5.883 -18.672 -27.391 1 94.94 312 LEU A O 1
ATOM 2503 N N . GLN A 1 313 ? -4.633 -17.031 -26.516 1 96.94 313 GLN A N 1
ATOM 2504 C CA . GLN A 1 313 ? -5.766 -16.219 -26.062 1 96.94 313 GLN A CA 1
ATOM 2505 C C . GLN A 1 313 ? -6.66 -17.016 -25.125 1 96.94 313 GLN A C 1
ATOM 2507 O O . GLN A 1 313 ? -7.871 -17.109 -25.344 1 96.94 313 GLN A O 1
ATOM 2512 N N . ARG A 1 314 ? -5.973 -17.562 -24.094 1 98.12 314 ARG A N 1
ATOM 2513 C CA . ARG A 1 314 ? -6.652 -18.391 -23.109 1 98.12 314 ARG A CA 1
ATOM 2514 C C . ARG A 1 314 ? -6.113 -18.125 -21.703 1 98.12 314 ARG A C 1
ATOM 2516 O O . ARG A 1 314 ? -4.922 -17.859 -21.531 1 98.12 314 ARG A O 1
ATOM 2523 N N . TRP A 1 315 ? -7.07 -18.203 -20.828 1 98.81 315 TRP A N 1
ATOM 2524 C CA . TRP A 1 315 ? -6.668 -18.375 -19.438 1 98.81 315 TRP A CA 1
ATOM 2525 C C . TRP A 1 315 ? -6.27 -19.828 -19.172 1 98.81 315 TRP A C 1
ATOM 2527 O O . TRP A 1 315 ? -6.977 -20.766 -19.578 1 98.81 315 TRP A O 1
ATOM 2537 N N . VAL A 1 316 ? -5.152 -20 -18.547 1 98.88 316 VAL A N 1
ATOM 2538 C CA . VAL A 1 316 ? -4.727 -21.344 -18.156 1 98.88 316 VAL A CA 1
ATOM 2539 C C . VAL A 1 316 ? -4.629 -21.438 -16.641 1 98.88 316 VAL A C 1
ATOM 2541 O O . VAL A 1 316 ? -3.947 -20.625 -16 1 98.88 316 VAL A O 1
ATOM 2544 N N . PHE A 1 317 ? -5.371 -22.391 -16.078 1 98.88 317 PHE A N 1
ATOM 2545 C CA . PHE A 1 317 ? -5.387 -22.625 -14.648 1 98.88 317 PHE A CA 1
ATOM 2546 C C . PHE A 1 317 ? -4.852 -24.031 -14.328 1 98.88 317 PHE A C 1
ATOM 2548 O O . PHE A 1 317 ? -5.145 -24.984 -15.047 1 98.88 317 PHE A O 1
ATOM 2555 N N . LEU A 1 318 ? -4.086 -24.078 -13.312 1 98.81 318 LEU A N 1
ATOM 2556 C CA . LEU A 1 318 ? -3.723 -25.328 -12.664 1 98.81 318 LEU A CA 1
ATOM 2557 C C . LEU A 1 318 ? -4.188 -25.359 -11.219 1 98.81 318 LEU A C 1
ATOM 2559 O O . LEU A 1 318 ? -3.424 -25.016 -10.312 1 98.81 318 LEU A O 1
ATOM 2563 N N . PRO A 1 319 ? -5.438 -25.812 -11 1 98.69 319 PRO A N 1
ATOM 2564 C CA . PRO A 1 319 ? -5.957 -25.766 -9.633 1 98.69 319 PRO A CA 1
ATOM 2565 C C . PRO A 1 319 ? -5.113 -26.578 -8.656 1 98.69 319 PRO A C 1
ATOM 2567 O O . PRO A 1 319 ? -4.641 -27.672 -9 1 98.69 319 PRO A O 1
ATOM 2570 N N . ARG A 1 320 ? -4.957 -26.062 -7.473 1 98.5 320 ARG A N 1
ATOM 2571 C CA . ARG A 1 320 ? -4.195 -26.734 -6.426 1 98.5 320 ARG A CA 1
ATOM 2572 C C . ARG A 1 320 ? -4.992 -27.891 -5.824 1 98.5 320 ARG A C 1
ATOM 2574 O O . ARG A 1 320 ? -4.453 -28.984 -5.613 1 98.5 320 ARG A O 1
ATOM 2581 N N . ARG A 1 321 ? -6.234 -27.594 -5.504 1 98.19 321 ARG A N 1
ATOM 2582 C CA . ARG A 1 321 ? -7.133 -28.531 -4.852 1 98.19 321 ARG A CA 1
ATOM 2583 C C . ARG A 1 321 ? -8.523 -28.484 -5.477 1 98.19 321 ARG A C 1
ATOM 2585 O O . ARG A 1 321 ? -8.953 -27.453 -5.984 1 98.19 321 ARG A O 1
ATOM 2592 N N . ALA A 1 322 ? -9.211 -29.625 -5.41 1 98.31 322 ALA A N 1
ATOM 2593 C CA . ALA A 1 322 ? -10.609 -29.672 -5.824 1 98.31 322 ALA A CA 1
ATOM 2594 C C . ALA A 1 322 ? -11.352 -30.781 -5.098 1 98.31 322 ALA A C 1
ATOM 2596 O O . ALA A 1 322 ? -10.781 -31.844 -4.809 1 98.31 322 ALA A O 1
ATOM 2597 N N . SER A 1 323 ? -12.602 -30.469 -4.84 1 97.94 323 SER A N 1
ATOM 2598 C CA . SER A 1 323 ? -13.445 -31.438 -4.16 1 97.94 323 SER A CA 1
ATOM 2599 C C . SER A 1 323 ? -14.914 -31.25 -4.523 1 97.94 323 SER A C 1
ATOM 2601 O O . SER A 1 323 ? -15.391 -30.125 -4.641 1 97.94 323 SER A O 1
ATOM 2603 N N . THR A 1 324 ? -15.586 -32.344 -4.656 1 97.38 324 THR A N 1
ATOM 2604 C CA . THR A 1 324 ? -17.031 -32.281 -4.848 1 97.38 324 THR A CA 1
ATOM 2605 C C . THR A 1 324 ? -17.75 -32.156 -3.508 1 97.38 324 THR A C 1
ATOM 2607 O O . THR A 1 324 ? -18.938 -31.828 -3.465 1 97.38 324 THR A O 1
ATOM 2610 N N . SER A 1 325 ? -17 -32.344 -2.439 1 95.94 325 SER A N 1
ATOM 2611 C CA . SER A 1 325 ? -17.562 -32.25 -1.094 1 95.94 325 SER A CA 1
ATOM 2612 C C . SER A 1 325 ? -17.188 -30.938 -0.431 1 95.94 325 SER A C 1
ATOM 2614 O O . SER A 1 325 ? -16.281 -30.25 -0.889 1 95.94 325 SER A O 1
ATOM 2616 N N . ARG A 1 326 ? -17.828 -30.766 0.661 1 95.75 326 ARG A N 1
ATOM 2617 C CA . ARG A 1 326 ? -17.641 -29.531 1.423 1 95.75 326 ARG A CA 1
ATOM 2618 C C . ARG A 1 326 ? -16.219 -29.422 1.963 1 95.75 326 ARG A C 1
ATOM 2620 O O . ARG A 1 326 ? -15.625 -30.422 2.35 1 95.75 326 ARG A O 1
ATOM 2627 N N . TYR A 1 327 ? -15.828 -28.203 2.072 1 95.94 327 TYR A N 1
ATOM 2628 C CA . TYR A 1 327 ? -14.477 -27.938 2.549 1 95.94 327 TYR A CA 1
ATOM 2629 C C . TYR A 1 327 ? -14.289 -28.453 3.975 1 95.94 327 TYR A C 1
ATOM 2631 O O . TYR A 1 327 ? -15.141 -28.219 4.836 1 95.94 327 TYR A O 1
ATOM 2639 N N . ASP A 1 328 ? -13.258 -29.141 4.152 1 94.31 328 ASP A N 1
ATOM 2640 C CA . ASP A 1 328 ? -12.727 -29.562 5.445 1 94.31 328 ASP A CA 1
ATOM 2641 C C . ASP A 1 328 ? -11.203 -29.406 5.496 1 94.31 328 ASP A C 1
ATOM 2643 O O . ASP A 1 328 ? -10.492 -29.938 4.648 1 94.31 328 ASP A O 1
ATOM 2647 N N . GLU A 1 329 ? -10.727 -28.656 6.488 1 91.44 329 GLU A N 1
ATOM 2648 C CA . GLU A 1 329 ? -9.328 -28.25 6.539 1 91.44 329 GLU A CA 1
ATOM 2649 C C . GLU A 1 329 ? -8.406 -29.469 6.508 1 91.44 329 GLU A C 1
ATOM 2651 O O . GLU A 1 329 ? -7.344 -29.438 5.887 1 91.44 329 GLU A O 1
ATOM 2656 N N . ASN A 1 330 ? -8.758 -30.5 7.148 1 92.25 330 ASN A N 1
ATOM 2657 C CA . ASN A 1 330 ? -7.93 -31.688 7.191 1 92.25 330 ASN A CA 1
ATOM 2658 C C . ASN A 1 330 ? -8.023 -32.5 5.895 1 92.25 330 ASN A C 1
ATOM 2660 O O . ASN A 1 330 ? -7.016 -32.969 5.375 1 92.25 330 ASN A O 1
ATOM 2664 N N . GLU A 1 331 ? -9.203 -32.625 5.352 1 94.88 331 GLU A N 1
ATOM 2665 C CA . GLU A 1 331 ? -9.398 -33.375 4.121 1 94.88 331 GLU A CA 1
ATOM 2666 C C . GLU A 1 331 ? -8.789 -32.656 2.922 1 94.88 331 GLU A C 1
ATOM 2668 O O . GLU A 1 331 ? -8.328 -33.312 1.976 1 94.88 331 GLU A O 1
ATOM 2673 N N . ASP A 1 332 ? -8.758 -31.359 3.023 1 95.44 332 ASP A N 1
ATOM 2674 C CA . ASP A 1 332 ? -8.266 -30.531 1.925 1 95.44 332 ASP A CA 1
ATOM 2675 C C . ASP A 1 332 ? -6.805 -30.859 1.604 1 95.44 332 ASP A C 1
ATOM 2677 O O . ASP A 1 332 ? -6.375 -30.734 0.455 1 95.44 332 ASP A O 1
ATOM 2681 N N . GLU A 1 333 ? -6.031 -31.297 2.535 1 95.56 333 GLU A N 1
ATOM 2682 C CA . GLU A 1 333 ? -4.617 -31.609 2.346 1 95.56 333 GLU A CA 1
ATOM 2683 C C . GLU A 1 333 ? -4.434 -32.781 1.366 1 95.56 333 GLU A C 1
ATOM 2685 O O . GLU A 1 333 ? -3.338 -32.969 0.838 1 95.56 333 GLU A O 1
ATOM 2690 N N . HIS A 1 334 ? -5.574 -33.531 1.134 1 97.44 334 HIS A N 1
ATOM 2691 C CA . HIS A 1 334 ? -5.512 -34.688 0.255 1 97.44 334 HIS A CA 1
ATOM 2692 C C . HIS A 1 334 ? -6.398 -34.5 -0.972 1 97.44 334 HIS A C 1
ATOM 2694 O O . HIS A 1 334 ? -6.984 -35.438 -1.475 1 97.44 334 HIS A O 1
ATOM 2700 N N . ARG A 1 335 ? -6.52 -33.281 -1.389 1 97.75 335 ARG A N 1
ATOM 2701 C CA . ARG A 1 335 ? -7.395 -32.969 -2.521 1 97.75 335 ARG A CA 1
ATOM 2702 C C . ARG A 1 335 ? -6.605 -32.375 -3.676 1 97.75 335 ARG A C 1
ATOM 2704 O O . ARG A 1 335 ? -7.133 -31.562 -4.438 1 97.75 335 ARG A O 1
ATOM 2711 N N . GLY A 1 336 ? -5.324 -32.719 -3.799 1 97.81 336 GLY A N 1
ATOM 2712 C CA . GLY A 1 336 ? -4.523 -32.25 -4.922 1 97.81 336 GLY A CA 1
ATOM 2713 C C . GLY A 1 336 ? -5.07 -32.688 -6.266 1 97.81 336 GLY A C 1
ATOM 2714 O O . GLY A 1 336 ? -5.715 -33.75 -6.367 1 97.81 336 GLY A O 1
ATOM 2715 N N . THR A 1 337 ? -4.742 -31.906 -7.312 1 97.62 337 THR A N 1
ATOM 2716 C CA . THR A 1 337 ? -5.324 -32.219 -8.609 1 97.62 337 THR A CA 1
ATOM 2717 C C . THR A 1 337 ? -4.234 -32.406 -9.664 1 97.62 337 THR A C 1
ATOM 2719 O O . THR A 1 337 ? -3.059 -32.156 -9.406 1 97.62 337 THR A O 1
ATOM 2722 N N . ASP A 1 338 ? -4.633 -32.906 -10.836 1 97.69 338 ASP A N 1
ATOM 2723 C CA . ASP A 1 338 ? -3.822 -32.969 -12.047 1 97.69 338 ASP A CA 1
ATOM 2724 C C . ASP A 1 338 ? -4.461 -32.156 -13.18 1 97.69 338 ASP A C 1
ATOM 2726 O O . ASP A 1 338 ? -4.152 -32.375 -14.352 1 97.69 338 ASP A O 1
ATOM 2730 N N . LEU A 1 339 ? -5.324 -31.25 -12.82 1 98.5 339 LEU A N 1
ATOM 2731 C CA . LEU A 1 339 ? -6.18 -30.562 -13.789 1 98.5 339 LEU A CA 1
ATOM 2732 C C . LEU A 1 339 ? -5.445 -29.391 -14.438 1 98.5 339 LEU A C 1
ATOM 2734 O O . LEU A 1 339 ? -4.715 -28.672 -13.766 1 98.5 339 LEU A O 1
ATOM 2738 N N . MET A 1 340 ? -5.645 -29.25 -15.664 1 98.81 340 MET A N 1
ATOM 2739 C CA . MET A 1 340 ? -5.359 -28.031 -16.422 1 98.81 340 MET A CA 1
ATOM 2740 C C . MET A 1 340 ? -6.617 -27.516 -17.125 1 98.81 340 MET A C 1
ATOM 2742 O O . MET A 1 340 ? -7.207 -28.234 -17.938 1 98.81 340 MET A O 1
ATOM 2746 N N . LEU A 1 341 ? -7.004 -26.359 -16.766 1 98.88 341 LEU A N 1
ATOM 2747 C CA . LEU A 1 341 ? -8.188 -25.75 -17.359 1 98.88 341 LEU A CA 1
ATOM 2748 C C . LEU A 1 341 ? -7.812 -24.594 -18.281 1 98.88 341 LEU A C 1
ATOM 2750 O O . LEU A 1 341 ? -7.078 -23.688 -17.875 1 98.88 341 LEU A O 1
ATOM 2754 N N . LYS A 1 342 ? -8.258 -24.656 -19.484 1 98.56 342 LYS A N 1
ATOM 2755 C CA . LYS A 1 342 ? -8.039 -23.594 -20.469 1 98.56 342 LYS A CA 1
ATOM 2756 C C . LYS A 1 342 ? -9.352 -22.906 -20.828 1 98.56 342 LYS A C 1
ATOM 2758 O O . LYS A 1 342 ? -10.242 -23.531 -21.422 1 98.56 342 LYS A O 1
ATOM 2763 N N . ALA A 1 343 ? -9.414 -21.672 -20.516 1 98.81 343 ALA A N 1
ATOM 2764 C CA . ALA A 1 343 ? -10.664 -20.938 -20.719 1 98.81 343 ALA A CA 1
ATOM 2765 C C . ALA A 1 343 ? -10.484 -19.812 -21.719 1 98.81 343 ALA A C 1
ATOM 2767 O O . ALA A 1 343 ? -9.438 -19.156 -21.75 1 98.81 343 ALA A O 1
ATOM 2768 N N . THR A 1 344 ? -11.539 -19.594 -22.5 1 98.44 344 THR A N 1
ATOM 2769 C CA . THR A 1 344 ? -11.562 -18.391 -23.328 1 98.44 344 THR A CA 1
ATOM 2770 C C . THR A 1 344 ? -11.57 -17.125 -22.469 1 98.44 344 THR A C 1
ATOM 2772 O O . THR A 1 344 ? -11.758 -17.203 -21.25 1 98.44 344 THR A O 1
ATOM 2775 N N . GLU A 1 345 ? -11.336 -16.078 -23.062 1 97.75 345 GLU A N 1
ATOM 2776 C CA . GLU A 1 345 ? -11.219 -14.812 -22.344 1 97.75 345 GLU A CA 1
ATOM 2777 C C . GLU A 1 345 ? -12.469 -14.531 -21.516 1 97.75 345 GLU A C 1
ATOM 2779 O O . GLU A 1 345 ? -12.367 -14.094 -20.359 1 97.75 345 GLU A O 1
ATOM 2784 N N . GLY A 1 346 ? -13.586 -14.844 -22.047 1 97.25 346 GLY A N 1
ATOM 2785 C CA . GLY A 1 346 ? -14.844 -14.617 -21.344 1 97.25 346 GLY A CA 1
ATOM 2786 C C . GLY A 1 346 ? -15.336 -15.836 -20.594 1 97.25 346 GLY A C 1
ATOM 2787 O O . GLY A 1 346 ? -16.453 -15.844 -20.078 1 97.25 346 GLY A O 1
ATOM 2788 N N . PHE A 1 347 ? -14.578 -16.953 -20.609 1 98.5 347 PHE A N 1
ATOM 2789 C CA . PHE A 1 347 ? -14.875 -18.188 -19.906 1 98.5 347 PHE A CA 1
ATOM 2790 C C . PHE A 1 347 ? -16.094 -18.875 -20.516 1 98.5 347 PHE A C 1
ATOM 2792 O O . PHE A 1 347 ? -16.859 -19.531 -19.812 1 98.5 347 PHE A O 1
ATOM 2799 N N . GLU A 1 348 ? -16.344 -18.625 -21.719 1 97.62 348 GLU A N 1
ATOM 2800 C CA . GLU A 1 348 ? -17.484 -19.234 -22.406 1 97.62 348 GLU A CA 1
ATOM 2801 C C . GLU A 1 348 ? -17.234 -20.719 -22.672 1 97.62 348 GLU A C 1
ATOM 2803 O O . GLU A 1 348 ? -18.156 -21.531 -22.625 1 97.62 348 GLU A O 1
ATOM 2808 N N . LYS A 1 349 ? -16.016 -20.938 -23.047 1 98.25 349 LYS A N 1
ATOM 2809 C CA . LYS A 1 349 ? -15.594 -22.312 -23.312 1 98.25 349 LYS A CA 1
ATOM 2810 C C . LYS A 1 349 ? -14.391 -22.688 -22.438 1 98.25 349 LYS A C 1
ATOM 2812 O O . LYS A 1 349 ? -13.414 -21.938 -22.375 1 98.25 349 LYS A O 1
ATOM 2817 N N . ILE A 1 350 ? -14.508 -23.828 -21.781 1 98.62 350 ILE A N 1
ATOM 2818 C CA . ILE A 1 350 ? -13.43 -24.297 -20.922 1 98.62 350 ILE A CA 1
ATOM 2819 C C . ILE A 1 350 ? -13.039 -25.719 -21.297 1 98.62 350 ILE A C 1
ATOM 2821 O O . ILE A 1 350 ? -13.883 -26.609 -21.312 1 98.62 350 ILE A O 1
ATOM 2825 N N . GLU A 1 351 ? -11.828 -25.844 -21.703 1 98.5 351 GLU A N 1
ATOM 2826 C CA . GLU A 1 351 ? -11.242 -27.141 -22 1 98.5 351 GLU A CA 1
ATOM 2827 C C . GLU A 1 351 ? -10.555 -27.734 -20.766 1 98.5 351 GLU A C 1
ATOM 2829 O O . GLU A 1 351 ? -9.805 -27.047 -20.078 1 98.5 351 GLU A O 1
ATOM 2834 N N . VAL A 1 352 ? -10.82 -29.016 -20.531 1 98.5 352 VAL A N 1
ATOM 2835 C CA . VAL A 1 352 ? -10.242 -29.703 -19.391 1 98.5 352 VAL A CA 1
ATOM 2836 C C . VAL A 1 352 ? -9.172 -30.688 -19.859 1 98.5 352 VAL A C 1
ATOM 2838 O O . VAL A 1 352 ? -9.414 -31.5 -20.766 1 98.5 352 VAL A O 1
ATOM 2841 N N . LYS A 1 353 ? -8.023 -30.531 -19.344 1 97.94 353 LYS A N 1
ATOM 2842 C CA . LYS A 1 353 ? -6.93 -31.469 -19.562 1 97.94 353 LYS A CA 1
ATOM 2843 C C . LYS A 1 353 ? -6.344 -31.969 -18.25 1 97.94 353 LYS A C 1
ATOM 2845 O O . LYS A 1 353 ? -6.629 -31.406 -17.188 1 97.94 353 LYS A O 1
ATOM 2850 N N . HIS A 1 354 ? -5.543 -33 -18.375 1 98 354 HIS A N 1
ATOM 2851 C CA . HIS A 1 354 ? -4.879 -33.562 -17.219 1 98 354 HIS A CA 1
ATOM 2852 C C . HIS A 1 354 ? -3.369 -33.625 -17.406 1 98 354 HIS A C 1
ATOM 2854 O O . HIS A 1 354 ? -2.893 -33.875 -18.516 1 98 354 HIS A O 1
ATOM 2860 N N . VAL A 1 355 ? -2.721 -33.375 -16.359 1 97.62 355 VAL A N 1
ATOM 2861 C CA . VAL A 1 355 ? -1.263 -33.375 -16.391 1 97.62 355 VAL A CA 1
ATOM 2862 C C . VAL A 1 355 ? -0.702 -34.406 -15.43 1 97.62 355 VAL A C 1
ATOM 2864 O O . VAL A 1 355 ? -0.772 -34.219 -14.211 1 97.62 355 VAL A O 1
ATOM 2867 N N . GLY A 1 356 ? -0.101 -35.406 -15.969 1 93.75 356 GLY A N 1
ATOM 2868 C CA . GLY A 1 356 ? 0.518 -36.406 -15.125 1 93.75 356 GLY A CA 1
ATOM 2869 C C . GLY A 1 356 ? -0.483 -37.188 -14.289 1 93.75 356 GLY A C 1
ATOM 2870 O O . GLY A 1 356 ? -1.619 -37.406 -14.711 1 93.75 356 GLY A O 1
ATOM 2871 N N . THR A 1 357 ? 0.093 -37.688 -13.18 1 93.94 357 THR A N 1
ATOM 2872 C CA . THR A 1 357 ? -0.719 -38.5 -12.266 1 93.94 357 THR A CA 1
ATOM 2873 C C . THR A 1 357 ? -0.973 -37.719 -10.969 1 93.94 357 THR A C 1
ATOM 2875 O O . THR A 1 357 ? -0.101 -37 -10.492 1 93.94 357 THR A O 1
ATOM 2878 N N . ILE A 1 358 ? -2.07 -38 -10.422 1 96.25 358 ILE A N 1
ATOM 2879 C CA . ILE A 1 358 ? -2.463 -37.312 -9.195 1 96.25 358 ILE A CA 1
ATOM 2880 C C . ILE A 1 358 ? -1.688 -37.875 -8.008 1 96.25 358 ILE A C 1
ATOM 2882 O O . ILE A 1 358 ? -1.656 -39.094 -7.805 1 96.25 358 ILE A O 1
ATOM 2886 N N . ILE A 1 359 ? -0.992 -37.125 -7.406 1 96.56 359 ILE A N 1
ATOM 2887 C CA . ILE A 1 359 ? -0.564 -37.312 -6.027 1 96.56 359 ILE A CA 1
ATOM 2888 C C . ILE A 1 359 ? -1.39 -36.406 -5.102 1 96.56 359 ILE A C 1
ATOM 2890 O O . ILE A 1 359 ? -1.242 -35.188 -5.113 1 96.56 359 ILE A O 1
ATOM 2894 N N . ASP A 1 360 ? -2.207 -36.969 -4.293 1 96.38 360 ASP A N 1
ATOM 2895 C CA . ASP A 1 360 ? -3.303 -36.25 -3.643 1 96.38 360 ASP A CA 1
ATOM 2896 C C . ASP A 1 360 ? -2.773 -35.188 -2.707 1 96.38 360 ASP A C 1
ATOM 2898 O O . ASP A 1 360 ? -3.484 -34.219 -2.395 1 96.38 360 ASP A O 1
ATOM 2902 N N . THR A 1 361 ? -1.519 -35.312 -2.227 1 97.75 361 THR A N 1
ATOM 2903 C CA . THR A 1 361 ? -0.962 -34.375 -1.283 1 97.75 361 THR A CA 1
ATOM 2904 C C . THR A 1 361 ? -0.23 -33.25 -2.02 1 97.75 361 THR A C 1
ATOM 2906 O O . THR A 1 361 ? 0.197 -32.25 -1.404 1 97.75 361 THR A O 1
ATOM 2909 N N . HIS A 1 362 ? -0.014 -33.375 -3.305 1 97.75 362 HIS A N 1
ATOM 2910 C CA . HIS A 1 362 ? 0.693 -32.375 -4.102 1 97.75 362 HIS A CA 1
ATOM 2911 C C . HIS A 1 362 ? -0.282 -31.516 -4.887 1 97.75 362 HIS A C 1
ATOM 2913 O O . HIS A 1 362 ? -1.22 -32.031 -5.504 1 97.75 362 HIS A O 1
ATOM 2919 N N . GLY A 1 363 ? -0.13 -30.188 -4.781 1 97.88 363 GLY A N 1
ATOM 2920 C CA . GLY A 1 363 ? -0.964 -29.266 -5.531 1 97.88 363 GLY A CA 1
ATOM 2921 C C . GLY A 1 363 ? -0.172 -28.172 -6.219 1 97.88 363 GLY A C 1
ATOM 2922 O O . GLY A 1 363 ? 0.833 -27.703 -5.684 1 97.88 363 GLY A O 1
ATOM 2923 N N . PHE A 1 364 ? -0.623 -27.781 -7.398 1 98.69 364 PHE A N 1
ATOM 2924 C CA . PHE A 1 364 ? 0.046 -26.719 -8.148 1 98.69 364 PHE A CA 1
ATOM 2925 C C . PHE A 1 364 ? 0.027 -25.406 -7.367 1 98.69 364 PHE A C 1
ATOM 2927 O O . PHE A 1 364 ? -1.012 -25.016 -6.832 1 98.69 364 PHE A O 1
ATOM 2934 N N . SER A 1 365 ? 1.14 -24.766 -7.281 1 98.5 365 SER A N 1
ATOM 2935 C CA . SER A 1 365 ? 1.235 -23.516 -6.547 1 98.5 365 SER A CA 1
ATOM 2936 C C . SER A 1 365 ? 1.68 -22.375 -7.453 1 98.5 365 SER A C 1
ATOM 2938 O O . SER A 1 365 ? 1.549 -21.203 -7.098 1 98.5 365 SER A O 1
ATOM 2940 N N . SER A 1 366 ? 2.252 -22.688 -8.617 1 98.88 366 SER A N 1
ATOM 2941 C CA . SER A 1 366 ? 2.67 -21.688 -9.594 1 98.88 366 SER A CA 1
ATOM 2942 C C . SER A 1 366 ? 3.072 -22.344 -10.914 1 98.88 366 SER A C 1
ATOM 2944 O O . SER A 1 366 ? 3.461 -23.516 -10.938 1 98.88 366 SER A O 1
ATOM 2946 N N . PHE A 1 367 ? 2.988 -21.578 -11.977 1 98.81 367 PHE A N 1
ATOM 2947 C CA . PHE A 1 367 ? 3.57 -22.031 -13.234 1 98.81 367 PHE A CA 1
ATOM 2948 C C . PHE A 1 367 ? 3.863 -20.859 -14.148 1 98.81 367 PHE A C 1
ATOM 2950 O O . PHE A 1 367 ? 3.322 -19.766 -13.961 1 98.81 367 PHE A O 1
ATOM 2957 N N . LYS A 1 368 ? 4.703 -21.109 -15.109 1 98.75 368 LYS A N 1
ATOM 2958 C CA . LYS A 1 368 ? 5.027 -20.156 -16.172 1 98.75 368 LYS A CA 1
ATOM 2959 C C . LYS A 1 368 ? 5.164 -20.859 -17.516 1 98.75 368 LYS A C 1
ATOM 2961 O O . LYS A 1 368 ? 5.602 -22.016 -17.578 1 98.75 368 LYS A O 1
ATOM 2966 N N . PHE A 1 369 ? 4.785 -20.109 -18.516 1 98.19 369 PHE A N 1
ATOM 2967 C CA . PHE A 1 369 ? 5.152 -20.547 -19.859 1 98.19 369 PHE A CA 1
ATOM 2968 C C . PHE A 1 369 ? 6.641 -20.344 -20.109 1 98.19 369 PHE A C 1
ATOM 2970 O O . PHE A 1 369 ? 7.191 -19.281 -19.797 1 98.19 369 PHE A O 1
ATOM 2977 N N . ILE A 1 370 ? 7.242 -21.391 -20.594 1 97.44 370 ILE A N 1
ATOM 2978 C CA . ILE A 1 370 ? 8.672 -21.266 -20.875 1 97.44 370 ILE A CA 1
ATOM 2979 C C . ILE A 1 370 ? 8.875 -20.359 -22.078 1 97.44 370 ILE A C 1
ATOM 2981 O O . ILE A 1 370 ? 8.391 -20.656 -23.172 1 97.44 370 ILE A O 1
ATOM 2985 N N . PRO A 1 371 ? 9.648 -19.266 -21.875 1 95.69 371 PRO A N 1
ATOM 2986 C CA . PRO A 1 371 ? 9.852 -18.328 -22.984 1 95.69 371 PRO A CA 1
ATOM 2987 C C . PRO A 1 371 ? 10.461 -19 -24.219 1 95.69 371 PRO A C 1
ATOM 2989 O O . PRO A 1 371 ? 11.32 -19.875 -24.094 1 95.69 371 PRO A O 1
ATOM 2992 N N . GLY A 1 372 ? 9.977 -18.578 -25.469 1 90.5 372 GLY A N 1
ATOM 2993 C CA . GLY A 1 372 ? 10.539 -19.078 -26.719 1 90.5 372 GLY A CA 1
ATOM 2994 C C . GLY A 1 372 ? 9.859 -20.344 -27.203 1 90.5 372 GLY A C 1
ATOM 2995 O O . GLY A 1 372 ? 10.195 -20.859 -28.281 1 90.5 372 GLY A O 1
ATOM 2996 N N . THR A 1 373 ? 8.914 -20.844 -26.484 1 91.88 373 THR A N 1
ATOM 2997 C CA . THR A 1 373 ? 8.273 -22.094 -26.875 1 91.88 373 THR A CA 1
ATOM 2998 C C . THR A 1 373 ? 6.84 -21.844 -27.344 1 91.88 373 THR A C 1
ATOM 3000 O O . THR A 1 373 ? 6.031 -22.766 -27.422 1 91.88 373 THR A O 1
ATOM 3003 N N . LYS A 1 374 ? 6.512 -20.5 -27.547 1 89.94 374 LYS A N 1
ATOM 3004 C CA . LYS A 1 374 ? 5.172 -20.094 -27.953 1 89.94 374 LYS A CA 1
ATOM 3005 C C . LYS A 1 374 ? 4.113 -20.641 -27 1 89.94 374 LYS A C 1
ATOM 3007 O O . LYS A 1 374 ? 3.105 -21.203 -27.438 1 89.94 374 LYS A O 1
ATOM 3012 N N . GLU A 1 375 ? 4.438 -20.734 -25.75 1 90.06 375 GLU A N 1
ATOM 3013 C CA . GLU A 1 375 ? 3.57 -21.094 -24.625 1 90.06 375 GLU A CA 1
ATOM 3014 C C . GLU A 1 375 ? 3.135 -22.547 -24.703 1 90.06 375 GLU A C 1
ATOM 3016 O O . GLU A 1 375 ? 2.111 -22.938 -24.141 1 90.06 375 GLU A O 1
ATOM 3021 N N . ASN A 1 376 ? 3.949 -23.344 -25.328 1 92.69 376 ASN A N 1
ATOM 3022 C CA . ASN A 1 376 ? 3.652 -24.766 -25.391 1 92.69 376 ASN A CA 1
ATOM 3023 C C . ASN A 1 376 ? 4.215 -25.516 -24.188 1 92.69 376 ASN A C 1
ATOM 3025 O O . ASN A 1 376 ? 3.646 -26.516 -23.75 1 92.69 376 ASN A O 1
ATOM 3029 N N . LEU A 1 377 ? 5.355 -25.094 -23.75 1 96.38 377 LEU A N 1
ATOM 3030 C CA . LEU A 1 377 ? 5.977 -25.734 -22.594 1 96.38 377 LEU A CA 1
ATOM 3031 C C . LEU A 1 377 ? 5.758 -24.906 -21.328 1 96.38 377 LEU A C 1
ATOM 3033 O O . LEU A 1 377 ? 5.828 -23.688 -21.375 1 96.38 377 LEU A O 1
ATOM 3037 N N . ILE A 1 378 ? 5.504 -25.625 -20.25 1 97.81 378 ILE A N 1
ATOM 3038 C CA . ILE A 1 378 ? 5.207 -25.031 -18.953 1 97.81 378 ILE A CA 1
ATOM 3039 C C . ILE A 1 378 ? 6.148 -25.594 -17.891 1 97.81 378 ILE A C 1
ATOM 3041 O O . ILE A 1 378 ? 6.43 -26.797 -17.891 1 97.81 378 ILE A O 1
ATOM 3045 N N . VAL A 1 379 ? 6.723 -24.734 -17.109 1 98.75 379 VAL A N 1
ATOM 3046 C CA . VAL A 1 379 ? 7.344 -25.156 -15.859 1 98.75 379 VAL A CA 1
ATOM 3047 C C . VAL A 1 379 ? 6.426 -24.812 -14.688 1 98.75 379 VAL A C 1
ATOM 3049 O O . VAL A 1 379 ? 5.805 -23.75 -14.672 1 98.75 379 VAL A O 1
ATOM 3052 N N . ALA A 1 380 ? 6.258 -25.75 -13.734 1 98.81 380 ALA A N 1
ATOM 3053 C CA . ALA A 1 380 ? 5.305 -25.547 -12.648 1 98.81 380 ALA A CA 1
ATOM 3054 C C . ALA A 1 380 ? 5.891 -26.031 -11.32 1 98.81 380 ALA A C 1
ATOM 3056 O O . ALA A 1 380 ? 6.797 -26.859 -11.289 1 98.81 380 ALA A O 1
ATOM 3057 N N . LEU A 1 381 ? 5.371 -25.438 -10.273 1 98.81 381 LEU A N 1
ATOM 3058 C CA . LEU A 1 381 ? 5.648 -25.875 -8.906 1 98.81 381 LEU A CA 1
ATOM 3059 C C . LEU A 1 381 ? 4.438 -26.594 -8.305 1 98.81 381 LEU A C 1
ATOM 3061 O O . LEU A 1 381 ? 3.299 -26.172 -8.531 1 98.81 381 LEU A O 1
ATOM 3065 N N . LYS A 1 382 ? 4.707 -27.609 -7.586 1 98.25 382 LYS A N 1
ATOM 3066 C CA . LYS A 1 382 ? 3.729 -28.219 -6.688 1 98.25 382 LYS A CA 1
ATOM 3067 C C . LYS A 1 382 ? 4.203 -28.156 -5.238 1 98.25 382 LYS A C 1
ATOM 3069 O O . LYS A 1 382 ? 5.391 -28.344 -4.961 1 98.25 382 LYS A O 1
ATOM 3074 N N . SER A 1 383 ? 3.316 -27.859 -4.395 1 97.12 383 SER A N 1
ATOM 3075 C CA . SER A 1 383 ? 3.631 -27.797 -2.969 1 97.12 383 SER A CA 1
ATOM 3076 C C . SER A 1 383 ? 2.852 -28.859 -2.189 1 97.12 383 SER A C 1
ATOM 3078 O O . SER A 1 383 ? 1.74 -29.219 -2.576 1 97.12 383 SER A O 1
ATOM 3080 N N . GLU A 1 384 ? 3.5 -29.344 -1.184 1 96.31 384 GLU A N 1
ATOM 3081 C CA . GLU A 1 384 ? 2.91 -30.312 -0.268 1 96.31 384 GLU A CA 1
ATOM 3082 C C . GLU A 1 384 ? 2.91 -29.797 1.166 1 96.31 384 GLU A C 1
ATOM 3084 O O . GLU A 1 384 ? 3.889 -29.188 1.614 1 96.31 384 GLU A O 1
ATOM 3089 N N . GLU A 1 385 ? 1.761 -29.859 1.771 1 93.06 385 GLU A N 1
ATOM 3090 C CA . GLU A 1 385 ? 1.608 -29.594 3.195 1 93.06 385 GLU A CA 1
ATOM 3091 C C . GLU A 1 385 ? 0.728 -30.641 3.871 1 93.06 385 GLU A C 1
ATOM 3093 O O . GLU A 1 385 ? -0.5 -30.578 3.783 1 93.06 385 GLU A O 1
ATOM 3098 N N . VAL A 1 386 ? 1.338 -31.531 4.613 1 93.12 386 VAL A N 1
ATOM 3099 C CA . VAL A 1 386 ? 0.616 -32.625 5.273 1 93.12 386 VAL A CA 1
ATOM 3100 C C . VAL A 1 386 ? 1.098 -32.75 6.715 1 93.12 386 VAL A C 1
ATOM 3102 O O . VAL A 1 386 ? 2.287 -32.969 6.961 1 93.12 386 VAL A O 1
ATOM 3105 N N . ASN A 1 387 ? 0.157 -32.656 7.594 1 91.06 387 ASN A N 1
ATOM 3106 C CA . ASN A 1 387 ? 0.463 -32.781 9.016 1 91.06 387 ASN A CA 1
ATOM 3107 C C . ASN A 1 387 ? 1.665 -31.938 9.422 1 91.06 387 ASN A C 1
ATOM 3109 O O . ASN A 1 387 ? 2.578 -32.438 10.086 1 91.06 387 ASN A O 1
ATOM 3113 N N . GLY A 1 388 ? 1.773 -30.766 8.836 1 87.12 388 GLY A N 1
ATOM 3114 C CA . GLY A 1 388 ? 2.822 -29.844 9.227 1 87.12 388 GLY A CA 1
ATOM 3115 C C . GLY A 1 388 ? 4.086 -29.984 8.398 1 87.12 388 GLY A C 1
ATOM 3116 O O . GLY A 1 388 ? 4.953 -29.109 8.422 1 87.12 388 GLY A O 1
ATOM 3117 N N . LYS A 1 389 ? 4.227 -31.062 7.734 1 91.81 389 LYS A N 1
ATOM 3118 C CA . LYS A 1 389 ? 5.383 -31.266 6.863 1 91.81 389 LYS A CA 1
ATOM 3119 C C . LYS A 1 389 ? 5.16 -30.609 5.504 1 91.81 389 LYS A C 1
ATOM 3121 O O . LYS A 1 389 ? 4.098 -30.766 4.898 1 91.81 389 LYS A O 1
ATOM 3126 N N . VAL A 1 390 ? 6.203 -29.844 5.055 1 96.25 390 VAL A N 1
ATOM 3127 C CA . VAL A 1 390 ? 6.066 -29.109 3.805 1 96.25 390 VAL A CA 1
ATOM 3128 C C . VAL A 1 390 ? 7.18 -29.5 2.84 1 96.25 390 VAL A C 1
ATOM 3130 O O . VAL A 1 390 ? 8.266 -29.906 3.268 1 96.25 390 VAL A O 1
ATOM 3133 N N . ALA A 1 391 ? 6.895 -29.484 1.603 1 97.44 391 ALA A N 1
ATOM 3134 C CA . ALA A 1 391 ? 7.855 -29.719 0.529 1 97.44 391 ALA A CA 1
ATOM 3135 C C . ALA A 1 391 ? 7.387 -29.094 -0.781 1 97.44 391 ALA A C 1
ATOM 3137 O O . ALA A 1 391 ? 6.215 -28.75 -0.923 1 97.44 391 ALA A O 1
ATOM 3138 N N . SER A 1 392 ? 8.32 -28.953 -1.649 1 98.31 392 SER A N 1
ATOM 3139 C CA . SER A 1 392 ? 7.992 -28.422 -2.971 1 98.31 392 SER A CA 1
ATOM 3140 C C . SER A 1 392 ? 8.664 -29.234 -4.07 1 98.31 392 SER A C 1
ATOM 3142 O O . SER A 1 392 ? 9.742 -29.797 -3.867 1 98.31 392 SER A O 1
ATOM 3144 N N . TYR A 1 393 ? 8.016 -29.266 -5.141 1 98.44 393 TYR A N 1
ATOM 3145 C CA . TYR A 1 393 ? 8.453 -30 -6.32 1 98.44 393 TYR A CA 1
ATOM 3146 C C . TYR A 1 393 ? 8.352 -29.125 -7.57 1 98.44 393 TYR A C 1
ATOM 3148 O O . TYR A 1 393 ? 7.504 -28.234 -7.652 1 98.44 393 TYR A O 1
ATOM 3156 N N . ILE A 1 394 ? 9.234 -29.422 -8.484 1 98.69 394 ILE A N 1
ATOM 3157 C CA . ILE A 1 394 ? 9.18 -28.766 -9.781 1 98.69 394 ILE A CA 1
ATOM 3158 C C . ILE A 1 394 ? 8.914 -29.797 -10.875 1 98.69 394 ILE A C 1
ATOM 3160 O O . ILE A 1 394 ? 9.367 -30.938 -10.781 1 98.69 394 ILE A O 1
ATOM 3164 N N . MET A 1 395 ? 8.18 -29.422 -11.883 1 98.5 395 MET A N 1
ATOM 3165 C CA . MET A 1 395 ? 7.902 -30.281 -13.031 1 98.5 395 MET A CA 1
ATOM 3166 C C . MET A 1 395 ? 7.719 -29.453 -14.297 1 98.5 395 MET A C 1
ATOM 3168 O O . MET A 1 395 ? 7.59 -28.234 -14.227 1 98.5 395 MET A O 1
ATOM 3172 N N . ALA A 1 396 ? 7.766 -30.125 -15.438 1 98.5 396 ALA A N 1
ATOM 3173 C CA . ALA A 1 396 ? 7.5 -29.469 -16.719 1 98.5 396 ALA A CA 1
ATOM 3174 C C . ALA A 1 396 ? 6.676 -30.359 -17.641 1 98.5 396 ALA A C 1
ATOM 3176 O O . ALA A 1 396 ? 6.797 -31.594 -17.594 1 98.5 396 ALA A O 1
ATOM 3177 N N . PHE A 1 397 ? 5.852 -29.781 -18.391 1 98 397 PHE A N 1
ATOM 3178 C CA . PHE A 1 397 ? 4.957 -30.484 -19.297 1 98 397 PHE A CA 1
ATOM 3179 C C . PHE A 1 397 ? 4.52 -29.578 -20.453 1 98 397 PHE A C 1
ATOM 3181 O O . PHE A 1 397 ? 4.785 -28.375 -20.438 1 98 397 PHE A O 1
ATOM 3188 N N . ASN A 1 398 ? 3.992 -30.109 -21.438 1 95.75 398 ASN A N 1
ATOM 3189 C CA . ASN A 1 398 ? 3.482 -29.297 -22.547 1 95.75 398 ASN A CA 1
ATOM 3190 C C . ASN A 1 398 ? 1.977 -29.078 -22.422 1 95.75 398 ASN A C 1
ATOM 3192 O O . ASN A 1 398 ? 1.335 -29.609 -21.516 1 95.75 398 ASN A O 1
ATOM 3196 N N . MET A 1 399 ? 1.418 -28.344 -23.281 1 95.75 399 MET A N 1
ATOM 3197 C CA . MET A 1 399 ? 0.023 -27.922 -23.219 1 95.75 399 MET A CA 1
ATOM 3198 C C . MET A 1 399 ? -0.917 -29.078 -23.5 1 95.75 399 MET A C 1
ATOM 3200 O O . MET A 1 399 ? -2.123 -28.984 -23.266 1 95.75 399 MET A O 1
ATOM 3204 N N . ALA A 1 400 ? -0.406 -30.141 -23.953 1 94.69 400 ALA A N 1
ATOM 3205 C CA . ALA A 1 400 ? -1.199 -31.344 -24.156 1 94.69 400 ALA A CA 1
ATOM 3206 C C . ALA A 1 400 ? -1.271 -32.188 -22.891 1 94.69 400 ALA A C 1
ATOM 3208 O O . ALA A 1 400 ? -2.082 -33.094 -22.781 1 94.69 400 ALA A O 1
ATOM 3209 N N . GLY A 1 401 ? -0.432 -31.891 -21.938 1 95.94 401 GLY A N 1
ATOM 3210 C CA . GLY A 1 401 ? -0.443 -32.594 -20.672 1 95.94 401 GLY A CA 1
ATOM 3211 C C . GLY A 1 401 ? 0.672 -33.625 -20.562 1 95.94 401 GLY A C 1
ATOM 3212 O O . GLY A 1 401 ? 0.756 -34.344 -19.562 1 95.94 401 GLY A O 1
ATOM 3213 N N . LYS A 1 402 ? 1.496 -33.656 -21.578 1 95.75 402 LYS A N 1
ATOM 3214 C CA . LYS A 1 402 ? 2.613 -34.594 -21.531 1 95.75 402 LYS A CA 1
ATOM 3215 C C . LYS A 1 402 ? 3.721 -34.094 -20.609 1 95.75 402 LYS A C 1
ATOM 3217 O O . LYS A 1 402 ? 4.254 -33 -20.812 1 95.75 402 LYS A O 1
ATOM 3222 N N . VAL A 1 403 ? 4.117 -34.906 -19.734 1 97.56 403 VAL A N 1
ATOM 3223 C CA . VAL A 1 403 ? 5.148 -34.531 -18.781 1 97.56 403 VAL A CA 1
ATOM 3224 C C . VAL A 1 403 ? 6.531 -34.688 -19.406 1 97.56 403 VAL A C 1
ATOM 3226 O O . VAL A 1 403 ? 6.828 -35.75 -19.984 1 97.56 403 VAL A O 1
ATOM 3229 N N . LEU A 1 404 ? 7.324 -33.719 -19.312 1 96.88 404 LEU A N 1
ATOM 3230 C CA . LEU A 1 404 ? 8.68 -33.719 -19.859 1 96.88 404 LEU A CA 1
ATOM 3231 C C . LEU A 1 404 ? 9.719 -33.781 -18.75 1 96.88 404 LEU A C 1
ATOM 3233 O O . LEU A 1 404 ? 10.82 -34.281 -18.938 1 96.88 404 LEU A O 1
ATOM 3237 N N . LEU A 1 405 ? 9.461 -33.219 -17.656 1 97.81 405 LEU A N 1
ATOM 3238 C CA . LEU A 1 405 ? 10.211 -33.312 -16.406 1 97.81 405 LEU A CA 1
ATOM 3239 C C . LEU A 1 405 ? 9.312 -33.781 -15.266 1 97.81 405 LEU A C 1
ATOM 3241 O O . LEU A 1 405 ? 8.445 -33.031 -14.805 1 97.81 405 LEU A O 1
ATOM 3245 N N . PRO A 1 406 ? 9.508 -35 -14.867 1 97.19 406 PRO A N 1
ATOM 3246 C CA . PRO A 1 406 ? 8.672 -35.469 -13.75 1 97.19 406 PRO A CA 1
ATOM 3247 C C . PRO A 1 406 ? 8.891 -34.656 -12.477 1 97.19 406 PRO A C 1
ATOM 3249 O O . PRO A 1 406 ? 9.914 -33.969 -12.336 1 97.19 406 PRO A O 1
ATOM 3252 N N . GLU A 1 407 ? 7.895 -34.719 -11.602 1 97.62 407 GLU A N 1
ATOM 3253 C CA . GLU A 1 407 ? 8.031 -34 -10.328 1 97.62 407 GLU A CA 1
ATOM 3254 C C . GLU A 1 407 ? 9.383 -34.312 -9.68 1 97.62 407 GLU A C 1
ATOM 3256 O O . GLU A 1 407 ? 9.727 -35.469 -9.461 1 97.62 407 GLU A O 1
ATOM 3261 N N . THR A 1 408 ? 10.07 -33.281 -9.422 1 97.81 408 THR A N 1
ATOM 3262 C CA . THR A 1 408 ? 11.367 -33.344 -8.766 1 97.81 408 THR A CA 1
ATOM 3263 C C . THR A 1 408 ? 11.398 -32.5 -7.508 1 97.81 408 THR A C 1
ATOM 3265 O O . THR A 1 408 ? 11.078 -31.297 -7.559 1 97.81 408 THR A O 1
ATOM 3268 N N . LYS A 1 409 ? 11.805 -33.062 -6.461 1 98 409 LYS A N 1
ATOM 3269 C CA . LYS A 1 409 ? 11.789 -32.344 -5.188 1 98 409 LYS A CA 1
ATOM 3270 C C . LYS A 1 409 ? 12.82 -31.234 -5.176 1 98 409 LYS A C 1
ATOM 3272 O O . LYS A 1 409 ? 13.969 -31.438 -5.57 1 98 409 LYS A O 1
ATOM 3277 N N . ILE A 1 410 ? 12.453 -30.109 -4.781 1 97.56 410 ILE A N 1
ATOM 3278 C CA . ILE A 1 410 ? 13.336 -28.953 -4.645 1 97.56 410 ILE A CA 1
ATOM 3279 C C . ILE A 1 410 ? 13.914 -28.906 -3.234 1 97.56 410 ILE A C 1
ATOM 3281 O O . ILE A 1 410 ? 15.125 -28.703 -3.061 1 97.56 410 ILE A O 1
ATOM 3285 N N . GLY A 1 411 ? 12.977 -28.984 -2.268 1 94.94 411 GLY A N 1
ATOM 3286 C CA . GLY A 1 411 ? 13.406 -28.906 -0.879 1 94.94 411 GLY A CA 1
ATOM 3287 C C . GLY A 1 411 ? 12.25 -28.953 0.101 1 94.94 411 GLY A C 1
ATOM 3288 O O . GLY A 1 411 ? 11.117 -29.281 -0.278 1 94.94 411 GLY A O 1
ATOM 3289 N N . ASP A 1 412 ? 12.586 -28.578 1.335 1 95.62 412 ASP A N 1
ATOM 3290 C CA . ASP A 1 412 ? 11.633 -28.797 2.422 1 95.62 412 ASP A CA 1
ATOM 3291 C C . ASP A 1 412 ? 11 -27.469 2.863 1 95.62 412 ASP A C 1
ATOM 3293 O O . ASP A 1 412 ? 10.664 -27.297 4.035 1 95.62 412 ASP A O 1
ATOM 3297 N N . TYR A 1 413 ? 10.969 -26.562 1.946 1 96.69 413 TYR A N 1
ATOM 3298 C CA . TYR A 1 413 ? 10.203 -25.328 2.098 1 96.69 413 TYR A CA 1
ATOM 3299 C C . TYR A 1 413 ? 9.023 -25.297 1.131 1 96.69 413 TYR A C 1
ATOM 3301 O O . TYR A 1 413 ? 9.016 -26.031 0.131 1 96.69 413 TYR A O 1
ATOM 3309 N N . LYS A 1 414 ? 8.094 -24.531 1.477 1 97.06 414 LYS A N 1
ATOM 3310 C CA . LYS A 1 414 ? 6.926 -24.359 0.619 1 97.06 414 LYS A CA 1
ATOM 3311 C C . LYS A 1 414 ? 7.145 -23.25 -0.4 1 97.06 414 LYS A C 1
ATOM 3313 O O . LYS A 1 414 ? 6.742 -22.109 -0.176 1 97.06 414 LYS A O 1
ATOM 3318 N N . PHE A 1 415 ? 7.805 -23.578 -1.486 1 98.12 415 PHE A N 1
ATOM 3319 C CA . PHE A 1 415 ? 7.973 -22.641 -2.58 1 98.12 415 PHE A CA 1
ATOM 3320 C C . PHE A 1 415 ? 6.684 -22.5 -3.385 1 98.12 415 PHE A C 1
ATOM 3322 O O . PHE A 1 415 ? 6.137 -23.5 -3.855 1 98.12 415 PHE A O 1
ATOM 3329 N N . GLU A 1 416 ? 6.23 -21.219 -3.561 1 97.69 416 GLU A N 1
ATOM 3330 C CA . GLU A 1 416 ? 4.895 -21.078 -4.133 1 97.69 416 GLU A CA 1
ATOM 3331 C C . GLU A 1 416 ? 4.918 -20.172 -5.355 1 97.69 416 GLU A C 1
ATOM 3333 O O . GLU A 1 416 ? 3.914 -20.047 -6.062 1 97.69 416 GLU A O 1
ATOM 3338 N N . GLY A 1 417 ? 5.949 -19.516 -5.617 1 98.75 417 GLY A N 1
ATOM 3339 C CA . GLY A 1 417 ? 6.078 -18.672 -6.797 1 98.75 417 GLY A CA 1
ATOM 3340 C C . GLY A 1 417 ? 7.32 -18.969 -7.613 1 98.75 417 GLY A C 1
ATOM 3341 O O . GLY A 1 417 ? 8.391 -19.219 -7.055 1 98.75 417 GLY A O 1
ATOM 3342 N N . ILE A 1 418 ? 7.195 -18.953 -8.93 1 98.88 418 ILE A N 1
ATOM 3343 C CA . ILE A 1 418 ? 8.336 -19.141 -9.82 1 98.88 418 ILE A CA 1
ATOM 3344 C C . ILE A 1 418 ? 8.305 -18.062 -10.914 1 98.88 418 ILE A C 1
ATOM 3346 O O . ILE A 1 418 ? 7.238 -17.609 -11.32 1 98.88 418 ILE A O 1
ATOM 3350 N N . GLU A 1 419 ? 9.461 -17.656 -11.344 1 98.88 419 GLU A N 1
ATOM 3351 C CA . GLU A 1 419 ? 9.555 -16.672 -12.414 1 98.88 419 GLU A CA 1
ATOM 3352 C C . GLU A 1 419 ? 10.891 -16.766 -13.141 1 98.88 419 GLU A C 1
ATOM 3354 O O . GLU A 1 419 ? 11.891 -17.203 -12.562 1 98.88 419 GLU A O 1
ATOM 3359 N N . PHE A 1 420 ? 10.859 -16.438 -14.391 1 98.75 420 PHE A N 1
ATOM 3360 C CA . PHE A 1 420 ? 12.086 -16.266 -15.148 1 98.75 420 PHE A CA 1
ATOM 3361 C C . PHE A 1 420 ? 12.711 -14.898 -14.875 1 98.75 420 PHE A C 1
ATOM 3363 O O . PHE A 1 420 ? 12.086 -13.867 -15.125 1 98.75 420 PHE A O 1
ATOM 3370 N N . VAL A 1 421 ? 13.93 -14.891 -14.461 1 98.31 421 VAL A N 1
ATOM 3371 C CA . VAL A 1 421 ? 14.531 -13.633 -14.031 1 98.31 421 VAL A CA 1
ATOM 3372 C C . VAL A 1 421 ? 15.781 -13.352 -14.859 1 98.31 421 VAL A C 1
ATOM 3374 O O . VAL A 1 421 ? 16.344 -14.258 -15.477 1 98.31 421 VAL A O 1
ATOM 3377 N N . MET B 1 1 ? -71.438 -37.594 -70.25 1 18.86 1 MET B N 1
ATOM 3378 C CA . MET B 1 1 ? -70.812 -38.562 -71.062 1 18.86 1 MET B CA 1
ATOM 3379 C C . MET B 1 1 ? -69.75 -37.844 -72 1 18.86 1 MET B C 1
ATOM 3381 O O . MET B 1 1 ? -68.75 -38.469 -72.375 1 18.86 1 MET B O 1
ATOM 3385 N N . ASN B 1 2 ? -70.25 -36.844 -72.562 1 18.59 2 ASN B N 1
ATOM 3386 C CA . ASN B 1 2 ? -70 -36.469 -73.938 1 18.59 2 ASN B CA 1
ATOM 3387 C C . ASN B 1 2 ? -68.562 -35.969 -74.125 1 18.59 2 ASN B C 1
ATOM 3389 O O . ASN B 1 2 ? -68.125 -35.062 -73.375 1 18.59 2 ASN B O 1
ATOM 3393 N N . PHE B 1 3 ? -67.812 -36.406 -75.062 1 18.75 3 PHE B N 1
ATOM 3394 C CA . PHE B 1 3 ? -66.5 -36.844 -75.438 1 18.75 3 PHE B CA 1
ATOM 3395 C C . PHE B 1 3 ? -65.625 -35.688 -75.812 1 18.75 3 PHE B C 1
ATOM 3397 O O . PHE B 1 3 ? -64.5 -35.5 -75.25 1 18.75 3 PHE B O 1
ATOM 3404 N N . GLU B 1 4 ? -65.375 -35.25 -77.125 1 18.52 4 GLU B N 1
ATOM 3405 C CA . GLU B 1 4 ? -64.312 -35.562 -78.062 1 18.52 4 GLU B CA 1
ATOM 3406 C C . GLU B 1 4 ? -63.406 -34.344 -78.25 1 18.52 4 GLU B C 1
ATOM 3408 O O . GLU B 1 4 ? -63.844 -33.219 -78.062 1 18.52 4 GLU B O 1
ATOM 3413 N N . ILE B 1 5 ? -62.062 -34.5 -78.812 1 20.25 5 ILE B N 1
ATOM 3414 C CA . ILE B 1 5 ? -60.625 -34.281 -78.812 1 20.25 5 ILE B CA 1
ATOM 3415 C C . ILE B 1 5 ? -60.281 -33.219 -79.875 1 20.25 5 ILE B C 1
ATOM 3417 O O . ILE B 1 5 ? -59.094 -32.938 -80.125 1 20.25 5 ILE B O 1
ATOM 3421 N N . LEU B 1 6 ? -61.156 -32.312 -80.188 1 18.06 6 LEU B N 1
ATOM 3422 C CA . LEU B 1 6 ? -61.094 -32 -81.625 1 18.06 6 LEU B CA 1
ATOM 3423 C C . LEU B 1 6 ? -59.781 -31.328 -82 1 18.06 6 LEU B C 1
ATOM 3425 O O . LEU B 1 6 ? -59.344 -30.391 -81.312 1 18.06 6 LEU B O 1
ATOM 3429 N N . MET B 1 7 ? -58.938 -31.828 -82.938 1 18.86 7 MET B N 1
ATOM 3430 C CA . MET B 1 7 ? -57.656 -32.062 -83.688 1 18.86 7 MET B CA 1
ATOM 3431 C C . MET B 1 7 ? -57.312 -30.859 -84.562 1 18.86 7 MET B C 1
ATOM 3433 O O . MET B 1 7 ? -56.344 -30.891 -85.312 1 18.86 7 MET B O 1
ATOM 3437 N N . SER B 1 8 ? -58.031 -29.812 -84.5 1 16.58 8 SER B N 1
ATOM 3438 C CA . SER B 1 8 ? -58 -29.156 -85.812 1 16.58 8 SER B CA 1
ATOM 3439 C C . SER B 1 8 ? -56.594 -28.75 -86.188 1 16.58 8 SER B C 1
ATOM 3441 O O . SER B 1 8 ? -55.781 -28.359 -85.312 1 16.58 8 SER B O 1
ATOM 3443 N N . LYS B 1 9 ? -56.25 -28.891 -87.5 1 18.09 9 LYS B N 1
ATOM 3444 C CA . LYS B 1 9 ? -55.188 -29.109 -88.5 1 18.09 9 LYS B CA 1
ATOM 3445 C C . LYS B 1 9 ? -54.375 -27.828 -88.688 1 18.09 9 LYS B C 1
ATOM 3447 O O . LYS B 1 9 ? -53.125 -27.875 -88.875 1 18.09 9 LYS B O 1
ATOM 3452 N N . PRO B 1 10 ? -55 -26.594 -88.875 1 17.53 10 PRO B N 1
ATOM 3453 C CA . PRO B 1 10 ? -54.625 -26.141 -90.188 1 17.53 10 PRO B CA 1
ATOM 3454 C C . PRO B 1 10 ? -53.156 -25.688 -90.312 1 17.53 10 PRO B C 1
ATOM 3456 O O . PRO B 1 10 ? -52.531 -25.469 -89.25 1 17.53 10 PRO B O 1
ATOM 3459 N N . THR B 1 11 ? -52.906 -24.844 -91.375 1 18.06 11 THR B N 1
ATOM 3460 C CA . THR B 1 11 ? -52.188 -24.688 -92.625 1 18.06 11 THR B CA 1
ATOM 3461 C C . THR B 1 11 ? -50.938 -23.844 -92.438 1 18.06 11 THR B C 1
ATOM 3463 O O . THR B 1 11 ? -50.969 -22.844 -91.688 1 18.06 11 THR B O 1
ATOM 3466 N N . GLU B 1 12 ? -49.75 -24.266 -92.875 1 19.41 12 GLU B N 1
ATOM 3467 C CA . GLU B 1 12 ? -48.281 -24.297 -92.875 1 19.41 12 GLU B CA 1
ATOM 3468 C C . GLU B 1 12 ? -47.719 -23.031 -93.5 1 19.41 12 GLU B C 1
ATOM 3470 O O . GLU B 1 12 ? -46.5 -22.922 -93.688 1 19.41 12 GLU B O 1
ATOM 3475 N N . GLU B 1 13 ? -48.531 -21.953 -93.625 1 18.67 13 GLU B N 1
ATOM 3476 C CA . GLU B 1 13 ? -48 -21.109 -94.688 1 18.67 13 GLU B CA 1
ATOM 3477 C C . GLU B 1 13 ? -46.562 -20.688 -94.438 1 18.67 13 GLU B C 1
ATOM 3479 O O . GLU B 1 13 ? -46.281 -20.031 -93.438 1 18.67 13 GLU B O 1
ATOM 3484 N N . MET B 1 14 ? -45.5 -21.375 -94.938 1 19.34 14 MET B N 1
ATOM 3485 C CA . MET B 1 14 ? -44.062 -21.516 -94.875 1 19.34 14 MET B CA 1
ATOM 3486 C C . MET B 1 14 ? -43.344 -20.219 -95.312 1 19.34 14 MET B C 1
ATOM 3488 O O . MET B 1 14 ? -42.156 -20.078 -95.125 1 19.34 14 MET B O 1
ATOM 3492 N N . LEU B 1 15 ? -44.156 -19.375 -96.125 1 18.53 15 LEU B N 1
ATOM 3493 C CA . LEU B 1 15 ? -43.312 -18.969 -97.25 1 18.53 15 LEU B CA 1
ATOM 3494 C C . LEU B 1 15 ? -42.031 -18.344 -96.75 1 18.53 15 LEU B C 1
ATOM 3496 O O . LEU B 1 15 ? -41.938 -17.953 -95.562 1 18.53 15 LEU B O 1
ATOM 3500 N N . ASP B 1 16 ? -41.406 -17.484 -97.688 1 18.17 16 ASP B N 1
ATOM 3501 C CA . ASP B 1 16 ? -40.312 -17.125 -98.625 1 18.17 16 ASP B CA 1
ATOM 3502 C C . ASP B 1 16 ? -39.469 -15.992 -98.062 1 18.17 16 ASP B C 1
ATOM 3504 O O . ASP B 1 16 ? -39.969 -14.883 -97.812 1 18.17 16 ASP B O 1
ATOM 3508 N N . ASN B 1 17 ? -38.438 -16.281 -97.188 1 20.23 17 ASN B N 1
A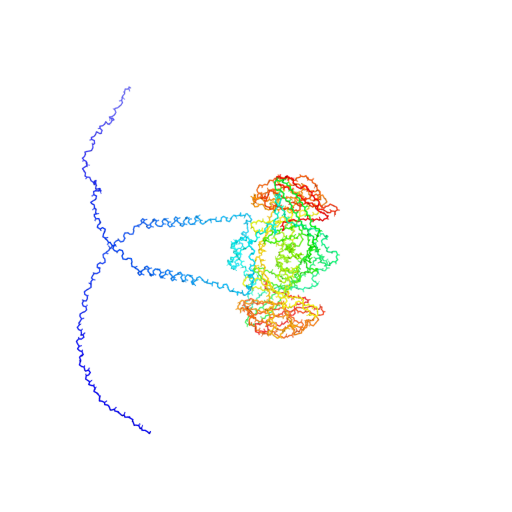TOM 3509 C CA . ASN B 1 17 ? -37.438 -15.664 -96.312 1 20.23 17 ASN B CA 1
ATOM 3510 C C . ASN B 1 17 ? -36.625 -14.602 -97.062 1 20.23 17 ASN B C 1
ATOM 3512 O O . ASN B 1 17 ? -35.656 -14.078 -96.5 1 20.23 17 ASN B O 1
ATOM 3516 N N . SER B 1 18 ? -36.531 -14.797 -98.438 1 19.31 18 SER B N 1
ATOM 3517 C CA . SER B 1 18 ? -35.219 -14.734 -99.062 1 19.31 18 SER B CA 1
ATOM 3518 C C . SER B 1 18 ? -34.656 -13.32 -99 1 19.31 18 SER B C 1
ATOM 3520 O O . SER B 1 18 ? -33.438 -13.133 -98.812 1 19.31 18 SER B O 1
ATOM 3522 N N . ASN B 1 19 ? -35.406 -12.492 -99.75 1 18.05 19 ASN B N 1
ATOM 3523 C CA . ASN B 1 19 ? -34.688 -11.648 -100.688 1 18.05 19 ASN B CA 1
ATOM 3524 C C . ASN B 1 19 ? -33.812 -10.617 -100 1 18.05 19 ASN B C 1
ATOM 3526 O O . ASN B 1 19 ? -32.781 -10.211 -100.5 1 18.05 19 ASN B O 1
ATOM 3530 N N . MET B 1 20 ? -34.594 -9.734 -99.375 1 19.61 20 MET B N 1
ATOM 3531 C CA . MET B 1 20 ? -34.188 -8.344 -99.5 1 19.61 20 MET B CA 1
ATOM 3532 C C . MET B 1 20 ? -32.906 -8.039 -98.75 1 19.61 20 MET B C 1
ATOM 3534 O O . MET B 1 20 ? -32.938 -7.887 -97.562 1 19.61 20 MET B O 1
ATOM 3538 N N . VAL B 1 21 ? -31.891 -8.805 -99 1 20.73 21 VAL B N 1
ATOM 3539 C CA . VAL B 1 21 ? -30.5 -8.773 -98.562 1 20.73 21 VAL B CA 1
ATOM 3540 C C . VAL B 1 21 ? -29.938 -7.363 -98.75 1 20.73 21 VAL B C 1
ATOM 3542 O O . VAL B 1 21 ? -28.719 -7.152 -98.562 1 20.73 21 VAL B O 1
ATOM 3545 N N . LEU B 1 22 ? -30.781 -6.477 -99.375 1 18.09 22 LEU B N 1
ATOM 3546 C CA . LEU B 1 22 ? -30.062 -5.492 -100.188 1 18.09 22 LEU B CA 1
ATOM 3547 C C . LEU B 1 22 ? -28.906 -4.898 -99.375 1 18.09 22 LEU B C 1
ATOM 3549 O O . LEU B 1 22 ? -28.875 -4.98 -98.188 1 18.09 22 LEU B O 1
ATOM 3553 N N . ASP B 1 23 ? -28.453 -3.596 -99.875 1 17.97 23 ASP B N 1
ATOM 3554 C CA . ASP B 1 23 ? -27.281 -2.822 -100.25 1 17.97 23 ASP B CA 1
ATOM 3555 C C . ASP B 1 23 ? -26.641 -2.133 -99.062 1 17.97 23 ASP B C 1
ATOM 3557 O O . ASP B 1 23 ? -27.172 -1.139 -98.562 1 17.97 23 ASP B O 1
ATOM 3561 N N . MET B 1 24 ? -26.141 -2.781 -98.062 1 18.77 24 MET B N 1
ATOM 3562 C CA . MET B 1 24 ? -25.484 -2.469 -96.812 1 18.77 24 MET B CA 1
ATOM 3563 C C . MET B 1 24 ? -24.312 -1.518 -97.062 1 18.77 24 MET B C 1
ATOM 3565 O O . MET B 1 24 ? -23.641 -1.108 -96.125 1 18.77 24 MET B O 1
ATOM 3569 N N . ARG B 1 25 ? -23.594 -1.754 -98.312 1 20.19 25 ARG B N 1
ATOM 3570 C CA . ARG B 1 25 ? -22.141 -1.595 -98.312 1 20.19 25 ARG B CA 1
ATOM 3571 C C . ARG B 1 25 ? -21.75 -0.164 -98 1 20.19 25 ARG B C 1
ATOM 3573 O O . ARG B 1 25 ? -20.656 0.075 -97.5 1 20.19 25 ARG B O 1
ATOM 3580 N N . GLN B 1 26 ? -22.375 0.729 -98.75 1 17.33 26 GLN B N 1
ATOM 3581 C CA . GLN B 1 26 ? -21.438 1.715 -99.25 1 17.33 26 GLN B CA 1
ATOM 3582 C C . GLN B 1 26 ? -20.719 2.443 -98.125 1 17.33 26 GLN B C 1
ATOM 3584 O O . GLN B 1 26 ? -21.328 2.736 -97.125 1 17.33 26 GLN B O 1
ATOM 3589 N N . ALA B 1 27 ? -19.422 2.977 -98.375 1 18.86 27 ALA B N 1
ATOM 3590 C CA . ALA B 1 27 ? -18 2.977 -98.125 1 18.86 27 ALA B CA 1
ATOM 3591 C C . ALA B 1 27 ? -17.641 3.99 -97 1 18.86 27 ALA B C 1
ATOM 3593 O O . ALA B 1 27 ? -16.906 3.674 -96.062 1 18.86 27 ALA B O 1
ATOM 3594 N N . VAL B 1 28 ? -17.469 5.355 -97.375 1 18.61 28 VAL B N 1
ATOM 3595 C CA . VAL B 1 28 ? -16.141 5.969 -97.25 1 18.61 28 VAL B CA 1
ATOM 3596 C C . VAL B 1 28 ? -15.898 6.32 -95.812 1 18.61 28 VAL B C 1
ATOM 3598 O O . VAL B 1 28 ? -16.828 6.656 -95.062 1 18.61 28 VAL B O 1
ATOM 3601 N N . PHE B 1 29 ? -14.711 5.965 -95.188 1 22.14 29 PHE B N 1
ATOM 3602 C CA . PHE B 1 29 ? -13.5 6.188 -94.438 1 22.14 29 PHE B CA 1
ATOM 3603 C C . PHE B 1 29 ? -13.219 7.676 -94.25 1 22.14 29 PHE B C 1
ATOM 3605 O O . PHE B 1 29 ? -12.227 8.062 -93.625 1 22.14 29 PHE B O 1
ATOM 3612 N N . SER B 1 30 ? -13.547 8.5 -95.25 1 20.19 30 SER B N 1
ATOM 3613 C CA . SER B 1 30 ? -12.695 9.656 -95.5 1 20.19 30 SER B CA 1
ATOM 3614 C C . SER B 1 30 ? -12.836 10.703 -94.438 1 20.19 30 SER B C 1
ATOM 3616 O O . SER B 1 30 ? -13.648 11.625 -94.562 1 20.19 30 SER B O 1
ATOM 3618 N N . ARG B 1 31 ? -13.008 10.312 -93.25 1 22.41 31 ARG B N 1
ATOM 3619 C CA . ARG B 1 31 ? -13.383 11.281 -92.25 1 22.41 31 ARG B CA 1
ATOM 3620 C C . ARG B 1 31 ? -12.305 12.352 -92.062 1 22.41 31 ARG B C 1
ATOM 3622 O O . ARG B 1 31 ? -11.141 12.039 -91.812 1 22.41 31 ARG B O 1
ATOM 3629 N N . THR B 1 32 ? -12.32 13.328 -92.938 1 21.92 32 THR B N 1
ATOM 3630 C CA . THR B 1 32 ? -11.297 14.367 -92.938 1 21.92 32 THR B CA 1
ATOM 3631 C C . THR B 1 32 ? -10.969 14.836 -91.562 1 21.92 32 THR B C 1
ATOM 3633 O O . THR B 1 32 ? -11.867 15.102 -90.75 1 21.92 32 THR B O 1
ATOM 3636 N N . PRO B 1 33 ? -9.711 14.633 -91.125 1 23.58 33 PRO B N 1
ATOM 3637 C CA . PRO B 1 33 ? -9.102 14.891 -89.812 1 23.58 33 PRO B CA 1
ATOM 3638 C C . PRO B 1 33 ? -9.32 16.328 -89.312 1 23.58 33 PRO B C 1
ATOM 3640 O O . PRO B 1 33 ? -9.031 17.281 -90.062 1 23.58 33 PRO B O 1
ATOM 3643 N N . LEU B 1 34 ? -10.508 16.625 -88.875 1 24.14 34 LEU B N 1
ATOM 3644 C CA . LEU B 1 34 ? -10.68 18.016 -88.438 1 24.14 34 LEU B CA 1
ATOM 3645 C C . LEU B 1 34 ? -9.508 18.453 -87.562 1 24.14 34 LEU B C 1
ATOM 3647 O O . LEU B 1 34 ? -9.164 17.781 -86.625 1 24.14 34 LEU B O 1
ATOM 3651 N N . SER B 1 35 ? -8.391 19 -88.188 1 21.75 35 SER B N 1
ATOM 3652 C CA . SER B 1 35 ? -7.203 19.609 -87.625 1 21.75 35 SER B CA 1
ATOM 3653 C C . SER B 1 35 ? -7.555 20.484 -86.438 1 21.75 35 SER B C 1
ATOM 3655 O O . SER B 1 35 ? -8.492 21.297 -86.5 1 21.75 35 SER B O 1
ATOM 3657 N N . TYR B 1 36 ? -7.27 20.016 -85.25 1 22.69 36 TYR B N 1
ATOM 3658 C CA . TYR B 1 36 ? -7.387 20.375 -83.812 1 22.69 36 TYR B CA 1
ATOM 3659 C C . TYR B 1 36 ? -6.621 21.656 -83.5 1 22.69 36 TYR B C 1
ATOM 3661 O O . TYR B 1 36 ? -5.391 21.672 -83.5 1 22.69 36 TYR B O 1
ATOM 3669 N N . ARG B 1 37 ? -6.641 22.703 -84.312 1 22.59 37 ARG B N 1
ATOM 3670 C CA . ARG B 1 37 ? -5.633 23.703 -84 1 22.59 37 ARG B CA 1
ATOM 3671 C C . ARG B 1 37 ? -5.781 24.156 -82.562 1 22.59 37 ARG B C 1
ATOM 3673 O O . ARG B 1 37 ? -6.82 24.719 -82.188 1 22.59 37 ARG B O 1
ATOM 3680 N N . VAL B 1 38 ? -5.422 23.312 -81.625 1 25.06 38 VAL B N 1
ATOM 3681 C CA . VAL B 1 38 ? -5.422 23.672 -80.188 1 25.06 38 VAL B CA 1
ATOM 3682 C C . VAL B 1 38 ? -4.59 24.938 -80 1 25.06 38 VAL B C 1
ATOM 3684 O O . VAL B 1 38 ? -3.404 24.969 -80.312 1 25.06 38 VAL B O 1
ATOM 3687 N N . GLY B 1 39 ? -5.207 26.062 -80.25 1 22.88 39 GLY B N 1
ATOM 3688 C CA . GLY B 1 39 ? -4.641 27.375 -80 1 22.88 39 GLY B CA 1
ATOM 3689 C C . GLY B 1 39 ? -3.945 27.484 -78.688 1 22.88 39 GLY B C 1
ATOM 3690 O O . GLY B 1 39 ? -4.348 26.828 -77.688 1 22.88 39 GLY B O 1
ATOM 3691 N N . ASN B 1 40 ? -2.564 27.453 -78.562 1 25.89 40 ASN B N 1
ATOM 3692 C CA . ASN B 1 40 ? -1.573 27.609 -77.5 1 25.89 40 ASN B CA 1
ATOM 3693 C C . ASN B 1 40 ? -1.99 28.688 -76.5 1 25.89 40 ASN B C 1
ATOM 3695 O O . ASN B 1 40 ? -1.912 29.875 -76.812 1 25.89 40 ASN B O 1
ATOM 3699 N N . SER B 1 41 ? -3.262 28.609 -75.938 1 24.97 41 SER B N 1
ATOM 3700 C CA . SER B 1 41 ? -3.586 29.594 -74.938 1 24.97 41 SER B CA 1
ATOM 3701 C C . SER B 1 41 ? -2.555 29.578 -73.812 1 24.97 41 SER B C 1
ATOM 3703 O O . SER B 1 41 ? -2.289 28.531 -73.188 1 24.97 41 SER B O 1
ATOM 3705 N N . THR B 1 42 ? -1.409 30.344 -73.875 1 26.7 42 THR B N 1
ATOM 3706 C CA . THR B 1 42 ? -0.37 30.672 -72.875 1 26.7 42 THR B CA 1
ATOM 3707 C C . THR B 1 42 ? -0.977 30.922 -71.5 1 26.7 42 THR B C 1
ATOM 3709 O O . THR B 1 42 ? -1.802 31.828 -71.375 1 26.7 42 THR B O 1
ATOM 3712 N N . LEU B 1 43 ? -1.308 29.828 -70.812 1 29.42 43 LEU B N 1
ATOM 3713 C CA . LEU B 1 43 ? -1.722 29.906 -69.375 1 29.42 43 LEU B CA 1
ATOM 3714 C C . LEU B 1 43 ? -0.74 30.75 -68.562 1 29.42 43 LEU B C 1
ATOM 3716 O O . LEU B 1 43 ? 0.442 30.406 -68.5 1 29.42 43 LEU B O 1
ATOM 3720 N N . HIS B 1 44 ? -0.826 32.094 -68.625 1 30.75 44 HIS B N 1
ATOM 3721 C CA . HIS B 1 44 ? -0.106 33.062 -67.812 1 30.75 44 HIS B CA 1
ATOM 3722 C C . HIS B 1 44 ? -0.329 32.812 -66.312 1 30.75 44 HIS B C 1
ATOM 3724 O O . HIS B 1 44 ? -1.443 32.969 -65.812 1 30.75 44 HIS B O 1
ATOM 3730 N N . VAL B 1 45 ? 0.24 31.703 -65.812 1 35.72 45 VAL B N 1
ATOM 3731 C CA . VAL B 1 45 ? 0.233 31.406 -64.375 1 35.72 45 VAL B CA 1
ATOM 3732 C C . VAL B 1 45 ? 0.818 32.562 -63.594 1 35.72 45 VAL B C 1
ATOM 3734 O O . VAL B 1 45 ? 1.979 32.938 -63.812 1 35.72 45 VAL B O 1
ATOM 3737 N N . GLN B 1 46 ? -0.036 33.531 -63.312 1 34.84 46 GLN B N 1
ATOM 3738 C CA . GLN B 1 46 ? 0.351 34.719 -62.531 1 34.84 46 GLN B CA 1
ATOM 3739 C C . GLN B 1 46 ? 1.085 34.312 -61.25 1 34.84 46 GLN B C 1
ATOM 3741 O O . GLN B 1 46 ? 0.516 33.656 -60.375 1 34.84 46 GLN B O 1
ATOM 3746 N N . THR B 1 47 ? 2.406 34.188 -61.281 1 46.38 47 THR B N 1
ATOM 3747 C CA . THR B 1 47 ? 3.41 33.906 -60.25 1 46.38 47 THR B CA 1
ATOM 3748 C C . THR B 1 47 ? 3.098 34.656 -58.969 1 46.38 47 THR B C 1
ATOM 3750 O O . THR B 1 47 ? 3.338 34.156 -57.875 1 46.38 47 THR B O 1
ATOM 3753 N N . LYS B 1 48 ? 2.438 35.844 -59.125 1 47.34 48 LYS B N 1
ATOM 3754 C CA . LYS B 1 48 ? 2.207 36.656 -57.938 1 47.34 48 LYS B CA 1
ATOM 3755 C C . LYS B 1 48 ? 1.138 36.031 -57.031 1 47.34 48 LYS B C 1
ATOM 3757 O O . LYS B 1 48 ? 1.261 36.031 -55.812 1 47.34 48 LYS B O 1
ATOM 3762 N N . PHE B 1 49 ? 0.118 35.594 -57.75 1 51.09 49 PHE B N 1
ATOM 3763 C CA . PHE B 1 49 ? -0.983 35.031 -56.969 1 51.09 49 PHE B CA 1
ATOM 3764 C C . PHE B 1 49 ? -0.549 33.75 -56.281 1 51.09 49 PHE B C 1
ATOM 3766 O O . PHE B 1 49 ? -0.853 33.531 -55.094 1 51.09 49 PHE B O 1
ATOM 3773 N N . VAL B 1 50 ? 0.264 32.938 -57.031 1 54.91 50 VAL B N 1
ATOM 3774 C CA . VAL B 1 50 ? 0.75 31.703 -56.406 1 54.91 50 VAL B CA 1
ATOM 3775 C C . VAL B 1 50 ? 1.687 32.031 -55.25 1 54.91 50 VAL B C 1
ATOM 3777 O O . VAL B 1 50 ? 1.633 31.406 -54.188 1 54.91 50 VAL B O 1
ATOM 3780 N N . THR B 1 51 ? 2.402 33.125 -55.438 1 58.56 51 THR B N 1
ATOM 3781 C CA . THR B 1 51 ? 3.299 33.562 -54.375 1 58.56 51 THR B CA 1
ATOM 3782 C C . THR B 1 51 ? 2.508 34.125 -53.219 1 58.56 51 THR B C 1
ATOM 3784 O O . THR B 1 51 ? 2.836 33.844 -52.031 1 58.56 51 THR B O 1
ATOM 3787 N N . LEU B 1 52 ? 1.434 34.844 -53.469 1 59.47 52 LEU B N 1
ATOM 3788 C CA . LEU B 1 52 ? 0.609 35.375 -52.406 1 59.47 52 LEU B CA 1
ATOM 3789 C C . LEU B 1 52 ? -0.091 34.25 -51.625 1 59.47 52 LEU B C 1
ATOM 3791 O O . LEU B 1 52 ? -0.113 34.281 -50.406 1 59.47 52 LEU B O 1
ATOM 3795 N N . VAL B 1 53 ? -0.593 33.312 -52.375 1 61.66 53 VAL B N 1
ATOM 3796 C CA . VAL B 1 53 ? -1.262 32.188 -51.688 1 61.66 53 VAL B CA 1
ATOM 3797 C C . VAL B 1 53 ? -0.245 31.375 -50.906 1 61.66 53 VAL B C 1
ATOM 3799 O O . VAL B 1 53 ? -0.518 30.984 -49.75 1 61.66 53 VAL B O 1
ATOM 3802 N N . ALA B 1 54 ? 0.992 31.25 -51.469 1 63.97 54 ALA B N 1
ATOM 3803 C CA . ALA B 1 54 ? 2.045 30.562 -50.75 1 63.97 54 ALA B CA 1
ATOM 3804 C C . ALA B 1 54 ? 2.436 31.344 -49.5 1 63.97 54 ALA B C 1
ATOM 3806 O O . ALA B 1 54 ? 2.611 30.766 -48.406 1 63.97 54 ALA B O 1
ATOM 3807 N N . VAL B 1 55 ? 2.436 32.688 -49.625 1 65.56 55 VAL B N 1
ATOM 3808 C CA . VAL B 1 55 ? 2.828 33.5 -48.5 1 65.56 55 VAL B CA 1
ATOM 3809 C C . VAL B 1 55 ? 1.716 33.531 -47.469 1 65.56 55 VAL B C 1
ATOM 3811 O O . VAL B 1 55 ? 1.979 33.375 -46.25 1 65.56 55 VAL B O 1
ATOM 3814 N N . VAL B 1 56 ? 0.489 33.594 -47.875 1 64.38 56 VAL B N 1
ATOM 3815 C CA . VAL B 1 56 ? -0.623 33.594 -46.906 1 64.38 56 VAL B CA 1
ATOM 3816 C C . VAL B 1 56 ? -0.717 32.219 -46.25 1 64.38 56 VAL B C 1
ATOM 3818 O O . VAL B 1 56 ? -0.947 32.094 -45.062 1 64.38 56 VAL B O 1
ATOM 3821 N N . GLY B 1 57 ? -0.536 31.125 -47.031 1 62.22 57 GLY B N 1
ATOM 3822 C CA . GLY B 1 57 ? -0.479 29.797 -46.438 1 62.22 57 GLY B CA 1
ATOM 3823 C C . GLY B 1 57 ? 0.634 29.656 -45.438 1 62.22 57 GLY B C 1
ATOM 3824 O O . GLY B 1 57 ? 0.424 29.094 -44.344 1 62.22 57 GLY B O 1
ATOM 3825 N N . LEU B 1 58 ? 1.818 30.234 -45.812 1 65.62 58 LEU B N 1
ATOM 3826 C CA . LEU B 1 58 ? 2.941 30.203 -44.875 1 65.62 58 LEU B CA 1
ATOM 3827 C C . LEU B 1 58 ? 2.639 31.047 -43.625 1 65.62 58 LEU B C 1
ATOM 3829 O O . LEU B 1 58 ? 2.936 30.625 -42.5 1 65.62 58 LEU B O 1
ATOM 3833 N N . ILE B 1 59 ? 2.029 32.219 -43.781 1 62.5 59 ILE B N 1
ATOM 3834 C CA . ILE B 1 59 ? 1.665 33.062 -42.656 1 62.5 59 ILE B CA 1
ATOM 3835 C C . ILE B 1 59 ? 0.586 32.344 -41.812 1 62.5 59 ILE B C 1
ATOM 3837 O O . ILE B 1 59 ? 0.658 32.312 -40.594 1 62.5 59 ILE B O 1
ATOM 3841 N N . SER B 1 60 ? -0.406 31.781 -42.469 1 59.75 60 SER B N 1
ATOM 3842 C CA . SER B 1 60 ? -1.429 31.047 -41.719 1 59.75 60 SER B CA 1
ATOM 3843 C C . SER B 1 60 ? -0.832 29.844 -41 1 59.75 60 SER B C 1
ATOM 3845 O O . SER B 1 60 ? -1.192 29.547 -39.844 1 59.75 60 SER B O 1
ATOM 3847 N N . LEU B 1 61 ? 0.052 29.078 -41.656 1 58.31 61 LEU B N 1
ATOM 3848 C CA . LEU B 1 61 ? 0.776 28.016 -40.969 1 58.31 61 LEU B CA 1
ATOM 3849 C C . LEU B 1 61 ? 1.592 28.594 -39.812 1 58.31 61 LEU B C 1
ATOM 3851 O O . LEU B 1 61 ? 1.634 28 -38.719 1 58.31 61 LEU B O 1
ATOM 3855 N N . LEU B 1 62 ? 2.227 29.703 -40.094 1 56.03 62 LEU B N 1
ATOM 3856 C CA . LEU B 1 62 ? 2.969 30.375 -39.031 1 56.03 62 LEU B CA 1
ATOM 3857 C C . LEU B 1 62 ? 2.029 30.844 -37.906 1 56.03 62 LEU B C 1
ATOM 3859 O O . LEU B 1 62 ? 2.33 30.703 -36.719 1 56.03 62 LEU B O 1
ATOM 3863 N N . VAL B 1 63 ? 0.915 31.484 -38.25 1 51.84 63 VAL B N 1
ATOM 3864 C CA . VAL B 1 63 ? -0.058 31.906 -37.25 1 51.84 63 VAL B CA 1
ATOM 3865 C C . VAL B 1 63 ? -0.637 30.672 -36.531 1 51.84 63 VAL B C 1
ATOM 3867 O O . VAL B 1 63 ? -0.78 30.656 -35.312 1 51.84 63 VAL B O 1
ATOM 3870 N N . LEU B 1 64 ? -1.074 29.672 -37.312 1 47.84 64 LEU B N 1
ATOM 3871 C CA . LEU B 1 64 ? -1.526 28.453 -36.656 1 47.84 64 LEU B CA 1
ATOM 3872 C C . LEU B 1 64 ? -0.434 27.875 -35.75 1 47.84 64 LEU B C 1
ATOM 3874 O O . LEU B 1 64 ? -0.715 27.406 -34.656 1 47.84 64 LEU B O 1
ATOM 3878 N N . PHE B 1 65 ? 0.814 27.812 -36.25 1 45.72 65 PHE B N 1
ATOM 3879 C CA . PHE B 1 65 ? 1.918 27.422 -35.375 1 45.72 65 PHE B CA 1
ATOM 3880 C C . PHE B 1 65 ? 2.027 28.375 -34.188 1 45.72 65 PHE B C 1
ATOM 3882 O O . PHE B 1 65 ? 2.377 27.953 -33.094 1 45.72 65 PHE B O 1
ATOM 3889 N N . MET B 1 66 ? 1.847 29.625 -34.469 1 42.22 66 MET B N 1
ATOM 3890 C CA . MET B 1 66 ? 1.953 30.578 -33.375 1 42.22 66 MET B CA 1
ATOM 3891 C C . MET B 1 66 ? 0.741 30.5 -32.438 1 42.22 66 MET B C 1
ATOM 3893 O O . MET B 1 66 ? 0.815 30.875 -31.281 1 42.22 66 MET B O 1
ATOM 3897 N N . ILE B 1 67 ? -0.462 30.422 -33 1 41.28 67 ILE B N 1
ATOM 3898 C CA . ILE B 1 67 ? -1.634 30.391 -32.125 1 41.28 67 ILE B CA 1
ATOM 3899 C C . ILE B 1 67 ? -1.713 29.047 -31.422 1 41.28 67 ILE B C 1
ATOM 3901 O O . ILE B 1 67 ? -2.502 28.875 -30.484 1 41.28 67 ILE B O 1
ATOM 3905 N N . VAL B 1 68 ? -1.229 27.922 -32.031 1 35.56 68 VAL B N 1
ATOM 3906 C CA . VAL B 1 68 ? -1.253 26.766 -31.141 1 35.56 68 VAL B CA 1
ATOM 3907 C C . VAL B 1 68 ? -0.56 27.094 -29.828 1 35.56 68 VAL B C 1
ATOM 3909 O O . VAL B 1 68 ? 0.626 27.438 -29.812 1 35.56 68 VAL B O 1
ATOM 3912 N N . PRO B 1 69 ? -1.413 27.578 -28.938 1 30.84 69 PRO B N 1
ATOM 3913 C CA . PRO B 1 69 ? -0.786 27.969 -27.672 1 30.84 69 PRO B CA 1
ATOM 3914 C C . PRO B 1 69 ? 0.28 26.969 -27.219 1 30.84 69 PRO B C 1
ATOM 3916 O O . PRO B 1 69 ? 0.151 25.766 -27.453 1 30.84 69 PRO B O 1
ATOM 3919 N N . THR B 1 70 ? 1.631 27.297 -27.453 1 29.8 70 THR B N 1
ATOM 3920 C CA . THR B 1 70 ? 2.604 26.609 -26.609 1 29.8 70 THR B CA 1
ATOM 3921 C C . THR B 1 70 ? 2.045 26.406 -25.203 1 29.8 70 THR B C 1
ATOM 3923 O O . THR B 1 70 ? 1.837 27.359 -24.469 1 29.8 70 THR B O 1
ATOM 3926 N N . SER B 1 71 ? 0.964 25.672 -25.094 1 25.95 71 SER B N 1
ATOM 3927 C CA . SER B 1 71 ? 0.712 25.344 -23.688 1 25.95 71 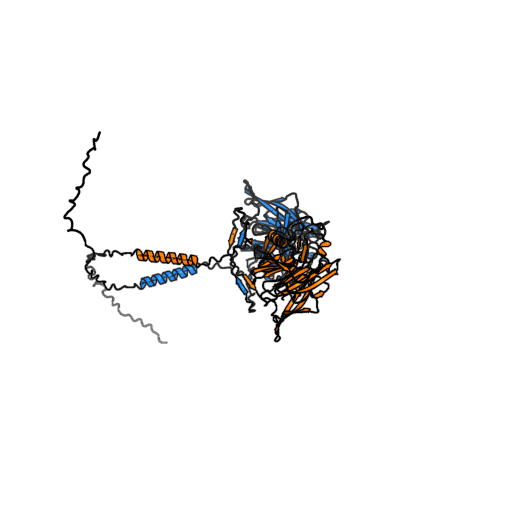SER B CA 1
ATOM 3928 C C . SER B 1 71 ? 2.018 25.141 -22.922 1 25.95 71 SER B C 1
ATOM 3930 O O . SER B 1 71 ? 2.844 24.312 -23.312 1 25.95 71 SER B O 1
ATOM 3932 N N . ARG B 1 72 ? 2.559 26.203 -22.469 1 25.22 72 ARG B N 1
ATOM 3933 C CA . ARG B 1 72 ? 3.627 26.266 -21.469 1 25.22 72 ARG B CA 1
ATOM 3934 C C . ARG B 1 72 ? 3.465 25.172 -20.422 1 25.22 72 ARG B C 1
ATOM 3936 O O . ARG B 1 72 ? 2.568 25.234 -19.578 1 25.22 72 ARG B O 1
ATOM 3943 N N . ILE B 1 73 ? 3.562 23.891 -20.812 1 25.77 73 ILE B N 1
ATOM 3944 C CA . ILE B 1 73 ? 3.891 22.969 -19.734 1 25.77 73 ILE B CA 1
ATOM 3945 C C . ILE B 1 73 ? 4.922 23.609 -18.797 1 25.77 73 ILE B C 1
ATOM 3947 O O . ILE B 1 73 ? 6.023 23.953 -19.234 1 25.77 73 ILE B O 1
ATOM 3951 N N . GLY B 1 74 ? 4.473 24.516 -18.047 1 23.92 74 GLY B N 1
ATOM 3952 C CA . GLY B 1 74 ? 5.32 24.984 -16.953 1 23.92 74 GLY B CA 1
ATOM 3953 C C . GLY B 1 74 ? 6.293 23.938 -16.469 1 23.92 74 GLY B C 1
ATOM 3954 O O . GLY B 1 74 ? 5.934 22.766 -16.312 1 23.92 74 GLY B O 1
ATOM 3955 N N . THR B 1 75 ? 7.52 24.094 -16.891 1 25.44 75 THR B N 1
ATOM 3956 C CA . THR B 1 75 ? 8.711 23.375 -16.453 1 25.44 75 THR B CA 1
ATOM 3957 C C . THR B 1 75 ? 8.711 23.203 -14.938 1 25.44 75 THR B C 1
ATOM 3959 O O . THR B 1 75 ? 9.07 24.125 -14.203 1 25.44 75 THR B O 1
ATOM 3962 N N . SER B 1 76 ? 7.625 23.016 -14.281 1 24.78 76 SER B N 1
ATOM 3963 C CA . SER B 1 76 ? 7.957 22.859 -12.867 1 24.78 76 SER B CA 1
ATOM 3964 C C . SER B 1 76 ? 9.188 21.984 -12.68 1 24.78 76 SER B C 1
ATOM 3966 O O . SER B 1 76 ? 9.406 21.047 -13.445 1 24.78 76 SER B O 1
ATOM 3968 N N . ASN B 1 77 ? 10.227 22.594 -12.141 1 25.77 77 ASN B N 1
ATOM 3969 C CA . ASN B 1 77 ? 11.578 22.172 -11.781 1 25.77 77 ASN B CA 1
ATOM 3970 C C . ASN B 1 77 ? 11.586 20.781 -11.156 1 25.77 77 ASN B C 1
ATOM 3972 O O . ASN B 1 77 ? 12.57 20.391 -10.531 1 25.77 77 ASN B O 1
ATOM 3976 N N . LEU B 1 78 ? 10.383 20.344 -10.875 1 24.34 78 LEU B N 1
ATOM 3977 C CA . LEU B 1 78 ? 10.57 18.984 -10.414 1 24.34 78 LEU B CA 1
ATOM 3978 C C . LEU B 1 78 ? 11.297 18.141 -11.469 1 24.34 78 LEU B C 1
ATOM 3980 O O . LEU B 1 78 ? 11.516 16.953 -11.273 1 24.34 78 LEU B O 1
ATOM 3984 N N . THR B 1 79 ? 11.336 18.672 -12.781 1 26.62 79 THR B N 1
ATOM 3985 C CA . THR B 1 79 ? 11.641 17.812 -13.922 1 26.62 79 THR B CA 1
ATOM 3986 C C . THR B 1 79 ? 13.148 17.594 -14.031 1 26.62 79 THR B C 1
ATOM 3988 O O . THR B 1 79 ? 13.633 17.125 -15.062 1 26.62 79 THR B O 1
ATOM 3991 N N . ASN B 1 80 ? 13.945 18.156 -13.086 1 22.03 80 ASN B N 1
ATOM 3992 C CA . ASN B 1 80 ? 15.281 18.141 -13.664 1 22.03 80 ASN B CA 1
ATOM 3993 C C . ASN B 1 80 ? 15.586 16.797 -14.336 1 22.03 80 ASN B C 1
ATOM 3995 O O . ASN B 1 80 ? 15.836 16.75 -15.539 1 22.03 80 ASN B O 1
ATOM 3999 N N . ASP B 1 81 ? 16.734 16.156 -13.758 1 22.67 81 ASP B N 1
ATOM 4000 C CA . ASP B 1 81 ? 17.906 15.445 -14.281 1 22.67 81 ASP B CA 1
ATOM 4001 C C . ASP B 1 81 ? 17.562 14.008 -14.648 1 22.67 81 ASP B C 1
ATOM 4003 O O . ASP B 1 81 ? 18.453 13.172 -14.82 1 22.67 81 ASP B O 1
ATOM 4007 N N . LEU B 1 82 ? 16.406 13.695 -14.656 1 21.73 82 LEU B N 1
ATOM 4008 C CA . LEU B 1 82 ? 16.359 12.242 -14.68 1 21.73 82 LEU B CA 1
ATOM 4009 C C . LEU B 1 82 ? 16.719 11.703 -16.062 1 21.73 82 LEU B C 1
ATOM 4011 O O . LEU B 1 82 ? 16.5 10.531 -16.359 1 21.73 82 LEU B O 1
ATOM 4015 N N . TRP B 1 83 ? 17.125 12.633 -17.016 1 25.23 83 TRP B N 1
ATOM 4016 C CA . TRP B 1 83 ? 17.312 11.977 -18.297 1 25.23 83 TRP B CA 1
ATOM 4017 C C . TRP B 1 83 ? 18.469 10.984 -18.25 1 25.23 83 TRP B C 1
ATOM 4019 O O . TRP B 1 83 ? 19.641 11.367 -18.312 1 25.23 83 TRP B O 1
ATOM 4029 N N . GLY B 1 84 ? 18.656 10.266 -17.219 1 22.31 84 GLY B N 1
ATOM 4030 C CA . GLY B 1 84 ? 19.766 9.344 -17.453 1 22.31 84 GLY B CA 1
ATOM 4031 C C . GLY B 1 84 ? 19.625 8.578 -18.75 1 22.31 84 GLY B C 1
ATOM 4032 O O . GLY B 1 84 ? 18.516 8.234 -19.156 1 22.31 84 GLY B O 1
ATOM 4033 N N . HIS B 1 85 ? 20.453 8.867 -19.734 1 24.52 85 HIS B N 1
ATOM 4034 C CA . HIS B 1 85 ? 20.688 8.336 -21.078 1 24.52 85 HIS B CA 1
ATOM 4035 C C . HIS B 1 85 ? 20.75 6.812 -21.062 1 24.52 85 HIS B C 1
ATOM 4037 O O . HIS B 1 85 ? 21.219 6.199 -22.031 1 24.52 85 HIS B O 1
ATOM 4043 N N . GLY B 1 86 ? 20.672 6.09 -19.984 1 25.06 86 GLY B N 1
ATOM 4044 C CA . GLY B 1 86 ? 21.078 4.746 -20.375 1 25.06 86 GLY B CA 1
ATOM 4045 C C . GLY B 1 86 ? 20.188 4.148 -21.453 1 25.06 86 GLY B C 1
ATOM 4046 O O . GLY B 1 86 ? 18.969 4.141 -21.328 1 25.06 86 GLY B O 1
ATOM 4047 N N . GLU B 1 87 ? 20.547 4.379 -22.688 1 27.78 87 GLU B N 1
ATOM 4048 C CA . GLU B 1 87 ? 20.031 3.77 -23.891 1 27.78 87 GLU B CA 1
ATOM 4049 C C . GLU B 1 87 ? 19.734 2.285 -23.688 1 27.78 87 GLU B C 1
ATOM 4051 O O . GLU B 1 87 ? 20.609 1.439 -23.938 1 27.78 87 GLU B O 1
ATOM 4056 N N . GLU B 1 88 ? 19.469 1.762 -22.5 1 30.59 88 GLU B N 1
ATOM 4057 C CA . GLU B 1 88 ? 19.172 0.345 -22.703 1 30.59 88 GLU B CA 1
ATOM 4058 C C . GLU B 1 88 ? 17.953 0.153 -23.594 1 30.59 88 GLU B C 1
ATOM 4060 O O . GLU B 1 88 ? 16.922 0.801 -23.375 1 30.59 88 GLU B O 1
ATOM 4065 N N . HIS B 1 89 ? 18.141 -0.227 -24.812 1 34.19 89 HIS B N 1
ATOM 4066 C CA . HIS B 1 89 ? 17.203 -0.613 -25.875 1 34.19 89 HIS B CA 1
ATOM 4067 C C . HIS B 1 89 ? 16.078 -1.478 -25.328 1 34.19 89 HIS B C 1
ATOM 4069 O O . HIS B 1 89 ? 16.188 -2.705 -25.297 1 34.19 89 HIS B O 1
ATOM 4075 N N . GLY B 1 90 ? 15.617 -1.304 -24.172 1 37.41 90 GLY B N 1
ATOM 4076 C CA . GLY B 1 90 ? 14.43 -2.115 -23.984 1 37.41 90 GLY B CA 1
ATOM 4077 C C . GLY B 1 90 ? 13.273 -1.708 -24.875 1 37.41 90 GLY B C 1
ATOM 4078 O O . GLY B 1 90 ? 13.078 -0.521 -25.141 1 37.41 90 GLY B O 1
ATOM 4079 N N . HIS B 1 91 ? 12.844 -2.543 -25.797 1 48.53 91 HIS B N 1
ATOM 4080 C CA . HIS B 1 91 ? 11.68 -2.379 -26.672 1 48.53 91 HIS B CA 1
ATOM 4081 C C . HIS B 1 91 ? 10.445 -2.004 -25.859 1 48.53 91 HIS B C 1
ATOM 4083 O O . HIS B 1 91 ? 9.883 -2.844 -25.156 1 48.53 91 HIS B O 1
ATOM 4089 N N . GLY B 1 92 ? 10.492 -0.85 -25.344 1 52.94 92 GLY B N 1
ATOM 4090 C CA . GLY B 1 92 ? 9.281 -0.379 -24.688 1 52.94 92 GLY B CA 1
ATOM 4091 C C . GLY B 1 92 ? 8.242 0.146 -25.672 1 52.94 92 GLY B C 1
ATOM 4092 O O . GLY B 1 92 ? 8.586 0.69 -26.719 1 52.94 92 GLY B O 1
ATOM 4093 N N . HIS B 1 93 ? 7.051 -0.432 -25.672 1 62 93 HIS B N 1
ATOM 4094 C CA . HIS B 1 93 ? 5.91 0.066 -26.438 1 62 93 HIS B CA 1
ATOM 4095 C C . HIS B 1 93 ? 5.266 1.262 -25.75 1 62 93 HIS B C 1
ATOM 4097 O O . HIS B 1 93 ? 5.062 1.246 -24.531 1 62 93 HIS B O 1
ATOM 4103 N N . HIS B 1 94 ? 5.309 2.352 -26.469 1 54.41 94 HIS B N 1
ATOM 4104 C CA . HIS B 1 94 ? 4.578 3.527 -26 1 54.41 94 HIS B CA 1
ATOM 4105 C C . HIS B 1 94 ? 3.098 3.428 -26.344 1 54.41 94 HIS B C 1
ATOM 4107 O O . HIS B 1 94 ? 2.74 3.09 -27.484 1 54.41 94 HIS B O 1
ATOM 4113 N N . HIS B 1 95 ? 2.375 3.104 -25.375 1 54.28 95 HIS B N 1
ATOM 4114 C CA . HIS B 1 95 ? 0.938 3.207 -25.609 1 54.28 95 HIS B CA 1
ATOM 4115 C C . HIS B 1 95 ? 0.377 4.504 -25.031 1 54.28 95 HIS B C 1
ATOM 4117 O O . HIS B 1 95 ? 0.731 4.898 -23.922 1 54.28 95 HIS B O 1
ATOM 4123 N N . GLN B 1 96 ? -0.111 5.379 -25.922 1 46.28 96 GLN B N 1
ATOM 4124 C CA . GLN B 1 96 ? -0.839 6.555 -25.453 1 46.28 96 GLN B CA 1
ATOM 4125 C C . GLN B 1 96 ? -2.211 6.172 -24.906 1 46.28 96 GLN B C 1
ATOM 4127 O O . GLN B 1 96 ? -3.008 5.539 -25.609 1 46.28 96 GLN B O 1
ATOM 4132 N N . GLN B 1 97 ? -2.291 5.832 -23.75 1 50.19 97 GLN B N 1
ATOM 4133 C CA . GLN B 1 97 ? -3.635 5.699 -23.203 1 50.19 97 GLN B CA 1
ATOM 4134 C C . GLN B 1 97 ? -4.133 7.027 -22.641 1 50.19 97 GLN B C 1
ATOM 4136 O O . GLN B 1 97 ? -3.408 7.715 -21.922 1 50.19 97 GLN B O 1
ATOM 4141 N N . ASN B 1 98 ? -5.055 7.676 -23.406 1 47.31 98 ASN B N 1
ATOM 4142 C CA . ASN B 1 98 ? -5.719 8.875 -22.906 1 47.31 98 ASN B CA 1
ATOM 4143 C C . ASN B 1 98 ? -6.586 8.578 -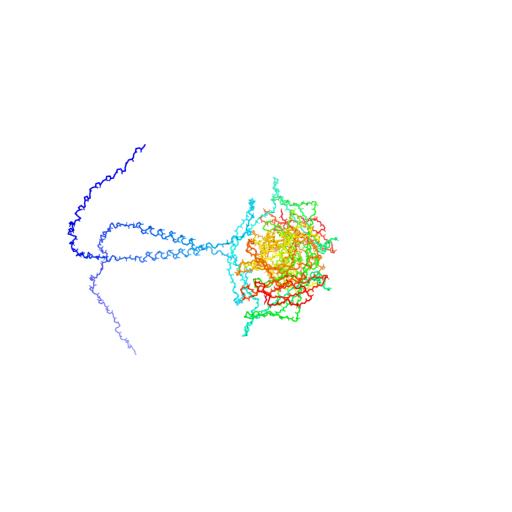21.688 1 47.31 98 ASN B C 1
ATOM 4145 O O . ASN B 1 98 ? -7.492 7.746 -21.75 1 47.31 98 ASN B O 1
ATOM 4149 N N . TRP B 1 99 ? -5.883 8.578 -20.641 1 53.72 99 TRP B N 1
ATOM 4150 C CA . TRP B 1 99 ? -6.785 8.414 -19.516 1 53.72 99 TRP B CA 1
ATOM 4151 C C . TRP B 1 99 ? -7.434 9.742 -19.125 1 53.72 99 TRP B C 1
ATOM 4153 O O . TRP B 1 99 ? -6.758 10.766 -19.047 1 53.72 99 TRP B O 1
ATOM 4163 N N . PHE B 1 100 ? -8.672 9.891 -19.594 1 55.81 100 PHE B N 1
ATOM 4164 C CA . PHE B 1 100 ? -9.445 10.977 -19 1 55.81 100 PHE B CA 1
ATOM 4165 C C . PHE B 1 100 ? -9.492 10.828 -17.484 1 55.81 100 PHE B C 1
ATOM 4167 O O . PHE B 1 100 ? -9.758 9.742 -16.953 1 55.81 100 PHE B O 1
ATOM 4174 N N . THR B 1 101 ? -8.609 11.797 -16.844 1 70.56 101 THR B N 1
ATOM 4175 C CA . THR B 1 101 ? -8.719 11.703 -15.391 1 70.56 101 THR B CA 1
ATOM 4176 C C . THR B 1 101 ? -9.727 12.719 -14.867 1 70.56 101 THR B C 1
ATOM 4178 O O . THR B 1 101 ? -9.727 13.875 -15.281 1 70.56 101 THR B O 1
ATOM 4181 N N . TYR B 1 102 ? -10.781 12.281 -14.305 1 85.5 102 TYR B N 1
ATOM 4182 C CA . TYR B 1 102 ? -11.789 13.055 -13.57 1 85.5 102 TYR B CA 1
ATOM 4183 C C . TYR B 1 102 ? -11.312 13.352 -12.156 1 85.5 102 TYR B C 1
ATOM 4185 O O . TYR B 1 102 ? -10.719 12.5 -11.5 1 85.5 102 TYR B O 1
ATOM 4193 N N . TYR B 1 103 ? -11.375 14.742 -11.867 1 94.44 103 TYR B N 1
ATOM 4194 C CA . TYR B 1 103 ? -11.094 15.125 -10.484 1 94.44 103 TYR B CA 1
ATOM 4195 C C . TYR B 1 103 ? -12.352 15.633 -9.797 1 94.44 103 TYR B C 1
ATOM 4197 O O . TYR B 1 103 ? -12.953 16.609 -10.234 1 94.44 103 TYR B O 1
ATOM 4205 N N . ASN B 1 104 ? -12.82 14.969 -8.734 1 96.44 104 ASN B N 1
ATOM 4206 C CA . ASN B 1 104 ? -13.914 15.445 -7.895 1 96.44 104 ASN B CA 1
ATOM 4207 C C . ASN B 1 104 ? -13.461 16.562 -6.961 1 96.44 104 ASN B C 1
ATOM 4209 O O . ASN B 1 104 ? -12.766 16.297 -5.973 1 96.44 104 ASN B O 1
ATOM 4213 N N . SER B 1 105 ? -13.875 17.766 -7.23 1 95.25 105 SER B N 1
ATOM 4214 C CA . SER B 1 105 ? -13.375 18.938 -6.508 1 95.25 105 SER B CA 1
ATOM 4215 C C . SER B 1 105 ? -14.289 19.281 -5.336 1 95.25 105 SER B C 1
ATOM 4217 O O . SER B 1 105 ? -14.188 20.375 -4.773 1 95.25 105 SER B O 1
ATOM 4219 N N . THR B 1 106 ? -15.18 18.375 -4.957 1 96.38 106 THR B N 1
ATOM 4220 C CA . THR B 1 106 ? -16.062 18.656 -3.826 1 96.38 106 THR B CA 1
ATOM 4221 C C . THR B 1 106 ? -15.242 18.938 -2.568 1 96.38 106 THR B C 1
ATOM 4223 O O . THR B 1 106 ? -14.484 18.094 -2.104 1 96.38 106 THR B O 1
ATOM 4226 N N . TYR B 1 107 ? -15.453 20.203 -2.021 1 96.5 107 TYR B N 1
ATOM 4227 C CA . TYR B 1 107 ? -14.766 20.625 -0.805 1 96.5 107 TYR B CA 1
ATOM 4228 C C . TYR B 1 107 ? -15.438 21.844 -0.188 1 96.5 107 TYR B C 1
ATOM 4230 O O . TYR B 1 107 ? -15.695 22.828 -0.879 1 96.5 107 TYR B O 1
ATOM 4238 N N . PRO B 1 108 ? -15.766 21.859 1.076 1 97.56 108 PRO B N 1
ATOM 4239 C CA . PRO B 1 108 ? -15.75 20.734 2.002 1 97.56 108 PRO B CA 1
ATOM 4240 C C . PRO B 1 108 ? -16.609 19.562 1.521 1 97.56 108 PRO B C 1
ATOM 4242 O O . PRO B 1 108 ? -17.359 19.703 0.561 1 97.56 108 PRO B O 1
ATOM 4245 N N . LEU B 1 109 ? -16.438 18.391 2.154 1 97.44 109 LEU B N 1
ATOM 4246 C CA . LEU B 1 109 ? -17.188 17.203 1.729 1 97.44 109 LEU B CA 1
ATOM 4247 C C . LEU B 1 109 ? -18.672 17.406 1.949 1 97.44 109 LEU B C 1
ATOM 4249 O O . LEU B 1 109 ? -19.5 16.828 1.217 1 97.44 109 LEU B O 1
ATOM 4253 N N . THR B 1 110 ? -19 18.125 2.994 1 96.81 110 THR B N 1
ATOM 4254 C CA . THR B 1 110 ? -20.375 18.531 3.223 1 96.81 110 THR B CA 1
ATOM 4255 C C . THR B 1 110 ? -20.531 20.031 3.006 1 96.81 110 THR B C 1
ATOM 4257 O O . THR B 1 110 ? -19.641 20.812 3.346 1 96.81 110 THR B O 1
ATOM 4260 N N . SER B 1 111 ? -21.672 20.422 2.525 1 96.25 111 SER B N 1
ATOM 4261 C CA . SER B 1 111 ? -21.906 21.844 2.254 1 96.25 111 SER B CA 1
ATOM 4262 C C . SER B 1 111 ? -21.922 22.656 3.545 1 96.25 111 SER B C 1
ATOM 4264 O O . SER B 1 111 ? -22.594 22.266 4.508 1 96.25 111 SER B O 1
ATOM 4266 N N . PRO B 1 112 ? -21.219 23.766 3.51 1 96.62 112 PRO B N 1
ATOM 4267 C CA . PRO B 1 112 ? -21.344 24.672 4.664 1 96.62 112 PRO B CA 1
ATOM 4268 C C . PRO B 1 112 ? -22.766 25.188 4.871 1 96.62 112 PRO B C 1
ATOM 4270 O O . PRO B 1 112 ? -23.547 25.25 3.918 1 96.62 112 PRO B O 1
ATOM 4273 N N . VAL B 1 113 ? -23.062 25.484 6.098 1 95.62 113 VAL B N 1
ATOM 4274 C CA . VAL B 1 113 ? -24.375 26.047 6.43 1 95.62 113 VAL B CA 1
ATOM 4275 C C . VAL B 1 113 ? -24.25 27.547 6.629 1 95.62 113 VAL B C 1
ATOM 4277 O O . VAL B 1 113 ? -23.469 28.016 7.465 1 95.62 113 VAL B O 1
ATOM 4280 N N . TYR B 1 114 ? -25.078 28.281 5.926 1 93.44 114 TYR B N 1
ATOM 4281 C CA . TYR B 1 114 ? -25.062 29.734 5.996 1 93.44 114 TYR B CA 1
ATOM 4282 C C . TYR B 1 114 ? -26.219 30.266 6.852 1 93.44 114 TYR B C 1
ATOM 4284 O O . TYR B 1 114 ? -27.359 29.844 6.688 1 93.44 114 TYR B O 1
ATOM 4292 N N . SER B 1 115 ? -25.797 31.078 7.762 1 91.44 115 SER B N 1
ATOM 4293 C CA . SER B 1 115 ? -26.828 31.656 8.617 1 91.44 115 SER B CA 1
ATOM 4294 C C . SER B 1 115 ? -27.219 33.031 8.141 1 91.44 115 SER B C 1
ATOM 4296 O O . SER B 1 115 ? -26.422 33.75 7.52 1 91.44 115 SER B O 1
ATOM 4298 N N . ASP B 1 116 ? -28.406 33.406 8.516 1 87.88 116 ASP B N 1
ATOM 4299 C CA . ASP B 1 116 ? -28.922 34.75 8.219 1 87.88 116 ASP B CA 1
ATOM 4300 C C . ASP B 1 116 ? -28.156 35.812 9.008 1 87.88 116 ASP B C 1
ATOM 4302 O O . ASP B 1 116 ? -28.156 37 8.617 1 87.88 116 ASP B O 1
ATOM 4306 N N . ARG B 1 117 ? -27.625 35.438 10.039 1 87.38 117 ARG B N 1
ATOM 4307 C CA . ARG B 1 117 ? -26.906 36.375 10.906 1 87.38 117 ARG B CA 1
ATOM 4308 C C . ARG B 1 117 ? -25.484 36.594 10.414 1 87.38 117 ARG B C 1
ATOM 4310 O O . ARG B 1 117 ? -24.672 37.25 11.102 1 87.38 117 ARG B O 1
ATOM 4317 N N . GLY B 1 118 ? -25.047 36 9.328 1 87.56 118 GLY B N 1
ATOM 4318 C CA . GLY B 1 118 ? -23.766 36.25 8.719 1 87.56 118 GLY B CA 1
ATOM 4319 C C . GLY B 1 118 ? -22.703 35.25 9.102 1 87.56 118 GLY B C 1
ATOM 4320 O O . GLY B 1 118 ? -21.5 35.469 8.914 1 87.56 118 GLY B O 1
ATOM 4321 N N . TYR B 1 119 ? -23.078 34.156 9.758 1 92.75 119 TYR B N 1
ATOM 4322 C CA . TYR B 1 119 ? -22.125 33.125 10.102 1 92.75 119 TYR B CA 1
ATOM 4323 C C . TYR B 1 119 ? -22.156 31.969 9.094 1 92.75 119 TYR B C 1
ATOM 4325 O O . TYR B 1 119 ? -23.203 31.703 8.492 1 92.75 119 TYR B O 1
ATOM 4333 N N . ILE B 1 120 ? -21 31.375 8.93 1 96.25 120 ILE B N 1
ATOM 4334 C CA . ILE B 1 120 ? -20.875 30.141 8.148 1 96.25 120 ILE B CA 1
ATOM 4335 C C . ILE B 1 120 ? -20.422 29 9.047 1 96.25 120 ILE B C 1
ATOM 4337 O O . ILE B 1 120 ? -19.469 29.141 9.82 1 96.25 120 ILE B O 1
ATOM 4341 N N . LYS B 1 121 ? -21.078 27.922 8.945 1 97.31 121 LYS B N 1
ATOM 4342 C CA . LYS B 1 121 ? -20.766 26.75 9.758 1 97.31 121 LYS B CA 1
ATOM 4343 C C . LYS B 1 121 ? -20.219 25.625 8.898 1 97.31 121 LYS B C 1
ATOM 4345 O O . LYS B 1 121 ? -20.828 25.25 7.891 1 97.31 121 LYS B O 1
ATOM 4350 N N . TYR B 1 122 ? -19.062 25.094 9.32 1 98.38 122 TYR B N 1
ATOM 4351 C CA . TYR B 1 122 ? -18.406 24.016 8.602 1 98.38 122 TYR B CA 1
ATOM 4352 C C . TYR B 1 122 ? -18.312 22.766 9.453 1 98.38 122 TYR B C 1
ATOM 4354 O O . TYR B 1 122 ? -18.062 22.844 10.664 1 98.38 122 TYR B O 1
ATOM 4362 N N . ARG B 1 123 ? -18.531 21.609 8.812 1 98.5 123 ARG B N 1
ATOM 4363 C CA . ARG B 1 123 ? -18.219 20.344 9.477 1 98.5 123 ARG B CA 1
ATOM 4364 C C . ARG B 1 123 ? -16.719 20.047 9.398 1 98.5 123 ARG B C 1
ATOM 4366 O O . ARG B 1 123 ? -16.125 20.141 8.328 1 98.5 123 ARG B O 1
ATOM 4373 N N . ILE B 1 124 ? -16.109 19.703 10.547 1 98.75 124 ILE B N 1
ATOM 4374 C CA . ILE B 1 124 ? -14.688 19.391 10.562 1 98.75 124 ILE B CA 1
ATOM 4375 C C . ILE B 1 124 ? -14.453 18.062 11.273 1 98.75 124 ILE B C 1
ATOM 4377 O O . ILE B 1 124 ? -15.32 17.578 12 1 98.75 124 ILE B O 1
ATOM 4381 N N . ALA B 1 125 ? -13.375 17.453 10.977 1 98.81 125 ALA B N 1
ATOM 4382 C CA . ALA B 1 125 ? -12.898 16.234 11.641 1 98.81 125 ALA B CA 1
ATOM 4383 C C . ALA B 1 125 ? -11.422 16.359 12 1 98.81 125 ALA B C 1
ATOM 4385 O O . ALA B 1 125 ? -10.648 16.984 11.266 1 98.81 125 ALA B O 1
ATOM 4386 N N . ILE B 1 126 ? -11.078 15.82 13.148 1 98.81 126 ILE B N 1
ATOM 4387 C CA . ILE B 1 126 ? -9.688 15.727 13.57 1 98.81 126 ILE B CA 1
ATOM 4388 C C . ILE B 1 126 ? -9.336 14.281 13.891 1 98.81 126 ILE B C 1
ATOM 4390 O O . ILE B 1 126 ? -10.227 13.469 14.172 1 98.81 126 ILE B O 1
ATOM 4394 N N . VAL B 1 127 ? -8.039 13.906 13.805 1 98.88 127 VAL B N 1
ATOM 4395 C CA . VAL B 1 127 ? -7.605 12.531 14.023 1 98.88 127 VAL B CA 1
ATOM 4396 C C . VAL B 1 127 ? -6.379 12.516 14.938 1 98.88 127 VAL B C 1
ATOM 4398 O O . VAL B 1 127 ? -5.633 13.492 15.008 1 98.88 127 VAL B O 1
ATOM 4401 N N . THR B 1 128 ? -6.141 11.32 15.57 1 98.62 128 THR B N 1
ATOM 4402 C CA . THR B 1 128 ? -5.07 11.266 16.562 1 98.62 128 THR B CA 1
ATOM 4403 C C . THR B 1 128 ? -3.893 10.445 16.031 1 98.62 128 THR B C 1
ATOM 4405 O O . THR B 1 128 ? -4.074 9.523 15.242 1 98.62 128 THR B O 1
ATOM 4408 N N . ASP B 1 129 ? -2.791 10.789 16.438 1 98.19 129 ASP B N 1
ATOM 4409 C CA . ASP B 1 129 ? -1.588 9.969 16.531 1 98.19 129 ASP B CA 1
ATOM 4410 C C . ASP B 1 129 ? -1.269 9.617 17.984 1 98.19 129 ASP B C 1
ATOM 4412 O O . ASP B 1 129 ? -0.797 10.469 18.75 1 98.19 129 ASP B O 1
ATOM 4416 N N . LEU B 1 130 ? -1.458 8.383 18.312 1 97.31 130 LEU B N 1
ATOM 4417 C CA . LEU B 1 130 ? -1.295 7.988 19.703 1 97.31 130 LEU B CA 1
ATOM 4418 C C . LEU B 1 130 ? 0.071 7.348 19.938 1 97.31 130 LEU B C 1
ATOM 4420 O O . LEU B 1 130 ? 0.316 6.758 20.984 1 97.31 130 LEU B O 1
ATOM 4424 N N . ASP B 1 131 ? 0.938 7.395 18.938 1 94.94 131 ASP B N 1
ATOM 4425 C CA . ASP B 1 131 ? 2.238 6.734 19.016 1 94.94 131 ASP B CA 1
ATOM 4426 C C . ASP B 1 131 ? 2.094 5.289 19.484 1 94.94 131 ASP B C 1
ATOM 4428 O O . ASP B 1 131 ? 1.312 4.52 18.922 1 94.94 131 ASP B O 1
ATOM 4432 N N . THR B 1 132 ? 2.811 4.863 20.469 1 94.69 132 THR B N 1
ATOM 4433 C CA . THR B 1 132 ? 2.795 3.48 20.938 1 94.69 132 THR B CA 1
ATOM 4434 C C . THR B 1 132 ? 1.459 3.145 21.594 1 94.69 132 THR B C 1
ATOM 4436 O O . THR B 1 132 ? 1.092 1.973 21.703 1 94.69 132 THR B O 1
ATOM 4439 N N . ASN B 1 133 ? 0.748 4.16 22 1 95.69 133 ASN B N 1
ATOM 4440 C CA . ASN B 1 133 ? -0.548 3.936 22.625 1 95.69 133 ASN B CA 1
ATOM 4441 C C . ASN B 1 133 ? -1.627 3.617 21.594 1 95.69 133 ASN B C 1
ATOM 4443 O O . ASN B 1 133 ? -2.781 3.377 21.953 1 95.69 133 ASN B O 1
ATOM 4447 N N . SER B 1 134 ? -1.231 3.564 20.359 1 98.06 134 SER B N 1
ATOM 4448 C CA . SER B 1 134 ? -2.176 3.188 19.312 1 98.06 134 SER B CA 1
ATOM 4449 C C . SER B 1 134 ? -2.504 1.699 19.375 1 98.06 134 SER B C 1
ATOM 4451 O O . SER B 1 134 ? -3.469 1.245 18.766 1 98.06 134 SER B O 1
ATOM 4453 N N . LYS B 1 135 ? -1.719 0.902 20.047 1 98.19 135 LYS B N 1
ATOM 4454 C CA . LYS B 1 135 ? -1.994 -0.524 20.203 1 98.19 135 LYS B CA 1
ATOM 4455 C C . LYS B 1 135 ? -3.301 -0.756 20.953 1 98.19 135 LYS B C 1
ATOM 4457 O O . LYS B 1 135 ? -3.527 -0.168 22.016 1 98.19 135 LYS B O 1
ATOM 4462 N N . HIS B 1 136 ? -4.133 -1.524 20.391 1 98 136 HIS B N 1
ATOM 4463 C CA . HIS B 1 136 ? -5.398 -1.826 21.047 1 98 136 HIS B CA 1
ATOM 4464 C C . HIS B 1 136 ? -5.168 -2.494 22.391 1 98 136 HIS B C 1
ATOM 4466 O O . HIS B 1 136 ? -4.324 -3.383 22.516 1 98 136 HIS B O 1
ATOM 4472 N N . PRO B 1 137 ? -5.934 -2.166 23.375 1 96.44 137 PRO B N 1
ATOM 4473 C CA . PRO B 1 137 ? -5.68 -2.674 24.719 1 96.44 137 PRO B CA 1
ATOM 4474 C C . PRO B 1 137 ? -5.973 -4.164 24.859 1 96.44 137 PRO B C 1
ATOM 4476 O O . PRO B 1 137 ? -5.312 -4.859 25.625 1 96.44 137 PRO B O 1
ATOM 4479 N N . THR B 1 138 ? -6.898 -4.715 24.078 1 97.12 138 THR B N 1
ATOM 4480 C CA . THR B 1 138 ? -7.297 -6.098 24.312 1 97.12 138 THR B CA 1
ATOM 4481 C C . THR B 1 138 ? -7.184 -6.918 23.031 1 97.12 138 THR B C 1
ATOM 4483 O O . THR B 1 138 ? -6.922 -8.117 23.078 1 97.12 138 THR B O 1
ATOM 4486 N N . GLU B 1 139 ? -7.426 -6.309 21.938 1 97.06 139 GLU B N 1
ATOM 4487 C CA . GLU B 1 139 ? -7.379 -7.043 20.672 1 97.06 139 GLU B CA 1
ATOM 4488 C C . GLU B 1 139 ? -5.949 -7.16 20.156 1 97.06 139 GLU B C 1
ATOM 4490 O O . GLU B 1 139 ? -5.289 -6.148 19.906 1 97.06 139 GLU B O 1
ATOM 4495 N N . LYS B 1 140 ? -5.512 -8.352 19.906 1 96.88 140 LYS B N 1
ATOM 4496 C CA . LYS B 1 140 ? -4.145 -8.602 19.469 1 96.88 140 LYS B CA 1
ATOM 4497 C C . LYS B 1 140 ? -3.92 -8.094 18.047 1 96.88 140 LYS B C 1
ATOM 4499 O O . LYS B 1 140 ? -4.805 -8.203 17.203 1 96.88 140 LYS B O 1
ATOM 4504 N N . ASN B 1 141 ? -2.711 -7.547 17.828 1 97.5 141 ASN B N 1
ATOM 4505 C CA . ASN B 1 141 ? -2.26 -7.109 16.5 1 97.5 141 ASN B CA 1
ATOM 4506 C C . ASN B 1 141 ? -3.244 -6.129 15.875 1 97.5 141 ASN B C 1
ATOM 4508 O O . ASN B 1 141 ? -3.551 -6.234 14.688 1 97.5 141 ASN B O 1
ATOM 4512 N N . THR B 1 142 ? -3.814 -5.34 16.703 1 98.38 142 THR B N 1
ATOM 4513 C CA . THR B 1 142 ? -4.762 -4.316 16.281 1 98.38 142 THR B CA 1
ATOM 4514 C C . THR B 1 142 ? -4.348 -2.943 16.797 1 98.38 142 THR B C 1
ATOM 4516 O O . THR B 1 142 ? -3.934 -2.816 17.953 1 98.38 142 THR B O 1
ATOM 4519 N N . TRP B 1 143 ? -4.434 -1.957 16.047 1 98.75 143 TRP B N 1
ATOM 4520 C CA . TRP B 1 143 ? -4.086 -0.587 16.406 1 98.75 143 TRP B CA 1
ATOM 4521 C C . TRP B 1 143 ? -5.246 0.361 16.141 1 98.75 143 TRP B C 1
ATOM 4523 O O . TRP B 1 143 ? -6.078 0.1 15.273 1 98.75 143 TRP B O 1
ATOM 4533 N N . ILE B 1 144 ? -5.254 1.479 16.859 1 98.75 144 ILE B N 1
ATOM 4534 C CA . ILE B 1 144 ? -6.426 2.344 16.781 1 98.75 144 ILE B CA 1
ATOM 4535 C C . ILE B 1 144 ? -5.984 3.803 16.672 1 98.75 144 ILE B C 1
ATOM 4537 O O . ILE B 1 144 ? -4.871 4.148 17.078 1 98.75 144 ILE B O 1
ATOM 4541 N N . SER B 1 145 ? -6.754 4.629 16.125 1 98.69 145 SER B N 1
ATOM 4542 C CA . SER B 1 145 ? -6.77 6.09 16.156 1 98.69 145 SER B CA 1
ATOM 4543 C C . SER B 1 145 ? -8.164 6.621 16.453 1 98.69 145 SER B C 1
ATOM 4545 O O . SER B 1 145 ? -9.164 5.949 16.188 1 98.69 145 SER B O 1
ATOM 4547 N N . HIS B 1 146 ? -8.242 7.758 17.047 1 98.44 146 HIS B N 1
ATOM 4548 C CA . HIS B 1 146 ? -9.523 8.391 17.312 1 98.44 146 HIS B CA 1
ATOM 4549 C C . HIS B 1 146 ? -9.773 9.555 16.359 1 98.44 146 HIS B C 1
ATOM 4551 O O . HIS B 1 146 ? -8.859 10.328 16.062 1 98.44 146 HIS B O 1
ATOM 4557 N N . MET B 1 147 ? -10.977 9.578 15.914 1 98.62 147 MET B N 1
ATOM 4558 C CA . MET B 1 147 ? -11.453 10.719 15.133 1 98.62 147 MET B CA 1
ATOM 4559 C C . MET B 1 147 ? -12.578 11.445 15.859 1 98.62 147 MET B C 1
ATOM 4561 O O . MET B 1 147 ? -13.445 10.812 16.453 1 98.62 147 MET B O 1
ATOM 4565 N N . LYS B 1 148 ? -12.508 12.711 15.883 1 98.38 148 LYS B N 1
ATOM 4566 C CA . LYS B 1 148 ? -13.531 13.57 16.469 1 98.38 148 LYS B CA 1
ATOM 4567 C C . LYS B 1 148 ? -14.07 14.562 15.438 1 98.38 148 LYS B C 1
ATOM 4569 O O . LYS B 1 148 ? -13.305 15.141 14.664 1 98.38 148 LYS B O 1
ATOM 4574 N N . LYS B 1 149 ? -15.352 14.695 15.414 1 98.38 149 LYS B N 1
ATOM 4575 C CA . LYS B 1 149 ? -15.977 15.664 14.516 1 98.38 149 LYS B CA 1
ATOM 4576 C C . LYS B 1 149 ? -16.531 16.859 15.281 1 98.38 149 LYS B C 1
ATOM 4578 O O . LYS B 1 149 ? -16.703 16.781 16.5 1 98.38 149 LYS B O 1
ATOM 4583 N N . GLY B 1 150 ? -16.719 17.922 14.578 1 98.44 150 GLY B N 1
ATOM 4584 C CA . GLY B 1 150 ? -17.281 19.141 15.148 1 98.44 150 GLY B CA 1
ATOM 4585 C C . GLY B 1 150 ? -17.688 20.156 14.102 1 98.44 150 GLY B C 1
ATOM 4586 O O . GLY B 1 150 ? -17.812 19.812 12.922 1 98.44 150 GLY B O 1
ATOM 4587 N N . TYR B 1 151 ? -17.984 21.328 14.633 1 98.38 151 TYR B N 1
ATOM 4588 C CA . TYR B 1 151 ? -18.359 22.438 13.758 1 98.38 151 TYR B CA 1
ATOM 4589 C C . TYR B 1 151 ? -17.5 23.656 14 1 98.38 151 TYR B C 1
ATOM 4591 O O . TYR B 1 151 ? -17.234 24.031 15.148 1 98.38 151 TYR B O 1
ATOM 4599 N N . LEU B 1 152 ? -16.969 24.172 12.961 1 98.56 152 LEU B N 1
ATOM 4600 C CA . LEU B 1 152 ? -16.312 25.469 12.969 1 98.56 152 LEU B CA 1
ATOM 4601 C C . LEU B 1 152 ? -17.25 26.562 12.469 1 98.56 152 LEU B C 1
ATOM 4603 O O . LEU B 1 152 ? -17.781 26.469 11.352 1 98.56 152 LEU B O 1
ATOM 4607 N N . THR B 1 153 ? -17.516 27.547 13.281 1 97.81 153 THR B N 1
ATOM 4608 C CA . THR B 1 153 ? -18.375 28.656 12.922 1 97.81 153 THR B CA 1
ATOM 4609 C C . THR B 1 153 ? -17.562 29.938 12.711 1 97.81 153 THR B C 1
ATOM 4611 O O . THR B 1 153 ? -16.812 30.344 13.594 1 97.81 153 THR B O 1
ATOM 4614 N N . VAL B 1 154 ? -17.781 30.531 11.594 1 96.69 154 VAL B N 1
ATOM 4615 C CA . VAL B 1 154 ? -16.969 31.672 11.211 1 96.69 154 VAL B CA 1
ATOM 4616 C C . VAL B 1 154 ? -17.859 32.844 10.859 1 96.69 154 VAL B C 1
ATOM 4618 O O . VAL B 1 154 ? -18.781 32.719 10.055 1 96.69 154 VAL B O 1
ATOM 4621 N N . SER B 1 155 ? -17.656 33.969 11.461 1 93.19 155 SER B N 1
ATOM 4622 C CA . SER B 1 155 ? -18.203 35.25 11.039 1 93.19 155 SER B CA 1
ATOM 4623 C C . SER B 1 155 ? -17.141 36.094 10.328 1 93.19 155 SER B C 1
ATOM 4625 O O . SER B 1 155 ? -16.25 36.625 10.969 1 93.19 155 SER B O 1
ATOM 4627 N N . ILE B 1 156 ? -17.297 36.219 9.117 1 84.5 156 ILE B N 1
ATOM 4628 C CA . ILE B 1 156 ? -16.281 36.906 8.328 1 84.5 156 ILE B CA 1
ATOM 4629 C C . ILE B 1 156 ? -16.281 38.406 8.68 1 84.5 156 ILE B C 1
ATOM 4631 O O . ILE B 1 156 ? -15.227 39 8.859 1 84.5 156 ILE B O 1
ATOM 4635 N N . GLU B 1 157 ? -17.406 38.938 8.805 1 85.25 157 GLU B N 1
ATOM 4636 C CA . GLU B 1 157 ? -17.547 40.375 9.078 1 85.25 157 GLU B CA 1
ATOM 4637 C C . GLU B 1 157 ? -16.969 40.719 10.453 1 85.25 157 GLU B C 1
ATOM 4639 O O . GLU B 1 157 ? -16.266 41.719 10.594 1 85.25 157 GLU B O 1
ATOM 4644 N N . ASN B 1 158 ? -17.25 39.906 11.352 1 86.75 158 ASN B N 1
ATOM 4645 C CA . ASN B 1 158 ? -16.844 40.188 12.719 1 86.75 158 ASN B CA 1
ATOM 4646 C C . ASN B 1 158 ? -15.516 39.531 13.07 1 86.75 158 ASN B C 1
ATOM 4648 O O . ASN B 1 158 ? -14.992 39.75 14.164 1 86.75 158 ASN B O 1
ATOM 4652 N N . GLN B 1 159 ? -15.008 38.75 12.117 1 85.06 159 GLN B N 1
ATOM 4653 C CA . GLN B 1 159 ? -13.766 38 12.336 1 85.06 159 GLN B CA 1
ATOM 4654 C C . GLN B 1 159 ? -13.836 37.188 13.633 1 85.06 159 GLN B C 1
ATOM 4656 O O . GLN B 1 159 ? -12.914 37.25 14.453 1 85.06 159 GLN B O 1
ATOM 4661 N N . ASP B 1 160 ? -14.945 36.625 13.805 1 91.62 160 ASP B N 1
ATOM 4662 C CA . ASP B 1 160 ? -15.195 35.781 14.961 1 91.62 160 ASP B CA 1
ATOM 4663 C C . ASP B 1 160 ? -15.289 34.312 14.547 1 91.62 160 ASP B C 1
ATOM 4665 O O . ASP B 1 160 ? -15.984 33.969 13.586 1 91.62 160 ASP B O 1
ATOM 4669 N N . ILE B 1 161 ? -14.484 33.5 15.305 1 97 161 ILE B N 1
ATOM 4670 C CA . ILE B 1 161 ? -14.453 32.062 15.008 1 97 161 ILE B CA 1
ATOM 4671 C C . ILE B 1 161 ? -14.656 31.281 16.297 1 97 161 ILE B C 1
ATOM 4673 O O . ILE B 1 161 ? -14.094 31.609 17.344 1 97 161 ILE B O 1
ATOM 4677 N N . SER B 1 162 ? -15.508 30.281 16.188 1 97.06 162 SER B N 1
ATOM 4678 C CA . SER B 1 162 ? -15.734 29.391 17.328 1 97.06 162 SER B CA 1
ATOM 4679 C C . SER B 1 162 ? -15.82 27.938 16.859 1 97.06 162 SER B C 1
ATOM 4681 O O . SER B 1 162 ? -16 27.656 15.68 1 97.06 162 SER B O 1
ATOM 4683 N N . VAL B 1 163 ? -15.633 27.031 17.859 1 98.25 163 VAL B N 1
ATOM 4684 C CA . VAL B 1 163 ? -15.648 25.594 17.547 1 98.25 163 VAL B CA 1
ATOM 4685 C C . VAL B 1 163 ? -16.516 24.859 18.562 1 98.25 163 VAL B C 1
ATOM 4687 O O . VAL B 1 163 ? -16.469 25.141 19.75 1 98.25 163 VAL B O 1
ATOM 4690 N N . ASP B 1 164 ? -17.328 23.938 18.031 1 97.81 164 ASP B N 1
ATOM 4691 C CA . ASP B 1 164 ? -18.094 23 18.844 1 97.81 164 ASP B CA 1
ATOM 4692 C C . ASP B 1 164 ? -17.812 21.562 18.453 1 97.81 164 ASP B C 1
ATOM 4694 O O . ASP B 1 164 ? -17.812 21.219 17.266 1 97.81 164 ASP B O 1
ATOM 4698 N N . TRP B 1 165 ? -17.609 20.75 19.438 1 98.25 165 TRP B N 1
ATOM 4699 C CA . TRP B 1 165 ? -17.25 19.359 19.141 1 98.25 165 TRP B CA 1
ATOM 4700 C C . TRP B 1 165 ? -18.438 18.438 19.406 1 98.25 165 TRP B C 1
ATOM 4702 O O . TRP B 1 165 ? -19.203 18.641 20.344 1 98.25 165 TRP B O 1
ATOM 4712 N N . ASP B 1 166 ? -18.484 17.391 18.578 1 97.75 166 ASP B N 1
ATOM 4713 C CA . ASP B 1 166 ? -19.438 16.312 18.859 1 97.75 166 ASP B CA 1
ATOM 4714 C C . ASP B 1 166 ? -19.078 15.594 20.156 1 97.75 166 ASP B C 1
ATOM 4716 O O . ASP B 1 166 ? -17.906 15.578 20.562 1 97.75 166 ASP B O 1
ATOM 4720 N N . LYS B 1 167 ? -20.031 14.945 20.672 1 95.62 167 LYS B N 1
ATOM 4721 C CA . LYS B 1 167 ? -19.828 14.25 21.938 1 95.62 167 LYS B CA 1
ATOM 4722 C C . LYS B 1 167 ? -19.078 12.945 21.734 1 95.62 167 LYS B C 1
ATOM 4724 O O . LYS B 1 167 ? -18.188 12.602 22.531 1 95.62 167 LYS B O 1
ATOM 4729 N N . ASP B 1 168 ? -19.359 12.273 20.672 1 94.44 168 ASP B N 1
ATOM 4730 C CA . ASP B 1 168 ? -18.828 10.922 20.484 1 94.44 168 ASP B CA 1
ATOM 4731 C C . ASP B 1 168 ? -17.484 10.953 19.781 1 94.44 168 ASP B C 1
ATOM 4733 O O . ASP B 1 168 ? -17.25 11.781 18.891 1 94.44 168 ASP B O 1
ATOM 4737 N N . LEU B 1 169 ? -16.594 10.102 20.234 1 96.25 169 LEU B N 1
ATOM 4738 C CA . LEU B 1 169 ? -15.32 9.805 19.578 1 96.25 169 LEU B CA 1
ATOM 4739 C C . LEU B 1 169 ? -15.438 8.586 18.688 1 96.25 169 LEU B C 1
ATOM 4741 O O . LEU B 1 169 ? -16.031 7.578 19.078 1 96.25 169 LEU B O 1
ATOM 4745 N N . ILE B 1 170 ? -14.961 8.711 17.484 1 97.69 170 ILE B N 1
ATOM 4746 C CA . ILE B 1 170 ? -14.953 7.598 16.531 1 97.69 170 ILE B CA 1
ATOM 4747 C C . ILE B 1 170 ? -13.609 6.879 16.594 1 97.69 170 ILE B C 1
ATOM 4749 O O . ILE B 1 170 ? -12.555 7.516 16.531 1 97.69 170 ILE B O 1
ATOM 4753 N N . THR B 1 171 ? -13.656 5.578 16.672 1 98.06 171 THR B N 1
ATOM 4754 C CA . THR B 1 171 ? -12.422 4.797 16.703 1 98.06 171 THR B CA 1
ATOM 4755 C C . THR B 1 171 ? -12.172 4.148 15.344 1 98.06 171 THR B C 1
ATOM 4757 O O . THR B 1 171 ? -13.016 3.398 14.836 1 98.06 171 THR B O 1
ATOM 4760 N N . LEU B 1 172 ? -11.102 4.477 14.742 1 98.44 172 LEU B N 1
ATOM 4761 C CA . LEU B 1 172 ? -10.617 3.82 13.539 1 98.44 172 LEU B CA 1
ATOM 4762 C C . LEU B 1 172 ? -9.641 2.697 13.883 1 98.44 172 LEU B C 1
ATOM 4764 O O . LEU B 1 172 ? -8.789 2.859 14.75 1 98.44 172 LEU B O 1
ATOM 4768 N N . MET B 1 173 ? -9.766 1.574 13.211 1 98.19 173 MET B N 1
ATOM 4769 C CA . MET B 1 173 ? -8.961 0.415 13.578 1 98.19 173 MET B CA 1
ATOM 4770 C C . MET B 1 173 ? -8.336 -0.225 12.336 1 98.19 173 MET B C 1
ATOM 4772 O O . MET B 1 173 ? -8.906 -0.159 11.25 1 98.19 173 MET B O 1
ATOM 4776 N N . SER B 1 174 ? -7.203 -0.81 12.5 1 98.5 174 SER B N 1
ATOM 4777 C CA . SER B 1 174 ? -6.531 -1.592 11.469 1 98.5 174 SER B CA 1
ATOM 4778 C C . SER B 1 174 ? -5.605 -2.639 12.078 1 98.5 174 SER B C 1
ATOM 4780 O O . SER B 1 174 ? -5.062 -2.434 13.172 1 98.5 174 SER B O 1
ATOM 4782 N N . SER B 1 175 ? -5.41 -3.734 11.383 1 98.5 175 SER B N 1
ATOM 4783 C CA . SER B 1 175 ? -4.457 -4.758 11.797 1 98.5 175 SER B CA 1
ATOM 4784 C C . SER B 1 175 ? -3.164 -4.664 10.992 1 98.5 175 SER B C 1
ATOM 4786 O O . SER B 1 175 ? -2.309 -5.551 11.07 1 98.5 175 SER B O 1
ATOM 4788 N N . MET B 1 176 ? -3.062 -3.615 10.172 1 98.5 176 MET B N 1
ATOM 4789 C CA . MET B 1 176 ? -1.816 -3.328 9.461 1 98.5 176 MET B CA 1
ATOM 4790 C C . MET B 1 176 ? -0.8 -2.68 10.398 1 98.5 176 MET B C 1
ATOM 4792 O O . MET B 1 176 ? -1.148 -1.801 11.188 1 98.5 176 MET B O 1
ATOM 4796 N N . ALA B 1 177 ? 0.462 -3.164 10.297 1 98.25 177 ALA B N 1
ATOM 4797 C CA . ALA B 1 177 ? 1.486 -2.582 11.164 1 98.25 177 ALA B CA 1
ATOM 4798 C C . ALA B 1 177 ? 2.861 -2.645 10.5 1 98.25 177 ALA B C 1
ATOM 4800 O O . ALA B 1 177 ? 3.084 -3.447 9.594 1 98.25 177 ALA B O 1
ATOM 4801 N N . TYR B 1 178 ? 3.676 -1.771 10.883 1 98.31 178 TYR B N 1
ATOM 4802 C CA . TYR B 1 178 ? 5.109 -1.805 10.625 1 98.31 178 TYR B CA 1
ATOM 4803 C C . TYR B 1 178 ? 5.902 -1.769 11.922 1 98.31 178 TYR B C 1
ATOM 4805 O O . TYR B 1 178 ? 5.773 -0.828 12.711 1 98.31 178 TYR B O 1
ATOM 4813 N N . GLY B 1 179 ? 6.676 -2.781 12.148 1 97.38 179 GLY B N 1
ATOM 4814 C CA . GLY B 1 179 ? 7.469 -2.83 13.367 1 97.38 179 GLY B CA 1
ATOM 4815 C C . GLY B 1 179 ? 6.629 -2.895 14.625 1 97.38 179 GLY B C 1
ATOM 4816 O O . GLY B 1 179 ? 7.008 -2.35 15.664 1 97.38 179 GLY B O 1
ATOM 4817 N N . GLY B 1 180 ? 5.492 -3.395 14.484 1 97.38 180 GLY B N 1
ATOM 4818 C CA . GLY B 1 180 ? 4.629 -3.553 15.641 1 97.38 180 GLY B CA 1
ATOM 4819 C C . GLY B 1 180 ? 3.826 -2.307 15.961 1 97.38 180 GLY B C 1
ATOM 4820 O O . GLY B 1 180 ? 3.275 -2.182 17.062 1 97.38 180 GLY B O 1
ATOM 4821 N N . ARG B 1 181 ? 3.809 -1.374 15.047 1 98 181 ARG B N 1
ATOM 4822 C CA . ARG B 1 181 ? 3.061 -0.137 15.242 1 98 181 ARG B CA 1
ATOM 4823 C C . ARG B 1 181 ? 2.205 0.188 14.023 1 98 181 ARG B C 1
ATOM 4825 O O . ARG B 1 181 ? 2.543 -0.193 12.906 1 98 181 ARG B O 1
ATOM 4832 N N . GLY B 1 182 ? 1.056 0.822 14.328 1 98.31 182 GLY B N 1
ATOM 4833 C CA . GLY B 1 182 ? 0.139 1.192 13.258 1 98.31 182 GLY B CA 1
ATOM 4834 C C . GLY B 1 182 ? -0.923 2.182 13.703 1 98.31 182 GLY B C 1
ATOM 4835 O O . GLY B 1 182 ? -1.061 2.459 14.898 1 98.31 182 GLY B O 1
ATOM 4836 N N . MET B 1 183 ? -1.556 2.773 12.758 1 98.69 183 MET B N 1
ATOM 4837 C CA . MET B 1 183 ? -2.662 3.705 12.945 1 98.69 183 MET B CA 1
ATOM 4838 C C . MET B 1 183 ? -2.193 4.965 13.672 1 98.69 183 MET B C 1
ATOM 4840 O O . MET B 1 183 ? -2.92 5.516 14.5 1 98.69 183 MET B O 1
ATOM 4844 N N . GLU B 1 184 ? -0.979 5.359 13.461 1 98.62 184 GLU B N 1
ATOM 4845 C CA . GLU B 1 184 ? -0.495 6.66 13.914 1 98.62 184 GLU B CA 1
ATOM 4846 C C . GLU B 1 184 ? -0.738 7.734 12.859 1 98.62 184 GLU B C 1
ATOM 4848 O O . GLU B 1 184 ? 0.175 8.102 12.117 1 98.62 184 GLU B O 1
ATOM 4853 N N . LEU B 1 185 ? -1.943 8.258 12.852 1 98.88 185 LEU B N 1
ATOM 4854 C CA . LEU B 1 185 ? -2.402 9.125 11.766 1 98.88 185 LEU B CA 1
ATOM 4855 C C . LEU B 1 185 ? -2 10.57 12.023 1 98.88 185 LEU B C 1
ATOM 4857 O O . LEU B 1 185 ? -2.416 11.172 13.016 1 98.88 185 LEU B O 1
ATOM 4861 N N . SER B 1 186 ? -1.253 11.133 11.078 1 98.69 186 SER B N 1
ATOM 4862 C CA . SER B 1 186 ? -0.586 12.414 11.305 1 98.69 186 SER B CA 1
ATOM 4863 C C . SER B 1 186 ? -1.3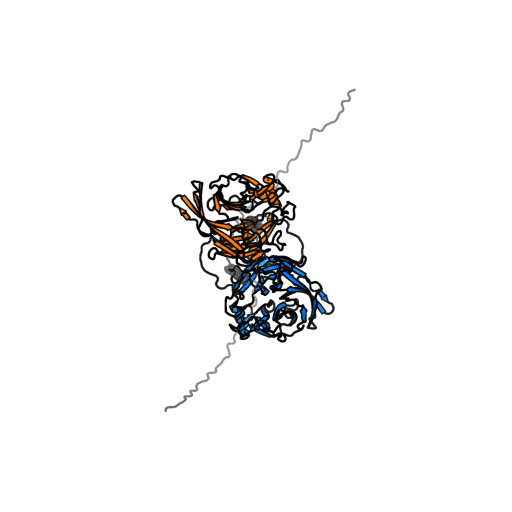17 13.547 10.594 1 98.69 186 SER B C 1
ATOM 4865 O O . SER B 1 186 ? -1.059 14.727 10.867 1 98.69 186 SER B O 1
ATOM 4867 N N . GLU B 1 187 ? -2.217 13.211 9.688 1 98.88 187 GLU B N 1
ATOM 4868 C CA . GLU B 1 187 ? -2.896 14.25 8.914 1 98.88 187 GLU B CA 1
ATOM 4869 C C . GLU B 1 187 ? -4.176 13.719 8.281 1 98.88 187 GLU B C 1
ATOM 4871 O O . GLU B 1 187 ? -4.293 12.516 8.016 1 98.88 187 GLU B O 1
ATOM 4876 N N . LEU B 1 188 ? -5.133 14.617 8.07 1 98.88 188 LEU B N 1
ATOM 4877 C CA . LEU B 1 188 ? -6.316 14.391 7.25 1 98.88 188 LEU B CA 1
ATOM 4878 C C . LEU B 1 188 ? -6.301 15.289 6.016 1 98.88 188 LEU B C 1
ATOM 4880 O O . LEU B 1 188 ? -5.852 16.438 6.078 1 98.88 188 LEU B O 1
ATOM 4884 N N . ILE B 1 189 ? -6.844 14.773 4.934 1 98.88 189 ILE B N 1
ATOM 4885 C CA . ILE B 1 189 ? -6.887 15.57 3.717 1 98.88 189 ILE B CA 1
ATOM 4886 C C . ILE B 1 189 ? -8.031 15.102 2.826 1 98.88 189 ILE B C 1
ATOM 4888 O O . ILE B 1 189 ? -8.273 13.898 2.691 1 98.88 189 ILE B O 1
ATOM 4892 N N . VAL B 1 190 ? -8.805 16.016 2.383 1 98.81 190 VAL B N 1
ATOM 4893 C CA . VAL B 1 190 ? -9.789 15.727 1.342 1 98.81 190 VAL B CA 1
ATOM 4894 C C . VAL B 1 190 ? -9.125 15.836 -0.032 1 98.81 190 VAL B C 1
ATOM 4896 O O . VAL B 1 190 ? -8.523 16.859 -0.357 1 98.81 190 VAL B O 1
ATOM 4899 N N . PHE B 1 191 ? -9.172 14.789 -0.801 1 98.69 191 PHE B N 1
ATOM 4900 C CA . PHE B 1 191 ? -8.594 14.688 -2.135 1 98.69 191 PHE B CA 1
ATOM 4901 C C . PHE B 1 191 ? -9.508 13.898 -3.062 1 98.69 191 PHE B C 1
ATOM 4903 O O . PHE B 1 191 ? -9.93 12.789 -2.732 1 98.69 191 PHE B O 1
ATOM 4910 N N . ASN B 1 192 ? -9.906 14.539 -4.164 1 97.94 192 ASN B N 1
ATOM 4911 C CA . ASN B 1 192 ? -10.734 13.891 -5.18 1 97.94 192 ASN B CA 1
ATOM 4912 C C . ASN B 1 192 ? -12.07 13.43 -4.605 1 97.94 192 ASN B C 1
ATOM 4914 O O . ASN B 1 192 ? -12.516 12.32 -4.895 1 97.94 192 ASN B O 1
ATOM 4918 N N . GLY B 1 193 ? -12.57 14.211 -3.68 1 97.5 193 GLY B N 1
ATOM 4919 C CA . GLY B 1 193 ? -13.906 13.992 -3.133 1 97.5 193 GLY B CA 1
ATOM 4920 C C . GLY B 1 193 ? -13.938 12.945 -2.037 1 97.5 193 GLY B C 1
ATOM 4921 O O . GLY B 1 193 ? -15 12.453 -1.67 1 97.5 193 GLY B O 1
ATOM 4922 N N . LYS B 1 194 ? -12.789 12.547 -1.534 1 98.25 194 LYS B N 1
ATOM 4923 C CA . LYS B 1 194 ? -12.688 11.539 -0.48 1 98.25 194 LYS B CA 1
ATOM 4924 C C . LYS B 1 194 ? -11.758 12.008 0.638 1 98.25 194 LYS B C 1
ATOM 4926 O O . LYS B 1 194 ? -10.898 12.867 0.422 1 98.25 194 LYS B O 1
ATOM 4931 N N . LEU B 1 195 ? -12.016 11.453 1.814 1 98.81 195 LEU B N 1
ATOM 4932 C CA . LEU B 1 195 ? -11.18 11.773 2.967 1 98.81 195 LEU B CA 1
ATOM 4933 C C . LEU B 1 195 ? -10.062 10.75 3.125 1 98.81 195 LEU B C 1
ATOM 4935 O O . LEU B 1 195 ? -10.312 9.539 3.072 1 98.81 195 LEU B O 1
ATOM 4939 N N . TYR B 1 196 ? -8.844 11.258 3.295 1 98.94 196 TYR B N 1
ATOM 4940 C CA . TYR B 1 196 ? -7.699 10.383 3.502 1 98.94 196 TYR B CA 1
ATOM 4941 C C . TYR B 1 196 ? -6.969 10.742 4.793 1 98.94 196 TYR B C 1
ATOM 4943 O O . TYR B 1 196 ? -7.023 11.883 5.25 1 98.94 196 TYR B O 1
ATOM 4951 N N . ALA B 1 197 ? -6.348 9.758 5.379 1 98.94 197 ALA B N 1
ATOM 4952 C CA . ALA B 1 197 ? -5.426 9.922 6.5 1 98.94 197 ALA B CA 1
ATOM 4953 C C . ALA B 1 197 ? -4.078 9.281 6.195 1 98.94 197 ALA B C 1
ATOM 4955 O O . ALA B 1 197 ? -4.012 8.203 5.594 1 98.94 197 ALA B O 1
ATOM 4956 N N . VAL B 1 198 ? -3.012 9.914 6.625 1 98.88 198 VAL B N 1
ATOM 4957 C CA . VAL B 1 198 ? -1.686 9.359 6.359 1 98.88 198 VAL B CA 1
ATOM 4958 C C . VAL B 1 198 ? -1.097 8.789 7.648 1 98.88 198 VAL B C 1
ATOM 4960 O O . VAL B 1 198 ? -1.224 9.391 8.719 1 98.88 198 VAL B O 1
ATOM 4963 N N . ASP B 1 199 ? -0.56 7.602 7.602 1 98.75 199 ASP B N 1
ATOM 4964 C CA . ASP B 1 199 ? 0.067 6.914 8.727 1 98.75 199 ASP B CA 1
ATOM 4965 C C . ASP B 1 199 ? 1.582 7.102 8.711 1 98.75 199 ASP B C 1
ATOM 4967 O O . ASP B 1 199 ? 2.246 6.746 7.734 1 98.75 199 ASP B O 1
ATOM 4971 N N . ASP B 1 200 ? 2.156 7.605 9.75 1 97.69 200 ASP B N 1
ATOM 4972 C CA . ASP B 1 200 ? 3.568 7.969 9.734 1 97.69 200 ASP B CA 1
ATOM 4973 C C . ASP B 1 200 ? 4.441 6.781 10.141 1 97.69 200 ASP B C 1
ATOM 4975 O O . ASP B 1 200 ? 5.648 6.938 10.352 1 97.69 200 ASP B O 1
ATOM 4979 N N . ARG B 1 201 ? 3.844 5.602 10.258 1 97.62 201 ARG B N 1
ATOM 4980 C CA . ARG B 1 201 ? 4.605 4.402 10.586 1 97.62 201 ARG B CA 1
ATOM 4981 C C . ARG B 1 201 ? 4.637 3.432 9.414 1 97.62 201 ARG B C 1
ATOM 4983 O O . ARG B 1 201 ? 5.715 3.076 8.922 1 97.62 201 ARG B O 1
ATOM 4990 N N . THR B 1 202 ? 3.508 3.092 8.938 1 98.31 202 THR B N 1
ATOM 4991 C CA . THR B 1 202 ? 3.404 2.07 7.902 1 98.31 202 THR B CA 1
ATOM 4992 C C . THR B 1 202 ? 3.658 2.67 6.523 1 98.31 202 THR B C 1
ATOM 4994 O O . THR B 1 202 ? 3.98 1.95 5.578 1 98.31 202 THR B O 1
ATOM 4997 N N . GLY B 1 203 ? 3.477 3.975 6.395 1 98.62 203 GLY B N 1
ATOM 4998 C CA . GLY B 1 203 ? 3.535 4.598 5.082 1 98.62 203 GLY B CA 1
ATOM 4999 C C . GLY B 1 203 ? 2.246 4.457 4.293 1 98.62 203 GLY B C 1
ATOM 5000 O O . GLY B 1 203 ? 2.15 4.93 3.16 1 98.62 203 GLY B O 1
ATOM 5001 N N . ILE B 1 204 ? 1.231 3.881 4.895 1 98.88 204 ILE B N 1
ATOM 5002 C CA . ILE B 1 204 ? -0.038 3.676 4.203 1 98.88 204 ILE B CA 1
ATOM 5003 C C . ILE B 1 204 ? -0.874 4.953 4.273 1 98.88 204 ILE B C 1
ATOM 5005 O O . ILE B 1 204 ? -0.934 5.605 5.316 1 98.88 204 ILE B O 1
ATOM 5009 N N . VAL B 1 205 ? -1.421 5.324 3.17 1 98.94 205 VAL B N 1
ATOM 5010 C CA . VAL B 1 205 ? -2.498 6.305 3.113 1 98.94 205 VAL B CA 1
ATOM 5011 C C . VAL B 1 205 ? -3.848 5.59 3.119 1 98.94 205 VAL B C 1
ATOM 5013 O O . VAL B 1 205 ? -4.129 4.773 2.24 1 98.94 205 VAL B O 1
ATOM 5016 N N . TYR B 1 206 ? -4.648 5.934 4.094 1 98.88 206 TYR B N 1
ATOM 5017 C CA . TYR B 1 206 ? -5.961 5.305 4.227 1 98.88 206 TYR B CA 1
ATOM 5018 C C . TYR B 1 206 ? -7.059 6.219 3.689 1 98.88 206 TYR B C 1
ATOM 5020 O O . TYR B 1 206 ? -7.066 7.418 3.965 1 98.88 206 TYR B O 1
ATOM 5028 N N . GLU B 1 207 ? -7.906 5.676 2.926 1 98.75 207 GLU B N 1
ATOM 5029 C CA . GLU B 1 207 ? -9.203 6.32 2.734 1 98.75 207 GLU B CA 1
ATOM 5030 C C . GLU B 1 207 ? -10.102 6.121 3.949 1 98.75 207 GLU B C 1
ATOM 5032 O O . GLU B 1 207 ? -10.312 4.988 4.395 1 98.75 207 GLU B O 1
ATOM 5037 N N . ILE B 1 208 ? -10.57 7.148 4.438 1 98.75 208 ILE B N 1
ATOM 5038 C CA . ILE B 1 208 ? -11.453 7.078 5.598 1 98.75 208 ILE B CA 1
ATOM 5039 C C . ILE B 1 208 ? -12.906 7.117 5.137 1 98.75 208 ILE B C 1
ATOM 5041 O O . ILE B 1 208 ? -13.383 8.148 4.645 1 98.75 208 ILE B O 1
ATOM 5045 N N . ASP B 1 209 ? -13.578 6.016 5.309 1 97.44 209 ASP B N 1
ATOM 5046 C CA . ASP B 1 209 ? -15.016 5.938 5.051 1 97.44 209 ASP B CA 1
ATOM 5047 C C . ASP B 1 209 ? -15.812 6.441 6.25 1 97.44 209 ASP B C 1
ATOM 5049 O O . ASP B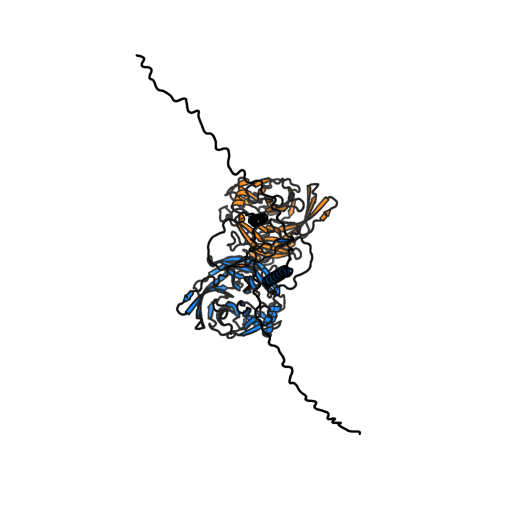 1 209 ? -16.016 5.703 7.215 1 97.44 209 ASP B O 1
ATOM 5053 N N . LEU B 1 210 ? -16.297 7.613 6.156 1 95.5 210 LEU B N 1
ATOM 5054 C CA . LEU B 1 210 ? -16.969 8.273 7.27 1 95.5 210 LEU B CA 1
ATOM 5055 C C . LEU B 1 210 ? -18.328 7.617 7.551 1 95.5 210 LEU B C 1
ATOM 5057 O O . LEU B 1 210 ? -18.875 7.773 8.641 1 95.5 210 LEU B O 1
ATOM 5061 N N . HIS B 1 211 ? -18.891 6.945 6.598 1 94.56 211 HIS B N 1
ATOM 5062 C CA . HIS B 1 211 ? -20.172 6.297 6.777 1 94.56 211 HIS B CA 1
ATOM 5063 C C . HIS B 1 211 ? -20.047 5.02 7.602 1 94.56 211 HIS B C 1
ATOM 5065 O O . HIS B 1 211 ? -20.891 4.734 8.453 1 94.56 211 HIS B O 1
ATOM 5071 N N . HIS B 1 212 ? -18.938 4.336 7.402 1 95.19 212 HIS B N 1
ATOM 5072 C CA . HIS B 1 212 ? -18.766 3.057 8.086 1 95.19 212 HIS B CA 1
ATOM 5073 C C . HIS B 1 212 ? -17.641 3.133 9.117 1 95.19 212 HIS B C 1
ATOM 5075 O O . HIS B 1 212 ? -17.344 2.146 9.797 1 95.19 212 HIS B O 1
ATOM 5081 N N . ASN B 1 213 ? -17.047 4.312 9.234 1 95.44 213 ASN B N 1
ATOM 5082 C CA . ASN B 1 213 ? -15.93 4.523 10.156 1 95.44 213 ASN B CA 1
ATOM 5083 C C . ASN B 1 213 ? -14.828 3.488 9.953 1 95.44 213 ASN B C 1
ATOM 5085 O O . ASN B 1 213 ? -14.391 2.846 10.906 1 95.44 213 ASN B O 1
ATOM 5089 N N . LYS B 1 214 ? -14.438 3.375 8.672 1 96.94 214 LYS B N 1
ATOM 5090 C CA . LYS B 1 214 ? -13.422 2.396 8.281 1 96.94 214 LYS B CA 1
ATOM 5091 C C . LYS B 1 214 ? -12.211 3.076 7.66 1 96.94 214 LYS B C 1
ATOM 5093 O O . LYS B 1 214 ? -12.344 4.051 6.918 1 96.94 214 LYS B O 1
ATOM 5098 N N . ALA B 1 215 ? -11.102 2.525 8.039 1 98.56 215 ALA B N 1
ATOM 5099 C CA . ALA B 1 215 ? -9.867 2.91 7.363 1 98.56 215 ALA B CA 1
ATOM 5100 C C . ALA B 1 215 ? -9.484 1.893 6.297 1 98.56 215 ALA B C 1
ATOM 5102 O O . ALA B 1 215 ? -9.117 0.756 6.613 1 98.56 215 ALA B O 1
ATOM 5103 N N . ILE B 1 216 ? -9.555 2.273 5.055 1 98.62 216 ILE B N 1
ATOM 5104 C CA . ILE B 1 216 ? -9.297 1.392 3.922 1 98.62 216 ILE B CA 1
ATOM 5105 C C . ILE B 1 216 ? -7.945 1.739 3.299 1 98.62 216 ILE B C 1
ATOM 5107 O O . ILE B 1 216 ? -7.742 2.861 2.828 1 98.62 216 ILE B O 1
ATOM 5111 N N . PRO B 1 217 ? -7.004 0.794 3.295 1 98.62 217 PRO B N 1
ATOM 5112 C CA . PRO B 1 217 ? -5.727 1.116 2.66 1 98.62 217 PRO B CA 1
ATOM 5113 C C . PRO B 1 217 ? -5.875 1.497 1.189 1 98.62 217 PRO B C 1
ATOM 5115 O O . PRO B 1 217 ? -6.582 0.818 0.441 1 98.62 217 PRO B O 1
ATOM 5118 N N . TRP B 1 218 ? -5.207 2.602 0.779 1 98.56 218 TRP B N 1
ATOM 5119 C CA . TRP B 1 218 ? -5.324 3.08 -0.595 1 98.56 218 TRP B CA 1
ATOM 5120 C C . TRP B 1 218 ? -3.996 2.951 -1.332 1 98.56 218 TRP B C 1
ATOM 5122 O O . TRP B 1 218 ? -3.893 2.213 -2.314 1 98.56 218 TRP B O 1
ATOM 5132 N N . VAL B 1 219 ? -2.953 3.572 -0.799 1 98.75 219 VAL B N 1
ATOM 5133 C CA . VAL B 1 219 ? -1.606 3.449 -1.35 1 98.75 219 VAL B CA 1
ATOM 5134 C C . VAL B 1 219 ? -0.599 3.273 -0.216 1 98.75 219 VAL B C 1
ATOM 5136 O O . VAL B 1 219 ? -0.922 3.504 0.952 1 98.75 219 VAL B O 1
ATOM 5139 N N . ILE B 1 220 ? 0.568 2.846 -0.545 1 98.81 220 ILE B N 1
ATOM 5140 C CA . ILE B 1 220 ? 1.661 2.689 0.408 1 98.81 220 ILE B CA 1
ATOM 5141 C C . ILE B 1 220 ? 2.896 3.43 -0.099 1 98.81 220 ILE B C 1
ATOM 5143 O O . ILE B 1 220 ? 3.307 3.25 -1.249 1 98.81 220 ILE B O 1
ATOM 5147 N N . LEU B 1 221 ? 3.461 4.25 0.734 1 98.88 221 LEU B N 1
ATOM 5148 C CA . LEU B 1 221 ? 4.582 5.113 0.378 1 98.88 221 LEU B CA 1
ATOM 5149 C C . LEU B 1 221 ? 5.879 4.598 0.987 1 98.88 221 LEU B C 1
ATOM 5151 O O . LEU B 1 221 ? 6.086 4.695 2.199 1 98.88 221 LEU B O 1
ATOM 5155 N N . PRO B 1 222 ? 6.781 4.121 0.153 1 98.25 222 PRO B N 1
ATOM 5156 C CA . PRO B 1 222 ? 8.094 3.77 0.706 1 98.25 222 PRO B CA 1
ATOM 5157 C C . PRO B 1 222 ? 8.906 4.996 1.112 1 98.25 222 PRO B C 1
ATOM 5159 O O . PRO B 1 222 ? 8.766 6.062 0.514 1 98.25 222 PRO B O 1
ATOM 5162 N N . ASP B 1 223 ? 9.766 4.82 2.018 1 98.19 223 ASP B N 1
ATOM 5163 C CA . ASP B 1 223 ? 10.555 5.91 2.584 1 98.19 223 ASP B CA 1
ATOM 5164 C C . ASP B 1 223 ? 11.602 6.402 1.59 1 98.19 223 ASP B C 1
ATOM 5166 O O . ASP B 1 223 ? 11.914 5.715 0.613 1 98.19 223 ASP B O 1
ATOM 5170 N N . GLY B 1 224 ? 12.031 7.641 1.77 1 97.81 224 GLY B N 1
ATOM 5171 C CA . GLY B 1 224 ? 13.125 8.203 0.997 1 97.81 224 GLY B CA 1
ATOM 5172 C C . GLY B 1 224 ? 12.828 8.289 -0.488 1 97.81 224 GLY B C 1
ATOM 5173 O O . GLY B 1 224 ? 11.781 8.805 -0.886 1 97.81 224 GLY B O 1
ATOM 5174 N N . SER B 1 225 ? 13.758 7.75 -1.282 1 97.5 225 SER B N 1
ATOM 5175 C CA . SER B 1 225 ? 13.688 7.836 -2.736 1 97.5 225 SER B CA 1
ATOM 5176 C C . SER B 1 225 ? 12.711 6.816 -3.305 1 97.5 225 SER B C 1
ATOM 5178 O O . SER B 1 225 ? 12.555 6.707 -4.523 1 97.5 225 SER B O 1
ATOM 5180 N N . GLY B 1 226 ? 12.117 6.098 -2.457 1 97.5 226 GLY B N 1
ATOM 5181 C CA . GLY B 1 226 ? 11.195 5.074 -2.914 1 97.5 226 GLY B CA 1
ATOM 5182 C C . GLY B 1 226 ? 11.836 3.703 -3.027 1 97.5 226 GLY B C 1
ATOM 5183 O O . GLY B 1 226 ? 11.203 2.758 -3.514 1 97.5 226 GLY B O 1
ATOM 5184 N N . ARG B 1 227 ? 13.039 3.549 -2.527 1 96.81 227 ARG B N 1
ATOM 5185 C CA . ARG B 1 227 ? 13.75 2.281 -2.66 1 96.81 227 ARG B CA 1
ATOM 5186 C C . ARG B 1 227 ? 14.008 1.65 -1.294 1 96.81 227 ARG B C 1
ATOM 5188 O O . ARG B 1 227 ? 14.875 0.787 -1.155 1 96.81 227 ARG B O 1
ATOM 5195 N N . GLU B 1 228 ? 13.242 2.115 -0.293 1 95.88 228 GLU B N 1
ATOM 5196 C CA . GLU B 1 228 ? 13.367 1.589 1.062 1 95.88 228 GLU B CA 1
ATOM 5197 C C . GLU B 1 228 ? 12.297 0.546 1.352 1 95.88 228 GLU B C 1
ATOM 5199 O O . GLU B 1 228 ? 11.227 0.557 0.731 1 95.88 228 GLU B O 1
ATOM 5204 N N . ASN B 1 229 ? 12.586 -0.313 2.273 1 95.19 229 ASN B N 1
ATOM 5205 C CA . ASN B 1 229 ? 11.609 -1.325 2.658 1 95.19 229 ASN B CA 1
ATOM 5206 C C . ASN B 1 229 ? 10.711 -0.836 3.791 1 95.19 229 ASN B C 1
ATOM 5208 O O . ASN B 1 229 ? 9.75 -1.513 4.164 1 95.19 229 ASN B O 1
ATOM 5212 N N . LYS B 1 230 ? 11.008 0.343 4.258 1 95.06 230 LYS B N 1
ATOM 5213 C CA . LYS B 1 230 ? 10.219 0.969 5.312 1 95.06 230 LYS B CA 1
ATOM 5214 C C . LYS B 1 230 ? 9.211 1.96 4.73 1 95.06 230 LYS B C 1
ATOM 5216 O O . LYS B 1 230 ? 9.414 2.486 3.637 1 95.06 230 LYS B O 1
ATOM 5221 N N . GLY B 1 231 ? 8.109 2.152 5.508 1 96.88 231 GLY B N 1
ATOM 5222 C CA . GLY B 1 231 ? 7.121 3.135 5.098 1 96.88 231 GLY B CA 1
ATOM 5223 C C . GLY B 1 231 ? 7.574 4.566 5.309 1 96.88 231 GLY B C 1
ATOM 5224 O O . GLY B 1 231 ? 8.352 4.848 6.23 1 96.88 231 GLY B O 1
ATOM 5225 N N . PHE B 1 232 ? 7.105 5.434 4.449 1 98.56 232 PHE B N 1
ATOM 5226 C CA . PHE B 1 232 ? 7.383 6.859 4.551 1 98.56 232 PHE B CA 1
ATOM 5227 C C . PHE B 1 232 ? 6.75 7.445 5.809 1 98.56 232 PHE B C 1
ATOM 5229 O O . PHE B 1 232 ? 5.609 7.125 6.141 1 98.56 232 PHE B O 1
ATOM 5236 N N . LYS B 1 233 ? 7.523 8.18 6.559 1 98.12 233 LYS B N 1
ATOM 5237 C CA . LYS B 1 233 ? 6.984 8.891 7.715 1 98.12 233 LYS B CA 1
ATOM 5238 C C . LYS B 1 233 ? 6.211 10.133 7.285 1 98.12 233 LYS B C 1
ATOM 5240 O O . LYS B 1 233 ? 6.734 11.25 7.352 1 98.12 233 LYS B O 1
ATOM 5245 N N . SER B 1 234 ? 4.984 9.969 6.938 1 98.62 234 SER B N 1
ATOM 5246 C CA . SER B 1 234 ? 4.109 11.047 6.469 1 98.62 234 SER B CA 1
ATOM 5247 C C . SER B 1 234 ? 3.68 11.945 7.617 1 98.62 234 SER B C 1
ATOM 5249 O O . SER B 1 234 ? 3.082 11.484 8.594 1 98.62 234 SER B O 1
ATOM 5251 N N . GLU B 1 235 ? 3.881 13.258 7.449 1 98.69 235 GLU B N 1
ATOM 5252 C CA . GLU B 1 235 ? 3.574 14.164 8.547 1 98.69 235 GLU B CA 1
ATOM 5253 C C . GLU B 1 235 ? 2.527 15.195 8.141 1 98.69 235 GLU B C 1
ATOM 5255 O O . GLU B 1 235 ? 1.747 15.664 8.977 1 98.69 235 GLU B O 1
ATOM 5260 N N . TRP B 1 236 ? 2.525 15.602 6.891 1 98.88 236 TRP B N 1
ATOM 5261 C CA . TRP B 1 236 ? 1.572 16.594 6.402 1 98.88 236 TRP B CA 1
ATOM 5262 C C . TRP B 1 236 ? 1.138 16.266 4.977 1 98.88 236 TRP B C 1
ATOM 5264 O O . TRP B 1 236 ? 1.778 15.469 4.289 1 98.88 236 TRP B O 1
ATOM 5274 N N . ALA B 1 237 ? 0.037 16.844 4.562 1 98.94 237 ALA B N 1
ATOM 5275 C CA . ALA B 1 237 ? -0.497 16.609 3.221 1 98.94 237 ALA B CA 1
ATOM 5276 C C . ALA B 1 237 ? -1.249 17.844 2.717 1 98.94 237 ALA B C 1
ATOM 5278 O O . ALA B 1 237 ? -1.876 18.562 3.502 1 98.94 237 ALA B O 1
ATOM 5279 N N . THR B 1 238 ? -1.175 18.062 1.429 1 98.88 238 THR B N 1
ATOM 5280 C CA . THR B 1 238 ? -1.897 19.125 0.756 1 98.88 238 THR B CA 1
ATOM 5281 C C . THR B 1 238 ? -2.203 18.75 -0.69 1 98.88 238 THR B C 1
ATOM 5283 O O . THR B 1 238 ? -1.771 17.703 -1.168 1 98.88 238 THR B O 1
ATOM 5286 N N . VAL B 1 239 ? -3.088 19.531 -1.281 1 98.56 239 VAL B N 1
ATOM 5287 C CA . VAL B 1 239 ? -3.438 19.297 -2.68 1 98.56 239 VAL B CA 1
ATOM 5288 C C . VAL B 1 239 ? -2.943 20.453 -3.535 1 98.56 239 VAL B C 1
ATOM 5290 O O . VAL B 1 239 ? -3.141 21.625 -3.184 1 98.56 239 VAL B O 1
ATOM 5293 N N . LYS B 1 240 ? -2.242 20.156 -4.547 1 97.94 240 LYS B N 1
ATOM 5294 C CA . LYS B 1 240 ? -1.802 21.125 -5.551 1 97.94 240 LYS B CA 1
ATOM 5295 C C . LYS B 1 240 ? -1.979 20.562 -6.961 1 97.94 240 LYS B C 1
ATOM 5297 O O . LYS B 1 240 ? -1.531 19.453 -7.258 1 97.94 240 LYS B O 1
ATOM 5302 N N . ASP B 1 241 ? -2.664 21.234 -7.875 1 95.12 241 ASP B N 1
ATOM 5303 C CA . ASP B 1 241 ? -2.846 20.844 -9.273 1 95.12 241 ASP B CA 1
ATOM 5304 C C . ASP B 1 241 ? -3.488 19.453 -9.375 1 95.12 241 ASP B C 1
ATOM 5306 O O . ASP B 1 241 ? -3.002 18.594 -10.109 1 95.12 241 ASP B O 1
ATOM 5310 N N . GLU B 1 242 ? -4.484 19.297 -8.539 1 95.94 242 GLU B N 1
ATOM 5311 C CA . GLU B 1 242 ? -5.277 18.062 -8.531 1 95.94 242 GLU B CA 1
ATOM 5312 C C . GLU B 1 242 ? -4.406 16.844 -8.219 1 95.94 242 GLU B C 1
ATOM 5314 O O . GLU B 1 242 ? -4.633 15.758 -8.758 1 95.94 242 GLU B O 1
ATOM 5319 N N . THR B 1 243 ? -3.361 17.109 -7.461 1 97.81 243 THR B N 1
ATOM 5320 C CA . THR B 1 243 ? -2.428 16.078 -7.016 1 97.81 243 THR B CA 1
ATOM 5321 C C . THR B 1 243 ? -2.217 16.156 -5.508 1 97.81 243 THR B C 1
ATOM 5323 O O . THR B 1 243 ? -2.08 17.25 -4.945 1 97.81 243 THR B O 1
ATOM 5326 N N . LEU B 1 244 ? -2.256 15.016 -4.934 1 98.81 244 LEU B N 1
ATOM 5327 C CA . LEU B 1 244 ? -1.985 14.938 -3.504 1 98.81 244 LEU B CA 1
ATOM 5328 C C . LEU B 1 244 ? -0.487 15.008 -3.23 1 98.81 244 LEU B C 1
ATOM 5330 O O . LEU B 1 244 ? 0.299 14.297 -3.865 1 98.81 244 LEU B O 1
ATOM 5334 N N . ILE B 1 245 ? -0.079 15.883 -2.35 1 98.94 245 ILE B N 1
ATOM 5335 C CA . ILE B 1 245 ? 1.316 16.016 -1.948 1 98.94 245 ILE B CA 1
ATOM 5336 C C . ILE B 1 245 ? 1.462 15.688 -0.465 1 98.94 245 ILE B C 1
ATOM 5338 O O . ILE B 1 245 ? 0.725 16.219 0.371 1 98.94 245 ILE B O 1
ATOM 5342 N N . ILE B 1 246 ? 2.332 14.781 -0.133 1 98.94 246 ILE B N 1
ATOM 5343 C CA . ILE B 1 246 ? 2.559 14.328 1.235 1 98.94 246 ILE B CA 1
ATOM 5344 C C . ILE B 1 246 ? 4.027 14.531 1.607 1 98.94 246 ILE B C 1
ATOM 5346 O O . ILE B 1 246 ? 4.922 14.109 0.874 1 98.94 246 ILE B O 1
ATOM 5350 N N . GLY B 1 247 ? 4.254 15.141 2.758 1 98.88 247 GLY B N 1
ATOM 5351 C CA . GLY B 1 247 ? 5.625 15.414 3.15 1 98.88 247 GLY B CA 1
ATOM 5352 C C . GLY B 1 247 ? 5.996 14.812 4.492 1 98.88 247 GLY B C 1
ATOM 5353 O O . GLY B 1 247 ? 5.121 14.383 5.25 1 98.88 247 GLY B O 1
ATOM 5354 N N . GLY B 1 248 ? 7.305 14.711 4.703 1 98.25 248 GLY B N 1
ATOM 5355 C CA . GLY B 1 248 ? 7.852 14.234 5.965 1 98.25 248 GLY B CA 1
ATOM 5356 C C . GLY B 1 248 ? 8.164 15.344 6.945 1 98.25 248 GLY B C 1
ATOM 5357 O O . GLY B 1 248 ? 7.664 16.469 6.805 1 98.25 248 GLY B O 1
ATOM 5358 N N . LEU B 1 249 ? 9.047 15.055 7.871 1 97.56 249 LEU B N 1
ATOM 5359 C CA . LEU B 1 249 ? 9.383 15.93 8.984 1 97.56 249 LEU B CA 1
ATOM 5360 C C . LEU B 1 249 ? 10.148 17.156 8.5 1 97.56 249 LEU B C 1
ATOM 5362 O O . LEU B 1 249 ? 10.148 18.203 9.156 1 97.56 249 LEU B O 1
ATOM 5366 N N . GLY B 1 250 ? 10.883 16.969 7.484 1 98.25 250 GLY B N 1
ATOM 5367 C CA . GLY B 1 250 ? 11.617 18.078 6.902 1 98.25 250 GLY B CA 1
ATOM 5368 C C . GLY B 1 250 ? 12.969 18.312 7.551 1 98.25 250 GLY B C 1
ATOM 5369 O O . GLY B 1 250 ? 13.688 19.25 7.188 1 98.25 250 GLY B O 1
ATOM 5370 N N . LYS B 1 251 ? 13.305 17.562 8.5 1 97.38 251 LYS B N 1
ATOM 5371 C CA . LYS B 1 251 ? 14.656 17.594 9.055 1 97.38 251 LYS B CA 1
ATOM 5372 C C . LYS B 1 251 ? 15.406 16.297 8.75 1 97.38 251 LYS B C 1
ATOM 5374 O O . LYS B 1 251 ? 14.805 15.32 8.32 1 97.38 251 LYS B O 1
ATOM 5379 N N . GLU B 1 252 ? 16.734 16.312 9 1 96.69 252 GLU B N 1
ATOM 5380 C CA . GLU B 1 252 ? 17.531 15.102 8.859 1 96.69 252 GLU B CA 1
ATOM 5381 C C . GLU B 1 252 ? 17.125 14.039 9.875 1 96.69 252 GLU B C 1
ATOM 5383 O O . GLU B 1 252 ? 16.703 14.367 10.984 1 96.69 252 GLU B O 1
ATOM 5388 N N . TRP B 1 253 ? 17.203 12.852 9.445 1 95.5 253 TRP B N 1
ATOM 5389 C CA . TRP B 1 253 ? 17.125 11.789 10.438 1 95.5 253 TRP B CA 1
ATOM 5390 C C . TRP B 1 253 ? 18.406 11.695 11.258 1 95.5 253 TRP B C 1
ATOM 5392 O O . TRP B 1 253 ? 19.484 11.523 10.703 1 95.5 253 TRP B O 1
ATOM 5402 N N . THR B 1 254 ? 18.25 11.828 12.5 1 94.44 254 THR B N 1
ATOM 5403 C CA . THR B 1 254 ? 19.391 11.828 13.406 1 94.44 254 THR B CA 1
ATOM 5404 C C . THR B 1 254 ? 19.203 10.812 14.523 1 94.44 254 THR B C 1
ATOM 5406 O O . THR B 1 254 ? 18.078 10.352 14.766 1 94.44 254 THR B O 1
ATOM 5409 N N . THR B 1 255 ? 20.266 10.461 15.109 1 93.06 255 THR B N 1
ATOM 5410 C CA . THR B 1 255 ? 20.172 9.695 16.344 1 93.06 255 THR B CA 1
ATOM 5411 C C . THR B 1 255 ? 19.531 10.539 17.453 1 93.06 255 THR B C 1
ATOM 5413 O O . THR B 1 255 ? 19.266 11.727 17.25 1 93.06 255 THR B O 1
ATOM 5416 N N . SER B 1 256 ? 19.375 9.938 18.625 1 89.06 256 SER B N 1
ATOM 5417 C CA . SER B 1 256 ? 18.766 10.641 19.75 1 89.06 256 SER B CA 1
ATOM 5418 C C . SER B 1 256 ? 19.672 11.758 20.266 1 89.06 256 SER B C 1
ATOM 5420 O O . SER B 1 256 ? 19.219 12.648 20.984 1 89.06 256 SER B O 1
ATOM 5422 N N . THR B 1 257 ? 20.984 11.633 19.75 1 87.62 257 THR B N 1
ATOM 5423 C CA . THR B 1 257 ? 21.922 12.656 20.188 1 87.62 257 THR B CA 1
ATOM 5424 C C . THR B 1 257 ? 22.234 13.617 19.031 1 87.62 257 THR B C 1
ATOM 5426 O O . THR B 1 257 ? 23.156 14.43 19.141 1 87.62 257 THR B O 1
ATOM 5429 N N . GLY B 1 258 ? 21.609 13.383 17.938 1 87.44 258 GLY B N 1
ATOM 5430 C CA . GLY B 1 258 ? 21.656 14.406 16.906 1 87.44 258 GLY B CA 1
ATOM 5431 C C . GLY B 1 258 ? 22.641 14.109 15.805 1 87.44 258 GLY B C 1
ATOM 5432 O O . GLY B 1 258 ? 22.922 14.969 14.961 1 87.44 258 GLY B O 1
ATOM 5433 N N . GLU B 1 259 ? 23.172 12.891 15.734 1 92.44 259 GLU B N 1
ATOM 5434 C CA . GLU B 1 259 ? 24.078 12.523 14.664 1 92.44 259 GLU B CA 1
ATOM 5435 C C . GLU B 1 259 ? 23.328 12.18 13.383 1 92.44 259 GLU B C 1
ATOM 5437 O O . GLU B 1 259 ? 22.344 11.43 13.414 1 92.44 259 GLU B O 1
ATOM 5442 N N . LEU B 1 260 ? 23.844 12.773 12.258 1 95.75 260 LEU B N 1
ATOM 5443 C CA . LEU B 1 260 ? 23.172 12.602 10.977 1 95.75 260 LEU B CA 1
ATOM 5444 C C . LEU B 1 260 ? 23.188 11.141 10.539 1 95.75 260 LEU B C 1
ATOM 5446 O O . LEU B 1 260 ? 24.25 10.5 10.555 1 95.75 260 LEU B O 1
ATOM 5450 N N . VAL B 1 261 ? 22.062 10.578 10.148 1 96.31 261 VAL B N 1
ATOM 5451 C CA . VAL B 1 261 ? 21.953 9.211 9.641 1 96.31 261 VAL B CA 1
ATOM 5452 C C . VAL B 1 261 ? 21.578 9.234 8.156 1 96.31 261 VAL B C 1
ATOM 5454 O O . VAL B 1 261 ? 22.281 8.641 7.332 1 96.31 261 VAL B O 1
ATOM 5457 N N . ASN B 1 262 ? 20.5 9.922 7.781 1 96.81 262 ASN B N 1
ATOM 5458 C CA . ASN B 1 262 ? 20.109 10.062 6.387 1 96.81 262 ASN B CA 1
ATOM 5459 C C . ASN B 1 262 ? 19.156 11.234 6.188 1 96.81 262 ASN B C 1
ATOM 5461 O O . ASN B 1 262 ? 18.828 11.953 7.137 1 96.81 262 ASN B O 1
ATOM 5465 N N . HIS B 1 263 ? 18.672 11.484 5.008 1 97.88 263 HIS B N 1
ATOM 5466 C CA . HIS B 1 263 ? 17.812 12.617 4.672 1 97.88 263 HIS B CA 1
ATOM 5467 C C . HIS B 1 263 ? 16.422 12.164 4.258 1 97.88 263 HIS B C 1
ATOM 5469 O O . HIS B 1 263 ? 15.672 12.922 3.639 1 97.88 263 HIS B O 1
ATOM 5475 N N . ASN B 1 264 ? 16 10.93 4.609 1 97.94 264 ASN B N 1
ATOM 5476 C CA . ASN B 1 264 ? 14.75 10.352 4.148 1 97.94 264 ASN B CA 1
ATOM 5477 C C . ASN B 1 264 ? 13.547 11.188 4.598 1 97.94 264 ASN B C 1
ATOM 5479 O O . ASN B 1 264 ? 12.594 11.359 3.838 1 97.94 264 ASN B O 1
ATOM 5483 N N . PRO B 1 265 ? 13.609 11.836 5.781 1 98 265 PRO B N 1
ATOM 5484 C CA . PRO B 1 265 ? 12.453 12.617 6.219 1 98 265 PRO B CA 1
ATOM 5485 C C . PRO B 1 265 ? 12.273 13.906 5.418 1 98 265 PRO B C 1
ATOM 5487 O O . PRO B 1 265 ? 11.297 14.633 5.621 1 98 265 PRO B O 1
ATOM 5490 N N . GLN B 1 266 ? 13.211 14.195 4.527 1 98.69 266 GLN B N 1
ATOM 5491 C CA . GLN B 1 266 ? 13.156 15.43 3.756 1 98.69 266 GLN B CA 1
ATOM 5492 C C . GLN B 1 266 ? 12.609 15.18 2.354 1 98.69 266 GLN B C 1
ATOM 5494 O O . GLN B 1 266 ? 12.68 16.062 1.487 1 98.69 266 GLN B O 1
ATOM 5499 N N . TRP B 1 267 ? 12.078 14.031 2.146 1 98.69 267 TRP B N 1
ATOM 5500 C CA . TRP B 1 267 ? 11.43 13.711 0.876 1 98.69 267 TRP B CA 1
ATOM 5501 C C . TRP B 1 267 ? 9.953 14.07 0.913 1 98.69 267 TRP B C 1
ATOM 5503 O O . TRP B 1 267 ? 9.367 14.234 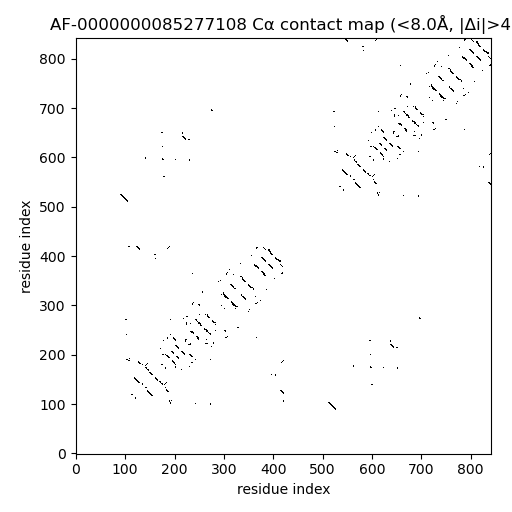1.989 1 98.69 267 TRP B O 1
ATOM 5513 N N . VAL B 1 268 ? 9.398 14.258 -0.287 1 98.81 268 VAL B N 1
ATOM 5514 C CA . VAL B 1 268 ? 7.984 14.516 -0.509 1 98.81 268 VAL B CA 1
ATOM 5515 C C . VAL B 1 268 ? 7.441 13.555 -1.57 1 98.81 268 VAL B C 1
ATOM 5517 O O . VAL B 1 268 ? 8.148 13.203 -2.514 1 98.81 268 VAL B O 1
ATOM 5520 N N . LYS B 1 269 ? 6.199 13.133 -1.355 1 98.88 269 LYS B N 1
ATOM 5521 C CA . LYS B 1 269 ? 5.531 12.227 -2.285 1 98.88 269 LYS B CA 1
ATOM 5522 C C . LYS B 1 269 ? 4.367 12.922 -2.988 1 98.88 269 LYS B C 1
ATOM 5524 O O . LYS B 1 269 ? 3.639 13.703 -2.371 1 98.88 269 LYS B O 1
ATOM 5529 N N . THR B 1 270 ? 4.23 12.664 -4.266 1 98.75 270 THR B N 1
ATOM 5530 C CA . THR B 1 270 ? 3.006 13.047 -4.957 1 98.75 270 THR B CA 1
ATOM 5531 C C . THR B 1 270 ? 2.199 11.812 -5.348 1 98.75 270 THR B C 1
ATOM 5533 O O . THR B 1 270 ? 2.768 10.781 -5.73 1 98.75 270 THR B O 1
ATOM 5536 N N . VAL B 1 271 ? 0.932 11.883 -5.219 1 98.44 271 VAL B N 1
ATOM 5537 C CA . VAL B 1 271 ? 0.017 10.797 -5.551 1 98.44 271 VAL B CA 1
ATOM 5538 C C . VAL B 1 271 ? -1.103 11.312 -6.449 1 98.44 271 VAL B C 1
ATOM 5540 O O . VAL B 1 271 ? -1.8 12.273 -6.094 1 98.44 271 VAL B O 1
ATOM 5543 N N . THR B 1 272 ? -1.33 10.727 -7.562 1 96.69 272 THR B N 1
ATOM 5544 C CA . THR B 1 272 ? -2.414 11.109 -8.461 1 96.69 272 THR B CA 1
ATOM 5545 C C . THR B 1 272 ? -3.732 10.484 -8.016 1 96.69 272 THR B C 1
ATOM 5547 O O . THR B 1 272 ? -3.754 9.656 -7.098 1 96.69 272 THR B O 1
ATOM 5550 N N . THR B 1 273 ? -4.832 10.883 -8.719 1 96.06 273 THR B N 1
ATOM 5551 C CA . THR B 1 273 ? -6.156 10.367 -8.391 1 96.06 273 THR B CA 1
ATOM 5552 C C . THR B 1 273 ? -6.223 8.859 -8.633 1 96.06 273 THR B C 1
ATOM 5554 O O . THR B 1 273 ? -7.059 8.164 -8.039 1 96.06 273 THR B O 1
ATOM 5557 N N . HIS B 1 274 ? -5.242 8.352 -9.383 1 93.81 274 HIS B N 1
ATOM 5558 C CA . HIS B 1 274 ? -5.25 6.934 -9.711 1 93.81 274 HIS B CA 1
ATOM 5559 C C . HIS B 1 274 ? -4.184 6.18 -8.922 1 93.81 274 HIS B C 1
ATOM 5561 O O . HIS B 1 274 ? -3.9 5.016 -9.211 1 93.81 274 HIS B O 1
ATOM 5567 N N . GLY B 1 275 ? -3.541 6.852 -8.07 1 96 275 GLY B N 1
ATOM 5568 C CA . GLY B 1 275 ? -2.654 6.172 -7.141 1 96 275 GLY B CA 1
ATOM 5569 C C . GLY B 1 275 ? -1.217 6.109 -7.625 1 96 275 GLY B C 1
ATOM 5570 O O . GLY B 1 275 ? -0.395 5.391 -7.051 1 96 275 GLY B O 1
ATOM 5571 N N . HIS B 1 276 ? -0.908 6.855 -8.688 1 95.88 276 HIS B N 1
ATOM 5572 C CA . HIS B 1 276 ? 0.476 6.898 -9.148 1 95.88 276 HIS B CA 1
ATOM 5573 C C . HIS B 1 276 ? 1.345 7.715 -8.195 1 95.88 276 HIS B C 1
ATOM 5575 O O . HIS B 1 276 ? 1.032 8.875 -7.898 1 95.88 276 HIS B O 1
ATOM 5581 N N . ILE B 1 277 ? 2.447 7.129 -7.75 1 98.12 277 ILE B N 1
ATOM 5582 C CA . ILE B 1 277 ? 3.299 7.758 -6.746 1 98.12 277 ILE B CA 1
ATOM 5583 C C . ILE B 1 277 ? 4.613 8.195 -7.387 1 98.12 277 ILE B C 1
ATOM 5585 O O . ILE B 1 277 ? 5.215 7.449 -8.164 1 98.12 277 ILE B O 1
ATOM 5589 N N . GLU B 1 278 ? 5.027 9.352 -7.078 1 98.06 278 GLU B N 1
ATOM 5590 C CA . GLU B 1 278 ? 6.359 9.852 -7.402 1 98.06 278 GLU B CA 1
ATOM 5591 C C . GLU B 1 278 ? 7.074 10.375 -6.156 1 98.06 278 GLU B C 1
ATOM 5593 O O . GLU B 1 278 ? 6.426 10.805 -5.199 1 98.06 278 GLU B O 1
ATOM 5598 N N . HIS B 1 279 ? 8.383 10.305 -6.16 1 98.56 279 HIS B N 1
ATOM 5599 C CA . HIS B 1 279 ? 9.227 10.688 -5.035 1 98.56 279 HIS B CA 1
ATOM 5600 C C . HIS B 1 279 ? 10.078 11.898 -5.379 1 98.56 279 HIS B C 1
ATOM 5602 O O . HIS B 1 279 ? 10.703 11.953 -6.445 1 98.56 279 HIS B O 1
ATOM 5608 N N . HIS B 1 280 ? 10.086 12.883 -4.422 1 98.69 280 HIS B N 1
ATOM 5609 C CA . HIS B 1 280 ? 10.812 14.117 -4.68 1 98.69 280 HIS B CA 1
ATOM 5610 C C . HIS B 1 280 ? 11.742 14.461 -3.521 1 98.69 280 HIS B C 1
ATOM 5612 O O . HIS B 1 280 ? 11.312 14.508 -2.367 1 98.69 280 HIS B O 1
ATOM 5618 N N . ASP B 1 281 ? 12.977 14.742 -3.887 1 98.62 281 ASP B N 1
ATOM 5619 C CA . ASP B 1 281 ? 13.945 15.18 -2.883 1 98.62 281 ASP B CA 1
ATOM 5620 C C . ASP B 1 281 ? 13.789 16.672 -2.586 1 98.62 281 ASP B C 1
ATOM 5622 O O . ASP B 1 281 ? 14.141 17.516 -3.412 1 98.62 281 ASP B O 1
ATOM 5626 N N . TRP B 1 282 ? 13.305 17.062 -1.371 1 98.81 282 TRP B N 1
ATOM 5627 C CA . TRP B 1 282 ? 13.078 18.438 -0.97 1 98.81 282 TRP B CA 1
ATOM 5628 C C . TRP B 1 282 ? 14.141 18.906 0.014 1 98.81 282 TRP B C 1
ATOM 5630 O O . TRP B 1 282 ? 13.969 19.922 0.696 1 98.81 282 TRP B O 1
ATOM 5640 N N . THR B 1 283 ? 15.234 18.203 0.11 1 98.5 283 THR B N 1
ATOM 5641 C CA . THR B 1 283 ? 16.281 18.547 1.061 1 98.5 283 THR B CA 1
ATOM 5642 C C . THR B 1 283 ? 16.641 20.016 0.963 1 98.5 283 THR B C 1
ATOM 5644 O O . THR B 1 283 ? 16.609 20.734 1.964 1 98.5 283 THR B O 1
ATOM 5647 N N . LYS B 1 284 ? 16.922 20.516 -0.223 1 98.44 284 LYS B N 1
ATOM 5648 C CA . LYS B 1 284 ? 17.312 21.906 -0.406 1 98.44 284 LYS B CA 1
ATOM 5649 C C . LYS B 1 284 ? 16.188 22.859 -0.048 1 98.44 284 LYS B C 1
ATOM 5651 O O . LYS B 1 284 ? 16.422 23.922 0.505 1 98.44 284 LYS B O 1
ATOM 5656 N N . ASN B 1 285 ? 14.992 22.5 -0.365 1 98.81 285 ASN B N 1
ATOM 5657 C CA . ASN B 1 285 ? 13.836 23.328 -0.043 1 98.81 285 ASN B CA 1
ATOM 5658 C C . ASN B 1 285 ? 13.672 23.484 1.465 1 98.81 285 ASN B C 1
ATOM 5660 O O . ASN B 1 285 ? 13.477 24.609 1.95 1 98.81 285 ASN B O 1
ATOM 5664 N N . TYR B 1 286 ? 13.805 22.406 2.193 1 98.81 286 TYR B N 1
ATOM 5665 C CA . TYR B 1 286 ? 13.68 22.469 3.646 1 98.81 286 TYR B CA 1
ATOM 5666 C C . TYR B 1 286 ? 14.82 23.266 4.262 1 98.81 286 TYR B C 1
ATOM 5668 O O . TYR B 1 286 ? 14.625 23.969 5.254 1 98.81 286 TYR B O 1
ATOM 5676 N N . GLU B 1 287 ? 15.977 23.109 3.678 1 98.25 287 GLU B N 1
ATOM 5677 C CA . GLU B 1 287 ? 17.109 23.891 4.164 1 98.25 287 GLU B CA 1
ATOM 5678 C C . GLU B 1 287 ? 16.875 25.391 3.969 1 98.25 287 GLU B C 1
ATOM 5680 O O . GLU B 1 287 ? 17.203 26.188 4.852 1 98.25 287 GLU B O 1
ATOM 5685 N N . LYS B 1 288 ? 16.297 25.75 2.852 1 98.62 288 LYS B N 1
ATOM 5686 C CA . LYS B 1 288 ? 15.969 27.156 2.611 1 98.62 288 LYS B CA 1
ATOM 5687 C C . LYS B 1 288 ? 14.984 27.672 3.652 1 98.62 288 LYS B C 1
ATOM 5689 O O . LYS B 1 288 ? 15.086 28.828 4.09 1 98.62 288 LYS B O 1
ATOM 5694 N N . LEU B 1 289 ? 14.062 26.875 4.02 1 98.81 289 LEU B N 1
ATOM 5695 C CA . LEU B 1 289 ? 13.078 27.266 5.023 1 98.81 289 LEU B CA 1
ATOM 5696 C C . LEU B 1 289 ? 13.75 27.578 6.352 1 98.81 289 LEU B C 1
ATOM 5698 O O . LEU B 1 289 ? 13.523 28.641 6.93 1 98.81 289 LEU B O 1
ATOM 5702 N N . ARG B 1 290 ? 14.531 26.656 6.855 1 97.94 290 ARG B N 1
ATOM 5703 C CA . ARG B 1 290 ? 15.133 26.922 8.156 1 97.94 290 ARG B CA 1
ATOM 5704 C C . ARG B 1 290 ? 16.188 28.016 8.055 1 97.94 290 ARG B C 1
ATOM 5706 O O . ARG B 1 290 ? 16.375 28.797 9 1 97.94 290 ARG B O 1
ATOM 5713 N N . GLU B 1 291 ? 16.828 28.188 6.891 1 98.12 291 GLU B N 1
ATOM 5714 C CA . GLU B 1 291 ? 17.812 29.25 6.707 1 98.12 291 GLU B CA 1
ATOM 5715 C C . GLU B 1 291 ? 17.141 30.625 6.77 1 98.12 291 GLU B C 1
ATOM 5717 O O . GLU B 1 291 ? 17.766 31.609 7.176 1 98.12 291 GLU B O 1
ATOM 5722 N N . SER B 1 292 ? 15.961 30.672 6.352 1 98.38 292 SER B N 1
ATOM 5723 C CA . SER B 1 292 ? 15.227 31.938 6.324 1 98.38 292 SER B CA 1
ATOM 5724 C C . SER B 1 292 ? 15.078 32.531 7.727 1 98.38 292 SER B C 1
ATOM 5726 O O . SER B 1 292 ? 14.789 33.719 7.887 1 98.38 292 SER B O 1
ATOM 5728 N N . VAL B 1 293 ? 15.242 31.703 8.719 1 98.31 293 VAL B N 1
ATOM 5729 C CA . VAL B 1 293 ? 15.148 32.188 10.086 1 98.31 293 VAL B CA 1
ATOM 5730 C C . VAL B 1 293 ? 16.484 32 10.797 1 98.31 293 VAL B C 1
ATOM 5732 O O . VAL B 1 293 ? 16.547 31.938 12.031 1 98.31 293 VAL B O 1
ATOM 5735 N N . GLY B 1 294 ? 17.5 31.734 10.047 1 98.12 294 GLY B N 1
ATOM 5736 C CA . GLY B 1 294 ? 18.844 31.734 10.578 1 98.12 294 GLY B CA 1
ATOM 5737 C C . GLY B 1 294 ? 19.266 30.391 11.172 1 98.12 294 GLY B C 1
ATOM 5738 O O . GLY B 1 294 ? 20.141 30.328 12.031 1 98.12 294 GLY B O 1
ATOM 5739 N N . ILE B 1 295 ? 18.656 29.344 10.828 1 98.56 295 ILE B N 1
ATOM 5740 C CA . ILE B 1 295 ? 18.984 28.031 11.375 1 98.56 295 ILE B CA 1
ATOM 5741 C C . ILE B 1 295 ? 19.734 27.219 10.336 1 98.56 295 ILE B C 1
ATOM 5743 O O . ILE B 1 295 ? 19.328 27.141 9.172 1 98.56 295 ILE B O 1
ATOM 5747 N N . ALA B 1 296 ? 20.844 26.656 10.719 1 97.12 296 ALA B N 1
ATOM 5748 C CA . ALA B 1 296 ? 21.625 25.734 9.906 1 97.12 296 ALA B CA 1
ATOM 5749 C C . ALA B 1 296 ? 21.953 24.453 10.688 1 97.12 296 ALA B C 1
ATOM 5751 O O . ALA B 1 296 ? 21.953 24.453 11.914 1 97.12 296 ALA B O 1
ATOM 5752 N N . PHE B 1 297 ? 22.203 23.422 9.922 1 95 297 PHE B N 1
ATOM 5753 C CA . PHE B 1 297 ? 22.609 22.188 10.586 1 95 297 PHE B CA 1
ATOM 5754 C C . PHE B 1 297 ? 23.875 22.422 11.422 1 95 297 PHE B C 1
ATOM 5756 O O . PHE B 1 297 ? 24.797 23.094 10.977 1 95 297 PHE B O 1
ATOM 5763 N N . PRO B 1 298 ? 23.859 21.969 12.688 1 96.19 298 PRO B N 1
ATOM 5764 C CA . PRO B 1 298 ? 23.094 20.875 13.281 1 96.19 298 PRO B CA 1
ATOM 5765 C C . PRO B 1 298 ? 21.781 21.344 13.906 1 96.19 298 PRO B C 1
ATOM 5767 O O . PRO B 1 298 ? 21.062 20.547 14.531 1 96.19 298 PRO B O 1
ATOM 5770 N N . GLY B 1 299 ? 21.438 22.656 13.82 1 97.75 299 GLY B N 1
ATOM 5771 C CA . GLY B 1 299 ? 20.078 23.047 14.148 1 97.75 299 GLY B CA 1
ATOM 5772 C C . GLY B 1 299 ? 19.031 22.391 13.266 1 97.75 299 GLY B C 1
ATOM 5773 O O . GLY B 1 299 ? 19.375 21.672 12.328 1 97.75 299 GLY B O 1
ATOM 5774 N N . TYR B 1 300 ? 17.766 22.594 13.617 1 98 300 TYR B N 1
ATOM 5775 C CA . TYR B 1 300 ? 16.766 21.859 12.859 1 98 300 TYR B CA 1
ATOM 5776 C C . TYR B 1 300 ? 15.406 22.531 12.938 1 98 300 TYR B C 1
ATOM 5778 O O . TYR B 1 300 ? 15.211 23.453 13.742 1 98 300 TYR B O 1
ATOM 5786 N N . MET B 1 301 ? 14.594 22.188 12.094 1 98.44 301 MET B N 1
ATOM 5787 C CA . MET B 1 301 ? 13.195 22.594 12.039 1 98.44 301 MET B CA 1
ATOM 5788 C C . MET B 1 301 ? 12.305 21.422 11.656 1 98.44 301 MET B C 1
ATOM 5790 O O . MET B 1 301 ? 12.602 20.688 10.703 1 98.44 301 MET B O 1
ATOM 5794 N N . ILE B 1 302 ? 11.227 21.188 12.43 1 98.44 302 ILE B N 1
ATOM 5795 C CA . ILE B 1 302 ? 10.32 20.062 12.203 1 98.44 302 ILE B CA 1
ATOM 5796 C C . ILE B 1 302 ? 9.008 20.578 11.609 1 98.44 302 ILE B C 1
ATOM 5798 O O . ILE B 1 302 ? 8.367 21.469 12.172 1 98.44 302 ILE B O 1
ATOM 5802 N N . HIS B 1 303 ? 8.656 20.031 10.5 1 98.69 303 HIS B N 1
ATOM 5803 C CA . HIS B 1 303 ? 7.426 20.406 9.812 1 98.69 303 HIS B CA 1
ATOM 5804 C C . HIS B 1 303 ? 6.375 19.312 9.922 1 98.69 303 HIS B C 1
ATOM 5806 O O . HIS B 1 303 ? 6.582 18.188 9.43 1 98.69 303 HIS B O 1
ATOM 5812 N N . GLU B 1 304 ? 5.246 19.562 10.516 1 98.31 304 GLU B N 1
ATOM 5813 C CA . GLU B 1 304 ? 4.125 18.641 10.594 1 98.31 304 GLU B CA 1
ATOM 5814 C C . GLU B 1 304 ? 2.865 19.234 9.969 1 98.31 304 GLU B C 1
ATOM 5816 O O . GLU B 1 304 ? 1.807 18.609 9.977 1 98.31 304 GLU B O 1
ATOM 5821 N N . SER B 1 305 ? 2.994 20.438 9.414 1 98.62 305 SER B N 1
ATOM 5822 C CA . SER B 1 305 ? 1.865 21.109 8.766 1 98.62 305 SER B CA 1
ATOM 5823 C C . SER B 1 305 ? 2.324 21.953 7.594 1 98.62 305 SER B C 1
ATOM 5825 O O . SER B 1 305 ? 3.236 22.781 7.73 1 98.62 305 SER B O 1
ATOM 5827 N N . CYS B 1 306 ? 1.749 21.734 6.516 1 98.75 306 CYS B N 1
ATOM 5828 C CA . CYS B 1 306 ? 2.041 22.438 5.27 1 98.75 306 CYS B CA 1
ATOM 5829 C C . CYS B 1 306 ? 0.846 22.391 4.324 1 98.75 306 CYS B C 1
ATOM 5831 O O . CYS B 1 306 ? 0.135 21.391 4.27 1 98.75 306 CYS B O 1
ATOM 5833 N N . ALA B 1 307 ? 0.628 23.516 3.643 1 98.75 307 ALA B N 1
ATOM 5834 C CA . ALA B 1 307 ? -0.399 23.547 2.604 1 98.75 307 ALA B CA 1
ATOM 5835 C C . ALA B 1 307 ? 0.012 24.469 1.461 1 98.75 307 ALA B C 1
ATOM 5837 O O . ALA B 1 307 ? 0.794 25.406 1.658 1 98.75 307 ALA B O 1
ATOM 5838 N N . TRP B 1 308 ? -0.485 24.156 0.307 1 98.62 308 TRP B N 1
ATOM 5839 C CA . TRP B 1 308 ? -0.333 25.016 -0.858 1 98.62 308 TRP B CA 1
ATOM 5840 C C . TRP B 1 308 ? -1.542 25.938 -1.018 1 98.62 308 TRP B C 1
ATOM 5842 O O . TRP B 1 308 ? -2.686 25.469 -0.984 1 98.62 308 TRP B O 1
ATOM 5852 N N . SER B 1 309 ? -1.271 27.156 -1.146 1 97.62 309 SER B N 1
ATOM 5853 C CA . SER B 1 309 ? -2.316 28.125 -1.444 1 97.62 309 SER B CA 1
ATOM 5854 C C . SER B 1 309 ? -2.389 28.406 -2.939 1 97.62 309 SER B C 1
ATOM 5856 O O . SER B 1 309 ? -1.489 29.047 -3.498 1 97.62 309 SER B O 1
ATOM 5858 N N . GLU B 1 310 ? -3.451 28.047 -3.518 1 95.25 310 GLU B N 1
ATOM 5859 C CA . GLU B 1 310 ? -3.621 28.297 -4.945 1 95.25 310 GLU B CA 1
ATOM 5860 C C . GLU B 1 310 ? -3.781 29.781 -5.23 1 95.25 310 GLU B C 1
ATOM 5862 O O . GLU B 1 310 ? -3.256 30.297 -6.223 1 95.25 310 GLU B O 1
ATOM 5867 N N . GLY B 1 311 ? -4.473 30.438 -4.434 1 94.88 311 GLY B N 1
ATOM 5868 C CA . GLY B 1 311 ? -4.699 31.859 -4.617 1 94.88 311 GLY B CA 1
ATOM 5869 C C . GLY B 1 311 ? -3.438 32.688 -4.477 1 94.88 311 GLY B C 1
ATOM 5870 O O . GLY B 1 311 ? -3.168 33.562 -5.305 1 94.88 311 GLY B O 1
ATOM 5871 N N . LEU B 1 312 ? -2.727 32.375 -3.471 1 95.06 312 LEU B N 1
ATOM 5872 C CA . LEU B 1 312 ? -1.519 33.125 -3.188 1 95.06 312 LEU B CA 1
ATOM 5873 C C . LEU B 1 312 ? -0.328 32.594 -3.963 1 95.06 312 LEU B C 1
ATOM 5875 O O . LEU B 1 312 ? 0.71 33.25 -4.07 1 95.06 312 LEU B O 1
ATOM 5879 N N . GLN B 1 313 ? -0.441 31.359 -4.445 1 96.94 313 GLN B N 1
ATOM 5880 C CA . GLN B 1 313 ? 0.655 30.656 -5.105 1 96.94 313 GLN B CA 1
ATOM 5881 C C . GLN B 1 313 ? 1.881 30.562 -4.199 1 96.94 313 GLN B C 1
ATOM 5883 O O . GLN B 1 313 ? 2.98 30.969 -4.598 1 96.94 313 GLN B O 1
ATOM 5888 N N . ARG B 1 314 ? 1.584 30.062 -2.99 1 98.12 314 ARG B N 1
ATOM 5889 C CA . ARG B 1 314 ? 2.621 29.953 -1.972 1 98.12 314 ARG B CA 1
ATOM 5890 C C . ARG B 1 314 ? 2.477 28.656 -1.189 1 98.12 314 ARG B C 1
ATOM 5892 O O . ARG B 1 314 ? 1.36 28.188 -0.938 1 98.12 314 ARG B O 1
ATOM 5899 N N . TRP B 1 315 ? 3.641 28.156 -0.885 1 98.81 315 TRP B N 1
ATOM 5900 C CA . TRP B 1 315 ? 3.684 27.188 0.196 1 98.81 315 TRP B CA 1
ATOM 5901 C C . TRP B 1 315 ? 3.572 27.859 1.555 1 98.81 315 TRP B C 1
ATOM 5903 O O . TRP B 1 315 ? 4.254 28.859 1.813 1 98.81 315 TRP B O 1
ATOM 5913 N N . VAL B 1 316 ? 2.713 27.359 2.379 1 98.88 316 VAL B N 1
ATOM 5914 C CA . VAL B 1 316 ? 2.596 27.875 3.738 1 98.88 316 VAL B CA 1
ATOM 5915 C C . VAL B 1 316 ? 2.951 26.781 4.742 1 98.88 316 VAL B C 1
ATOM 5917 O O . VAL B 1 316 ? 2.381 25.688 4.703 1 98.88 316 VAL B O 1
ATOM 5920 N N . PHE B 1 317 ? 3.938 27.078 5.57 1 98.88 317 PHE B N 1
ATOM 5921 C CA . PHE B 1 317 ? 4.395 26.156 6.605 1 98.88 317 PHE B CA 1
ATOM 5922 C C . PHE B 1 317 ? 4.164 26.734 7.992 1 98.88 317 PHE B C 1
ATOM 5924 O O . PHE B 1 317 ? 4.363 27.938 8.203 1 98.88 317 PHE B O 1
ATOM 5931 N N . LEU B 1 318 ? 3.74 25.906 8.859 1 98.81 318 LEU B N 1
ATOM 5932 C CA . LEU B 1 318 ? 3.744 26.188 10.289 1 98.81 318 LEU B CA 1
ATOM 5933 C C . LEU B 1 318 ? 4.602 25.172 11.039 1 98.81 318 LEU B C 1
ATOM 5935 O O . LEU B 1 318 ? 4.09 24.172 11.539 1 98.81 318 LEU B O 1
ATOM 5939 N N . PRO B 1 319 ? 5.914 25.469 11.141 1 98.69 319 PRO B N 1
ATOM 5940 C CA . PRO B 1 319 ? 6.789 24.484 11.781 1 98.69 319 PRO B CA 1
ATOM 5941 C C . PRO B 1 319 ? 6.375 24.172 13.211 1 98.69 319 PRO B C 1
ATOM 5943 O O . PRO B 1 319 ? 5.984 25.062 13.961 1 98.69 319 PRO B O 1
ATOM 5946 N N . ARG B 1 320 ? 6.488 22.922 13.578 1 98.44 320 ARG B N 1
ATOM 5947 C CA . ARG B 1 320 ? 6.152 22.469 14.93 1 98.44 320 ARG B CA 1
ATOM 5948 C C . ARG B 1 320 ? 7.234 22.875 15.922 1 98.44 320 ARG B C 1
ATOM 5950 O O . ARG B 1 320 ? 6.93 23.344 17.031 1 98.44 320 ARG B O 1
ATOM 5957 N N . ARG B 1 321 ? 8.461 22.594 15.539 1 98.19 321 ARG B N 1
ATOM 5958 C CA . ARG B 1 321 ? 9.633 22.844 16.391 1 98.19 321 ARG B CA 1
ATOM 5959 C C . ARG B 1 321 ? 10.766 23.469 15.578 1 98.19 321 ARG B C 1
ATOM 5961 O O . ARG B 1 321 ? 10.883 23.234 14.375 1 98.19 321 ARG B O 1
ATOM 5968 N N . ALA B 1 322 ? 11.586 24.234 16.266 1 98.31 322 ALA B N 1
ATOM 5969 C CA . ALA B 1 322 ? 12.797 24.766 15.664 1 98.31 322 ALA B CA 1
ATOM 5970 C C . ALA B 1 322 ? 13.867 25.031 16.719 1 98.31 322 ALA B C 1
ATOM 5972 O O . ALA B 1 322 ? 13.547 25.422 17.844 1 98.31 322 ALA B O 1
ATOM 5973 N N . SER B 1 323 ? 15.086 24.797 16.281 1 97.94 323 SER B N 1
ATOM 5974 C CA . SER B 1 323 ? 16.219 25.031 17.188 1 97.94 323 SER B CA 1
ATOM 5975 C C . SER B 1 323 ? 17.484 25.391 16.406 1 97.94 323 SER B C 1
ATOM 5977 O O . SER B 1 323 ? 17.75 24.812 15.344 1 97.94 323 SER B O 1
ATOM 5979 N N . THR B 1 324 ? 18.234 26.281 16.953 1 97.38 324 THR B N 1
ATOM 5980 C CA . THR B 1 324 ? 19.531 26.578 16.391 1 97.38 324 THR B CA 1
ATOM 5981 C C . THR B 1 324 ? 20.578 25.578 16.875 1 97.38 324 THR B C 1
ATOM 5983 O O . THR B 1 324 ? 21.688 25.5 16.328 1 97.38 324 THR B O 1
ATOM 5986 N N . SER B 1 325 ? 20.203 24.812 17.891 1 95.94 325 SER B N 1
ATOM 5987 C CA . SER B 1 325 ? 21.109 23.812 18.453 1 95.94 325 SER B CA 1
ATOM 5988 C C . SER B 1 325 ? 20.75 22.406 17.953 1 95.94 325 SER B C 1
ATOM 5990 O O . SER B 1 325 ? 19.672 22.188 17.422 1 95.94 325 SER B O 1
ATOM 5992 N N . ARG B 1 326 ? 21.656 21.562 18.297 1 95.75 326 ARG B N 1
ATOM 5993 C CA . ARG B 1 326 ? 21.531 20.172 17.875 1 95.75 326 ARG B CA 1
ATOM 5994 C C . ARG B 1 326 ? 20.312 19.5 18.516 1 95.75 326 ARG B C 1
ATOM 5996 O O . ARG B 1 326 ? 20 19.781 19.672 1 95.75 326 ARG B O 1
ATOM 6003 N N . TYR B 1 327 ? 19.797 18.562 17.781 1 95.94 327 TYR B N 1
ATOM 6004 C CA . TYR B 1 327 ? 18.609 17.859 18.25 1 95.94 327 TYR B CA 1
ATOM 6005 C C . TYR B 1 327 ? 18.906 17.094 19.531 1 95.94 327 TYR B C 1
ATOM 6007 O O . TYR B 1 327 ? 19.938 16.406 19.625 1 95.94 327 TYR B O 1
ATOM 6015 N N . ASP B 1 328 ? 18.078 17.281 20.453 1 94.31 328 ASP B N 1
ATOM 6016 C CA . ASP B 1 328 ? 18 16.5 21.688 1 94.31 328 ASP B CA 1
ATOM 6017 C C . ASP B 1 328 ? 16.547 16.156 22.016 1 94.31 328 ASP B C 1
ATOM 6019 O O . ASP B 1 328 ? 15.695 17.047 22.125 1 94.31 328 ASP B O 1
ATOM 6023 N N . GLU B 1 329 ? 16.281 14.859 22.188 1 91.44 329 GLU B N 1
ATOM 6024 C CA . GLU B 1 329 ? 14.906 14.375 22.312 1 91.44 329 GLU B CA 1
ATOM 6025 C C . GLU B 1 329 ? 14.188 15.055 23.484 1 91.44 329 GLU B C 1
ATOM 6027 O O . GLU B 1 329 ? 12.992 15.352 23.391 1 91.44 329 GLU B O 1
ATOM 6032 N N . ASN B 1 330 ? 14.836 15.289 24.531 1 92.38 330 ASN B N 1
ATOM 6033 C CA . ASN B 1 330 ? 14.227 15.922 25.688 1 92.38 330 ASN B CA 1
ATOM 6034 C C . ASN B 1 330 ? 14.055 17.422 25.484 1 92.38 330 ASN B C 1
ATOM 6036 O O . ASN B 1 330 ? 13.008 17.984 25.828 1 92.38 330 ASN B O 1
ATOM 6040 N N . GLU B 1 331 ? 15.039 18.078 24.922 1 94.94 331 GLU B N 1
ATOM 6041 C CA . GLU B 1 331 ? 14.984 19.531 24.719 1 94.94 331 GLU B CA 1
ATOM 6042 C C . GLU B 1 331 ? 13.961 19.875 23.641 1 94.94 331 GLU B C 1
ATOM 6044 O O . GLU B 1 331 ? 13.344 20.953 23.688 1 94.94 331 GLU B O 1
ATOM 6049 N N . ASP B 1 332 ? 13.781 18.953 22.719 1 95.44 332 ASP B N 1
ATOM 6050 C CA . ASP B 1 332 ? 12.898 19.188 21.594 1 95.44 332 ASP B CA 1
ATOM 6051 C C . ASP B 1 332 ? 11.461 19.438 22.047 1 95.44 332 ASP B C 1
ATOM 6053 O O . ASP B 1 332 ? 10.711 20.156 21.391 1 95.44 332 ASP B O 1
ATOM 6057 N N . GLU B 1 333 ? 11.055 18.922 23.172 1 95.62 333 GLU B N 1
ATOM 6058 C CA . GLU B 1 333 ? 9.703 19.078 23.703 1 95.62 333 GLU B CA 1
ATOM 6059 C C . GLU B 1 333 ? 9.406 20.531 24.031 1 95.62 333 GLU B C 1
ATOM 6061 O O . GLU B 1 333 ? 8.242 20.906 24.188 1 95.62 333 GLU B O 1
ATOM 6066 N N . HIS B 1 334 ? 10.516 21.344 24.125 1 97.44 334 HIS B N 1
ATOM 6067 C CA . HIS B 1 334 ? 10.367 22.75 24.5 1 97.44 334 HIS B CA 1
ATOM 6068 C C . HIS B 1 334 ? 10.836 23.672 23.375 1 97.44 334 HIS B C 1
ATOM 6070 O O . HIS B 1 334 ? 11.383 24.734 23.625 1 97.44 334 HIS B O 1
ATOM 6076 N N . ARG B 1 335 ? 10.672 23.203 22.172 1 97.81 335 ARG B N 1
ATOM 6077 C CA . ARG B 1 335 ? 11.141 23.984 21.031 1 97.81 335 ARG B CA 1
ATOM 6078 C C . ARG B 1 335 ? 9.984 24.359 20.109 1 97.81 335 ARG B C 1
ATOM 6080 O O . ARG B 1 335 ? 10.164 24.484 18.891 1 97.81 335 ARG B O 1
ATOM 6087 N N . GLY B 1 336 ? 8.773 24.484 20.656 1 97.81 336 GLY B N 1
ATOM 6088 C CA . GLY B 1 336 ? 7.633 24.922 19.875 1 97.81 336 GLY B CA 1
ATOM 6089 C C . GLY B 1 336 ? 7.828 26.297 19.25 1 97.81 336 GLY B C 1
ATOM 6090 O O . GLY B 1 336 ? 8.547 27.141 19.797 1 97.81 336 GLY B O 1
ATOM 6091 N N . THR B 1 337 ? 7.113 26.547 18.141 1 97.62 337 THR B N 1
ATOM 6092 C CA . THR B 1 337 ? 7.34 27.797 17.438 1 97.62 337 THR B CA 1
ATOM 6093 C C . THR B 1 337 ? 6.031 28.562 17.25 1 97.62 337 THR B C 1
ATOM 6095 O O . THR B 1 337 ? 4.953 28.031 17.531 1 97.62 337 THR B O 1
ATOM 6098 N N . ASP B 1 338 ? 6.148 29.797 16.828 1 97.62 338 ASP B N 1
ATOM 6099 C CA . ASP B 1 338 ? 5.039 30.641 16.375 1 97.62 338 ASP B CA 1
ATOM 6100 C C . ASP B 1 338 ? 5.219 31.062 14.922 1 97.62 338 ASP B C 1
ATOM 6102 O O . ASP B 1 338 ? 4.621 32.031 14.477 1 97.62 338 ASP B O 1
ATOM 6106 N N . LEU B 1 339 ? 6.02 30.312 14.188 1 98.5 339 LEU B N 1
ATOM 6107 C CA . LEU B 1 339 ? 6.469 30.719 12.859 1 98.5 339 LEU B CA 1
ATOM 6108 C C . LEU B 1 339 ? 5.43 30.359 11.805 1 98.5 339 LEU B C 1
ATOM 6110 O O . LEU B 1 339 ? 4.824 29.281 11.867 1 98.5 339 LEU B O 1
ATOM 6114 N N . MET B 1 340 ? 5.242 31.219 10.906 1 98.81 340 MET B N 1
ATOM 6115 C CA . MET B 1 340 ? 4.594 30.969 9.617 1 98.81 340 MET B CA 1
ATOM 6116 C C . MET B 1 340 ? 5.52 31.328 8.461 1 98.81 340 MET B C 1
ATOM 6118 O O . MET B 1 340 ? 5.945 32.469 8.352 1 98.81 340 MET B O 1
ATOM 6122 N N . LEU B 1 341 ? 5.836 30.375 7.691 1 98.88 341 LEU B N 1
ATOM 6123 C CA . LEU B 1 341 ? 6.711 30.594 6.543 1 98.88 341 LEU B CA 1
ATOM 6124 C C . LEU B 1 341 ? 5.934 30.484 5.234 1 98.88 341 LEU B C 1
ATOM 6126 O O . LEU B 1 341 ? 5.234 29.5 5.008 1 98.88 341 LEU B O 1
ATOM 6130 N N . LYS B 1 342 ? 6.02 31.484 4.434 1 98.62 342 LYS B N 1
ATOM 6131 C CA . LYS B 1 342 ? 5.395 31.516 3.115 1 98.62 342 LYS B CA 1
ATOM 6132 C C . LYS B 1 342 ? 6.445 31.516 2.01 1 98.62 342 LYS B C 1
ATOM 6134 O O . LYS B 1 342 ? 7.203 32.469 1.876 1 98.62 342 LYS B O 1
ATOM 6139 N N . ALA B 1 343 ? 6.426 30.484 1.252 1 98.81 343 ALA B N 1
ATOM 6140 C CA . ALA B 1 343 ? 7.457 30.344 0.229 1 98.81 343 ALA B CA 1
ATOM 6141 C C . ALA B 1 343 ? 6.844 30.344 -1.17 1 98.81 343 ALA B C 1
ATOM 6143 O O . ALA B 1 343 ? 5.758 29.797 -1.379 1 98.81 343 ALA B O 1
ATOM 6144 N N . THR B 1 344 ? 7.605 30.922 -2.104 1 98.44 344 THR B N 1
ATOM 6145 C CA . THR B 1 344 ? 7.227 30.781 -3.504 1 98.44 344 THR B CA 1
ATOM 6146 C C . THR B 1 344 ? 7.312 29.312 -3.943 1 98.44 344 THR B C 1
ATOM 6148 O O . THR B 1 344 ? 7.848 28.484 -3.219 1 98.44 344 THR B O 1
ATOM 6151 N N . GLU B 1 345 ? 6.777 29.062 -5.035 1 97.81 345 GLU B N 1
ATOM 6152 C CA . GLU B 1 345 ? 6.703 27.688 -5.523 1 97.81 345 GLU B CA 1
ATOM 6153 C C . GLU B 1 345 ? 8.086 27.047 -5.594 1 97.81 345 GLU B C 1
ATOM 6155 O O . GLU B 1 345 ? 8.258 25.891 -5.223 1 97.81 345 GLU B O 1
ATOM 6160 N N . GLY B 1 346 ? 9.039 27.797 -5.992 1 97.25 346 GLY B N 1
ATOM 6161 C CA . GLY B 1 346 ? 10.398 27.297 -6.105 1 97.25 346 GLY B CA 1
ATOM 6162 C C . GLY B 1 346 ? 11.242 27.578 -4.879 1 97.25 346 GLY B C 1
ATOM 6163 O O . GLY B 1 346 ? 12.453 27.344 -4.883 1 97.25 346 GLY B O 1
ATOM 6164 N N . PHE B 1 347 ? 10.672 28.203 -3.83 1 98.5 347 PHE B N 1
ATOM 6165 C CA . PHE B 1 347 ? 11.32 28.531 -2.564 1 98.5 347 PHE B CA 1
ATOM 6166 C C . PHE B 1 347 ? 12.398 29.578 -2.76 1 98.5 347 PHE B C 1
ATOM 6168 O O . PHE B 1 347 ? 13.422 29.578 -2.064 1 98.5 347 PHE B O 1
ATOM 6175 N N . GLU B 1 348 ? 12.25 30.359 -3.74 1 97.56 348 GLU B N 1
ATOM 6176 C CA . GLU B 1 348 ? 13.219 31.422 -4.008 1 97.56 348 GLU B CA 1
ATOM 6177 C C . GLU B 1 348 ? 13.094 32.531 -2.986 1 97.56 348 GLU B C 1
ATOM 6179 O O . GLU B 1 348 ? 14.102 33.156 -2.607 1 97.56 348 GLU B O 1
ATOM 6184 N N . LYS B 1 349 ? 11.875 32.812 -2.707 1 98.25 349 LYS B N 1
ATOM 6185 C CA . LYS B 1 349 ? 11.578 33.844 -1.703 1 98.25 349 LYS B CA 1
ATOM 6186 C C . LYS B 1 349 ? 10.734 33.25 -0.566 1 98.25 349 LYS B C 1
ATOM 6188 O O . LYS B 1 349 ? 9.727 32.594 -0.808 1 98.25 349 LYS B O 1
ATOM 6193 N N . ILE B 1 350 ? 11.188 33.5 0.649 1 98.62 350 ILE B N 1
ATOM 6194 C CA . ILE B 1 350 ? 10.477 33.031 1.825 1 98.62 350 ILE B CA 1
ATOM 6195 C C . ILE B 1 350 ? 10.188 34.188 2.775 1 98.62 350 ILE B C 1
ATOM 6197 O O . ILE B 1 350 ? 11.102 34.875 3.205 1 98.62 350 ILE B O 1
ATOM 6201 N N . GLU B 1 351 ? 8.945 34.375 2.99 1 98.5 351 GLU B N 1
ATOM 6202 C CA . GLU B 1 351 ? 8.484 35.375 3.959 1 98.5 351 GLU B CA 1
ATOM 6203 C C . GLU B 1 351 ? 8.258 34.75 5.328 1 98.5 351 GLU B C 1
ATOM 6205 O O . GLU B 1 351 ? 7.648 33.688 5.434 1 98.5 351 GLU B O 1
ATOM 6210 N N . VAL B 1 352 ? 8.742 35.438 6.363 1 98.5 352 VAL B N 1
ATOM 6211 C CA . VAL B 1 352 ? 8.609 34.938 7.73 1 98.5 352 VAL B CA 1
ATOM 6212 C C . VAL B 1 352 ? 7.586 35.781 8.484 1 98.5 352 VAL B C 1
ATOM 6214 O O . VAL B 1 352 ? 7.672 37 8.492 1 98.5 352 VAL B O 1
ATOM 6217 N N . LYS B 1 353 ? 6.629 35.125 9 1 97.94 353 LYS B N 1
ATOM 6218 C CA . LYS B 1 353 ? 5.652 35.75 9.883 1 97.94 353 LYS B CA 1
ATOM 6219 C C . LYS B 1 353 ? 5.535 35 11.203 1 97.94 353 LYS B C 1
ATOM 6221 O O . LYS B 1 353 ? 6.031 33.906 11.336 1 97.94 353 LYS B O 1
ATOM 6226 N N . HIS B 1 354 ? 4.875 35.688 12.133 1 98 354 HIS B N 1
ATOM 6227 C CA . HIS B 1 354 ? 4.652 35.062 13.445 1 98 354 HIS B CA 1
ATOM 6228 C C . HIS B 1 354 ? 3.17 35.062 13.805 1 98 354 HIS B C 1
ATOM 6230 O O . HIS B 1 354 ? 2.434 35.969 13.461 1 98 354 HIS B O 1
ATOM 6236 N N . VAL B 1 355 ? 2.826 34 14.43 1 97.56 355 VAL B N 1
ATOM 6237 C CA . VAL B 1 355 ? 1.426 33.844 14.797 1 97.56 355 VAL B CA 1
ATOM 6238 C C . VAL B 1 355 ? 1.305 33.719 16.312 1 97.56 355 VAL B C 1
ATOM 6240 O O . VAL B 1 355 ? 1.688 32.688 16.891 1 97.56 355 VAL B O 1
ATOM 6243 N N . GLY B 1 356 ? 0.709 34.688 16.922 1 93.69 356 GLY B N 1
ATOM 6244 C CA . GLY B 1 356 ? 0.495 34.625 18.359 1 93.69 356 GLY B CA 1
ATOM 6245 C C . GLY B 1 356 ? 1.785 34.625 19.156 1 93.69 356 GLY B C 1
ATOM 6246 O O . GLY B 1 356 ? 2.768 35.25 18.75 1 93.69 356 GLY B O 1
ATOM 6247 N N . THR B 1 357 ? 1.626 34.031 20.359 1 93.94 357 THR B N 1
ATOM 6248 C CA . THR B 1 357 ? 2.764 33.969 21.266 1 93.94 357 THR B CA 1
ATOM 6249 C C . THR B 1 357 ? 3.275 32.531 21.391 1 93.94 357 THR B C 1
ATOM 6251 O O . THR B 1 357 ? 2.49 31.578 21.359 1 93.94 357 THR B O 1
ATOM 6254 N N . ILE B 1 358 ? 4.508 32.438 21.625 1 96.25 358 ILE B N 1
ATOM 6255 C CA . ILE B 1 358 ? 5.141 31.141 21.719 1 96.25 358 ILE B CA 1
ATOM 6256 C C . ILE B 1 358 ? 4.824 30.5 23.062 1 96.25 358 ILE B C 1
ATOM 6258 O O . ILE B 1 358 ? 5.016 31.125 24.109 1 96.25 358 ILE B O 1
ATOM 6262 N N . ILE B 1 359 ? 4.23 29.469 23.047 1 96.62 359 ILE B N 1
ATOM 6263 C CA . ILE B 1 359 ? 4.242 28.484 24.141 1 96.62 359 ILE B CA 1
ATOM 6264 C C . ILE B 1 359 ? 5.172 27.328 23.781 1 96.62 359 ILE B C 1
ATOM 6266 O O . ILE B 1 359 ? 4.867 26.531 22.891 1 96.62 359 ILE B O 1
ATOM 6270 N N . ASP B 1 360 ? 6.246 27.203 24.469 1 96.38 360 ASP B N 1
ATOM 6271 C CA . ASP B 1 360 ? 7.375 26.406 24 1 96.38 360 ASP B CA 1
ATOM 6272 C C . ASP B 1 360 ? 6.996 24.938 23.891 1 96.38 360 ASP B C 1
ATOM 6274 O O . ASP B 1 360 ? 7.641 24.172 23.156 1 96.38 360 ASP B O 1
ATOM 6278 N N . THR B 1 361 ? 5.953 24.484 24.641 1 97.75 361 THR B N 1
ATOM 6279 C CA . THR B 1 361 ? 5.562 23.078 24.641 1 97.75 361 THR B CA 1
ATOM 6280 C C . THR B 1 361 ? 4.512 22.812 23.562 1 97.75 361 THR B C 1
ATOM 6282 O O . THR B 1 361 ? 4.156 21.672 23.312 1 97.75 361 THR B O 1
ATOM 6285 N N . HIS B 1 362 ? 3.957 23.844 22.969 1 97.75 362 HIS B N 1
ATOM 6286 C CA . HIS B 1 362 ? 2.928 23.703 21.938 1 97.75 362 HIS B CA 1
ATOM 6287 C C . HIS B 1 362 ? 3.516 23.859 20.547 1 97.75 362 HIS B C 1
ATOM 6289 O O . HIS B 1 362 ? 4.305 24.781 20.297 1 97.75 362 HIS B O 1
ATOM 6295 N N . GLY B 1 363 ? 3.225 22.922 19.656 1 97.81 363 GLY B N 1
ATOM 6296 C CA . GLY B 1 363 ? 3.682 23 18.281 1 97.81 363 GLY B CA 1
ATOM 6297 C C . GLY B 1 363 ? 2.586 22.703 17.266 1 97.81 363 GLY B C 1
ATOM 6298 O O . GLY B 1 363 ? 1.719 21.859 17.516 1 97.81 363 GLY B O 1
ATOM 6299 N N . PHE B 1 364 ? 2.639 23.391 16.141 1 98.69 364 PHE B N 1
ATOM 6300 C CA . PHE B 1 364 ? 1.65 23.172 15.094 1 98.69 364 PHE B CA 1
ATOM 6301 C C . PHE B 1 364 ? 1.713 21.75 14.57 1 98.69 364 PHE B C 1
ATOM 6303 O O . PHE B 1 364 ? 2.797 21.219 14.305 1 98.69 364 PHE B O 1
ATOM 6310 N N . SER B 1 365 ? 0.59 21.125 14.445 1 98.5 365 SER B N 1
ATOM 6311 C CA . SER B 1 365 ? 0.537 19.75 13.969 1 98.5 365 SER B CA 1
ATOM 6312 C C . SER B 1 365 ? -0.295 19.641 12.695 1 98.5 365 SER B C 1
ATOM 6314 O O . SER B 1 365 ? -0.225 18.625 11.984 1 98.5 365 SER B O 1
ATOM 6316 N N . SER B 1 366 ? -1.13 20.641 12.406 1 98.88 366 SER B N 1
ATOM 6317 C CA . SER B 1 366 ? -1.937 20.672 11.188 1 98.88 366 SER B CA 1
ATOM 6318 C C . SER B 1 366 ? -2.604 22.031 11.008 1 98.88 366 SER B C 1
ATOM 6320 O O . SER B 1 366 ? -2.812 22.766 11.977 1 98.88 366 SER B O 1
ATOM 6322 N N . PHE B 1 367 ? -2.932 22.344 9.789 1 98.81 367 PHE B N 1
ATOM 6323 C CA . PHE B 1 367 ? -3.785 23.516 9.547 1 98.81 367 PHE B CA 1
ATOM 6324 C C . PHE B 1 367 ? -4.48 23.391 8.195 1 98.81 367 PHE B C 1
ATOM 6326 O O . PHE B 1 367 ? -4.055 22.625 7.336 1 98.81 367 PHE B O 1
ATOM 6333 N N . LYS B 1 368 ? -5.516 24.156 8.055 1 98.75 368 LYS B N 1
ATOM 6334 C CA . LYS B 1 368 ? -6.254 24.297 6.797 1 98.75 368 LYS B CA 1
ATOM 6335 C C . LYS B 1 368 ? -6.676 25.75 6.57 1 98.75 368 LYS B C 1
ATOM 6337 O O . LYS B 1 368 ? -6.957 26.469 7.523 1 98.75 368 LYS B O 1
ATOM 6342 N N . PHE B 1 369 ? -6.699 26.078 5.297 1 98.25 369 PHE B N 1
ATOM 6343 C CA . PHE B 1 369 ? -7.367 27.312 4.938 1 98.25 369 PHE B CA 1
ATOM 6344 C C . PHE B 1 369 ? -8.883 27.172 5.07 1 98.25 369 PHE B C 1
ATOM 6346 O O . PHE B 1 369 ? -9.461 26.188 4.609 1 98.25 369 PHE B O 1
ATOM 6353 N N . ILE B 1 370 ? -9.445 28.125 5.73 1 97.44 370 ILE B N 1
ATOM 6354 C CA . ILE B 1 370 ? -10.898 28.062 5.875 1 97.44 370 ILE B CA 1
ATOM 6355 C C . ILE B 1 370 ? -11.562 28.375 4.531 1 97.44 370 ILE B C 1
ATOM 6357 O O . ILE B 1 370 ? -11.367 29.453 3.965 1 97.44 370 ILE B O 1
ATOM 6361 N N . PRO B 1 371 ? -12.383 27.391 4.047 1 95.75 371 PRO B N 1
ATOM 6362 C CA . PRO B 1 371 ? -13.023 27.594 2.742 1 95.75 371 PRO B CA 1
ATOM 6363 C C . PRO B 1 371 ? -13.859 28.875 2.684 1 95.75 371 PRO B C 1
ATOM 6365 O O . PRO B 1 371 ? -14.516 29.234 3.664 1 95.75 371 PRO B O 1
ATOM 6368 N N . GLY B 1 372 ? -13.812 29.609 1.492 1 90.5 372 GLY B N 1
ATOM 6369 C CA . GLY B 1 372 ? -14.625 30.797 1.288 1 90.5 372 GLY B CA 1
ATOM 6370 C C . GLY B 1 372 ? -13.953 32.062 1.747 1 90.5 372 GLY B C 1
ATOM 6371 O O . GLY B 1 372 ? -14.5 33.156 1.588 1 90.5 372 GLY B O 1
ATOM 6372 N N . THR B 1 373 ? -12.789 31.984 2.289 1 92 373 THR B N 1
ATOM 6373 C CA . THR B 1 373 ? -12.117 33.188 2.812 1 92 373 THR B CA 1
ATOM 6374 C C . THR B 1 373 ? -10.93 33.562 1.932 1 92 373 THR B C 1
ATOM 6376 O O . THR B 1 373 ? -10.062 34.312 2.355 1 92 373 THR B O 1
ATOM 6379 N N . LYS B 1 374 ? -10.859 32.875 0.721 1 90.06 374 LYS B N 1
ATOM 6380 C CA . LYS B 1 374 ? -9.758 33.094 -0.214 1 90.06 374 LYS B CA 1
ATOM 6381 C C . LYS B 1 374 ? -8.406 32.875 0.464 1 90.06 374 LYS B C 1
ATOM 6383 O O . LYS B 1 374 ? -7.5 33.719 0.334 1 90.06 374 LYS B O 1
ATOM 6388 N N . GLU B 1 375 ? -8.352 31.953 1.367 1 90.44 375 GLU B N 1
ATOM 6389 C CA . GLU B 1 375 ? -7.164 31.469 2.055 1 90.44 375 GLU B CA 1
ATOM 6390 C C . GLU B 1 375 ? -6.574 32.531 2.977 1 90.44 375 GLU B C 1
ATOM 6392 O O . GLU B 1 375 ? -5.391 32.5 3.309 1 90.44 375 GLU B O 1
ATOM 6397 N N . ASN B 1 376 ? -7.41 33.406 3.432 1 92.75 376 ASN B N 1
ATOM 6398 C CA . ASN B 1 376 ? -6.953 34.406 4.379 1 92.75 376 ASN B CA 1
ATOM 6399 C C . ASN B 1 376 ? -7.043 33.906 5.82 1 92.75 376 ASN B C 1
ATOM 6401 O O . ASN B 1 376 ? -6.25 34.312 6.672 1 92.75 376 ASN B O 1
ATOM 6405 N N . LEU B 1 377 ? -8.055 33.156 6.098 1 96.38 377 LEU B N 1
ATOM 6406 C CA . LEU B 1 377 ? -8.227 32.625 7.441 1 96.38 377 LEU B CA 1
ATOM 6407 C C . LEU B 1 377 ? -7.773 31.156 7.508 1 96.38 377 LEU B C 1
ATOM 6409 O O . LEU B 1 377 ? -8.023 30.391 6.582 1 96.38 377 LEU B O 1
ATOM 6413 N N . ILE B 1 378 ? -7.133 30.844 8.617 1 97.81 378 ILE B N 1
ATOM 6414 C CA . ILE B 1 378 ? -6.57 29.516 8.852 1 97.81 378 ILE B CA 1
ATOM 6415 C C . ILE B 1 378 ? -7.086 28.969 10.172 1 97.81 378 ILE B C 1
ATOM 6417 O O . ILE B 1 378 ? -7.191 29.688 11.164 1 97.81 378 ILE B O 1
ATOM 6421 N N . VAL B 1 379 ? -7.52 27.75 10.164 1 98.69 379 VAL B N 1
ATOM 6422 C CA . VAL B 1 379 ? -7.699 26.984 11.391 1 98.69 379 VAL B CA 1
ATOM 6423 C C . VAL B 1 379 ? -6.539 26 11.57 1 98.69 379 VAL B C 1
ATOM 6425 O O . VAL B 1 379 ? -6.086 25.391 10.609 1 98.69 379 VAL B O 1
ATOM 6428 N N . ALA B 1 380 ? -5.984 25.922 12.797 1 98.81 380 ALA B N 1
ATOM 6429 C CA . ALA B 1 380 ? -4.797 25.109 13.031 1 98.81 380 ALA B CA 1
ATOM 6430 C C . ALA B 1 380 ? -4.906 24.328 14.344 1 98.81 380 ALA B C 1
ATOM 6432 O O . ALA B 1 380 ? -5.656 24.719 15.234 1 98.81 380 ALA B O 1
ATOM 6433 N N . LEU B 1 381 ? -4.191 23.25 14.375 1 98.81 381 LEU B N 1
ATOM 6434 C CA . LEU B 1 381 ? -4.008 22.469 15.594 1 98.81 381 LEU B CA 1
ATOM 6435 C C . LEU B 1 381 ? -2.592 22.625 16.141 1 98.81 381 LEU B C 1
ATOM 6437 O O . LEU B 1 381 ? -1.63 22.688 15.367 1 98.81 381 LEU B O 1
ATOM 6441 N N . LYS B 1 382 ? -2.512 22.719 17.406 1 98.25 382 LYS B N 1
ATOM 6442 C CA . LYS B 1 382 ? -1.248 22.562 18.125 1 98.25 382 LYS B CA 1
ATOM 6443 C C . LYS B 1 382 ? -1.297 21.375 19.078 1 98.25 382 LYS B C 1
ATOM 6445 O O . LYS B 1 382 ? -2.322 21.125 19.719 1 98.25 382 LYS B O 1
ATOM 6450 N N . SER B 1 383 ? -0.252 20.656 19.109 1 97 383 SER B N 1
ATOM 6451 C CA . SER B 1 383 ? -0.156 19.5 20.016 1 97 383 SER B CA 1
ATOM 6452 C C . SER B 1 383 ? 0.948 19.703 21.047 1 97 383 SER B C 1
ATOM 6454 O O . SER B 1 383 ? 1.943 20.375 20.781 1 97 383 SER B O 1
ATOM 6456 N N . GLU B 1 384 ? 0.681 19.188 22.188 1 96.25 384 GLU B N 1
ATOM 6457 C CA . GLU B 1 384 ? 1.632 19.203 23.297 1 96.25 384 GLU B CA 1
ATOM 6458 C C . GLU B 1 384 ? 1.968 17.781 23.75 1 96.25 384 GLU B C 1
ATOM 6460 O O . GLU B 1 384 ? 1.083 16.922 23.859 1 96.25 384 GLU B O 1
ATOM 6465 N N . GLU B 1 385 ? 3.246 17.516 23.844 1 93 385 GLU B N 1
ATOM 6466 C CA . GLU B 1 385 ? 3.756 16.281 24.438 1 93 385 GLU B CA 1
ATOM 6467 C C . GLU B 1 385 ? 4.926 16.562 25.375 1 93 385 GLU B C 1
ATOM 6469 O O . GLU B 1 385 ? 6.059 16.75 24.922 1 93 385 GLU B O 1
ATOM 6474 N N . VAL B 1 386 ? 4.672 16.516 26.672 1 93.12 386 VAL B N 1
ATOM 6475 C CA . VAL B 1 386 ? 5.691 16.828 27.672 1 93.12 386 VAL B CA 1
ATOM 6476 C C . VAL B 1 386 ? 5.66 15.766 28.781 1 93.12 386 VAL B C 1
ATOM 6478 O O . VAL B 1 386 ? 4.625 15.555 29.422 1 93.12 386 VAL B O 1
ATOM 6481 N N . ASN B 1 387 ? 6.801 15.148 28.969 1 91.06 387 ASN B N 1
ATOM 6482 C CA . ASN B 1 387 ? 6.934 14.141 30 1 91.06 387 ASN B CA 1
ATOM 6483 C C . ASN B 1 387 ? 5.797 13.125 29.953 1 91.06 387 ASN B C 1
ATOM 6485 O O . ASN B 1 387 ? 5.184 12.82 30.984 1 91.06 387 ASN B O 1
ATOM 6489 N N . GLY B 1 388 ? 5.359 12.797 28.734 1 87.19 388 GLY B N 1
ATOM 6490 C CA . GLY B 1 388 ? 4.355 11.766 28.578 1 87.19 388 GLY B CA 1
ATOM 6491 C C . GLY B 1 388 ? 2.938 12.305 28.547 1 87.19 388 GLY B C 1
ATOM 6492 O O . GLY B 1 388 ? 2.008 11.609 28.141 1 87.19 388 GLY B O 1
ATOM 6493 N N . LYS B 1 389 ? 2.754 13.492 29 1 91.75 389 LYS B N 1
ATOM 6494 C CA . LYS B 1 389 ? 1.435 14.109 28.953 1 91.75 389 LYS B CA 1
ATOM 6495 C C . LYS B 1 389 ? 1.172 14.742 27.594 1 91.75 389 LYS B C 1
ATOM 6497 O O . LYS B 1 389 ? 2.033 15.43 27.047 1 91.75 389 LYS B O 1
ATOM 6502 N N . VAL B 1 390 ? -0.054 14.445 27.047 1 96.19 390 VAL B N 1
ATOM 6503 C CA . VAL B 1 390 ? -0.378 14.922 25.703 1 96.19 390 VAL B CA 1
ATOM 6504 C C . VAL B 1 390 ? -1.656 15.758 25.75 1 96.19 390 VAL B C 1
ATOM 6506 O O . VAL B 1 390 ? -2.508 15.555 26.625 1 96.19 390 VAL B O 1
ATOM 6509 N N . ALA B 1 391 ? -1.731 16.719 24.922 1 97.44 391 ALA B N 1
ATOM 6510 C CA . ALA B 1 391 ? -2.914 17.562 24.734 1 97.44 391 ALA B CA 1
ATOM 6511 C C . ALA B 1 391 ? -2.924 18.203 23.359 1 97.44 391 ALA B C 1
ATOM 6513 O O . ALA B 1 391 ? -1.897 18.234 22.672 1 97.44 391 ALA B O 1
ATOM 6514 N N . SER B 1 392 ? -4.078 18.625 22.984 1 98.31 392 SER B N 1
ATOM 6515 C CA . SER B 1 392 ? -4.211 19.328 21.703 1 98.31 392 SER B CA 1
ATOM 6516 C C . SER B 1 392 ? -5.047 20.594 21.859 1 98.31 392 SER B C 1
ATOM 6518 O O . SER B 1 392 ? -5.941 20.656 22.703 1 98.31 392 SER B O 1
ATOM 6520 N N . TYR B 1 393 ? -4.734 21.5 21.047 1 98.44 393 TYR B N 1
ATOM 6521 C CA . TYR B 1 393 ? -5.387 22.797 21.031 1 98.44 393 TYR B CA 1
ATOM 6522 C C . TYR B 1 393 ? -5.762 23.188 19.609 1 98.44 393 TYR B C 1
ATOM 6524 O O . TYR B 1 393 ? -5.094 22.797 18.641 1 98.44 393 TYR B O 1
ATOM 6532 N N . ILE B 1 394 ? -6.828 23.938 19.531 1 98.69 394 ILE B N 1
ATOM 6533 C CA . ILE B 1 394 ? -7.234 24.484 18.25 1 98.69 394 ILE B CA 1
ATOM 6534 C C . ILE B 1 394 ? -7.16 26.016 18.297 1 98.69 394 ILE B C 1
ATOM 6536 O O . ILE B 1 394 ? -7.41 26.625 19.344 1 98.69 394 ILE B O 1
ATOM 6540 N N . MET B 1 395 ? -6.781 26.641 17.219 1 98.5 395 MET B N 1
ATOM 6541 C CA . MET B 1 395 ? -6.73 28.094 17.109 1 98.5 395 MET B CA 1
ATOM 6542 C C . MET B 1 395 ? -7.027 28.531 15.672 1 98.5 395 MET B C 1
ATOM 6544 O O . MET B 1 395 ? -7.055 27.703 14.758 1 98.5 395 MET B O 1
ATOM 6548 N N . ALA B 1 396 ? -7.309 29.828 15.508 1 98.5 396 ALA B N 1
ATOM 6549 C CA . ALA B 1 396 ? -7.508 30.391 14.18 1 98.5 396 ALA B CA 1
ATOM 6550 C C . ALA B 1 396 ? -6.859 31.766 14.07 1 98.5 396 ALA B C 1
ATOM 6552 O O . ALA B 1 396 ? -6.793 32.5 15.055 1 98.5 396 ALA B O 1
ATOM 6553 N N . PHE B 1 397 ? -6.367 32.062 12.938 1 97.94 397 PHE B N 1
ATOM 6554 C CA . PHE B 1 397 ? -5.676 33.344 12.68 1 97.94 397 PHE B CA 1
ATOM 6555 C C . PHE B 1 397 ? -5.707 33.688 11.195 1 97.94 397 PHE B C 1
ATOM 6557 O O . PHE B 1 397 ? -6.117 32.844 10.375 1 97.94 397 PHE B O 1
ATOM 6564 N N . ASN B 1 398 ? -5.418 34.844 10.844 1 95.69 398 ASN B N 1
ATOM 6565 C CA . ASN B 1 398 ? -5.352 35.219 9.438 1 95.69 398 ASN B CA 1
ATOM 6566 C C . ASN B 1 398 ? -3.92 35.188 8.914 1 95.69 398 ASN B C 1
ATOM 6568 O O . ASN B 1 398 ? -2.982 34.938 9.672 1 95.69 398 ASN B O 1
ATOM 6572 N N . MET B 1 399 ? -3.738 35.406 7.691 1 95.81 399 MET B N 1
ATOM 6573 C CA . MET B 1 399 ? -2.451 35.281 7.016 1 95.81 399 MET B CA 1
ATOM 6574 C C . MET B 1 399 ? -1.484 36.375 7.453 1 95.81 399 MET B C 1
ATOM 6576 O O . MET B 1 399 ? -0.287 36.312 7.172 1 95.81 399 MET B O 1
ATOM 6580 N N . ALA B 1 400 ? -1.942 37.312 8.125 1 94.75 400 ALA B N 1
ATOM 6581 C CA . ALA B 1 400 ? -1.087 38.375 8.68 1 94.75 400 ALA B CA 1
ATOM 6582 C C . ALA B 1 400 ? -0.548 37.969 10.047 1 94.75 400 ALA B C 1
ATOM 6584 O O . ALA B 1 400 ? 0.379 38.594 10.562 1 94.75 400 ALA B O 1
ATOM 6585 N N . GLY B 1 401 ? -1.129 36.938 10.625 1 95.94 401 GLY B N 1
ATOM 6586 C CA . GLY B 1 401 ? -0.663 36.438 11.914 1 95.94 401 GLY B CA 1
ATOM 6587 C C . GLY B 1 401 ? -1.552 36.875 13.07 1 95.94 401 GLY B C 1
ATOM 6588 O O . GLY B 1 401 ? -1.254 36.594 14.227 1 95.94 401 GLY B O 1
ATOM 6589 N N . LYS B 1 402 ? -2.615 37.531 12.711 1 95.75 402 LYS B N 1
ATOM 6590 C CA . LYS B 1 402 ? -3.537 37.969 13.766 1 95.75 402 LYS B CA 1
ATOM 6591 C C . LYS B 1 402 ? -4.395 36.812 14.25 1 95.75 402 LYS B C 1
ATOM 6593 O O . LYS B 1 402 ? -5.105 36.188 13.453 1 95.75 402 LYS B O 1
ATOM 6598 N N . VAL B 1 403 ? -4.418 36.625 15.5 1 97.56 403 VAL B N 1
ATOM 6599 C CA . VAL B 1 403 ? -5.176 35.531 16.094 1 97.56 403 VAL B CA 1
ATOM 6600 C C . VAL B 1 403 ? -6.641 35.938 16.234 1 97.56 403 VAL B C 1
ATOM 6602 O O . VAL B 1 403 ? -6.953 37 16.75 1 97.56 403 VAL B O 1
ATOM 6605 N N . LEU B 1 404 ? -7.488 35.094 15.773 1 96.81 404 LEU B N 1
ATOM 6606 C CA . LEU B 1 404 ? -8.93 35.344 15.836 1 96.81 404 LEU B CA 1
ATOM 6607 C C . LEU B 1 404 ? -9.594 34.406 16.828 1 96.81 404 LEU B C 1
ATOM 6609 O O . LEU B 1 404 ? -10.641 34.75 17.406 1 96.81 404 LEU B O 1
ATOM 6613 N N . LEU B 1 405 ? -9.125 33.25 16.984 1 97.75 405 LEU B N 1
ATOM 6614 C CA . LEU B 1 405 ? -9.469 32.281 18.016 1 97.75 405 LEU B CA 1
ATOM 6615 C C . LEU B 1 405 ? -8.234 31.844 18.797 1 97.75 405 LEU B C 1
ATOM 6617 O O . LEU B 1 405 ? -7.387 31.125 18.266 1 97.75 405 LEU B O 1
ATOM 6621 N N . PRO B 1 406 ? -8.141 32.312 20.016 1 97.19 406 PRO B N 1
ATOM 6622 C CA . PRO B 1 406 ? -6.977 31.875 20.797 1 97.19 406 PRO B CA 1
ATOM 6623 C C . PRO B 1 406 ? -6.93 30.359 21 1 97.19 406 PRO B C 1
ATOM 6625 O O . PRO B 1 406 ? -7.949 29.688 20.859 1 97.19 406 PRO B O 1
ATOM 6628 N N . GLU B 1 407 ? -5.73 29.875 21.281 1 97.62 407 GLU B N 1
ATOM 6629 C CA . GLU B 1 407 ? -5.598 28.438 21.547 1 97.62 407 GLU B CA 1
ATOM 6630 C C . GLU B 1 407 ? -6.656 27.969 22.547 1 97.62 407 GLU B C 1
ATOM 6632 O O . GLU B 1 407 ? -6.762 28.516 23.641 1 97.62 407 GLU B O 1
ATOM 6637 N N . THR B 1 408 ? -7.367 27.016 22.109 1 97.81 408 THR B N 1
ATOM 6638 C CA . THR B 1 408 ? -8.406 26.406 22.922 1 97.81 408 THR B CA 1
ATOM 6639 C C . THR B 1 408 ? -8.188 24.891 23.031 1 97.81 408 THR B C 1
ATOM 6641 O O . THR B 1 408 ? -8.07 24.203 22.016 1 97.81 408 THR B O 1
ATOM 6644 N N . LYS B 1 409 ? -8.211 24.422 24.203 1 98 409 LYS B N 1
ATOM 6645 C CA . LYS B 1 409 ? -7.93 23.016 24.422 1 98 409 LYS B CA 1
ATOM 6646 C C . LYS B 1 409 ? -9.062 22.141 23.875 1 98 409 LYS B C 1
ATOM 6648 O O . LYS B 1 409 ? -10.234 22.406 24.125 1 98 409 LYS B O 1
ATOM 6653 N N . ILE B 1 410 ? -8.734 21.172 23.172 1 97.56 410 ILE B N 1
ATOM 6654 C CA . ILE B 1 410 ? -9.688 20.203 22.625 1 97.56 410 ILE B CA 1
ATOM 6655 C C . ILE B 1 410 ? -9.844 19.031 23.594 1 97.56 410 ILE B C 1
ATOM 6657 O O . ILE B 1 410 ? -10.969 18.609 23.891 1 97.56 410 ILE B O 1
ATOM 6661 N N . GLY B 1 411 ? -8.672 18.469 23.969 1 94.94 411 GLY B N 1
ATOM 6662 C CA . GLY B 1 411 ? -8.695 17.328 24.859 1 94.94 411 GLY B CA 1
ATOM 6663 C C . GLY B 1 411 ? -7.309 16.781 25.141 1 94.94 411 GLY B C 1
ATOM 6664 O O . GLY B 1 411 ? -6.301 17.406 24.844 1 94.94 411 GLY B O 1
ATOM 6665 N N . ASP B 1 412 ? -7.328 15.562 25.703 1 95.62 412 ASP B N 1
ATOM 6666 C CA . ASP B 1 412 ? -6.086 15.008 26.234 1 95.62 412 ASP B CA 1
ATOM 6667 C C . ASP B 1 412 ? -5.543 13.914 25.312 1 95.62 412 ASP B C 1
ATOM 6669 O O . ASP B 1 412 ? -4.91 12.961 25.781 1 95.62 412 ASP B O 1
ATOM 6673 N N . TYR B 1 413 ? -5.895 14.008 24.078 1 96.62 413 TYR B N 1
ATOM 6674 C CA . TYR B 1 413 ? -5.285 13.203 23.031 1 96.62 413 TYR B CA 1
ATOM 6675 C C . TYR B 1 413 ? -4.445 14.07 22.094 1 96.62 413 TYR B C 1
ATOM 6677 O O . TYR B 1 413 ? -4.629 15.289 22.031 1 96.62 413 TYR B O 1
ATOM 6685 N N . LYS B 1 414 ? -3.574 13.445 21.453 1 96.94 414 LYS B N 1
ATOM 6686 C CA . LYS B 1 414 ? -2.729 14.141 20.484 1 96.94 414 LYS B CA 1
ATOM 6687 C C . LYS B 1 414 ? -3.377 14.156 19.109 1 96.94 414 LYS B C 1
ATOM 6689 O O . LYS B 1 414 ? -3.074 13.32 18.266 1 96.94 414 LYS B O 1
ATOM 6694 N N . PHE B 1 415 ? -4.27 15.102 18.906 1 98.12 415 PHE B N 1
ATOM 6695 C CA . PHE B 1 415 ? -4.863 15.289 17.578 1 98.12 415 PHE B CA 1
ATOM 6696 C C . PHE B 1 415 ? -3.885 15.984 16.641 1 98.12 415 PHE B C 1
ATOM 6698 O O . PHE B 1 415 ? -3.365 17.062 16.953 1 98.12 415 PHE B O 1
ATOM 6705 N N . GLU B 1 416 ? -3.668 15.359 15.453 1 97.62 416 GLU B N 1
ATOM 6706 C CA . GLU B 1 416 ? -2.582 15.867 14.617 1 97.62 416 GLU B CA 1
ATOM 6707 C C . GLU B 1 416 ? -3.072 16.203 13.211 1 97.62 416 GLU B C 1
ATOM 6709 O O . GLU B 1 416 ? -2.336 16.781 12.414 1 97.62 416 GLU B O 1
ATOM 6714 N N . GLY B 1 417 ? -4.219 15.836 12.859 1 98.75 417 GLY B N 1
ATOM 6715 C CA . GLY B 1 417 ? -4.785 16.156 11.562 1 98.75 417 GLY B CA 1
ATOM 6716 C C . GLY B 1 417 ? -6.156 16.812 11.656 1 98.75 417 GLY B C 1
ATOM 6717 O O . GLY B 1 417 ? -6.98 16.406 12.484 1 98.75 417 GLY B O 1
ATOM 6718 N N . ILE B 1 418 ? -6.41 17.781 10.82 1 98.88 418 ILE B N 1
ATOM 6719 C CA . ILE B 1 418 ? -7.719 18.422 10.75 1 98.88 418 ILE B CA 1
ATOM 6720 C C . ILE B 1 418 ? -8.148 18.562 9.289 1 98.88 418 ILE B C 1
ATOM 6722 O O . ILE B 1 418 ? -7.309 18.719 8.406 1 98.88 418 ILE B O 1
ATOM 6726 N N . GLU B 1 419 ? -9.43 18.469 9.062 1 98.88 419 GLU B N 1
ATOM 6727 C CA . GLU B 1 419 ? -9.945 18.625 7.703 1 98.88 419 GLU B CA 1
ATOM 6728 C C . GLU B 1 419 ? -11.406 19.047 7.719 1 98.88 419 GLU B C 1
ATOM 6730 O O . GLU B 1 419 ? -12.141 18.75 8.664 1 98.88 419 GLU B O 1
ATOM 6735 N N . PHE B 1 420 ? -11.773 19.781 6.715 1 98.75 420 PHE B N 1
ATOM 6736 C CA . PHE B 1 420 ? -13.18 20.078 6.484 1 98.75 420 PHE B CA 1
ATOM 6737 C C . PHE B 1 420 ? -13.875 18.906 5.797 1 98.75 420 PHE B C 1
ATOM 6739 O O . PHE B 1 420 ? -13.477 18.5 4.703 1 98.75 420 PHE B O 1
ATOM 6746 N N . VAL B 1 421 ? -14.922 18.438 6.383 1 98.31 421 VAL B N 1
ATOM 6747 C CA . VAL B 1 421 ? -15.547 17.219 5.863 1 98.31 421 VAL B CA 1
ATOM 6748 C C . VAL B 1 421 ? -17 17.5 5.508 1 98.31 421 VAL B C 1
ATOM 6750 O O . VAL B 1 421 ? -17.594 18.484 5.98 1 98.31 421 VAL B O 1
#

Organism: Cherax quadricarinatus (NCBI:txid27406)

InterPro domains:
  IPR009283 Apyrase [PF06079] (130-421)
  IPR009283 Apyrase [PTHR13023] (22-421)
  IPR036258 Apyrase superfamily [G3DSA:2.120.10.100] (88-421)
  IPR036258 Apyrase superfamily [SSF101887] (102-421)

pLDDT: mean 81.65, std 28.37, range [16.58, 98.94]

Solvent-accessible surface area (backbone atoms only — not comparable to full-atom values): 44501 Å² total; per-residue (Å²): 142,78,83,72,83,86,85,85,86,85,83,74,94,70,84,80,96,88,71,88,73,77,73,79,69,94,61,77,74,69,68,67,79,73,75,71,75,78,68,84,74,76,78,74,75,57,62,61,57,56,45,44,49,50,47,50,49,49,48,48,50,46,45,51,60,62,60,48,66,74,70,71,71,70,74,62,74,83,62,66,75,74,73,66,69,78,75,67,84,56,72,46,52,76,43,76,48,72,44,73,43,72,39,34,64,55,70,47,70,38,81,66,44,77,44,94,88,55,35,38,36,34,43,30,37,34,28,20,33,46,59,83,68,6,50,42,92,80,52,78,55,30,15,29,26,46,33,41,41,32,36,41,36,37,23,73,89,73,55,40,52,50,78,47,70,53,90,64,75,44,69,34,57,41,36,51,25,28,61,80,35,23,46,27,24,22,25,35,40,73,55,65,59,38,43,33,35,30,18,37,46,46,12,34,32,22,37,46,40,80,89,74,53,39,42,22,60,57,43,43,37,30,20,41,83,53,81,31,64,47,34,20,48,34,21,23,49,32,62,55,92,84,24,41,37,36,28,20,37,40,31,67,37,48,49,74,76,40,50,85,73,48,58,43,32,19,22,33,37,39,32,41,92,53,50,33,72,49,64,38,86,36,53,67,56,39,48,48,57,38,42,72,75,72,28,51,84,64,15,46,39,35,33,22,17,42,39,55,36,79,87,75,52,26,38,40,34,31,36,17,29,51,36,70,50,59,51,33,70,75,61,52,39,57,20,24,40,31,48,33,39,40,21,36,84,84,53,81,48,70,46,82,44,54,39,73,74,68,47,37,48,36,17,31,20,20,56,42,61,38,86,91,46,84,63,36,35,34,42,34,29,26,28,30,57,51,97,86,45,42,23,17,26,37,31,28,29,36,79,83,25,52,67,48,24,68,81,36,78,75,48,74,48,36,40,19,12,45,34,57,54,136,88,82,86,81,85,72,85,75,86,84,74,86,72,80,86,85,71,69,87,69,70,89,79,68,88,75,89,78,76,68,72,76,77,80,72,76,76,73,80,74,76,78,76,73,59,62,62,58,56,46,47,52,51,48,50,50,49,47,48,50,47,45,50,61,61,61,46,66,74,72,70,72,69,73,60,76,85,60,67,76,74,73,67,71,77,75,67,84,56,72,47,52,75,44,76,47,73,44,73,43,73,39,36,65,55,70,46,70,37,82,65,47,76,45,94,88,55,36,39,36,34,43,32,38,34,28,20,35,47,59,81,68,7,50,42,90,78,53,79,54,29,15,29,27,46,33,40,42,32,36,41,36,37,23,74,90,74,56,40,52,48,77,49,70,53,90,66,74,43,68,34,56,41,35,52,25,28,61,80,36,23,46,26,24,22,26,37,40,74,56,66,59,39,43,31,34,30,18,36,47,47,12,35,32,24,39,45,40,80,88,74,53,39,42,23,58,56,44,43,37,31,21,41,84,53,79,30,64,46,32,21,48,33,22,23,49,33,61,56,91,84,25,39,36,36,28,20,36,41,30,69,38,47,48,72,76,39,49,85,74,49,58,45,31,17,22,32,37,38,34,41,91,54,50,32,73,48,63,40,85,35,52,69,57,38,49,49,57,38,42,73,74,72,28,50,83,65,15,44,40,34,31,22,18,40,40,56,35,77,88,76,52,26,37,40,34,32,38,17,28,51,38,70,52,60,50,34,71,75,60,52,40,57,20,23,38,32,47,34,38,39,21,36,84,84,54,81,49,71,47,81,45,53,39,71,75,67,46,37,48,36,15,32,22,21,57,43,62,38,85,93,47,86,63,35,36,33,41,36,28,27,27,28,59,52,97,86,45,42,24,17,27,38,32,26,29,36,80,83,26,51,68,48,25,69,81,37,78,75,46,72,48,34,40,20,12,45,35,58,55

Radius of gyration: 41.36 Å; Cα contacts (8 Å, |Δi|>4): 1978; chains: 2; bounding box: 141×126×131 Å

Sequence (842 aa):
MNFEILMSKPTEEMLDNSNMVLDMRQAVFSRTPLSYRVGNSTLHVQTKFVTLVAVVGLISLLVLFMIVPTSRIGTSNLTNDLWGHGEEHGHGHHHQQNWFTYYNSTYPLTSPVYSDRGYIKYRIAIVTDLDTNSKHPTEKNTWISHMKKGYLTVSIENQDISVDWDKDLITLMSSMAYGGRGMELSELIVFNGKLYAVDDRTGIVYEIDLHHNKAIPWVILPDGSGRENKGFKSEWATVKDETLIIGGLGKEWTTSTGELVNHNPQWVKTVTTHGHIEHHDWTKNYEKLRESVGIAFPGYMIHESCAWSEGLQRWVFLPRRASTSRYDENEDEHRGTDLMLKATEGFEKIEVKHVGTIIDTHGFSSFKFIPGTKENLIVALKSEEVNGKVASYIMAFNMAGKVLLPETKIGDYKFEGIEFVMNFEILMSKPTEEMLDNSNMVLDMRQAVFSRTPLSYRVGNSTLHVQTKFVTLVAVVGLISLLVLFMIVPTSRIGTSNLTNDLWGHGEEHGHGHHHQQNWFTYYNSTYPLTSPVYSDRGYIKYRIAIVTDLDTNSKHPTEKNTWISHMKKGYLTVSIENQDISVDWDKDLITLMSSMAYGGRGMELSELIVFNGKLYAVDDRTGIVYEIDLHHNKAIPWVILPDGSGRENKGFKSEWATVKDETLIIGGLGKEWTTSTGELVNHNPQWVKTVTTHGHIEHHDWTKNYEKLRESVGIAFPGYMIHESCAWSEGLQRWVFLPRRASTSRYDENEDEHRGTDLMLKATEGFEKIEVKHVGTIIDTHGFSSFKFIPGTKENLIVALKSEEVNGKVASYIMAFNMAGKVLLPETKIGDYKFEGIEFV

Secondary structure (DSSP, 8-state):
-------------------TTS-----GGG----------------HHHHHHHHHHHHHHHHHHHHHS--------GGG-S----------EEEEEEEEEEEEE---SSSPPEEPTTSEEEEEEEEEE--GGGGB-SSSTT-EEEEEEEEEEEEETTTTEEEEEEEEEEEEEEE-EEETTB---EEEEEEETTEEEEEETTT-EEEEEETTTTEEEEEEE-BSTTTT-SSBP---EEEEETTEEEEE--SS-EE-TT--EEE-GGGEEEEE-TT--EEEEE-HHHHHHHHHTTT--TTSEEE---EEEETTTTEEEE--SEEESSPP-HHHHTT-B--EEEEE-TTSS-EEEEE-S---TTEEEEEEEEPTTSTT-EEEEEEEEEETTEEEEEEEEEETTS-EEEEEEEEESS-EEEEEE-/----------------------------------------------HHHHHHHHHHHHHHHHHHHHHS--------GGG-S----------EEEEEEEEEEEEE---SSSPPEEPTTSEEEEEEEEEE--GGGGB-SSSTT-EEEEEEEEEEEEETTTTEEEEEEEEEEEEEEE-EEETTB---EEEEEEETTEEEEEETTT-EEEEEETTTTEEEEEEE-BSTTTT-SSBP---EEEEETTEEEEE--SS-EE-TT--EEE-GGGEEEEE-TT--EEEEE-HHHHHHHHHTTT--TTSEEE---EEEETTTTEEEE--SEEESSPP-HHHHTT-B--EEEEE-TTSSSEEEEE-S---TTEEEEEEEEPTTSTT-EEEEEEEEEETTEEEEEEEEEETTS-EEEEEEEEESS-EEEEEE-

Nearest PDB structures (foldseek):
  1s1d-assembly2_B  TM=9.920E-01  e=1.766E-51  Homo sapiens
  2h2u-assembly1_A  TM=9.925E-01  e=1.762E-50  Homo sapiens
  5ezo-assembly1_A  TM=3.248E-01  e=2.597E-02  Plasmodium falciparum 3D7
  1e50-assembly4_H  TM=4.072E-01  e=4.233E+00  Homo sapiens
  4k15-assembly1_A-2  TM=2.759E-01  e=2.885E+00  Listeria monocytogenes EGD-e

Foldseek 3Di:
DCCPDDDDPDPDPPDDDDDDPDDDPPDDPPPDPPPPPPPPPPPPVPPVVVVVVVVVVVVVVVVVVVPPPPPCPPPPVLPPDPPPPPPPPPPDDDDPDPDPDDFQPDPPLDDWDADPVQKIKFKKKFKFQFDVVQDDPPDPLKGKMKMWIWMWIARPVVLAIDIDTDDDIQIEMDSDFDPSDWDRWQAWDDARSWIWTAIQWQQFIFTQDPVVRYTHTDAFACWAQRPHPTGHRWQEWEDDPSKIKTAFFLWADADLFQHGDGRRRQKMWIAHPNGDIGIGRCNVLSQLQLVVVPADPVWTWTWREWYAQPLVQWIKTFTFFTDNDHHHPQCRQQGGAQWIWIAHPVRPDIDIAGADDDDRNWGWQYKDQDPPPSSFKMKTKIWGDHPRWIWMWIWMDGPRRHTNGPTDTDDRGHTRYMGGD/DDDDDDDDDDDCPPDDPDDDPDDPDDDDPPPPPPPPPVPPPPPPPVPVVVVVVVVVVVVVVVVVVVPPPPPCPPPPVLPPDPPPPPPPPPPDDDDPDPDPDDFQPDPPLDDWDADPVQKIKFKKKFKFQFDVVQDDPPDPLKGKMKMWMWMWMARPVVLAIDIDTDDDIQIEMDSDFDPSDWDRWQAWDDARSWIWTAIQWQQFIFTQDPVVRYTHTDAFACWAQRPHPTGHRWQEWEDDPSKIKTAFFLWADADLFQHGDGRRRQKMWIAHPNGDIGIGRCNVLSQLQLVVVPADPVWTWTWREWYAQPLVQWIKTFTFFTDNDHHHPQCRQQGGAQWIWIAHPVRPDIDIAGADDDDRNWGWQYKDQDPPPSSFKMKTKIWGDHPRWIWMWIWMDGPRRHTNGPTDTDDRGHTRYMGGD